Protein AF-0000000076353357 (afdb_homodimer)

InterPro domains:
  IPR036890 Histidine kinase/HSP90-like ATPase superfamily [G3DSA:3.30.565.10] (16-179)
  IPR036890 Histidine kinase/HSP90-like ATPase superfamily [SSF55874] (21-158)

Radius of gyration: 50.45 Å; Cα contacts (8 Å, |Δi|>4): 2450; chains: 2; bounding box: 80×146×112 Å

pLDDT: mean 82.77, std 12.67, range [19.36, 97.81]

Organism: Streptomyces venezuelae (NCBI:txid54571)

Structure (mmCIF, N/CA/C/O backbone):
data_AF-0000000076353357-model_v1
#
loop_
_entity.id
_entity.type
_entity.pdbx_description
1 polymer 'Histidine kinase'
#
loop_
_atom_site.group_PDB
_atom_site.id
_atom_site.type_symbol
_atom_site.label_atom_id
_atom_site.label_alt_id
_atom_site.label_comp_id
_atom_site.label_asym_id
_atom_site.label_entity_id
_atom_site.label_seq_id
_atom_site.pdbx_PDB_ins_code
_atom_site.Cartn_x
_atom_site.Cartn_y
_atom_site.Cartn_z
_atom_site.occupancy
_atom_site.B_iso_or_equiv
_atom_site.auth_seq_id
_atom_site.auth_comp_id
_atom_site.auth_asym_id
_atom_site.auth_atom_id
_atom_site.pdbx_PDB_model_num
ATOM 1 N N . MET A 1 1 ? -18.047 60.188 49.406 1 72.25 1 MET A N 1
ATOM 2 C CA . MET A 1 1 ? -17.812 59.438 48.156 1 72.25 1 MET A CA 1
ATOM 3 C C . MET A 1 1 ? -16.734 60.125 47.344 1 72.25 1 MET A C 1
ATOM 5 O O . MET A 1 1 ? -16.766 61.344 47.125 1 72.25 1 MET A O 1
ATOM 9 N N . ALA A 1 2 ? -15.586 59.469 47.281 1 84 2 ALA A N 1
ATOM 10 C CA . ALA A 1 2 ? -14.516 60.031 46.469 1 84 2 ALA A CA 1
ATOM 11 C C . ALA A 1 2 ? -14.57 59.5 45.031 1 84 2 ALA A C 1
ATOM 13 O O . ALA A 1 2 ? -15.008 58.375 44.781 1 84 2 ALA A O 1
ATOM 14 N N . LYS A 1 3 ? -14.328 60.438 44.062 1 86.88 3 LYS A N 1
ATOM 15 C CA . LYS A 1 3 ? -14.289 60.062 42.625 1 86.88 3 LYS A CA 1
ATOM 16 C C . LYS A 1 3 ? -12.852 59.938 42.125 1 86.88 3 LYS A C 1
ATOM 18 O O . LYS A 1 3 ? -12.047 60.844 42.344 1 86.88 3 LYS A O 1
ATOM 23 N N . LEU A 1 4 ? -12.516 58.875 41.688 1 84.06 4 LEU A N 1
ATOM 24 C CA . LEU A 1 4 ? -11.188 58.625 41.094 1 84.06 4 LEU A CA 1
ATOM 25 C C . LEU A 1 4 ? -11.25 58.594 39.594 1 84.06 4 LEU A C 1
ATOM 27 O O . LEU A 1 4 ? -12.195 58.062 39 1 84.06 4 LEU A O 1
ATOM 31 N N . ARG A 1 5 ? -10.172 59.312 38.906 1 79.38 5 ARG A N 1
ATOM 32 C CA . ARG A 1 5 ? -10.117 59.344 37.438 1 79.38 5 ARG A CA 1
ATOM 33 C C . ARG A 1 5 ? -8.867 58.625 36.938 1 79.38 5 ARG A C 1
ATOM 35 O O . ARG A 1 5 ? -7.77 58.844 37.438 1 79.38 5 ARG A O 1
ATOM 42 N N . LEU A 1 6 ? -8.977 57.938 35.875 1 75.81 6 LEU A N 1
ATOM 43 C CA . LEU A 1 6 ? -7.91 57.125 35.281 1 75.81 6 LEU A CA 1
ATOM 44 C C . LEU A 1 6 ? -6.945 58 34.5 1 75.81 6 LEU A C 1
ATOM 46 O O . LEU A 1 6 ? -7.371 58.875 33.75 1 75.81 6 LEU A O 1
ATOM 50 N N . THR A 1 7 ? -5.512 57.906 34.688 1 69 7 THR A N 1
ATOM 51 C CA . THR A 1 7 ? -4.48 58.594 33.906 1 69 7 THR A CA 1
ATOM 52 C C . THR A 1 7 ? -3.529 57.594 33.25 1 69 7 THR A C 1
ATOM 54 O O . THR A 1 7 ? -3.367 56.469 33.75 1 69 7 THR A O 1
ATOM 57 N N . VAL A 1 8 ? -2.932 58.031 31.984 1 65.38 8 VAL A N 1
ATOM 58 C CA . VAL A 1 8 ? -2.014 57.125 31.281 1 65.38 8 VAL A CA 1
ATOM 59 C C . VAL A 1 8 ? -0.575 57.469 31.672 1 65.38 8 VAL A C 1
ATOM 61 O O . VAL A 1 8 ? -0.143 58.625 31.594 1 65.38 8 VAL A O 1
ATOM 64 N N . GLY A 1 9 ? 0.234 56.469 32.156 1 63.62 9 GLY A N 1
ATOM 65 C CA . GLY A 1 9 ? 1.637 56.656 32.5 1 63.62 9 GLY A CA 1
ATOM 66 C C . GLY A 1 9 ? 2.574 56.344 31.344 1 63.62 9 GLY A C 1
ATOM 67 O O . GLY A 1 9 ? 2.135 55.906 30.297 1 63.62 9 GLY A O 1
ATOM 68 N N . ARG A 1 10 ? 3.943 56.75 31.25 1 62.09 10 ARG A N 1
ATOM 69 C CA . ARG A 1 10 ? 4.996 56.562 30.266 1 62.09 10 ARG A CA 1
ATOM 70 C C . ARG A 1 10 ? 5.082 55.094 29.844 1 62.09 10 ARG A C 1
ATOM 72 O O . ARG A 1 10 ? 5.297 54.781 28.656 1 62.09 10 ARG A O 1
ATOM 79 N N . GLY A 1 11 ? 4.934 54.312 30.719 1 62.62 11 GLY A N 1
ATOM 80 C CA . GLY A 1 11 ? 5.008 52.875 30.438 1 62.62 11 GLY A CA 1
ATOM 81 C C . GLY A 1 11 ? 3.975 52.406 29.438 1 62.62 11 GLY A C 1
ATOM 82 O O . GLY A 1 11 ? 4.27 51.594 28.562 1 62.62 11 GLY A O 1
ATOM 83 N N . HIS A 1 12 ? 2.975 53.062 29.422 1 65.12 12 HIS A N 1
ATOM 84 C CA . HIS A 1 12 ? 1.911 52.688 28.484 1 65.12 12 HIS A CA 1
ATOM 85 C C . HIS A 1 12 ? 2.229 53.156 27.078 1 65.12 12 HIS A C 1
ATOM 87 O O . HIS A 1 12 ? 1.907 52.469 26.109 1 65.12 12 HIS A O 1
ATOM 93 N N . VAL A 1 13 ? 2.947 54.281 26.953 1 68.62 13 VAL A N 1
ATOM 94 C CA . VAL A 1 13 ? 3.324 54.781 25.625 1 68.62 13 VAL A CA 1
ATOM 95 C C . VAL A 1 13 ? 4.301 53.812 24.969 1 68.62 13 VAL A C 1
ATOM 97 O O . VAL A 1 13 ? 4.215 53.562 23.766 1 68.62 13 VAL A O 1
ATOM 100 N N . GLU A 1 14 ? 5.145 53.375 25.797 1 68.06 14 GLU A N 1
ATOM 101 C CA . GLU A 1 14 ? 6.113 52.406 25.297 1 68.06 14 GLU A CA 1
ATOM 102 C C . GLU A 1 14 ? 5.422 51.156 24.781 1 68.06 14 GLU A C 1
ATOM 104 O O . GLU A 1 14 ? 5.84 50.562 23.781 1 68.06 14 GLU A O 1
ATOM 109 N N . GLU A 1 15 ? 4.441 50.844 25.453 1 66.81 15 GLU A N 1
ATOM 110 C CA . GLU A 1 15 ? 3.67 49.656 25.031 1 66.81 15 GLU A CA 1
ATOM 111 C C . GLU A 1 15 ? 2.996 49.906 23.688 1 66.81 15 GLU A C 1
ATOM 113 O O . GLU A 1 15 ? 2.953 49.031 22.828 1 66.81 15 GLU A O 1
ATOM 118 N N . LEU A 1 16 ? 2.625 51.094 23.531 1 69.38 16 LEU A N 1
ATOM 119 C CA . LEU A 1 16 ? 1.95 51.469 22.281 1 69.38 16 LEU A CA 1
ATOM 120 C C . LEU A 1 16 ? 2.945 51.562 21.141 1 69.38 16 LEU A C 1
ATOM 122 O O . LEU A 1 16 ? 2.588 51.312 19.984 1 69.38 16 LEU A O 1
ATOM 126 N N . ALA A 1 17 ? 4.129 51.906 21.453 1 74.38 17 ALA A N 1
ATOM 127 C CA . ALA A 1 17 ? 5.148 52.125 20.422 1 74.38 17 ALA A CA 1
ATOM 128 C C . ALA A 1 17 ? 5.59 50.812 19.812 1 74.38 17 ALA A C 1
ATOM 130 O O . ALA A 1 17 ? 6.051 50.781 18.672 1 74.38 17 ALA A O 1
ATOM 131 N N . ARG A 1 18 ? 5.379 49.75 20.531 1 74.12 18 ARG A N 1
ATOM 132 C CA . ARG A 1 18 ? 5.801 48.438 20.047 1 74.12 18 ARG A CA 1
ATOM 133 C C . ARG A 1 18 ? 7.199 48.5 19.438 1 74.12 18 ARG A C 1
ATOM 135 O O . ARG A 1 18 ? 7.387 48.219 18.266 1 74.12 18 ARG A O 1
ATOM 142 N N . LEU A 1 19 ? 8.172 48.781 20.188 1 73 19 LEU A N 1
ATOM 143 C CA . LEU A 1 19 ? 9.523 49.156 19.781 1 73 19 LEU A CA 1
ATOM 144 C C . LEU A 1 19 ? 10.219 48 19.062 1 73 19 LEU A C 1
ATOM 146 O O . LEU A 1 19 ? 11.18 48.219 18.328 1 73 19 LEU A O 1
ATOM 150 N N . ARG A 1 20 ? 9.734 46.812 19.078 1 70.56 20 ARG A N 1
ATOM 151 C CA . ARG A 1 20 ? 10.422 45.688 18.484 1 70.56 20 ARG A CA 1
ATOM 152 C C . ARG A 1 20 ? 9.773 45.25 17.172 1 70.56 20 ARG A C 1
ATOM 154 O O . ARG A 1 20 ? 10.086 44.188 16.625 1 70.56 20 ARG A O 1
ATOM 161 N N . HIS A 1 21 ? 8.898 46.062 16.641 1 76.75 21 HIS A N 1
ATOM 162 C CA . HIS A 1 21 ? 8.195 45.75 15.406 1 76.75 21 HIS A CA 1
ATOM 163 C C . HIS A 1 21 ? 8.438 46.844 14.352 1 76.75 21 HIS A C 1
ATOM 165 O O . HIS A 1 21 ? 7.516 47.562 13.961 1 76.75 21 HIS A O 1
ATOM 171 N N . PRO A 1 22 ? 9.633 46.719 13.852 1 85.94 22 PRO A N 1
ATOM 172 C CA . PRO A 1 22 ? 9.953 47.781 12.898 1 85.94 22 PRO A CA 1
ATOM 173 C C . PRO A 1 22 ? 9.125 47.688 11.617 1 85.94 22 PRO A C 1
ATOM 175 O O . PRO A 1 22 ? 8.789 48.719 11.023 1 85.94 22 PRO A O 1
ATOM 178 N N . VAL A 1 23 ? 8.805 46.469 11.172 1 86.75 23 VAL A N 1
ATOM 179 C CA . VAL A 1 23 ? 8.031 46.312 9.945 1 86.75 23 VAL A CA 1
ATOM 180 C C . VAL A 1 23 ? 6.652 46.938 10.133 1 86.75 23 VAL A C 1
ATOM 182 O O . VAL A 1 23 ? 6.16 47.656 9.242 1 86.75 23 VAL A O 1
ATOM 185 N N . GLY A 1 24 ? 6.07 46.688 11.305 1 83.88 24 GLY A N 1
ATOM 186 C CA . GLY A 1 24 ? 4.797 47.312 11.617 1 83.88 24 GLY A CA 1
ATOM 187 C C . GLY A 1 24 ? 4.871 48.844 11.641 1 83.88 24 GLY A C 1
ATOM 188 O O . GLY A 1 24 ? 3.92 49.531 11.25 1 83.88 24 GLY A O 1
ATOM 189 N N . ALA A 1 25 ? 5.941 49.312 12.109 1 87.88 25 ALA A N 1
ATOM 190 C CA . ALA A 1 25 ? 6.145 50.75 12.133 1 87.88 25 ALA A CA 1
ATOM 191 C C . ALA A 1 25 ? 6.184 51.312 10.719 1 87.88 25 ALA A C 1
ATOM 193 O O . ALA A 1 25 ? 5.559 52.344 10.438 1 87.88 25 ALA A O 1
ATOM 194 N N . VAL A 1 26 ? 6.926 50.625 9.898 1 92.38 26 VAL A N 1
ATOM 195 C CA . VAL A 1 26 ? 6.996 51.031 8.508 1 92.38 26 VAL A CA 1
ATOM 196 C C . VAL A 1 26 ? 5.602 51 7.883 1 92.38 26 VAL A C 1
ATOM 198 O O . VAL A 1 26 ? 5.211 51.938 7.176 1 92.38 26 VAL A O 1
ATOM 201 N N . GLU A 1 27 ? 4.938 50 8.148 1 89.19 27 GLU A N 1
ATOM 202 C CA . GLU A 1 27 ? 3.574 49.875 7.637 1 89.19 27 GLU A CA 1
ATOM 203 C C . GLU A 1 27 ? 2.721 51.062 8.062 1 89.19 27 GLU A C 1
ATOM 205 O O . GLU A 1 27 ? 2.021 51.656 7.238 1 89.19 27 GLU A O 1
ATOM 210 N N . GLU A 1 28 ? 2.781 51.375 9.289 1 87.06 28 GLU A N 1
ATOM 211 C CA . GLU A 1 28 ? 2.004 52.469 9.812 1 87.06 28 GLU A CA 1
ATOM 212 C C . GLU A 1 28 ? 2.389 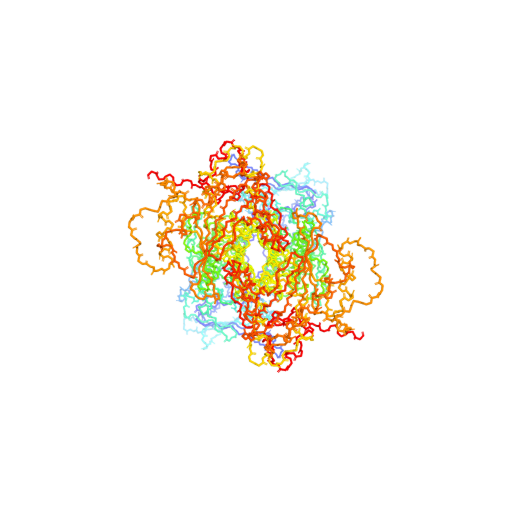53.781 9.133 1 87.06 28 GLU A C 1
ATOM 214 O O . GLU A 1 28 ? 1.522 54.625 8.828 1 87.06 28 GLU A O 1
ATOM 219 N N . LEU A 1 29 ? 3.621 54.031 8.984 1 92.44 29 LEU A N 1
ATOM 220 C CA . LEU A 1 29 ? 4.094 55.25 8.359 1 92.44 29 LEU A CA 1
ATOM 221 C C . LEU A 1 29 ? 3.65 55.344 6.906 1 92.44 29 LEU A C 1
ATOM 223 O O . LEU A 1 29 ? 3.32 56.406 6.41 1 92.44 29 LEU A O 1
ATOM 227 N N . ILE A 1 30 ? 3.707 54.219 6.234 1 93.19 30 ILE A N 1
ATOM 228 C CA . ILE A 1 30 ? 3.209 54.188 4.863 1 93.19 30 ILE A CA 1
ATOM 229 C C . ILE A 1 30 ? 1.726 54.531 4.848 1 93.19 30 ILE A C 1
ATOM 231 O O . ILE A 1 30 ? 1.284 55.344 4.027 1 93.19 30 ILE A O 1
ATOM 235 N N . TRP A 1 31 ? 1.027 54 5.762 1 88.69 31 TRP A N 1
ATOM 236 C CA . TRP A 1 31 ? -0.394 54.312 5.855 1 88.69 31 TRP A CA 1
ATOM 237 C C . TRP A 1 31 ? -0.605 55.812 6.086 1 88.69 31 TRP A C 1
ATOM 239 O O . TRP A 1 31 ? -1.51 56.406 5.504 1 88.69 31 TRP A O 1
ATOM 249 N N . ASN A 1 32 ? 0.184 56.375 6.996 1 88.69 32 ASN A N 1
ATOM 250 C CA . ASN A 1 32 ? 0.092 57.812 7.223 1 88.69 32 ASN A CA 1
ATOM 251 C C . ASN A 1 32 ? 0.312 58.594 5.938 1 88.69 32 ASN A C 1
ATOM 253 O O . ASN A 1 32 ? -0.368 59.594 5.691 1 88.69 32 ASN A O 1
ATOM 257 N N . SER A 1 33 ? 1.234 58.156 5.176 1 93.69 33 SER A N 1
ATOM 258 C CA . SER A 1 33 ? 1.495 58.781 3.887 1 93.69 33 SER A CA 1
ATOM 259 C C . SER A 1 33 ? 0.276 58.719 2.975 1 93.69 33 SER A C 1
ATOM 261 O O . SER A 1 33 ? -0.096 59.688 2.34 1 93.69 33 SER A O 1
ATOM 263 N N . LEU A 1 34 ? -0.255 57.594 2.947 1 90.62 34 LEU A N 1
ATOM 264 C CA . LEU A 1 34 ? -1.4 57.375 2.072 1 90.62 34 LEU A CA 1
ATOM 265 C C . LEU A 1 34 ? -2.615 58.156 2.555 1 90.62 34 LEU A C 1
ATOM 267 O O . LEU A 1 34 ? -3.381 58.688 1.742 1 90.62 34 LEU A O 1
ATOM 271 N N . ASP A 1 35 ? -2.73 58.25 3.871 1 87.38 35 ASP A N 1
ATOM 272 C CA . ASP A 1 35 ? -3.801 59.062 4.445 1 87.38 35 ASP A CA 1
ATOM 273 C C . ASP A 1 35 ? -3.646 60.531 4.055 1 87.38 35 ASP A C 1
ATOM 275 O O . ASP A 1 35 ? -4.629 61.281 4.008 1 87.38 35 ASP A O 1
ATOM 279 N N . ALA A 1 36 ? -2.453 60.938 3.773 1 90.56 36 ALA A N 1
ATOM 280 C CA . ALA A 1 36 ? -2.158 62.312 3.367 1 90.56 36 ALA A CA 1
ATOM 281 C C . ALA A 1 36 ? -2.248 62.469 1.851 1 90.56 36 ALA A C 1
ATOM 283 O O . ALA A 1 36 ? -1.691 63.406 1.281 1 90.56 36 ALA A O 1
ATOM 284 N N . ASP A 1 37 ? -2.818 61.438 1.201 1 93.06 37 ASP A N 1
ATOM 285 C CA . ASP A 1 37 ? -3.117 61.438 -0.228 1 93.06 37 ASP A CA 1
ATOM 286 C C . ASP A 1 37 ? -1.842 61.312 -1.057 1 93.06 37 ASP A C 1
ATOM 288 O O . ASP A 1 37 ? -1.75 61.844 -2.16 1 93.06 37 ASP A O 1
ATOM 292 N N . ALA A 1 38 ? -0.896 60.688 -0.517 1 95.38 38 ALA A N 1
ATOM 293 C CA . ALA A 1 38 ? 0.325 60.438 -1.28 1 95.38 38 ALA A CA 1
ATOM 294 C C . ALA A 1 38 ? 0.064 59.5 -2.438 1 95.38 38 ALA A C 1
ATOM 296 O O . ALA A 1 38 ? -0.724 58.531 -2.307 1 95.38 38 ALA A O 1
ATOM 297 N N . GLU A 1 39 ? 0.692 59.719 -3.545 1 95.5 39 GLU A N 1
ATOM 298 C CA . GLU A 1 39 ? 0.651 58.812 -4.684 1 95.5 39 GLU A CA 1
ATOM 299 C C . GLU A 1 39 ? 1.931 57.969 -4.777 1 95.5 39 GLU A C 1
ATOM 301 O O . GLU A 1 39 ? 1.939 56.906 -5.375 1 95.5 39 GLU A O 1
ATOM 306 N N . THR A 1 40 ? 2.881 58.531 -4.324 1 96.62 40 THR A N 1
ATOM 307 C CA . THR A 1 40 ? 4.168 57.844 -4.301 1 96.62 40 THR A CA 1
ATOM 308 C C . THR A 1 40 ? 4.738 57.812 -2.887 1 96.62 40 THR A C 1
ATOM 310 O O . THR A 1 40 ? 4.859 58.844 -2.234 1 96.62 40 THR A O 1
ATOM 313 N N . VAL A 1 41 ? 5 56.625 -2.395 1 97.69 41 VAL A N 1
ATOM 314 C CA . VAL A 1 41 ? 5.652 56.438 -1.104 1 97.69 41 VAL A CA 1
ATOM 315 C C . VAL A 1 41 ? 6.91 55.594 -1.286 1 97.69 41 VAL A C 1
ATOM 317 O O . VAL A 1 41 ? 6.855 54.5 -1.865 1 97.69 41 VAL A O 1
ATOM 320 N N . THR A 1 42 ? 8.016 56.062 -0.859 1 97.69 42 THR A N 1
ATOM 321 C CA . THR A 1 42 ? 9.281 55.375 -0.988 1 97.69 42 THR A CA 1
ATOM 322 C C . THR A 1 42 ? 9.898 55.094 0.384 1 97.69 42 THR A C 1
ATOM 324 O O . THR A 1 42 ? 10.078 56.031 1.177 1 97.69 42 THR A O 1
ATOM 327 N N . VAL A 1 43 ? 10.141 53.875 0.684 1 97.62 43 VAL A N 1
ATOM 328 C CA . VAL A 1 43 ? 10.852 53.469 1.9 1 97.62 43 VAL A CA 1
ATOM 329 C C . VAL A 1 43 ? 12.305 53.156 1.573 1 97.62 43 VAL A C 1
ATOM 331 O O . VAL A 1 43 ? 12.586 52.281 0.756 1 97.62 43 VAL A O 1
ATOM 334 N N . VAL A 1 44 ? 13.18 53.906 2.166 1 96.38 44 VAL A N 1
ATOM 335 C CA . VAL A 1 44 ? 14.609 53.719 1.912 1 96.38 44 VAL A CA 1
ATOM 336 C C . VAL A 1 44 ? 15.297 53.188 3.164 1 96.38 44 VAL A C 1
ATOM 338 O O . VAL A 1 44 ? 15.133 53.75 4.258 1 96.38 44 VAL A O 1
ATOM 341 N N . LEU A 1 45 ? 15.984 52.062 2.973 1 95 45 LEU A N 1
ATOM 342 C CA . LEU A 1 45 ? 16.828 51.531 4.027 1 95 45 LEU A CA 1
ATOM 343 C C . LEU A 1 45 ? 18.297 51.844 3.754 1 95 45 LEU A C 1
ATOM 345 O O . LEU A 1 45 ? 18.891 51.281 2.824 1 95 45 LEU A O 1
ATOM 349 N N . GLU A 1 46 ? 18.781 52.781 4.508 1 91.81 46 GLU A N 1
ATOM 350 C CA . GLU A 1 46 ? 20.188 53.094 4.34 1 91.81 46 GLU A CA 1
ATOM 351 C C . GLU A 1 46 ? 21.062 52.156 5.168 1 91.81 46 GLU A C 1
ATOM 353 O O . GLU A 1 46 ? 20.844 52 6.367 1 91.81 46 GLU A O 1
ATOM 358 N N . ARG A 1 47 ? 22 51.531 4.551 1 89.19 47 ARG A N 1
ATOM 359 C CA . ARG A 1 47 ? 22.844 50.531 5.188 1 89.19 47 ARG A CA 1
ATOM 360 C C . ARG A 1 47 ? 24.25 51.062 5.449 1 89.19 47 ARG A C 1
ATOM 362 O O . ARG A 1 47 ? 24.75 51.906 4.691 1 89.19 47 ARG A O 1
ATOM 369 N N . ASN A 1 48 ? 24.797 50.719 6.535 1 80.75 48 ASN A N 1
ATOM 370 C CA . ASN A 1 48 ? 26.172 51.062 6.84 1 80.75 48 ASN A CA 1
ATOM 371 C C . ASN A 1 48 ? 27.156 50.156 6.129 1 80.75 48 ASN A C 1
ATOM 373 O O . ASN A 1 48 ? 26.766 49.312 5.324 1 80.75 48 ASN A O 1
ATOM 377 N N . ASP A 1 49 ? 28.453 50.375 6.422 1 76.19 49 ASP A N 1
ATOM 378 C CA . ASP A 1 49 ? 29.531 49.688 5.734 1 76.19 49 ASP A CA 1
ATOM 379 C C . ASP A 1 49 ? 29.516 48.188 6.043 1 76.19 49 ASP A C 1
ATOM 381 O O . ASP A 1 49 ? 30.047 47.375 5.281 1 76.19 49 ASP A O 1
ATOM 385 N N . PHE A 1 50 ? 28.828 47.75 7.098 1 76.25 50 PHE A N 1
ATOM 386 C CA . PHE A 1 50 ? 28.797 46.344 7.492 1 76.25 50 PHE A CA 1
ATOM 387 C C . PHE A 1 50 ? 27.5 45.688 7.035 1 76.25 50 PHE A C 1
ATOM 389 O O . PHE A 1 50 ? 27.25 44.531 7.371 1 76.25 50 PHE A O 1
ATOM 396 N N . GLY A 1 51 ? 26.719 46.469 6.277 1 76.94 51 GLY A N 1
ATOM 397 C CA . GLY A 1 51 ? 25.5 45.906 5.703 1 76.94 51 GLY A CA 1
ATOM 398 C C . GLY A 1 51 ? 24.297 46.031 6.609 1 76.94 51 GLY A C 1
ATOM 399 O O . GLY A 1 51 ? 23.188 45.656 6.23 1 76.94 51 GLY A O 1
ATOM 400 N N . GLY A 1 52 ? 24.469 46.594 7.812 1 82.19 52 GLY A N 1
ATOM 401 C CA . GLY A 1 52 ? 23.359 46.812 8.727 1 82.19 52 GLY A CA 1
ATOM 402 C C . GLY A 1 52 ? 22.594 48.094 8.43 1 82.19 52 GLY A C 1
ATOM 403 O O . GLY A 1 52 ? 23.156 49.094 7.953 1 82.19 52 GLY A O 1
ATOM 404 N N . VAL A 1 53 ? 21.312 48.125 8.641 1 88.62 53 VAL A N 1
ATOM 405 C CA . VAL A 1 53 ? 20.484 49.312 8.383 1 88.62 53 VAL A CA 1
ATOM 406 C C . VAL A 1 53 ? 20.703 50.344 9.469 1 88.62 53 VAL A C 1
ATOM 408 O O . VAL A 1 53 ? 20.531 50.062 10.656 1 88.62 53 VAL A O 1
ATOM 411 N N . ASP A 1 54 ? 21.156 51.531 9.086 1 85.94 54 ASP A N 1
ATOM 412 C CA . ASP A 1 54 ? 21.469 52.562 10.055 1 85.94 54 ASP A CA 1
ATOM 413 C C . ASP A 1 54 ? 20.438 53.688 10.008 1 85.94 54 ASP A C 1
ATOM 415 O O . ASP A 1 54 ? 20.359 54.5 10.93 1 85.94 54 ASP A O 1
ATOM 419 N N . ARG A 1 55 ? 19.719 53.781 8.969 1 91.88 55 ARG A N 1
ATOM 420 C CA . ARG A 1 55 ? 18.703 54.812 8.805 1 91.88 55 ARG A CA 1
ATOM 421 C C . ARG A 1 55 ? 17.531 54.281 7.965 1 91.88 55 ARG A C 1
ATOM 423 O O . ARG A 1 55 ? 17.734 53.562 6.992 1 91.88 55 ARG A O 1
ATOM 430 N N . VAL A 1 56 ? 16.344 54.656 8.461 1 95.69 56 VAL A N 1
ATOM 431 C CA . VAL A 1 56 ? 15.133 54.344 7.699 1 95.69 56 VAL A CA 1
ATOM 432 C C . VAL A 1 56 ? 14.422 55.625 7.312 1 95.69 56 VAL A C 1
ATOM 434 O O . VAL A 1 56 ? 14.242 56.531 8.148 1 95.69 56 VAL A O 1
ATOM 437 N N . ALA A 1 57 ? 14.109 55.75 6.098 1 97.12 57 ALA A N 1
ATOM 438 C CA . ALA A 1 57 ? 13.383 56.938 5.637 1 97.12 57 ALA A CA 1
ATOM 439 C C . ALA A 1 57 ? 12.102 56.531 4.906 1 97.12 57 ALA A C 1
ATOM 441 O O . ALA A 1 57 ? 12.086 55.562 4.152 1 97.12 57 ALA A O 1
ATOM 442 N N . VAL A 1 58 ? 11.023 57.156 5.23 1 97.25 58 VAL A N 1
ATOM 443 C CA . VAL A 1 58 ? 9.766 57.062 4.496 1 97.25 58 VAL A CA 1
ATOM 444 C C . VAL A 1 58 ? 9.422 58.406 3.859 1 97.25 58 VAL A C 1
ATOM 446 O O . VAL A 1 58 ? 9.195 59.375 4.566 1 97.25 58 VAL A O 1
ATOM 449 N N . ILE A 1 59 ? 9.438 58.438 2.525 1 97.81 59 ILE A N 1
ATOM 450 C CA . ILE A 1 59 ? 9.258 59.656 1.766 1 97.81 59 ILE A CA 1
ATOM 451 C C . ILE A 1 59 ? 7.949 59.594 0.984 1 97.81 59 ILE A C 1
ATOM 453 O O . ILE A 1 59 ? 7.68 58.625 0.291 1 97.81 59 ILE A O 1
ATOM 457 N N . ASP A 1 60 ? 7.176 60.625 1.182 1 97.44 60 ASP A N 1
ATOM 458 C CA . ASP A 1 60 ? 5.918 60.625 0.437 1 97.44 60 ASP A CA 1
ATOM 459 C C . ASP A 1 60 ? 5.676 62 -0.217 1 97.44 60 ASP A C 1
ATOM 461 O O . ASP A 1 60 ? 6.391 62.969 0.062 1 97.44 60 ASP A O 1
ATOM 465 N N . ASP A 1 61 ? 4.762 62.062 -1.158 1 96.44 61 ASP A N 1
ATOM 466 C CA . ASP A 1 61 ? 4.391 63.281 -1.853 1 96.44 61 ASP A CA 1
ATOM 467 C C . ASP A 1 61 ? 2.979 63.719 -1.475 1 96.44 61 ASP A C 1
ATOM 469 O O . ASP A 1 61 ? 2.234 64.25 -2.316 1 96.44 61 ASP A O 1
ATOM 473 N N . GLY A 1 62 ? 2.592 63.5 -0.215 1 94.94 62 GLY A N 1
ATOM 474 C CA . GLY A 1 62 ? 1.247 63.844 0.224 1 94.94 62 GLY A CA 1
ATOM 475 C C . GLY A 1 62 ? 1.069 65.312 0.513 1 94.94 62 GLY A C 1
ATOM 476 O O . GLY A 1 62 ? 1.865 66.125 0.06 1 94.94 62 GLY A O 1
ATOM 477 N N . THR A 1 63 ? 0.049 65.625 1.279 1 92.94 63 THR A N 1
ATOM 478 C CA . THR A 1 63 ? -0.339 67 1.51 1 92.94 63 THR A CA 1
ATOM 479 C C . THR A 1 63 ? 0.554 67.688 2.566 1 92.94 63 THR A C 1
ATOM 481 O O . THR A 1 63 ? 0.568 68.875 2.713 1 92.94 63 THR A O 1
ATOM 484 N N . GLY A 1 64 ? 1.25 66.812 3.281 1 93.06 64 GLY A N 1
ATOM 485 C CA . GLY A 1 64 ? 2.107 67.312 4.336 1 93.06 64 GLY A CA 1
ATOM 486 C C . GLY A 1 64 ? 1.354 67.688 5.605 1 93.06 64 GLY A C 1
ATOM 487 O O . GLY A 1 64 ? 0.154 67.438 5.711 1 93.06 64 GLY A O 1
ATOM 488 N N . ILE A 1 65 ? 2.068 68.188 6.609 1 89.94 65 ILE A N 1
ATOM 489 C CA . ILE A 1 65 ? 1.513 68.562 7.91 1 89.94 65 ILE A CA 1
ATOM 490 C C . ILE A 1 65 ? 1.644 70.062 8.133 1 89.94 65 ILE A C 1
ATOM 492 O O . ILE A 1 65 ? 2.754 70.625 8.227 1 89.94 65 ILE A O 1
ATOM 496 N N . ALA A 1 66 ? 0.491 70.688 8.289 1 87.75 66 ALA A N 1
ATOM 497 C CA . ALA A 1 66 ? 0.499 72.125 8.594 1 87.75 66 ALA A CA 1
ATOM 498 C C . ALA A 1 66 ? 0.838 72.312 10.062 1 87.75 66 ALA A C 1
ATOM 500 O O . ALA A 1 66 ? 0.454 71.562 10.938 1 87.75 66 ALA A O 1
ATOM 501 N N . ALA A 1 67 ? 1.479 73.375 10.352 1 84.81 67 ALA A N 1
ATOM 502 C CA . ALA A 1 67 ? 1.916 73.75 11.711 1 84.81 67 ALA A CA 1
ATOM 503 C C . ALA A 1 67 ? 0.732 73.812 12.672 1 84.81 67 ALA A C 1
ATOM 505 O O . ALA A 1 67 ? 0.831 73.312 13.812 1 84.81 67 ALA A O 1
ATOM 506 N N . GLU A 1 68 ? -0.344 74.25 12.164 1 83.81 68 GLU A N 1
ATOM 507 C CA . GLU A 1 68 ? -1.533 74.438 13 1 83.81 68 GLU A CA 1
ATOM 508 C C . GLU A 1 68 ? -2.166 73.125 13.344 1 83.81 68 GLU A C 1
ATOM 510 O O . GLU A 1 68 ? -2.916 73 14.312 1 83.81 68 GLU A O 1
ATOM 515 N N . LYS A 1 69 ? -1.821 72.125 12.555 1 84.81 69 LYS A N 1
ATOM 516 C CA . LYS A 1 69 ? -2.459 70.875 12.742 1 84.81 69 LYS A CA 1
ATOM 517 C C . LYS A 1 69 ? -1.56 69.875 13.531 1 84.81 69 LYS A C 1
ATOM 519 O O . LYS A 1 69 ? -1.961 68.812 13.859 1 84.81 69 LYS A O 1
ATOM 524 N N . CYS A 1 70 ? -0.422 70.25 13.867 1 85.56 70 CYS A N 1
ATOM 525 C CA . CYS A 1 70 ? 0.53 69.438 14.555 1 85.56 70 CYS A CA 1
ATOM 526 C C . CYS A 1 70 ? -0.029 68.938 15.898 1 85.56 70 CYS A C 1
ATOM 528 O O . CYS A 1 70 ? 0.149 67.812 16.281 1 85.56 70 CYS A O 1
ATOM 530 N N . GLY A 1 71 ? -0.669 69.812 16.578 1 80.56 71 GLY A N 1
ATOM 531 C CA . GLY A 1 71 ? -1.267 69.438 17.844 1 80.56 71 GLY A CA 1
ATOM 532 C C . GLY A 1 71 ? -2.287 68.312 17.734 1 80.56 71 GLY A C 1
ATOM 533 O O . GLY A 1 71 ? -2.25 67.375 18.5 1 80.56 71 GLY A O 1
ATOM 534 N N . ASP A 1 72 ? -3.062 68.438 16.766 1 75.69 72 ASP A N 1
ATOM 535 C CA . ASP A 1 72 ? -4.117 67.438 16.531 1 75.69 72 ASP A CA 1
ATOM 536 C C . ASP A 1 72 ? -3.527 66.062 16.219 1 75.69 72 ASP A C 1
ATOM 538 O O . ASP A 1 72 ? -4.059 65.062 16.641 1 75.69 72 ASP A O 1
ATOM 542 N N . TYR A 1 73 ? -2.459 66.188 15.492 1 77.25 73 TYR A N 1
ATOM 543 C CA . TYR A 1 73 ? -1.899 64.938 14.992 1 77.25 73 TYR A CA 1
ATOM 544 C C . TYR A 1 73 ? -0.996 64.25 16.031 1 77.25 73 TYR A C 1
ATOM 546 O O . TYR A 1 73 ? -0.872 63.031 16.078 1 77.25 73 TYR A O 1
ATOM 554 N N . PHE A 1 74 ? -0.437 65 16.953 1 80.94 74 PHE A N 1
ATOM 555 C CA . PHE A 1 74 ? 0.625 64.438 17.766 1 80.94 74 PHE A CA 1
ATOM 556 C C . PHE A 1 74 ? 0.239 64.438 19.25 1 80.94 74 PHE A C 1
ATOM 558 O O . PHE A 1 74 ? 0.864 63.781 20.062 1 80.94 74 PHE A O 1
ATOM 565 N N . GLU A 1 75 ? -0.829 65.062 19.625 1 75.44 75 GLU A N 1
ATOM 566 C CA . GLU A 1 75 ? -1.131 65.25 21.047 1 75.44 75 GLU A CA 1
ATOM 567 C C . GLU A 1 75 ? -2.066 64.125 21.531 1 75.44 75 GLU A C 1
ATOM 569 O O . GLU A 1 75 ? -2.047 63.75 22.703 1 75.44 75 GLU A O 1
ATOM 574 N N . GLN A 1 76 ? -2.918 63.719 20.766 1 67.5 76 GLN A N 1
ATOM 575 C CA . GLN A 1 76 ? -3.957 62.812 21.281 1 67.5 76 GLN A CA 1
ATOM 576 C C . GLN A 1 76 ? -3.807 61.406 20.719 1 67.5 76 GLN A C 1
ATOM 578 O O . GLN A 1 76 ? -3.719 61.219 19.5 1 67.5 76 GLN A O 1
ATOM 583 N N . ILE A 1 77 ? -3.66 60.438 21.719 1 64.75 77 ILE A N 1
ATOM 584 C CA . ILE A 1 77 ? -3.701 59.031 21.328 1 64.75 77 ILE A CA 1
ATOM 585 C C . ILE A 1 77 ? -5.117 58.5 21.484 1 64.75 77 ILE A C 1
ATOM 587 O O . ILE A 1 77 ? -5.797 58.812 22.469 1 64.75 77 ILE A O 1
ATOM 591 N N . GLY A 1 78 ? -5.598 57.656 20.656 1 59.53 78 GLY A N 1
ATOM 592 C CA . GLY A 1 78 ? -6.891 57 20.766 1 59.53 78 GLY A CA 1
ATOM 593 C C . GLY A 1 78 ? -8.023 57.812 20.172 1 59.53 78 GLY A C 1
ATOM 594 O O . GLY A 1 78 ? -9.148 57.344 20.047 1 59.53 78 GLY A O 1
ATOM 595 N N . THR A 1 79 ? -7.918 59.125 20.031 1 52.75 79 THR A N 1
ATOM 596 C CA . THR A 1 79 ? -8.945 59.969 19.438 1 52.75 79 THR A CA 1
ATOM 597 C C . THR A 1 79 ? -8.508 60.469 18.062 1 52.75 79 THR A C 1
ATOM 599 O O . THR A 1 79 ? -7.574 61.25 17.953 1 52.75 79 THR A O 1
ATOM 602 N N . SER A 1 80 ? -8.242 59.656 17.219 1 52.59 80 SER A N 1
ATOM 603 C CA . SER A 1 80 ? -7.684 60.219 16 1 52.59 80 SER A CA 1
ATOM 604 C C . SER A 1 80 ? -8.656 61.188 15.336 1 52.59 80 SER A C 1
ATOM 606 O O . SER A 1 80 ? -9.867 61.031 15.43 1 52.59 80 SER A O 1
ATOM 608 N N . TRP A 1 81 ? -8.18 62.406 15.117 1 45.56 81 TRP A N 1
ATOM 609 C CA . TRP A 1 81 ? -8.906 63.375 14.289 1 45.56 81 TRP A CA 1
ATOM 610 C C . TRP A 1 81 ? -9.531 62.656 13.086 1 45.56 81 TRP A C 1
ATOM 612 O O . TRP A 1 81 ? -10.508 63.156 12.516 1 45.56 81 TRP A O 1
ATOM 622 N N . LYS A 1 82 ? -9.023 61.5 12.68 1 54.72 82 LYS A N 1
ATOM 623 C CA . LYS A 1 82 ? -9.508 60.75 11.516 1 54.72 82 LYS A CA 1
ATOM 624 C C . LYS A 1 82 ? -10.867 60.125 11.805 1 54.72 82 LYS A C 1
ATOM 626 O O . LYS A 1 82 ? -11.586 59.719 10.875 1 54.72 82 LYS A O 1
ATOM 631 N N . LYS A 1 83 ? -11.148 60.031 13.039 1 54.19 83 LYS A N 1
ATOM 632 C CA . LYS A 1 83 ? -12.461 59.5 13.406 1 54.19 83 LYS A CA 1
ATOM 633 C C . LYS A 1 83 ? -13.578 60.406 12.914 1 54.19 83 LYS A C 1
ATOM 635 O O . LYS A 1 83 ? -14.703 59.969 12.695 1 54.19 83 LYS A O 1
ATOM 640 N N . ARG A 1 84 ? -13.211 61.625 12.578 1 52.44 84 ARG A N 1
ATOM 641 C CA . ARG A 1 84 ? -14.227 62.562 12.141 1 52.44 84 ARG A CA 1
ATOM 642 C C . ARG A 1 84 ? -14.43 62.5 10.633 1 52.44 84 ARG A C 1
ATOM 644 O O . ARG A 1 84 ? -15.516 62.812 10.133 1 52.44 84 ARG A O 1
ATOM 651 N N . THR A 1 85 ? -13.352 62.25 9.922 1 59.53 85 THR A N 1
ATOM 652 C CA . THR A 1 85 ? -13.516 62.156 8.469 1 59.53 85 THR A CA 1
ATOM 653 C C . THR A 1 85 ? -13.102 60.781 7.969 1 59.53 85 THR A C 1
ATOM 655 O O . THR A 1 85 ? -12.094 60.219 8.414 1 59.53 85 THR A O 1
ATOM 658 N N . GLN A 1 86 ? -13.945 60.281 7.023 1 66.25 86 GLN A N 1
ATOM 659 C CA . GLN A 1 86 ? -13.758 58.906 6.531 1 66.25 86 GLN A CA 1
ATOM 660 C C . GLN A 1 86 ? -12.914 58.906 5.258 1 66.25 86 GLN A C 1
ATOM 662 O O . GLN A 1 86 ? -12.445 57.844 4.832 1 66.25 86 GLN A O 1
ATOM 667 N N . VAL A 1 87 ? -12.688 60.094 4.738 1 76 87 VAL A N 1
ATOM 668 C CA . VAL A 1 87 ? -11.938 60.125 3.488 1 76 87 VAL A CA 1
ATOM 669 C C . VAL A 1 87 ? -10.859 61.219 3.568 1 76 87 VAL A C 1
ATOM 671 O O . VAL A 1 87 ? -10.984 62.156 4.348 1 76 87 VAL A O 1
ATOM 674 N N . SER A 1 88 ? -9.891 61.062 2.77 1 78.88 88 SER A N 1
ATOM 675 C CA . SER A 1 88 ? -8.773 62 2.742 1 78.88 88 SER A CA 1
ATOM 676 C C . SER A 1 88 ? -9.211 63.344 2.193 1 78.88 88 SER A C 1
ATOM 678 O O . SER A 1 88 ? -10.289 63.469 1.621 1 78.88 88 SER A O 1
ATOM 680 N N . GLU A 1 89 ? -8.461 64.25 2.412 1 77.88 89 GLU A N 1
ATOM 681 C CA . GLU A 1 89 ? -8.836 65.625 2.191 1 77.88 89 GLU A CA 1
ATOM 682 C C . GLU A 1 89 ? -8.906 65.938 0.701 1 77.88 89 GLU A C 1
ATOM 684 O O . GLU A 1 89 ? -9.859 66.625 0.244 1 77.88 89 GLU A O 1
ATOM 689 N N . VAL A 1 90 ? -7.984 65.438 -0.07 1 81.69 90 VAL A N 1
ATOM 690 C CA . VAL A 1 90 ? -7.871 65.938 -1.452 1 81.69 90 VAL A CA 1
ATOM 691 C C . VAL A 1 90 ? -8.469 64.875 -2.391 1 81.69 90 VAL A C 1
ATOM 693 O O . VAL A 1 90 ? -9.391 65.188 -3.152 1 81.69 90 VAL A O 1
ATOM 696 N N . LYS A 1 91 ? -8.039 63.719 -2.283 1 86.88 91 LYS A N 1
ATOM 697 C CA . LYS A 1 91 ? -8.406 62.688 -3.258 1 86.88 91 LYS A CA 1
ATOM 698 C C . LYS A 1 91 ? -9.57 61.844 -2.752 1 86.88 91 LYS A C 1
ATOM 700 O O . LYS A 1 91 ? -10.055 60.969 -3.459 1 86.88 91 LYS A O 1
ATOM 705 N N . LYS A 1 92 ? -9.945 62.062 -1.543 1 80.06 92 LYS A N 1
ATOM 706 C CA . LYS A 1 92 ? -11.117 61.438 -0.935 1 80.06 92 LYS A CA 1
ATOM 707 C C . LYS A 1 92 ? -10.945 59.906 -0.881 1 80.06 92 LYS A C 1
ATOM 709 O O . LYS A 1 92 ? -11.875 59.188 -1.222 1 80.06 92 LYS A O 1
ATOM 714 N N . ARG A 1 93 ? -9.695 59.562 -0.64 1 82.06 93 ARG A N 1
ATOM 715 C CA . ARG A 1 93 ? -9.422 58.156 -0.431 1 82.06 93 ARG A CA 1
ATOM 716 C C . ARG A 1 93 ? -9.797 57.719 0.984 1 82.06 93 ARG A C 1
ATOM 718 O O . ARG A 1 93 ? -9.859 58.562 1.893 1 82.06 93 ARG A O 1
ATOM 725 N N . VAL A 1 94 ? -10.094 56.469 1.117 1 76.19 94 VAL A N 1
ATOM 726 C CA . VAL A 1 94 ? -10.461 55.938 2.428 1 76.19 94 VAL A CA 1
ATOM 727 C C . VAL A 1 94 ? -9.273 56.062 3.381 1 76.19 94 VAL A C 1
ATOM 729 O O . VAL A 1 94 ? -8.141 55.719 3.016 1 76.19 94 VAL A O 1
ATOM 732 N N . LEU A 1 95 ? -9.508 56.531 4.582 1 75.69 95 LEU A N 1
ATOM 733 C CA . LEU A 1 95 ? -8.445 56.75 5.559 1 75.69 95 LEU A CA 1
ATOM 734 C C . LEU A 1 95 ? -8.203 55.5 6.383 1 75.69 95 LEU A C 1
ATOM 736 O O . LEU A 1 95 ? -9.156 54.781 6.734 1 75.69 95 LEU A O 1
ATOM 740 N N . HIS A 1 96 ? -6.949 55 6.609 1 69.75 96 HIS A N 1
ATOM 741 C CA . HIS A 1 96 ? -6.551 53.844 7.402 1 69.75 96 HIS A CA 1
ATOM 742 C C . HIS A 1 96 ? -6.535 54.156 8.891 1 69.75 96 HIS A C 1
ATOM 744 O O . HIS A 1 96 ? -6.953 53.344 9.719 1 69.75 96 HIS A O 1
ATOM 750 N N . GLY A 1 97 ? -5.82 55.188 9.266 1 61.16 97 GLY A N 1
ATOM 751 C CA . GLY A 1 97 ? -5.309 55.438 10.609 1 61.16 97 GLY A CA 1
ATOM 752 C C . GLY A 1 97 ? -6.328 56.062 11.539 1 61.16 97 GLY A C 1
ATOM 753 O O . GLY A 1 97 ? -6.844 57.156 11.242 1 61.16 97 GLY A O 1
ATOM 754 N N . LYS A 1 98 ? -7.055 55.188 12.539 1 57.59 98 LYS A N 1
ATOM 755 C CA . LYS A 1 98 ? -8 55.875 13.422 1 57.59 98 LYS A CA 1
ATOM 756 C C . LYS A 1 98 ? -7.445 55.969 14.836 1 57.59 98 LYS A C 1
ATOM 758 O O . LYS A 1 98 ? -8.047 56.625 15.703 1 57.59 98 LYS A O 1
ATOM 763 N N . ASN A 1 99 ? -6.309 55.406 15 1 58.06 99 ASN A N 1
ATOM 764 C CA . ASN A 1 99 ? -6.102 55.344 16.438 1 58.06 99 ASN A CA 1
ATOM 765 C C . ASN A 1 99 ? -4.93 56.219 16.891 1 58.06 99 ASN A C 1
ATOM 767 O O . ASN A 1 99 ? -4.609 56.281 18.078 1 58.06 99 ASN A O 1
ATOM 771 N N . GLY A 1 100 ? -4.336 57 15.953 1 61.94 100 GLY A N 1
ATOM 772 C CA . GLY A 1 100 ? -3.287 57.969 16.281 1 61.94 100 GLY A CA 1
ATOM 773 C C . GLY A 1 100 ? -2.045 57.281 16.859 1 61.94 100 GLY A C 1
ATOM 774 O O . GLY A 1 100 ? -1.311 57.906 17.641 1 61.94 100 GLY A O 1
ATOM 775 N N . ARG A 1 101 ? -1.763 56.062 16.531 1 69.06 101 ARG A N 1
ATOM 776 C CA . ARG A 1 101 ? -0.638 55.344 17.125 1 69.06 101 ARG A CA 1
ATOM 777 C C . ARG A 1 101 ? 0.605 55.469 16.25 1 69.06 101 ARG A C 1
ATOM 779 O O . ARG A 1 101 ? 1.703 55.094 16.672 1 69.06 101 ARG A O 1
ATOM 786 N N . GLY A 1 102 ? 0.518 56.031 15.102 1 73.94 102 GLY A N 1
ATOM 787 C CA . GLY A 1 102 ? 1.617 56.062 14.148 1 73.94 102 GLY A CA 1
ATOM 788 C C . GLY A 1 102 ? 2.82 56.844 14.656 1 73.94 102 GLY A C 1
ATOM 789 O O . GLY A 1 102 ? 3.963 56.406 14.461 1 73.94 102 GLY A O 1
ATOM 790 N N . ARG A 1 103 ? 2.57 57.844 15.344 1 78.5 103 ARG A N 1
ATOM 791 C CA . ARG A 1 103 ? 3.662 58.719 15.789 1 78.5 103 ARG A CA 1
ATOM 792 C C . ARG A 1 103 ? 4.512 58.031 16.844 1 78.5 103 ARG A C 1
ATOM 794 O O . ARG A 1 103 ? 5.73 58.188 16.891 1 78.5 103 ARG A O 1
ATOM 801 N N . VAL A 1 104 ? 3.848 57.25 17.578 1 81.81 104 VAL A N 1
ATOM 802 C CA . VAL A 1 104 ? 4.598 56.594 18.641 1 81.81 104 VAL A CA 1
ATOM 803 C C . VAL A 1 104 ? 5.277 55.344 18.078 1 81.81 104 VAL A C 1
ATOM 805 O O . VAL A 1 104 ? 6.379 54.969 18.5 1 81.81 104 VAL A O 1
ATOM 808 N N . ARG A 1 105 ? 4.699 54.75 17.125 1 85.38 105 ARG A N 1
ATOM 809 C CA . ARG A 1 105 ? 5.27 53.562 16.5 1 85.38 105 ARG A CA 1
ATOM 810 C C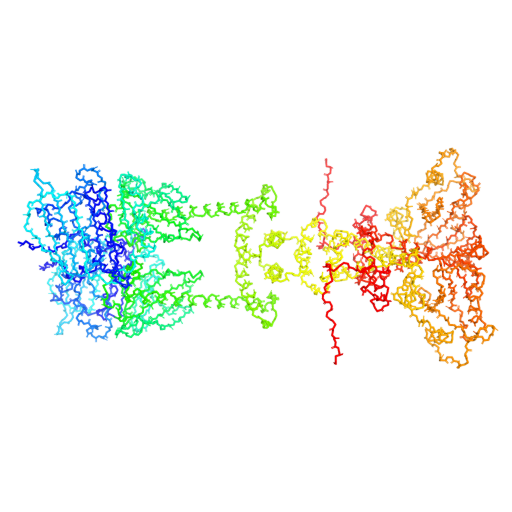 . ARG A 1 105 ? 6.594 53.875 15.82 1 85.38 105 ARG A C 1
ATOM 812 O O . ARG A 1 105 ? 7.449 53 15.664 1 85.38 105 ARG A O 1
ATOM 819 N N . ALA A 1 106 ? 6.762 55.094 15.438 1 89.94 106 ALA A N 1
ATOM 820 C CA . ALA A 1 106 ? 7.961 55.562 14.734 1 89.94 106 ALA A CA 1
ATOM 821 C C . ALA A 1 106 ? 9.219 55.25 15.539 1 89.94 106 ALA A C 1
ATOM 823 O O . ALA A 1 106 ? 10.297 55.031 14.969 1 89.94 106 ALA A O 1
ATOM 824 N N . PHE A 1 107 ? 8.992 55.125 16.828 1 88.88 107 PHE A N 1
ATOM 825 C CA . PHE A 1 107 ? 10.148 54.938 17.688 1 88.88 107 PHE A CA 1
ATOM 826 C C . PHE A 1 107 ? 10.703 53.5 17.562 1 88.88 107 PHE A C 1
ATOM 828 O O . PHE A 1 107 ? 11.82 53.219 18.016 1 88.88 107 PHE A O 1
ATOM 835 N N . ALA A 1 108 ? 9.953 52.656 16.969 1 86.81 108 ALA A N 1
ATOM 836 C CA . ALA A 1 108 ? 10.445 51.312 16.688 1 86.81 108 ALA A CA 1
ATOM 837 C C . ALA A 1 108 ? 11.539 51.344 15.617 1 86.81 108 ALA A C 1
ATOM 839 O O . ALA A 1 108 ? 12.297 50.406 15.461 1 86.81 108 ALA A O 1
ATOM 840 N N . LEU A 1 109 ? 11.664 52.406 14.891 1 92.69 109 LEU A N 1
ATOM 841 C CA . LEU A 1 109 ? 12.594 52.5 13.773 1 92.69 109 LEU A CA 1
ATOM 842 C C . LEU A 1 109 ? 13.867 53.219 14.195 1 92.69 109 LEU A C 1
ATOM 844 O O . LEU A 1 109 ? 14.875 53.188 13.477 1 92.69 109 LEU A O 1
ATOM 848 N N . GLY A 1 110 ? 13.82 53.875 15.344 1 90.5 110 GLY A N 1
ATOM 849 C CA . GLY A 1 110 ? 15.016 54.594 15.781 1 90.5 110 GLY A CA 1
ATOM 850 C C . GLY A 1 110 ? 14.82 55.312 17.094 1 90.5 110 GLY A C 1
ATOM 851 O O . GLY A 1 110 ? 13.688 55.562 17.516 1 90.5 110 GLY A O 1
ATOM 852 N N . SER A 1 111 ? 15.953 55.656 17.766 1 89.94 111 SER A N 1
ATOM 853 C CA . SER A 1 111 ? 15.93 56.406 19.016 1 89.94 111 SER A CA 1
ATOM 854 C C . SER A 1 111 ? 15.602 57.875 18.781 1 89.94 111 SER A C 1
ATOM 856 O O . SER A 1 111 ? 15.094 58.562 19.672 1 89.94 111 SER A O 1
ATOM 858 N N . GLU A 1 112 ? 15.977 58.375 17.641 1 92.5 112 GLU A N 1
ATOM 859 C CA . GLU A 1 112 ? 15.633 59.719 17.203 1 92.5 112 GLU A CA 1
ATOM 860 C C . GLU A 1 112 ? 14.766 59.688 15.953 1 92.5 112 GLU A C 1
ATOM 862 O O . GLU A 1 112 ? 15.086 59 14.984 1 92.5 112 GLU A O 1
ATOM 867 N N . VAL A 1 113 ? 13.641 60.406 16.062 1 95.12 113 VAL A N 1
ATOM 868 C CA . VAL A 1 113 ? 12.75 60.438 14.906 1 95.12 113 VAL A CA 1
ATOM 869 C C . VAL A 1 113 ? 12.484 61.875 14.492 1 95.12 113 VAL A C 1
ATOM 871 O O . VAL A 1 113 ? 12.5 62.781 15.328 1 95.12 113 VAL A O 1
ATOM 874 N N . ARG A 1 114 ? 12.352 62.094 13.156 1 95.69 114 ARG A N 1
ATOM 875 C CA . ARG A 1 114 ? 12.133 63.406 12.609 1 95.69 114 ARG A CA 1
ATOM 876 C C . ARG A 1 114 ? 11.141 63.375 11.445 1 95.69 114 ARG A C 1
ATOM 878 O O . ARG A 1 114 ? 11.234 62.5 10.586 1 95.69 114 ARG A O 1
ATOM 885 N N . TRP A 1 115 ? 10.148 64.188 11.539 1 96.12 115 TRP A N 1
ATOM 886 C CA . TRP A 1 115 ? 9.266 64.438 10.406 1 96.12 115 TRP A CA 1
ATOM 887 C C . TRP A 1 115 ? 9.539 65.812 9.805 1 96.12 115 TRP A C 1
ATOM 889 O O . TRP A 1 115 ? 9.398 66.875 10.484 1 96.12 115 TRP A O 1
ATOM 899 N N . THR A 1 116 ? 10.047 65.875 8.555 1 96.56 116 THR A N 1
ATOM 900 C CA . THR A 1 116 ? 10.133 67.125 7.777 1 96.56 116 THR A CA 1
ATOM 901 C C . THR A 1 116 ? 8.984 67.188 6.773 1 96.56 116 THR A C 1
ATOM 903 O O . THR A 1 116 ? 8.922 66.438 5.824 1 96.56 116 THR A O 1
ATOM 906 N N . SER A 1 117 ? 8.117 68.125 7.043 1 96.5 117 SER A N 1
ATOM 907 C CA . SER A 1 117 ? 6.902 68.125 6.242 1 96.5 117 SER A CA 1
ATOM 908 C C . SER A 1 117 ? 6.684 69.5 5.594 1 96.5 117 SER A C 1
ATOM 910 O O . SER A 1 117 ? 6.977 70.562 6.199 1 96.5 117 SER A O 1
ATOM 912 N N . VAL A 1 118 ? 6.293 69.5 4.336 1 96.06 118 VAL A N 1
ATOM 913 C CA . VAL A 1 118 ? 5.938 70.688 3.592 1 96.06 118 VAL A CA 1
ATOM 914 C C . VAL A 1 118 ? 4.449 70.688 3.262 1 96.06 118 VAL A C 1
ATOM 916 O O . VAL A 1 118 ? 3.938 69.688 2.715 1 96.06 118 VAL A O 1
ATOM 919 N N . SER A 1 119 ? 3.777 71.688 3.703 1 94.25 119 SER A N 1
ATOM 920 C CA . SER A 1 119 ? 2.355 71.812 3.396 1 94.25 119 SER A CA 1
ATOM 921 C C . SER A 1 119 ? 2.059 73.125 2.67 1 94.25 119 SER A C 1
ATOM 923 O O . SER A 1 119 ? 2.805 74.062 2.803 1 94.25 119 SER A O 1
ATOM 925 N N . GLY A 1 120 ? 1.043 73 1.823 1 86.88 120 GLY A N 1
ATOM 926 C CA . GLY A 1 120 ? 0.632 74.188 1.1 1 86.88 120 GLY A CA 1
ATOM 927 C C . GLY A 1 120 ? -0.666 74.812 1.615 1 86.88 120 GLY A C 1
ATOM 928 O O . GLY A 1 120 ? -1.661 74.125 1.771 1 86.88 120 GLY A O 1
ATOM 929 N N . THR A 1 121 ? -0.591 76 2.236 1 75.62 121 THR A N 1
ATOM 930 C CA . THR A 1 121 ? -1.801 76.688 2.625 1 75.62 121 THR A CA 1
ATOM 931 C C . THR A 1 121 ? -1.894 78.062 1.897 1 75.62 121 THR A C 1
ATOM 933 O O . THR A 1 121 ? -0.996 78.875 2.01 1 75.62 121 THR A O 1
ATOM 936 N N . GLN A 1 122 ? -3.033 78.25 1.235 1 72.75 122 GLN A N 1
ATOM 937 C CA . GLN A 1 122 ? -3.361 79.5 0.574 1 72.75 122 GLN A CA 1
ATOM 938 C C . GLN A 1 122 ? -2.229 79.938 -0.342 1 72.75 122 GLN A C 1
ATOM 940 O O . GLN A 1 122 ? -1.816 81.125 -0.301 1 72.75 122 GLN A O 1
ATOM 945 N N . GLY A 1 123 ? -1.614 79 -1.098 1 77.06 123 GLY A N 1
ATOM 946 C CA . GLY A 1 123 ? -0.64 79.375 -2.123 1 77.06 123 GLY A CA 1
ATOM 947 C C . GLY A 1 123 ? 0.778 79.438 -1.59 1 77.06 123 GLY A C 1
ATOM 948 O O . GLY A 1 123 ? 1.725 79.625 -2.359 1 77.06 123 GLY A O 1
ATOM 949 N N . ILE A 1 124 ? 1.016 79.438 -0.26 1 88.31 124 ILE A N 1
ATOM 950 C CA . ILE A 1 124 ? 2.348 79.5 0.331 1 88.31 124 ILE A CA 1
ATOM 951 C C . ILE A 1 124 ? 2.711 78.125 0.925 1 88.31 124 ILE A C 1
ATOM 953 O O . ILE A 1 124 ? 1.938 77.562 1.694 1 88.31 124 ILE A O 1
ATOM 957 N N . ARG A 1 125 ? 3.846 77.688 0.449 1 93.69 125 ARG A N 1
ATOM 958 C CA . ARG A 1 125 ? 4.332 76.438 1.019 1 93.69 125 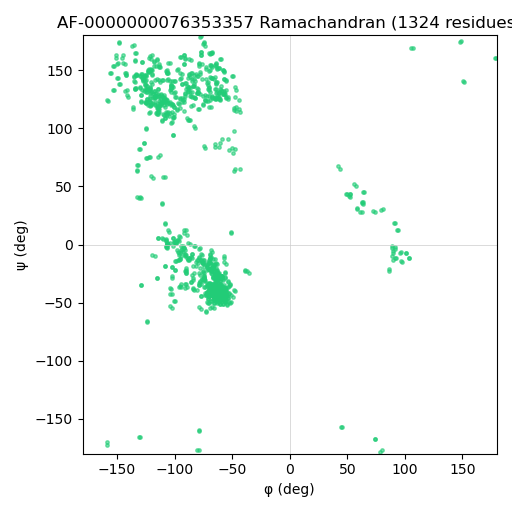ARG A CA 1
ATOM 959 C C . ARG A 1 125 ? 5.219 76.688 2.232 1 93.69 125 ARG A C 1
ATOM 961 O O . ARG A 1 125 ? 6.031 77.625 2.229 1 93.69 125 ARG A O 1
ATOM 968 N N . ARG A 1 126 ? 4.961 75.938 3.258 1 94.81 126 ARG A N 1
ATOM 969 C CA . ARG A 1 126 ? 5.746 76.062 4.48 1 94.81 126 ARG A CA 1
ATOM 970 C C . ARG A 1 126 ? 6.285 74.75 4.934 1 94.81 126 ARG A C 1
ATOM 972 O O . ARG A 1 126 ? 5.617 73.688 4.781 1 94.81 126 ARG A O 1
ATOM 979 N N . ARG A 1 127 ? 7.453 74.812 5.441 1 95.38 127 ARG A N 1
ATOM 980 C CA . ARG A 1 127 ? 8.109 73.625 5.965 1 95.38 127 ARG A CA 1
ATOM 981 C C . ARG A 1 127 ? 8.078 73.562 7.488 1 95.38 127 ARG A C 1
ATOM 983 O O . ARG A 1 127 ? 8.305 74.625 8.133 1 95.38 127 ARG A O 1
ATOM 990 N N . VAL A 1 128 ? 7.715 72.5 8.039 1 95.25 128 VAL A N 1
ATOM 991 C CA . VAL A 1 128 ? 7.727 72.312 9.484 1 95.25 128 VAL A CA 1
ATOM 992 C C . VAL A 1 128 ? 8.547 71.062 9.812 1 95.25 128 VAL A C 1
ATOM 994 O O . VAL A 1 128 ? 8.484 70.062 9.094 1 95.25 128 VAL A O 1
ATOM 997 N N . VAL A 1 129 ? 9.32 71.125 10.906 1 95.38 129 VAL A N 1
ATOM 998 C CA . VAL A 1 129 ? 10.117 70 11.367 1 95.38 129 VAL A CA 1
ATOM 999 C C . VAL A 1 129 ? 9.641 69.562 12.758 1 95.38 129 VAL A C 1
ATOM 1001 O O . VAL A 1 129 ? 9.547 70.375 13.672 1 95.38 129 VAL A O 1
ATOM 1004 N N . ILE A 1 130 ? 9.25 68.375 12.867 1 94.5 130 ILE A N 1
ATOM 1005 C CA . ILE A 1 130 ? 8.844 67.75 14.133 1 94.5 130 ILE A CA 1
ATOM 1006 C C . ILE A 1 130 ? 9.867 66.688 14.562 1 94.5 130 ILE A C 1
ATOM 1008 O O . ILE A 1 130 ? 10.195 65.812 13.797 1 94.5 130 ILE A O 1
ATOM 1012 N N . GLU A 1 131 ? 10.328 66.812 15.805 1 94.12 131 GLU A N 1
ATOM 1013 C CA . GLU A 1 131 ? 11.352 65.875 16.297 1 94.12 131 GLU A CA 1
ATOM 1014 C C . GLU A 1 131 ? 10.992 65.375 17.672 1 94.12 131 GLU A C 1
ATOM 1016 O O . GLU A 1 131 ? 10.266 66 18.438 1 94.12 131 GLU A O 1
ATOM 1021 N N . SER A 1 132 ? 11.352 64.188 17.875 1 92.12 132 SER A N 1
ATOM 1022 C CA . SER A 1 132 ? 11.195 63.562 19.188 1 92.12 132 SER A CA 1
ATOM 1023 C C . SER A 1 132 ? 12.258 62.5 19.422 1 92.12 132 SER A C 1
ATOM 1025 O O . SER A 1 132 ? 12.945 62.094 18.484 1 92.12 132 SER A O 1
ATOM 1027 N N . ASP A 1 133 ? 12.391 62.219 20.75 1 89.44 133 ASP A N 1
ATOM 1028 C CA . ASP A 1 133 ? 13.375 61.219 21.172 1 89.44 133 ASP A CA 1
ATOM 1029 C C . ASP A 1 133 ? 12.727 60.125 22 1 89.44 133 ASP A C 1
ATOM 1031 O O . ASP A 1 133 ? 11.773 60.375 22.75 1 89.44 133 ASP A O 1
ATOM 1035 N N . ARG A 1 134 ? 13.273 58.906 21.828 1 85.62 134 ARG A N 1
ATOM 1036 C CA . ARG A 1 134 ? 12.719 57.75 22.516 1 85.62 134 ARG A CA 1
ATOM 1037 C C . ARG A 1 134 ? 12.742 57.938 24.031 1 85.62 134 ARG A C 1
ATOM 1039 O O . ARG A 1 134 ? 11.906 57.406 24.75 1 85.62 134 ARG A O 1
ATOM 1046 N N . SER A 1 135 ? 13.664 58.719 24.516 1 80.81 135 SER A N 1
ATOM 1047 C CA . SER A 1 135 ? 13.75 59 25.938 1 80.81 135 SER A CA 1
ATOM 1048 C C . SER A 1 135 ? 12.57 59.844 26.422 1 80.81 135 SER A C 1
ATOM 1050 O O . SER A 1 135 ? 12.242 59.812 27.609 1 80.81 135 SER A O 1
ATOM 1052 N N . SER A 1 136 ? 11.938 60.562 25.562 1 80.19 136 SER A N 1
ATOM 1053 C CA . SER A 1 136 ? 10.75 61.375 25.828 1 80.19 136 SER A CA 1
ATOM 1054 C C . SER A 1 136 ? 9.672 61.156 24.781 1 80.19 136 SER A C 1
ATOM 1056 O O . SER A 1 136 ? 9.234 62.094 24.125 1 80.19 136 SER A O 1
ATOM 1058 N N . MET A 1 137 ? 9.203 59.938 24.75 1 81.5 137 MET A N 1
ATOM 1059 C CA . MET A 1 137 ? 8.328 59.531 23.672 1 81.5 137 MET A CA 1
ATOM 1060 C C . MET A 1 137 ? 6.98 60.219 23.734 1 81.5 137 MET A C 1
ATOM 1062 O O . MET A 1 137 ? 6.191 60.156 22.797 1 81.5 137 MET A O 1
ATOM 1066 N N . ASP A 1 138 ? 6.734 60.906 24.875 1 78.44 138 ASP A N 1
ATOM 1067 C CA . ASP A 1 138 ? 5.445 61.562 25.031 1 78.44 138 ASP A CA 1
ATOM 1068 C C . ASP A 1 138 ? 5.539 63.062 24.688 1 78.44 138 ASP A C 1
ATOM 1070 O O . ASP A 1 138 ? 4.555 63.781 24.797 1 78.44 138 ASP A O 1
ATOM 1074 N N . GLU A 1 139 ? 6.676 63.469 24.281 1 85.38 139 GLU A N 1
ATOM 1075 C CA . GLU A 1 139 ? 6.867 64.875 23.938 1 85.38 139 GLU A CA 1
ATOM 1076 C C . GLU A 1 139 ? 7.406 65 22.516 1 85.38 139 GLU A C 1
ATOM 1078 O O . GLU A 1 139 ? 8.289 64.25 22.094 1 85.38 139 GLU A O 1
ATOM 1083 N N . PHE A 1 140 ? 6.883 65.938 21.781 1 89.31 140 PHE A N 1
ATOM 1084 C CA . PHE A 1 140 ? 7.312 66.25 20.422 1 89.31 140 PHE A CA 1
ATOM 1085 C C . PHE A 1 140 ? 7.641 67.75 20.297 1 89.31 140 PHE A C 1
ATOM 1087 O O . PHE A 1 140 ? 6.871 68.625 20.734 1 89.31 140 PHE A O 1
ATOM 1094 N N . ASP A 1 141 ? 8.836 68.062 19.688 1 91.81 141 ASP A N 1
ATOM 1095 C CA . ASP A 1 141 ? 9.227 69.438 19.406 1 91.81 141 ASP A CA 1
ATOM 1096 C C . ASP A 1 141 ? 8.844 69.875 17.984 1 91.81 141 ASP A C 1
ATOM 1098 O O . ASP A 1 141 ? 9.234 69.188 17.016 1 91.81 141 ASP A O 1
ATOM 1102 N N . VAL A 1 142 ? 8.109 70.875 17.859 1 93.69 142 VAL A N 1
ATOM 1103 C CA . VAL A 1 142 ? 7.664 71.375 16.562 1 93.69 142 VAL A CA 1
ATOM 1104 C C . VAL A 1 142 ? 8.344 72.688 16.25 1 93.69 142 VAL A C 1
ATOM 1106 O O . VAL A 1 142 ? 8.281 73.625 17.031 1 93.69 142 VAL A O 1
ATOM 1109 N N . SER A 1 143 ? 8.969 72.812 15.055 1 93.56 143 SER A N 1
ATOM 1110 C CA . SER A 1 143 ? 9.633 74.062 14.625 1 93.56 143 SER A CA 1
ATOM 1111 C C . SER A 1 143 ? 8.625 75.062 14.18 1 93.56 143 SER A C 1
ATOM 1113 O O . SER A 1 143 ? 7.461 74.75 13.914 1 93.56 143 SER A O 1
ATOM 1115 N N . ASP A 1 144 ? 9.141 76.312 14.078 1 92.31 144 ASP A N 1
ATOM 1116 C CA . ASP A 1 144 ? 8.336 77.375 13.438 1 92.31 144 ASP A CA 1
ATOM 1117 C C . ASP A 1 144 ? 8.25 77.125 11.93 1 92.31 144 ASP A C 1
ATOM 1119 O O . ASP A 1 144 ? 9.227 76.688 11.297 1 92.31 144 ASP A O 1
ATOM 1123 N N . PRO A 1 145 ? 7.047 77.25 11.43 1 92.44 145 PRO A N 1
ATOM 1124 C CA . PRO A 1 145 ? 6.926 77.125 9.984 1 92.44 145 PRO A CA 1
ATOM 1125 C C . PRO A 1 145 ? 7.797 78.062 9.195 1 92.44 145 PRO A C 1
ATOM 1127 O O . PRO A 1 145 ? 7.887 79.25 9.547 1 92.44 145 PRO A O 1
ATOM 1130 N N . GLU A 1 146 ? 8.523 77.562 8.148 1 94.06 146 GLU A N 1
ATOM 1131 C CA . GLU A 1 146 ? 9.375 78.375 7.273 1 94.06 146 GLU A CA 1
ATOM 1132 C C . GLU A 1 146 ? 8.914 78.25 5.82 1 94.06 146 GLU A C 1
ATOM 1134 O O . GLU A 1 146 ? 8.625 77.188 5.324 1 94.06 146 GLU A O 1
ATOM 1139 N N . PRO A 1 147 ? 8.859 79.375 5.16 1 93.12 147 PRO A N 1
ATOM 1140 C CA . PRO A 1 147 ? 8.508 79.312 3.74 1 93.12 147 PRO A CA 1
ATOM 1141 C C . PRO A 1 147 ? 9.523 78.562 2.918 1 93.12 147 PRO A C 1
ATOM 1143 O O . PRO A 1 147 ? 10.727 78.625 3.178 1 93.12 147 PRO A O 1
ATOM 1146 N N . THR A 1 148 ? 9.023 77.75 1.987 1 94.62 148 THR A N 1
ATOM 1147 C CA . THR A 1 148 ? 9.898 76.938 1.138 1 94.62 148 THR A CA 1
ATOM 1148 C C . THR A 1 148 ? 9.312 76.812 -0.263 1 94.62 148 THR A C 1
ATOM 1150 O O . THR A 1 148 ? 8.133 77.062 -0.479 1 94.62 148 THR A O 1
ATOM 1153 N N . ALA A 1 149 ? 10.25 76.375 -1.243 1 92.5 149 ALA A N 1
ATOM 1154 C CA . ALA A 1 149 ? 9.812 76.125 -2.611 1 92.5 149 ALA A CA 1
ATOM 1155 C C . ALA A 1 149 ? 9.711 74.625 -2.881 1 92.5 149 ALA A C 1
ATOM 1157 O O . ALA A 1 149 ? 9.297 74.188 -3.967 1 92.5 149 ALA A O 1
ATOM 1158 N N . ASP A 1 150 ? 9.992 73.938 -1.883 1 93.12 150 ASP A N 1
ATOM 1159 C CA . ASP A 1 150 ? 9.969 72.5 -2.061 1 93.12 150 ASP A CA 1
ATOM 1160 C C . ASP A 1 150 ? 8.547 72 -2.293 1 93.12 150 ASP A C 1
ATOM 1162 O O . ASP A 1 150 ? 7.578 72.688 -1.941 1 93.12 150 ASP A O 1
ATOM 1166 N N . ALA A 1 151 ? 8.406 70.812 -2.988 1 93.69 151 ALA A N 1
ATOM 1167 C CA . ALA A 1 151 ? 7.094 70.188 -3.213 1 93.69 151 ALA A CA 1
ATOM 1168 C C . ALA A 1 151 ? 6.492 69.688 -1.907 1 93.69 151 ALA A C 1
ATOM 1170 O O . ALA A 1 151 ? 7.219 69.375 -0.956 1 93.69 151 ALA A O 1
ATOM 1171 N N . THR A 1 152 ? 5.145 69.625 -1.864 1 95.12 152 THR A N 1
ATOM 1172 C CA . THR A 1 152 ? 4.48 69.125 -0.665 1 95.12 152 THR A CA 1
ATOM 1173 C C . THR A 1 152 ? 4.836 67.688 -0.417 1 95.12 152 THR A C 1
ATOM 1175 O O . THR A 1 152 ? 5.188 66.938 -1.35 1 95.12 152 THR A O 1
ATOM 1178 N N . GLY A 1 153 ? 4.828 67.25 0.77 1 96.38 153 GLY A N 1
ATOM 1179 C CA . GLY A 1 153 ? 5.152 65.875 1.175 1 96.38 153 GLY A CA 1
ATOM 1180 C C . GLY A 1 153 ? 5.809 65.812 2.541 1 96.38 153 GLY A C 1
ATOM 1181 O O . GLY A 1 153 ? 5.914 66.812 3.24 1 96.38 153 GLY A O 1
ATOM 1182 N N . THR A 1 154 ? 6.023 64.688 3.006 1 96.75 154 THR A N 1
ATOM 1183 C CA . THR A 1 154 ? 6.684 64.5 4.293 1 96.75 154 THR A CA 1
ATOM 1184 C C . THR A 1 154 ? 7.832 63.5 4.164 1 96.75 154 THR A C 1
ATOM 1186 O O . THR A 1 154 ? 7.707 62.469 3.475 1 96.75 154 THR A O 1
ATOM 1189 N N . VAL A 1 155 ? 8.891 63.844 4.75 1 97.19 155 VAL A N 1
ATOM 1190 C CA . VAL A 1 155 ? 10.023 62.938 4.883 1 97.19 155 VAL A CA 1
ATOM 1191 C C . VAL A 1 155 ? 10.195 62.531 6.348 1 97.19 155 VAL A C 1
ATOM 1193 O O . VAL A 1 155 ? 10.523 63.375 7.191 1 97.19 155 VAL A O 1
ATOM 1196 N N . PHE A 1 156 ? 9.828 61.281 6.637 1 96.5 156 PHE A N 1
ATOM 1197 C CA . PHE A 1 156 ? 10.125 60.719 7.953 1 96.5 156 PHE A CA 1
ATOM 1198 C C . PHE A 1 156 ? 11.508 60.094 7.969 1 96.5 156 PHE A C 1
ATOM 1200 O O . PHE A 1 156 ? 11.883 59.375 7.031 1 96.5 156 PHE A O 1
ATOM 1207 N N . GLU A 1 157 ? 12.219 60.375 9.008 1 96.69 157 GLU A N 1
ATOM 1208 C CA . GLU A 1 157 ? 13.531 59.75 9.188 1 96.69 157 GLU A CA 1
ATOM 1209 C C . GLU A 1 157 ? 13.711 59.25 10.617 1 96.69 157 GLU A C 1
ATOM 1211 O O . GLU A 1 157 ? 13.328 59.938 11.57 1 96.69 157 GLU A O 1
ATOM 1216 N N . ALA A 1 158 ? 14.172 58.125 10.734 1 95.44 158 ALA A N 1
ATOM 1217 C CA . ALA A 1 158 ? 14.539 57.531 12.031 1 95.44 158 ALA A CA 1
ATOM 1218 C C . ALA A 1 158 ? 16.016 57.156 12.062 1 95.44 158 ALA A C 1
ATOM 1220 O O . ALA A 1 158 ? 16.547 56.625 11.086 1 95.44 158 ALA A O 1
ATOM 1221 N N . PHE A 1 159 ? 16.625 57.594 13.141 1 91.31 159 PHE A N 1
ATOM 1222 C CA . PHE A 1 159 ? 18.047 57.344 13.305 1 91.31 159 PHE A CA 1
ATOM 1223 C C . PHE A 1 159 ? 18.312 56.531 14.555 1 91.31 159 PHE A C 1
ATOM 1225 O O . PHE A 1 159 ? 17.562 56.594 15.531 1 91.31 159 PHE A O 1
ATOM 1232 N N . GLY A 1 160 ? 19.344 55.688 14.453 1 81.81 160 GLY A N 1
ATOM 1233 C CA . GLY A 1 160 ? 19.797 55 15.641 1 81.81 160 GLY A CA 1
ATOM 1234 C C . GLY A 1 160 ? 18.953 53.781 15.969 1 81.81 160 GLY A C 1
ATOM 1235 O O . GLY A 1 160 ? 18.656 53.531 17.141 1 81.81 160 GLY A O 1
ATOM 1236 N N . GLY A 1 161 ? 18.469 53.25 14.953 1 77.62 161 GLY A N 1
ATOM 1237 C CA . GLY A 1 161 ? 17.625 52.094 15.188 1 77.62 161 GLY A CA 1
ATOM 1238 C C . GLY A 1 161 ? 18.422 50.844 15.523 1 77.62 161 GLY A C 1
ATOM 1239 O O . GLY A 1 161 ? 19.578 50.719 15.117 1 77.62 161 GLY A O 1
ATOM 1240 N N . GLU A 1 162 ? 17.859 50.031 16.453 1 73.19 162 GLU A N 1
ATOM 1241 C CA . GLU A 1 162 ? 18.469 48.75 16.797 1 73.19 162 GLU A CA 1
ATOM 1242 C C . GLU A 1 162 ? 17.719 47.594 16.141 1 73.19 162 GLU A C 1
ATOM 1244 O O . GLU A 1 162 ? 16.5 47.656 16 1 73.19 162 GLU A O 1
ATOM 1249 N N . ASP A 1 163 ? 18.438 46.625 15.609 1 72.56 163 ASP A N 1
ATOM 1250 C CA . ASP A 1 163 ? 17.891 45.375 15.094 1 72.56 163 ASP A CA 1
ATOM 1251 C C . ASP A 1 163 ? 16.969 45.656 13.898 1 72.56 163 ASP A C 1
ATOM 1253 O O . ASP A 1 163 ? 15.852 45.125 13.844 1 72.56 163 ASP A O 1
ATOM 1257 N N . LEU A 1 164 ? 17.359 46.5 12.969 1 86.44 164 LEU A N 1
ATOM 1258 C CA . LEU A 1 164 ? 16.562 46.875 11.805 1 86.44 164 LEU A CA 1
ATOM 1259 C C . LEU A 1 164 ? 16.828 45.938 10.641 1 86.44 164 LEU A C 1
ATOM 1261 O O . LEU A 1 164 ? 16.344 46.156 9.531 1 86.44 164 LEU A O 1
ATOM 1265 N N . GLN A 1 165 ? 17.562 44.875 10.891 1 80.94 165 GLN A N 1
ATOM 1266 C CA . GLN A 1 165 ? 17.891 43.938 9.836 1 80.94 165 GLN A CA 1
ATOM 1267 C C . GLN A 1 165 ? 16.625 43.219 9.328 1 80.94 165 GLN A C 1
ATOM 1269 O O . GLN A 1 165 ? 16.578 42.812 8.172 1 80.94 165 GLN A O 1
ATOM 1274 N N . LYS A 1 166 ? 15.633 43.156 10.117 1 79.81 166 LYS A N 1
ATOM 1275 C CA . LYS A 1 166 ? 14.359 42.562 9.742 1 79.81 166 LYS A CA 1
ATOM 1276 C C . LYS A 1 166 ? 13.742 43.25 8.539 1 79.81 166 LYS A C 1
ATOM 1278 O O . LYS A 1 166 ? 13.008 42.656 7.762 1 79.81 166 LYS A O 1
ATOM 1283 N N . LEU A 1 167 ? 14.07 44.406 8.414 1 90.19 167 LEU A N 1
ATOM 1284 C CA . LEU A 1 167 ? 13.5 45.219 7.332 1 90.19 167 LEU A CA 1
ATOM 1285 C C . LEU A 1 167 ? 14.086 44.781 5.988 1 90.19 167 LEU A C 1
ATOM 1287 O O . LEU A 1 167 ? 13.508 45.062 4.938 1 90.19 167 LEU A O 1
ATOM 1291 N N . THR A 1 168 ? 15.172 44.094 6.074 1 88.44 168 THR A N 1
ATOM 1292 C CA . THR A 1 168 ? 15.836 43.719 4.824 1 88.44 168 THR A CA 1
ATOM 1293 C C . THR A 1 168 ? 15.422 42.312 4.375 1 88.44 168 THR A C 1
ATOM 1295 O O . THR A 1 168 ? 15.727 41.906 3.254 1 88.44 168 THR A O 1
ATOM 1298 N N . GLU A 1 169 ? 14.82 41.625 5.207 1 83.31 169 GLU A N 1
ATOM 1299 C CA . GLU A 1 169 ? 14.414 40.281 4.914 1 83.31 169 GLU A CA 1
ATOM 1300 C C . GLU A 1 169 ? 13.242 40.219 3.938 1 83.31 169 GLU A C 1
ATOM 1302 O O . GLU A 1 169 ? 12.43 41.156 3.904 1 83.31 169 GLU A O 1
ATOM 1307 N N . ASP A 1 170 ? 13.141 39.156 3.162 1 81.25 170 ASP A N 1
ATOM 1308 C CA . ASP A 1 170 ? 12.055 38.938 2.211 1 81.25 170 ASP A CA 1
ATOM 1309 C C . ASP A 1 170 ? 10.703 38.906 2.92 1 81.25 170 ASP A C 1
ATOM 1311 O O . ASP A 1 170 ? 9.695 39.344 2.361 1 81.25 170 ASP A O 1
ATOM 1315 N N . ALA A 1 171 ? 10.727 38.531 4.129 1 77.44 171 ALA A N 1
ATOM 1316 C CA . ALA A 1 171 ? 9.5 38.438 4.914 1 77.44 171 ALA A CA 1
ATOM 1317 C C . ALA A 1 171 ? 8.875 39.812 5.113 1 77.44 171 ALA A C 1
ATOM 1319 O O . ALA A 1 171 ? 7.652 39.938 5.152 1 77.44 171 ALA A O 1
ATOM 1320 N N . ALA A 1 172 ? 9.703 40.812 5.25 1 86.12 172 ALA A N 1
ATOM 1321 C CA . ALA A 1 172 ? 9.203 42.188 5.41 1 86.12 172 ALA A CA 1
ATOM 1322 C C . ALA A 1 172 ? 8.477 42.656 4.156 1 86.12 172 ALA A C 1
ATOM 1324 O O . ALA A 1 172 ? 7.363 43.188 4.242 1 86.12 172 ALA A O 1
ATOM 1325 N N . ARG A 1 173 ? 9.055 42.344 3.084 1 86.81 173 ARG A N 1
ATOM 1326 C CA . ARG A 1 173 ? 8.445 42.719 1.82 1 86.81 173 ARG A CA 1
ATOM 1327 C C . ARG A 1 173 ? 7.117 42 1.607 1 86.81 173 ARG A C 1
ATOM 1329 O O . ARG A 1 173 ? 6.141 42.625 1.165 1 86.81 173 ARG A O 1
ATOM 1336 N N . THR A 1 174 ? 7.137 40.781 1.871 1 84.69 174 THR A N 1
ATOM 1337 C CA . THR A 1 174 ? 5.922 39.969 1.688 1 84.69 174 THR A CA 1
ATOM 1338 C C . THR A 1 174 ? 4.816 40.469 2.621 1 84.69 174 THR A C 1
ATOM 1340 O O . THR A 1 174 ? 3.65 40.562 2.225 1 84.69 174 THR A O 1
ATOM 1343 N N . ALA A 1 175 ? 5.188 40.781 3.836 1 81.62 175 ALA A N 1
ATOM 1344 C CA . ALA A 1 175 ? 4.219 41.312 4.805 1 81.62 175 ALA A CA 1
ATOM 1345 C C . ALA A 1 175 ? 3.623 42.625 4.34 1 81.62 175 ALA A C 1
ATOM 1347 O O . ALA A 1 175 ? 2.41 42.844 4.414 1 81.62 175 ALA A O 1
ATOM 1348 N N . LEU A 1 176 ? 4.426 43.5 3.877 1 88.44 176 LEU A N 1
ATOM 1349 C CA . LEU A 1 176 ? 3.969 44.781 3.398 1 88.44 176 LEU A CA 1
ATOM 1350 C C . LEU A 1 176 ? 3.119 44.656 2.143 1 88.44 176 LEU A C 1
ATOM 1352 O O . LEU A 1 176 ? 2.102 45.312 1.991 1 88.44 176 LEU A O 1
ATOM 1356 N N . THR A 1 177 ? 3.58 43.75 1.325 1 87.69 177 THR A N 1
ATOM 1357 C CA . THR A 1 177 ? 2.803 43.5 0.115 1 87.69 177 THR A CA 1
ATOM 1358 C C . THR A 1 177 ? 1.393 43.031 0.463 1 87.69 177 THR A C 1
ATOM 1360 O O . THR A 1 177 ? 0.413 43.531 -0.105 1 87.69 177 THR A O 1
ATOM 1363 N N . ALA A 1 178 ? 1.322 42.156 1.362 1 84.75 178 ALA A N 1
ATOM 1364 C CA . ALA A 1 178 ? 0.026 41.625 1.794 1 84.75 178 ALA A CA 1
ATOM 1365 C C . ALA A 1 178 ? -0.805 42.719 2.461 1 84.75 178 ALA A C 1
ATOM 1367 O O . ALA A 1 178 ? -2.014 42.812 2.232 1 84.75 178 ALA A O 1
ATOM 1368 N N . ALA A 1 179 ? -0.211 43.531 3.26 1 83.19 179 ALA A N 1
ATOM 1369 C CA . ALA A 1 179 ? -0.898 44.562 4.023 1 83.19 179 ALA A CA 1
ATOM 1370 C C . ALA A 1 179 ? -1.537 45.594 3.094 1 83.19 179 ALA A C 1
ATOM 1372 O O . ALA A 1 179 ? -2.621 46.125 3.379 1 83.19 179 ALA A O 1
ATOM 1373 N N . PHE A 1 180 ? -0.9 45.844 1.982 1 88.69 180 PHE A N 1
ATOM 1374 C CA . PHE A 1 180 ? -1.36 46.938 1.132 1 88.69 180 PHE A CA 1
ATOM 1375 C C . PHE A 1 180 ? -2.035 46.406 -0.123 1 88.69 180 PHE A C 1
ATOM 1377 O O . PHE A 1 180 ? -2.434 47.188 -1.001 1 88.69 180 PHE A O 1
ATOM 1384 N N . ALA A 1 181 ? -2.188 45.125 -0.22 1 87.5 181 ALA A N 1
ATOM 1385 C CA . ALA A 1 181 ? -2.678 44.5 -1.444 1 87.5 181 ALA A CA 1
ATOM 1386 C C . ALA A 1 181 ? -4.039 45.062 -1.84 1 87.5 181 ALA A C 1
ATOM 1388 O O . ALA A 1 181 ? -4.234 45.5 -2.98 1 87.5 181 ALA A O 1
ATOM 1389 N N . LEU A 1 182 ? -4.953 45.156 -0.912 1 84.56 182 LEU A N 1
ATOM 1390 C CA . LEU A 1 182 ? -6.297 45.594 -1.239 1 84.56 182 LEU A CA 1
ATOM 1391 C C . LEU A 1 182 ? -6.301 47.094 -1.595 1 84.56 182 LEU A C 1
ATOM 1393 O O . LEU A 1 182 ? -7.031 47.531 -2.49 1 84.56 182 LEU A O 1
ATOM 1397 N N . HIS A 1 183 ? -5.52 47.812 -0.868 1 86.62 183 HIS A N 1
ATOM 1398 C CA . HIS A 1 183 ? -5.449 49.25 -1.134 1 86.62 183 HIS A CA 1
ATOM 1399 C C . HIS A 1 183 ? -4.863 49.531 -2.516 1 86.62 183 HIS A C 1
ATOM 1401 O O . HIS A 1 183 ? -5.367 50.375 -3.248 1 86.62 183 HIS A O 1
ATOM 1407 N N . LEU A 1 184 ? -3.834 48.844 -2.824 1 88.06 184 LEU A N 1
ATOM 1408 C CA . LEU A 1 184 ? -3.18 49 -4.117 1 88.06 184 LEU A CA 1
ATOM 1409 C C . LEU A 1 184 ? -4.082 48.531 -5.254 1 88.06 184 LEU A C 1
ATOM 1411 O O . LEU A 1 184 ? -3.992 49.031 -6.371 1 88.06 184 LEU A O 1
ATOM 1415 N N . GLU A 1 185 ? -4.883 47.656 -4.938 1 86 185 GLU A N 1
ATOM 1416 C CA . GLU A 1 185 ? -5.871 47.219 -5.922 1 86 185 GLU A CA 1
ATOM 1417 C C . GLU A 1 185 ? -6.938 48.281 -6.141 1 86 185 GLU A C 1
ATOM 1419 O O . GLU A 1 185 ? -7.367 48.5 -7.273 1 86 185 GLU A O 1
ATOM 1424 N N . ALA A 1 186 ? -7.355 48.875 -5.113 1 83.38 186 ALA A N 1
ATOM 1425 C CA . ALA A 1 186 ? -8.406 49.906 -5.168 1 83.38 186 ALA A CA 1
ATOM 1426 C C . ALA A 1 186 ? -7.887 51.188 -5.805 1 83.38 186 ALA A C 1
ATOM 1428 O O . ALA A 1 186 ? -8.641 51.906 -6.473 1 83.38 186 ALA A O 1
ATOM 1429 N N . TYR A 1 187 ? -6.648 51.469 -5.578 1 88.25 187 TYR A N 1
ATOM 1430 C CA . TYR A 1 187 ? -6.051 52.719 -6.086 1 88.25 187 TYR A CA 1
ATOM 1431 C C . TYR A 1 187 ? -4.797 52.406 -6.895 1 88.25 187 TYR A C 1
ATOM 1433 O O . TYR A 1 187 ? -3.678 52.562 -6.391 1 88.25 187 TYR A O 1
ATOM 1441 N N . PRO A 1 188 ? -4.934 52.156 -8.125 1 88.5 188 PRO A N 1
ATOM 1442 C CA . PRO A 1 188 ? -3.811 51.719 -8.961 1 88.5 188 PRO A CA 1
ATOM 1443 C C . PRO A 1 188 ? -2.777 52.844 -9.172 1 88.5 188 PRO A C 1
ATOM 1445 O O . PRO A 1 188 ? -1.647 52.562 -9.586 1 88.5 188 PRO A O 1
ATOM 1448 N N . ASP A 1 189 ? -3.141 54 -8.875 1 91.25 189 ASP A N 1
ATOM 1449 C CA . ASP A 1 189 ? -2.234 55.125 -9.094 1 91.25 189 ASP A CA 1
ATOM 1450 C C . ASP A 1 189 ? -1.191 55.219 -7.977 1 91.25 189 ASP A C 1
ATOM 1452 O O . ASP A 1 189 ? -0.225 55.969 -8.086 1 91.25 189 ASP A O 1
ATOM 1456 N N . ILE A 1 190 ? -1.437 54.5 -6.914 1 93.75 190 ILE A N 1
ATOM 1457 C CA . ILE A 1 190 ? -0.508 54.531 -5.789 1 93.75 190 ILE A CA 1
ATOM 1458 C C . ILE A 1 190 ? 0.684 53.625 -6.078 1 93.75 190 ILE A C 1
ATOM 1460 O O . ILE A 1 190 ? 0.518 52.5 -6.609 1 93.75 190 ILE A O 1
ATOM 1464 N N . CYS A 1 191 ? 1.841 54.156 -5.875 1 95.81 191 CYS A N 1
ATOM 1465 C CA . CYS A 1 191 ? 3.066 53.375 -6.012 1 95.81 191 CYS A CA 1
ATOM 1466 C C . CYS A 1 191 ? 3.85 53.344 -4.703 1 95.81 191 CYS A C 1
ATOM 1468 O O . CYS A 1 191 ? 4.207 54.406 -4.176 1 95.81 191 CYS A O 1
ATOM 1470 N N . ILE A 1 192 ? 4.051 52.156 -4.176 1 96.19 192 ILE A N 1
ATOM 1471 C CA . ILE A 1 192 ? 4.871 52 -2.979 1 96.19 192 ILE A CA 1
ATOM 1472 C C . ILE A 1 192 ? 6.156 51.25 -3.328 1 96.19 192 ILE A C 1
ATOM 1474 O O . ILE A 1 192 ? 6.109 50.156 -3.883 1 96.19 192 ILE A O 1
ATOM 1478 N N . THR A 1 193 ? 7.277 51.875 -3.109 1 96.81 193 THR A N 1
ATOM 1479 C CA . THR A 1 193 ? 8.578 51.25 -3.324 1 96.81 193 THR A CA 1
ATOM 1480 C C . THR A 1 193 ? 9.266 50.969 -1.991 1 96.81 193 THR A C 1
ATOM 1482 O O . THR A 1 193 ? 9.438 51.875 -1.166 1 96.81 193 THR A O 1
ATOM 1485 N N . TYR A 1 194 ? 9.617 49.719 -1.77 1 95.56 194 TYR A N 1
ATOM 1486 C CA . TYR A 1 194 ? 10.281 49.281 -0.548 1 95.56 194 TYR A CA 1
ATOM 1487 C C . TYR A 1 194 ? 11.695 48.781 -0.846 1 95.56 194 TYR A C 1
ATOM 1489 O O . TYR A 1 194 ? 11.867 47.75 -1.524 1 95.56 194 TYR A O 1
ATOM 1497 N N . ASP A 1 195 ? 12.625 49.5 -0.339 1 94.88 195 ASP A N 1
ATOM 1498 C CA . ASP A 1 195 ? 14.039 49.125 -0.49 1 94.88 195 ASP A CA 1
ATOM 1499 C C . ASP A 1 195 ? 14.383 48.875 -1.954 1 94.88 195 ASP A C 1
ATOM 1501 O O . ASP A 1 195 ? 14.945 47.844 -2.287 1 94.88 195 ASP A O 1
ATOM 1505 N N . GLY A 1 196 ? 13.906 49.75 -2.842 1 92.38 196 GLY A N 1
ATOM 1506 C CA . GLY A 1 196 ? 14.242 49.719 -4.254 1 92.38 196 GLY A CA 1
ATOM 1507 C C . GLY A 1 196 ? 13.312 48.875 -5.082 1 92.38 196 GLY A C 1
ATOM 1508 O O . GLY A 1 196 ? 13.391 48.844 -6.312 1 92.38 196 GLY A O 1
ATOM 1509 N N . THR A 1 197 ? 12.461 48.188 -4.5 1 92.69 197 THR A N 1
ATOM 1510 C CA . THR A 1 197 ? 11.578 47.281 -5.238 1 92.69 197 THR A CA 1
ATOM 1511 C C . THR A 1 197 ? 10.117 47.719 -5.082 1 92.69 197 THR A C 1
ATOM 1513 O O . THR A 1 197 ? 9.641 47.906 -3.961 1 92.69 197 THR A O 1
ATOM 1516 N N . ARG A 1 198 ? 9.422 47.781 -6.129 1 93.5 198 ARG A N 1
ATOM 1517 C CA . ARG A 1 198 ? 8.008 48.125 -6.113 1 93.5 198 ARG A CA 1
ATOM 1518 C C . ARG A 1 198 ? 7.152 47 -5.59 1 93.5 198 ARG A C 1
ATOM 1520 O O . ARG A 1 198 ? 7.371 45.844 -5.949 1 93.5 198 ARG A O 1
ATOM 1527 N N . LEU A 1 199 ? 6.285 47.281 -4.617 1 92.12 199 LEU A N 1
ATOM 1528 C CA . LEU A 1 199 ? 5.324 46.281 -4.156 1 92.12 199 LEU A CA 1
ATOM 1529 C C . LEU A 1 199 ? 4.254 46.031 -5.215 1 92.12 199 LEU A C 1
ATOM 1531 O O . LEU A 1 199 ? 3.549 46.969 -5.621 1 92.12 199 LEU A O 1
ATOM 1535 N N . ASP A 1 200 ? 4.156 44.75 -5.734 1 89.12 200 ASP A N 1
ATOM 1536 C CA . ASP A 1 200 ? 3.18 44.406 -6.762 1 89.12 200 ASP A CA 1
ATOM 1537 C C . ASP A 1 200 ? 2.395 43.156 -6.367 1 89.12 200 ASP A C 1
ATOM 1539 O O . ASP A 1 200 ? 2.682 42.062 -6.848 1 89.12 200 ASP A O 1
ATOM 1543 N N . PRO A 1 201 ? 1.389 43.344 -5.543 1 87.69 201 PRO A N 1
ATOM 1544 C CA . PRO A 1 201 ? 0.6 42.188 -5.109 1 87.69 201 PRO A CA 1
ATOM 1545 C C . PRO A 1 201 ? -0.034 41.438 -6.273 1 87.69 201 PRO A C 1
ATOM 1547 O O . PRO A 1 201 ? -0.142 40.219 -6.234 1 87.69 201 PRO A O 1
ATOM 1550 N N . ALA A 1 202 ? -0.382 42 -7.371 1 87.12 202 ALA A N 1
ATOM 1551 C CA . ALA A 1 202 ? -1.065 41.375 -8.5 1 87.12 202 ALA A CA 1
ATOM 1552 C C . ALA A 1 202 ? -0.2 40.281 -9.141 1 87.12 202 ALA A C 1
ATOM 1554 O O . ALA A 1 202 ? -0.698 39.219 -9.5 1 87.12 202 ALA A O 1
ATOM 1555 N N . SER A 1 203 ? 1.058 40.5 -9.227 1 84.69 203 SER A N 1
ATOM 1556 C CA . SER A 1 203 ? 1.96 39.562 -9.883 1 84.69 203 SER A CA 1
ATOM 1557 C C . SER A 1 203 ? 2.225 38.344 -9 1 84.69 203 SER A C 1
ATOM 1559 O O . SER A 1 203 ? 2.652 37.281 -9.484 1 84.69 203 SER A O 1
ATOM 1561 N N . GLU A 1 204 ? 1.927 38.469 -7.77 1 86.12 204 GLU A N 1
ATOM 1562 C CA . GLU A 1 204 ? 2.291 37.406 -6.84 1 86.12 204 GLU A CA 1
ATOM 1563 C C . GLU A 1 204 ? 1.069 36.594 -6.43 1 86.12 204 GLU A C 1
ATOM 1565 O O . GLU A 1 204 ? 1.181 35.625 -5.637 1 86.12 204 GLU A O 1
ATOM 1570 N N . GLN A 1 205 ? -0.075 36.906 -6.93 1 87.75 205 GLN A N 1
ATOM 1571 C CA . GLN A 1 205 ? -1.312 36.219 -6.602 1 87.75 205 GLN A CA 1
ATOM 1572 C C . GLN A 1 205 ? -1.503 35 -7.496 1 87.75 205 GLN A C 1
ATOM 1574 O O . GLN A 1 205 ? -1.264 35.062 -8.703 1 87.75 205 GLN A O 1
ATOM 1579 N N . VAL A 1 206 ? -1.816 33.844 -6.953 1 84.75 206 VAL A N 1
ATOM 1580 C CA . VAL A 1 206 ? -2.045 32.594 -7.688 1 84.75 206 VAL A CA 1
ATOM 1581 C C . VAL A 1 206 ? -3.545 32.344 -7.84 1 84.75 206 VAL A C 1
ATOM 1583 O O . VAL A 1 206 ? -4.012 31.969 -8.914 1 84.75 206 VAL A O 1
ATOM 1586 N N . HIS A 1 207 ? -4.266 32.438 -6.836 1 88.31 207 HIS A N 1
ATOM 1587 C CA . HIS A 1 207 ? -5.703 32.219 -6.805 1 88.31 207 HIS A CA 1
ATOM 1588 C C . HIS A 1 207 ? -6.398 33.219 -5.879 1 88.31 207 HIS A C 1
ATOM 1590 O O . HIS A 1 207 ? -5.891 33.531 -4.801 1 88.31 207 HIS A O 1
ATOM 1596 N N . VAL A 1 208 ? -7.516 33.875 -6.316 1 91.25 208 VAL A N 1
ATOM 1597 C CA . VAL A 1 208 ? -8.266 34.844 -5.523 1 91.25 208 VAL A CA 1
ATOM 1598 C C . VAL A 1 208 ? -9.75 34.469 -5.547 1 91.25 208 VAL A C 1
ATOM 1600 O O . VAL A 1 208 ? -10.328 34.25 -6.613 1 91.25 208 VAL A O 1
ATOM 1603 N N . ASP A 1 209 ? -10.289 34.281 -4.434 1 92.88 209 ASP A N 1
ATOM 1604 C CA . ASP A 1 209 ? -11.719 34.062 -4.305 1 92.88 209 ASP A CA 1
ATOM 1605 C C . ASP A 1 209 ? -12.344 35 -3.281 1 92.88 209 ASP A C 1
ATOM 1607 O O . ASP A 1 209 ? -11.672 35.438 -2.34 1 92.88 209 ASP A O 1
ATOM 1611 N N . THR A 1 210 ? -13.578 35.406 -3.498 1 93.81 210 THR A N 1
ATOM 1612 C CA . THR A 1 210 ? -14.305 36.281 -2.588 1 93.81 210 THR A CA 1
ATOM 1613 C C . THR A 1 210 ? -15.625 35.625 -2.162 1 93.81 210 THR A C 1
ATOM 1615 O O . THR A 1 210 ? -16.344 35.062 -2.988 1 93.81 210 THR A O 1
ATOM 1618 N N . TYR A 1 211 ? -15.859 35.625 -0.938 1 94.06 211 TYR A N 1
ATOM 1619 C CA . TYR A 1 211 ? -17.078 35.031 -0.381 1 94.06 211 TYR A CA 1
ATOM 1620 C C . TYR A 1 211 ? -17.844 36.062 0.438 1 94.06 211 TYR A C 1
ATOM 1622 O O . TYR A 1 211 ? -17.266 37 1.011 1 94.06 211 TYR A O 1
ATOM 1630 N N . GLU A 1 212 ? -19.141 35.906 0.425 1 93.75 212 GLU A N 1
ATOM 1631 C CA . GLU A 1 212 ? -19.969 36.625 1.374 1 93.75 212 GLU A CA 1
ATOM 1632 C C . GLU A 1 212 ? -20.094 35.875 2.701 1 93.75 212 GLU A C 1
ATOM 1634 O O . GLU A 1 212 ? -20.25 34.656 2.723 1 93.75 212 GLU A O 1
ATOM 1639 N N . VAL A 1 213 ? -19.812 36.562 3.719 1 93 213 VAL A N 1
ATOM 1640 C CA . VAL A 1 213 ? -19.906 35.969 5.051 1 93 213 VAL A CA 1
ATOM 1641 C C . VAL A 1 213 ? -21.109 36.531 5.789 1 93 213 VAL A C 1
ATOM 1643 O O . VAL A 1 213 ? -21.281 37.75 5.887 1 93 213 VAL A O 1
ATOM 1646 N N . ALA A 1 214 ? -21.938 35.594 6.223 1 86.62 214 ALA A N 1
ATOM 1647 C CA . ALA A 1 214 ? -23.156 35.969 6.91 1 86.62 214 ALA A CA 1
ATOM 1648 C C . ALA A 1 214 ? -22.844 36.688 8.227 1 86.62 214 ALA A C 1
ATOM 1650 O O . ALA A 1 214 ? -21.891 36.344 8.914 1 86.62 214 ALA A O 1
ATOM 1651 N N . THR A 1 215 ? -23.562 37.688 8.492 1 85.44 215 THR A N 1
ATOM 1652 C CA . THR A 1 215 ? -23.453 38.406 9.75 1 85.44 215 THR A CA 1
ATOM 1653 C C . THR A 1 215 ? -24.5 37.938 10.742 1 85.44 215 THR A C 1
ATOM 1655 O O . THR A 1 215 ? -25.516 37.344 10.359 1 85.44 215 THR A O 1
ATOM 1658 N N . PRO A 1 216 ? -24.172 38.031 12.055 1 79.19 216 PRO A N 1
ATOM 1659 C CA . PRO A 1 216 ? -25.172 37.594 13.039 1 79.19 216 PRO A CA 1
ATOM 1660 C C . PRO A 1 216 ? -26.547 38.219 12.789 1 79.19 216 PRO A C 1
ATOM 1662 O O . PRO A 1 216 ? -26.641 39.312 12.266 1 79.19 216 PRO A O 1
ATOM 1665 N N . PRO A 1 217 ? -27.641 37.375 13.102 1 76.12 217 PRO A N 1
ATOM 1666 C CA . PRO A 1 217 ? -29 37.906 12.953 1 76.12 217 PRO A CA 1
ATOM 1667 C C . PRO A 1 217 ? -29.219 39.188 13.773 1 76.12 217 PRO A C 1
ATOM 1669 O O . PRO A 1 217 ? -28.781 39.25 14.922 1 76.12 217 PRO A O 1
ATOM 1672 N N . GLY A 1 218 ? -29.734 40.281 13.227 1 74.31 218 GLY A N 1
ATOM 1673 C CA . GLY A 1 218 ? -30.016 41.531 13.93 1 74.31 218 GLY A CA 1
ATOM 1674 C C . GLY A 1 218 ? -28.969 42.594 13.703 1 74.31 218 GLY A C 1
ATOM 1675 O O . GLY A 1 218 ? -29.125 43.719 14.156 1 74.31 218 GLY A O 1
ATOM 1676 N N . SER A 1 219 ? -27.938 42.156 13.055 1 77.12 219 SER A N 1
ATOM 1677 C CA . SER A 1 219 ? -26.922 43.156 12.781 1 77.12 219 SER A CA 1
ATOM 1678 C C . SER A 1 219 ? -27.406 44.188 11.75 1 77.12 219 SER A C 1
ATOM 1680 O O . SER A 1 219 ? -28.109 43.812 10.797 1 77.12 219 SER A O 1
ATOM 1682 N N . SER A 1 220 ? -27.234 45.438 12.039 1 80.44 220 SER A N 1
ATOM 1683 C CA . SER A 1 220 ? -27.641 46.5 11.125 1 80.44 220 SER A CA 1
ATOM 1684 C C . SER A 1 220 ? -26.625 46.656 9.992 1 80.44 220 SER A C 1
ATOM 1686 O O . SER A 1 220 ? -26.859 47.406 9.047 1 80.44 220 SER A O 1
ATOM 1688 N N . HIS A 1 221 ? -25.594 45.906 10.062 1 87.69 221 HIS A N 1
ATOM 1689 C CA . HIS A 1 221 ? -24.547 46.062 9.055 1 87.69 221 HIS A CA 1
ATOM 1690 C C . HIS A 1 221 ? -24.734 45.062 7.922 1 87.69 221 HIS A C 1
ATOM 1692 O O . HIS A 1 221 ? -25.281 43.969 8.125 1 87.69 221 HIS A O 1
ATOM 1698 N N . PRO A 1 222 ? -24.344 45.469 6.68 1 87.31 222 PRO A N 1
ATOM 1699 C CA . PRO A 1 222 ? -24.359 44.531 5.559 1 87.31 222 PRO A CA 1
ATOM 1700 C C . PRO A 1 222 ? -23.469 43.344 5.777 1 87.31 222 PRO A C 1
ATOM 1702 O O . PRO A 1 222 ? -22.625 43.344 6.676 1 87.31 222 PRO A O 1
ATOM 1705 N N . PRO A 1 223 ? -23.75 42.344 5.051 1 90.56 223 PRO A N 1
ATOM 1706 C CA . PRO A 1 223 ? -22.922 41.156 5.203 1 90.56 223 PRO A CA 1
ATOM 1707 C C . PRO A 1 223 ? -21.438 41.438 4.969 1 90.56 223 PRO A C 1
ATOM 1709 O O . PRO A 1 223 ? -21.094 42.344 4.227 1 90.56 223 PRO A O 1
ATOM 1712 N N . ALA A 1 224 ? -20.625 40.688 5.645 1 93.38 224 ALA A N 1
ATOM 1713 C CA . ALA A 1 224 ? -19.172 40.844 5.508 1 93.38 224 ALA A CA 1
ATOM 1714 C C . ALA A 1 224 ? -18.688 40.156 4.23 1 93.38 224 ALA A C 1
ATOM 1716 O O . ALA A 1 224 ? -19.406 39.344 3.629 1 93.38 224 ALA A O 1
ATOM 1717 N N . GLN A 1 225 ? -17.562 40.625 3.756 1 93.94 225 GLN A N 1
ATOM 1718 C CA . GLN A 1 225 ? -16.922 40.031 2.582 1 93.94 225 GLN A CA 1
ATOM 1719 C C . GLN A 1 225 ? -15.555 39.438 2.934 1 93.94 225 GLN A C 1
ATOM 1721 O O . GLN A 1 225 ? -14.734 40.094 3.578 1 93.94 225 GLN A O 1
ATOM 1726 N N . LEU A 1 226 ? -15.391 38.219 2.568 1 94.88 226 LEU A N 1
ATOM 1727 C CA . LEU A 1 226 ? -14.125 37.531 2.779 1 94.88 226 LEU A CA 1
ATOM 1728 C C . LEU A 1 226 ? -13.383 37.344 1.458 1 94.88 226 LEU A C 1
ATOM 1730 O O . LEU A 1 226 ? -13.883 36.656 0.561 1 94.88 226 LEU A O 1
ATOM 1734 N N . LYS A 1 227 ? -12.273 37.969 1.308 1 93.25 227 LYS A N 1
ATOM 1735 C CA . LYS A 1 227 ? -11.414 37.812 0.141 1 93.25 227 LYS A CA 1
ATOM 1736 C C . LYS A 1 227 ? -10.18 37 0.493 1 93.25 227 LYS A C 1
ATOM 1738 O O . LYS A 1 227 ? -9.445 37.344 1.422 1 93.25 227 LYS A O 1
ATOM 1743 N N . ILE A 1 228 ? -9.953 35.875 -0.165 1 93.62 228 ILE A N 1
ATOM 1744 C CA . ILE A 1 228 ? -8.805 35.031 0.082 1 93.62 228 ILE A CA 1
ATOM 1745 C C . ILE A 1 228 ? -7.836 35.125 -1.093 1 93.62 228 ILE A C 1
ATOM 1747 O O . ILE A 1 228 ? -8.211 34.844 -2.238 1 93.62 228 ILE A O 1
ATOM 1751 N N . ILE A 1 229 ? -6.617 35.469 -0.826 1 90.12 229 ILE A N 1
ATOM 1752 C CA . ILE A 1 229 ? -5.582 35.562 -1.852 1 90.12 229 ILE A CA 1
ATOM 1753 C C . ILE A 1 229 ? -4.512 34.5 -1.588 1 90.12 229 ILE A C 1
ATOM 1755 O O . ILE A 1 229 ? -3.887 34.5 -0.523 1 90.12 229 ILE A O 1
ATOM 1759 N N . GLU A 1 230 ? -4.328 33.594 -2.49 1 89.25 230 GLU A N 1
ATOM 1760 C CA . GLU A 1 230 ? -3.223 32.656 -2.447 1 89.25 230 GLU A CA 1
ATOM 1761 C C . GLU A 1 230 ? -1.983 33.219 -3.137 1 89.25 230 GLU A C 1
ATOM 1763 O O . GLU A 1 230 ? -2.08 33.812 -4.215 1 89.25 230 GLU A O 1
ATOM 1768 N N . TRP A 1 231 ? -0.904 33.031 -2.473 1 85.12 231 TRP A N 1
ATOM 1769 C CA . TRP A 1 231 ? 0.331 33.625 -2.973 1 85.12 231 TRP A CA 1
ATOM 1770 C C . TRP A 1 231 ? 1.246 32.562 -3.57 1 85.12 231 TRP A C 1
ATOM 1772 O O . TRP A 1 231 ? 1.198 31.406 -3.17 1 85.12 231 TRP A O 1
ATOM 1782 N N . SER A 1 232 ? 2.07 32.906 -4.574 1 77.88 232 SER A N 1
ATOM 1783 C CA . SER A 1 232 ? 3.023 32.031 -5.234 1 77.88 232 SER A CA 1
ATOM 1784 C C . SER A 1 232 ? 4.238 31.766 -4.355 1 77.88 232 SER A C 1
ATOM 1786 O O . SER A 1 232 ? 4.895 30.719 -4.48 1 77.88 232 SER A O 1
ATOM 1788 N N . ARG A 1 233 ? 4.48 32.781 -3.486 1 71.19 233 ARG A N 1
ATOM 1789 C CA . ARG A 1 233 ? 5.637 32.656 -2.6 1 71.19 233 ARG A CA 1
ATOM 1790 C C . ARG A 1 233 ? 5.203 32.344 -1.178 1 71.19 233 ARG A C 1
ATOM 1792 O O . ARG A 1 233 ? 4.031 32.469 -0.829 1 71.19 233 ARG A O 1
ATOM 1799 N N . PRO A 1 234 ? 6.078 31.766 -0.447 1 68.25 234 PRO A N 1
ATOM 1800 C CA . PRO A 1 234 ? 5.715 31.406 0.927 1 68.25 234 PRO A CA 1
ATOM 1801 C C . PRO A 1 234 ? 5.43 32.625 1.798 1 68.25 234 PRO A C 1
ATOM 1803 O O . PRO A 1 234 ? 6.352 33.219 2.377 1 68.25 234 PRO A O 1
ATOM 1806 N N . TYR A 1 235 ? 4.242 33.062 1.746 1 67.31 235 TYR A N 1
ATOM 1807 C CA . TYR A 1 235 ? 3.766 34.156 2.59 1 67.31 235 TYR A CA 1
ATOM 1808 C C . TYR A 1 235 ? 3.322 33.656 3.951 1 67.31 235 TYR A C 1
ATOM 1810 O O . TYR A 1 235 ? 2.883 32.5 4.074 1 67.31 235 TYR A O 1
ATOM 1818 N N . SER A 1 236 ? 3.637 34.438 4.961 1 65.38 236 SER A N 1
ATOM 1819 C CA . SER A 1 236 ? 3.021 34.094 6.242 1 65.38 236 SER A CA 1
ATOM 1820 C C . SER A 1 236 ? 1.5 34.188 6.16 1 65.38 236 SER A C 1
ATOM 1822 O O . SER A 1 236 ? 0.956 35.125 5.586 1 65.38 236 SER A O 1
ATOM 1824 N N . ARG A 1 237 ? 0.849 33.219 6.508 1 79.38 237 ARG A N 1
ATOM 1825 C CA . ARG A 1 237 ? -0.609 33.188 6.52 1 79.38 237 ARG A CA 1
ATOM 1826 C C . ARG A 1 237 ? -1.183 34.188 7.496 1 79.38 237 ARG A C 1
ATOM 1828 O O . ARG A 1 237 ? -0.656 34.375 8.594 1 79.38 237 ARG A O 1
ATOM 1835 N N . ALA A 1 238 ? -2.082 35 7.004 1 83 238 ALA A N 1
ATOM 1836 C CA . ALA A 1 238 ? -2.672 36.031 7.875 1 83 238 ALA A CA 1
ATOM 1837 C C . ALA A 1 238 ? -4.148 36.219 7.559 1 83 238 ALA A C 1
ATOM 1839 O O . ALA A 1 238 ? -4.594 35.938 6.441 1 83 238 ALA A O 1
ATOM 1840 N N . LEU A 1 239 ? -4.867 36.531 8.562 1 87.94 239 LEU A N 1
ATOM 1841 C CA . LEU A 1 239 ? -6.238 37.031 8.445 1 87.94 239 LEU A CA 1
ATOM 1842 C C . LEU A 1 239 ? -6.316 38.5 8.828 1 87.94 239 LEU A C 1
ATOM 1844 O O . LEU A 1 239 ? -6.086 38.844 9.984 1 87.94 239 LEU A O 1
ATOM 1848 N N . ILE A 1 240 ? -6.586 39.281 7.863 1 85.12 240 ILE A N 1
ATOM 1849 C CA . ILE A 1 240 ? -6.625 40.719 8.094 1 85.12 240 ILE A CA 1
ATOM 1850 C C . ILE A 1 240 ? -8.07 41.219 8.18 1 85.12 240 ILE A C 1
ATOM 1852 O O . ILE A 1 240 ? -8.875 40.938 7.277 1 85.12 240 ILE A O 1
ATOM 1856 N N . LEU A 1 241 ? -8.406 41.781 9.289 1 87.12 241 LEU A N 1
ATOM 1857 C CA . LEU A 1 241 ? -9.734 42.375 9.469 1 87.12 241 LEU A CA 1
ATOM 1858 C C . LEU A 1 241 ? -9.789 43.781 8.883 1 87.12 241 LEU A C 1
ATOM 1860 O O . LEU A 1 241 ? -8.938 44.625 9.18 1 87.12 241 LEU A O 1
ATOM 1864 N N . CYS A 1 242 ? -10.812 43.906 8 1 84.12 242 CYS A N 1
ATOM 1865 C CA . CYS A 1 242 ? -10.961 45.188 7.328 1 84.12 242 CYS A CA 1
ATOM 1866 C C . CYS A 1 242 ? -12.32 45.812 7.625 1 84.12 242 CYS A C 1
ATOM 1868 O O . CYS A 1 242 ? -13.289 45.094 7.887 1 84.12 242 CYS A O 1
ATOM 1870 N N . ASP A 1 243 ? -12.406 47.125 7.605 1 81.56 243 ASP A N 1
ATOM 1871 C CA . ASP A 1 243 ? -13.695 47.781 7.754 1 81.56 243 ASP A CA 1
ATOM 1872 C C . ASP A 1 243 ? -14.492 47.719 6.457 1 81.56 243 ASP A C 1
ATOM 1874 O O . ASP A 1 243 ? -14.094 47.062 5.5 1 81.56 243 ASP A O 1
ATOM 1878 N N . GLY A 1 244 ? -15.719 48.281 6.434 1 76.94 244 GLY A N 1
ATOM 1879 C CA . GLY A 1 244 ? -16.609 48.25 5.285 1 76.94 244 GLY A CA 1
ATOM 1880 C C . GLY A 1 244 ? -15.984 48.844 4.027 1 76.94 244 GLY A C 1
ATOM 1881 O O . GLY A 1 244 ? -16.438 48.562 2.918 1 76.94 244 GLY A O 1
ATOM 1882 N N . ARG A 1 245 ? -14.938 49.531 4.18 1 73.75 245 ARG A N 1
ATOM 1883 C CA . ARG A 1 245 ? -14.305 50.188 3.033 1 73.75 245 ARG A CA 1
ATOM 1884 C C . ARG A 1 245 ? -13.016 49.469 2.648 1 73.75 245 ARG A C 1
ATOM 1886 O O . ARG A 1 245 ? -12.266 49.938 1.791 1 73.75 245 ARG A O 1
ATOM 1893 N N . GLY A 1 246 ? -12.695 48.375 3.387 1 74.38 246 GLY A N 1
ATOM 1894 C CA . GLY A 1 246 ? -11.539 47.562 3.025 1 74.38 246 GLY A CA 1
ATOM 1895 C C . GLY A 1 246 ? -10.273 47.969 3.76 1 74.38 246 GLY A C 1
ATOM 1896 O O . GLY A 1 246 ? -9.18 47.5 3.426 1 74.38 246 GLY A O 1
ATOM 1897 N N . MET A 1 247 ? -10.43 48.75 4.715 1 72 247 MET A N 1
ATOM 1898 C CA . MET A 1 247 ? -9.258 49.188 5.469 1 72 247 MET A CA 1
ATOM 1899 C C . MET A 1 247 ? -8.883 48.156 6.531 1 72 247 MET A C 1
ATOM 1901 O O . MET A 1 247 ? -9.758 47.656 7.25 1 72 247 MET A O 1
ATOM 1905 N N . SER A 1 248 ? -7.551 47.969 6.59 1 75.81 248 SER A N 1
ATOM 1906 C CA . SER A 1 248 ? -7.07 47 7.547 1 75.81 248 SER A CA 1
ATOM 1907 C C . SER A 1 248 ? -7.172 47.5 8.977 1 75.81 248 SER A C 1
ATOM 1909 O O . SER A 1 248 ? -6.738 48.625 9.273 1 75.81 248 SER A O 1
ATOM 1911 N N . LEU A 1 249 ? -7.824 46.812 9.812 1 72.94 249 LEU A N 1
ATOM 1912 C CA . LEU A 1 249 ? -7.996 47.188 11.211 1 72.94 249 LEU A CA 1
ATOM 1913 C C . LEU A 1 249 ? -7.082 46.344 12.109 1 72.94 249 LEU A C 1
ATOM 1915 O O . LEU A 1 249 ? -6.496 46.875 13.055 1 72.94 249 LEU A O 1
ATOM 1919 N N . ALA A 1 250 ? -7.051 45.094 11.789 1 74.44 250 ALA A N 1
ATOM 1920 C CA . ALA A 1 250 ? -6.285 44.188 12.633 1 74.44 250 ALA A CA 1
ATOM 1921 C C . ALA A 1 250 ? -5.852 42.938 11.844 1 74.44 250 ALA A C 1
ATOM 1923 O O . ALA A 1 250 ? -6.484 42.594 10.852 1 74.44 250 ALA A O 1
ATOM 1924 N N . GLN A 1 251 ? -4.727 42.5 12.266 1 75.31 251 GLN A N 1
ATOM 1925 C CA . GLN A 1 251 ? -4.219 41.281 11.68 1 75.31 251 GLN A CA 1
ATOM 1926 C C . GLN A 1 251 ? -4.273 40.125 12.672 1 75.31 251 GLN A C 1
ATOM 1928 O O . GLN A 1 251 ? -3.85 40.25 13.82 1 75.31 251 GLN A O 1
ATOM 1933 N N . LEU A 1 252 ? -4.91 39.031 12.188 1 75.88 252 LEU A N 1
ATOM 1934 C CA . LEU A 1 252 ? -5.035 37.844 13.008 1 75.88 252 LEU A CA 1
ATOM 1935 C C . LEU A 1 252 ? -4.406 36.656 12.305 1 75.88 252 LEU A C 1
ATOM 1937 O O . LEU A 1 252 ? -4.098 36.719 11.117 1 75.88 252 LEU A O 1
ATOM 1941 N N . LYS A 1 253 ? -4.105 35.656 13.102 1 73.44 253 LYS A N 1
ATOM 1942 C CA . LYS A 1 253 ? -3.793 34.375 12.492 1 73.44 253 LYS A CA 1
ATOM 1943 C C . LYS A 1 253 ? -5.043 33.719 11.906 1 73.44 253 LYS A C 1
ATOM 1945 O O . LYS A 1 253 ? -6.125 33.812 12.492 1 73.44 253 LYS A O 1
ATOM 1950 N N . PRO A 1 254 ? -4.859 33.125 10.758 1 80.44 254 PRO A N 1
ATOM 1951 C CA . PRO A 1 254 ? -6.035 32.531 10.133 1 80.44 254 PRO A CA 1
ATOM 1952 C C . PRO A 1 254 ? -6.641 31.406 10.984 1 80.44 254 PRO A C 1
ATOM 1954 O O . PRO A 1 254 ? -7.859 31.219 10.984 1 80.44 254 PRO A O 1
ATOM 1957 N N . GLU A 1 255 ? -5.898 30.672 11.766 1 73.19 255 GLU A N 1
ATOM 1958 C CA . GLU A 1 255 ? -6.32 29.594 12.656 1 73.19 255 GLU A CA 1
ATOM 1959 C C . GLU A 1 255 ? -7.043 28.484 11.891 1 73.19 255 GLU A C 1
ATOM 1961 O O . GLU A 1 255 ? -8.086 28 12.336 1 73.19 255 GLU A O 1
ATOM 1966 N N . ILE A 1 256 ? -6.73 28.203 10.641 1 75.44 256 ILE A N 1
ATOM 1967 C CA . ILE A 1 256 ? -7.219 27.078 9.852 1 75.44 256 ILE A CA 1
ATOM 1968 C C . ILE A 1 256 ? -6.039 26.25 9.352 1 75.44 256 ILE A C 1
ATOM 1970 O O . ILE A 1 256 ? -4.91 26.734 9.273 1 75.44 256 ILE A O 1
ATOM 1974 N N . GLN A 1 257 ? -6.293 24.953 9.18 1 66.38 257 GLN A N 1
ATOM 1975 C CA . GLN A 1 257 ? -5.281 24.078 8.602 1 66.38 257 GLN A CA 1
ATOM 1976 C C . GLN A 1 257 ? -5.379 24.047 7.078 1 66.38 257 GLN A C 1
ATOM 1978 O O . GLN A 1 257 ? -6.406 23.656 6.523 1 66.38 257 GLN A O 1
ATOM 1983 N N . ALA A 1 258 ? -4.492 24.641 6.445 1 72.5 258 ALA A N 1
ATOM 1984 C CA . ALA A 1 258 ? -4.402 24.625 4.988 1 72.5 258 ALA A CA 1
ATOM 1985 C C . ALA A 1 258 ? -2.98 24.312 4.527 1 72.5 258 ALA A C 1
ATOM 1987 O O . ALA A 1 258 ? -2.295 25.172 3.973 1 72.5 258 ALA A O 1
ATOM 1988 N N . PRO A 1 259 ? -2.633 22.984 4.836 1 63.41 259 PRO A N 1
ATOM 1989 C CA . PRO A 1 259 ? -1.248 22.641 4.512 1 63.41 259 PRO A CA 1
ATOM 1990 C C . PRO A 1 259 ? -0.912 22.875 3.039 1 63.41 259 PRO A C 1
ATOM 1992 O O . PRO A 1 259 ? -1.699 22.516 2.158 1 63.41 259 PRO A O 1
ATOM 1995 N N . GLY A 1 260 ? 0.236 23.562 2.805 1 66.25 260 GLY A N 1
ATOM 1996 C CA . GLY A 1 260 ? 0.747 23.766 1.458 1 66.25 260 GLY A CA 1
ATOM 1997 C C . GLY A 1 260 ? 0.255 25.047 0.815 1 66.25 260 GLY A C 1
ATOM 1998 O O . GLY A 1 260 ? 0.685 25.391 -0.285 1 66.25 260 GLY A O 1
ATOM 1999 N N . PHE A 1 261 ? -0.693 25.625 1.424 1 79.12 261 PHE A N 1
ATOM 2000 C CA . PHE A 1 261 ? -1.225 26.844 0.852 1 79.12 261 PHE A CA 1
ATOM 2001 C C . PHE A 1 261 ? -0.635 28.078 1.55 1 79.12 261 PHE A C 1
ATOM 2003 O O . PHE A 1 261 ? -0.548 28.109 2.779 1 79.12 261 PHE A O 1
ATOM 2010 N N . HIS A 1 262 ? -0.087 28.984 0.818 1 81.06 262 HIS A N 1
ATOM 2011 C CA . HIS A 1 262 ? 0.293 30.312 1.302 1 81.06 262 HIS A CA 1
ATOM 2012 C C . HIS A 1 262 ? -0.769 31.344 0.958 1 81.06 262 HIS A C 1
ATOM 2014 O O . HIS A 1 262 ? -1.046 31.594 -0.219 1 81.06 262 HIS A O 1
ATOM 2020 N N . PHE A 1 263 ? -1.404 31.953 1.998 1 88 263 PHE A N 1
ATOM 2021 C CA . PHE A 1 263 ? -2.557 32.781 1.688 1 88 263 PHE A CA 1
ATOM 2022 C C . PHE A 1 263 ? -2.691 33.906 2.703 1 88 263 PHE A C 1
ATOM 2024 O O . PHE A 1 263 ? -2.115 33.844 3.791 1 88 263 PHE A O 1
ATOM 2031 N N . THR A 1 264 ? -3.318 34.969 2.338 1 89.06 264 THR A N 1
ATOM 2032 C CA . THR A 1 264 ? -3.838 36.031 3.191 1 89.06 264 THR A CA 1
ATOM 2033 C C . THR A 1 264 ? -5.34 36.219 2.984 1 89.06 264 THR A C 1
ATOM 2035 O O . THR A 1 264 ? -5.812 36.281 1.847 1 89.06 264 THR A O 1
ATOM 2038 N N . ALA A 1 265 ? -6.008 36.125 4.07 1 92.75 265 ALA A N 1
ATOM 2039 C CA . ALA A 1 265 ? -7.449 36.344 4.016 1 92.75 265 ALA A CA 1
ATOM 2040 C C . ALA A 1 265 ? -7.812 37.75 4.527 1 92.75 265 ALA A C 1
ATOM 2042 O O . ALA A 1 265 ? -7.227 38.219 5.504 1 92.75 265 ALA A O 1
ATOM 2043 N N . TYR A 1 266 ? -8.695 38.375 3.779 1 91.75 266 TYR A N 1
ATOM 2044 C CA . TYR A 1 266 ? -9.172 39.719 4.145 1 91.75 266 TYR A CA 1
ATOM 2045 C C . TYR A 1 266 ? -10.664 39.688 4.469 1 91.75 266 TYR A C 1
ATOM 2047 O O . TYR A 1 266 ? -11.492 39.406 3.596 1 91.75 266 TYR A O 1
ATOM 2055 N N . LEU A 1 267 ? -10.961 39.906 5.664 1 92.81 267 LEU A N 1
ATOM 2056 C CA . LEU A 1 267 ? -12.359 39.969 6.09 1 92.81 267 LEU A CA 1
ATOM 2057 C C . LEU A 1 267 ? -12.812 41.406 6.254 1 92.81 267 LEU A C 1
ATOM 2059 O O . LEU A 1 267 ? -12.43 42.094 7.211 1 92.81 267 LEU A O 1
ATOM 2063 N N . SER A 1 268 ? -13.695 41.844 5.324 1 91.25 268 SER A N 1
ATOM 2064 C CA . SER A 1 268 ? -14.18 43.219 5.324 1 91.25 268 SER A CA 1
ATOM 2065 C C . SER A 1 268 ? -15.602 43.312 5.859 1 91.25 268 SER A C 1
ATOM 2067 O O . SER A 1 268 ? -16.5 42.656 5.34 1 91.25 268 SER A O 1
ATOM 2069 N N . TRP A 1 269 ? -15.766 44.094 6.891 1 90.56 269 TRP A N 1
ATOM 2070 C CA . TRP A 1 269 ? -17.078 44.25 7.492 1 90.56 269 TRP A CA 1
ATOM 2071 C C . TRP A 1 269 ? -17.219 45.594 8.18 1 90.56 269 TRP A C 1
ATOM 2073 O O . TRP A 1 269 ? -16.328 46 8.945 1 90.56 269 TRP A O 1
ATOM 2083 N N . SER A 1 270 ? -18.328 46.25 7.914 1 87.56 270 SER A N 1
ATOM 2084 C CA . SER A 1 270 ? -18.547 47.562 8.508 1 87.56 270 SER A CA 1
ATOM 2085 C C . SER A 1 270 ? -18.781 47.469 10.016 1 87.56 270 SER A C 1
ATOM 2087 O O . SER A 1 270 ? -18.531 48.406 10.75 1 87.56 270 SER A O 1
ATOM 2089 N N . GLY A 1 271 ? -19.172 46.312 10.438 1 84.88 271 GLY A N 1
ATOM 2090 C CA . GLY A 1 271 ? -19.422 46.094 11.852 1 84.88 271 GLY A CA 1
ATOM 2091 C C . GLY A 1 271 ? -18.172 46.094 12.695 1 84.88 271 GLY A C 1
ATOM 2092 O O . GLY A 1 271 ? -18.234 46.281 13.914 1 84.88 271 GLY A O 1
ATOM 2093 N N . PHE A 1 272 ? -17.047 45.969 12.086 1 83.75 272 PHE A N 1
ATOM 2094 C CA . PHE A 1 272 ? -15.797 45.969 12.844 1 83.75 272 PHE A CA 1
ATOM 2095 C C . PHE A 1 272 ? -15.516 47.375 13.398 1 83.75 272 PHE A C 1
ATOM 2097 O O . PHE A 1 272 ? -14.727 47.5 14.336 1 83.75 272 PHE A O 1
ATOM 2104 N N . GLU A 1 273 ? -16.109 48.344 12.805 1 75.31 273 GLU A N 1
ATOM 2105 C CA . GLU A 1 273 ? -15.898 49.719 13.227 1 75.31 273 GLU A CA 1
ATOM 2106 C C . GLU A 1 273 ? -16.484 49.969 14.617 1 75.31 273 GLU A C 1
ATOM 2108 O O . GLU A 1 273 ? -16.109 50.906 15.289 1 75.31 273 GLU A O 1
ATOM 2113 N N . ASP A 1 274 ? -17.391 49.031 14.914 1 69.31 274 ASP A N 1
ATOM 2114 C CA . ASP A 1 274 ? -18.031 49.156 16.219 1 69.31 274 ASP A CA 1
ATOM 2115 C C . ASP A 1 274 ? -17.094 48.719 17.344 1 69.31 274 ASP A C 1
ATOM 2117 O O . ASP A 1 274 ? -17.328 49.031 18.516 1 69.31 274 ASP A O 1
ATOM 2121 N N . ASP A 1 275 ? -16.094 48.031 16.891 1 67.25 275 ASP A N 1
ATOM 2122 C CA . ASP A 1 275 ? -15.164 47.469 17.891 1 67.25 275 ASP A CA 1
ATOM 2123 C C . ASP A 1 275 ? -13.844 48.25 17.891 1 67.25 275 ASP A C 1
ATOM 2125 O O . ASP A 1 275 ? -13.461 48.844 16.875 1 67.25 275 ASP A O 1
ATOM 2129 N N . SER A 1 276 ? -13.25 48.312 19.047 1 61 276 SER A N 1
ATOM 2130 C CA . SER A 1 276 ? -11.914 48.906 19.094 1 61 276 SER A CA 1
ATOM 2131 C C . SER A 1 276 ? -10.891 48 18.422 1 61 276 SER A C 1
ATOM 2133 O O . SER A 1 276 ? -11.102 46.781 18.297 1 61 276 SER A O 1
ATOM 2135 N N . VAL A 1 277 ? -9.836 48.562 17.828 1 55.31 277 VAL A N 1
ATOM 2136 C CA . VAL A 1 277 ? -8.781 47.812 17.141 1 55.31 277 VAL A CA 1
ATOM 2137 C C . VAL A 1 277 ? -8.164 46.781 18.078 1 55.31 277 VAL A C 1
ATOM 2139 O O . VAL A 1 277 ? -7.832 45.688 17.672 1 55.31 277 VAL A O 1
ATOM 2142 N N . GLY A 1 278 ? -8.062 47.219 19.266 1 56.91 278 GLY A N 1
ATOM 2143 C CA . GLY A 1 278 ? -7.535 46.281 20.266 1 56.91 278 GLY A CA 1
ATOM 2144 C C . GLY A 1 278 ? -8.398 45.062 20.438 1 56.91 278 GLY A C 1
ATOM 2145 O O . GLY A 1 278 ? -7.883 43.938 20.516 1 56.91 278 GLY A O 1
ATOM 2146 N N . ASP A 1 279 ? -9.609 45.312 20.328 1 57.81 279 ASP A N 1
ATOM 2147 C CA . ASP A 1 279 ? -10.539 44.219 20.484 1 57.81 279 ASP A CA 1
ATOM 2148 C C . ASP A 1 279 ? -10.453 43.25 19.297 1 57.81 279 ASP A C 1
ATOM 2150 O O . ASP A 1 279 ? -10.531 42.031 19.484 1 57.81 279 ASP A O 1
ATOM 2154 N N . LEU A 1 280 ? -10.195 43.875 18.25 1 62.41 280 LEU A N 1
ATOM 2155 C CA . LEU A 1 280 ? -10.164 43.062 17.047 1 62.41 280 LEU A CA 1
ATOM 2156 C C . LEU A 1 280 ? -8.898 42.188 17 1 62.41 280 LEU A C 1
ATOM 2158 O O . LEU A 1 280 ? -8.93 41.062 16.516 1 62.41 280 LEU A O 1
ATOM 2162 N N . ALA A 1 281 ? -7.859 42.812 17.484 1 59.91 281 ALA A N 1
ATOM 2163 C CA . ALA A 1 281 ? -6.586 42.094 17.484 1 59.91 281 ALA A CA 1
ATOM 2164 C C . ALA A 1 281 ? -6.641 40.875 18.406 1 59.91 281 ALA A C 1
ATOM 2166 O O . ALA A 1 281 ? -5.922 39.906 18.188 1 59.91 281 ALA A O 1
ATOM 2167 N N . PHE A 1 282 ? -7.512 41 19.328 1 52.56 282 PHE A N 1
ATOM 2168 C CA . PHE A 1 282 ? -7.625 39.906 20.297 1 52.56 282 PHE A CA 1
ATOM 2169 C C . PHE A 1 282 ? -8.93 39.125 20.078 1 52.56 282 PHE A C 1
ATOM 2171 O O . PHE A 1 282 ? -9.43 38.5 21.016 1 52.56 282 PHE A O 1
ATOM 2178 N N . ALA A 1 283 ? -9.375 39.375 18.906 1 55.19 283 ALA A N 1
ATOM 2179 C CA . ALA A 1 283 ? -10.68 38.781 18.625 1 55.19 283 ALA A CA 1
ATOM 2180 C C . ALA A 1 283 ? -10.672 37.281 18.891 1 55.19 283 ALA A C 1
ATOM 2182 O O . ALA A 1 283 ? -11.695 36.719 19.266 1 55.19 283 ALA A O 1
ATOM 2183 N N . ASP A 1 284 ? -9.461 36.688 18.641 1 56.09 284 ASP A N 1
ATOM 2184 C CA . ASP A 1 284 ? -9.352 35.25 18.844 1 56.09 284 ASP A CA 1
ATOM 2185 C C . ASP A 1 284 ? -9.531 34.875 20.328 1 56.09 284 ASP A C 1
ATOM 2187 O O . ASP A 1 284 ? -9.859 33.75 20.656 1 56.09 284 ASP A O 1
ATOM 2191 N N . TRP A 1 285 ? -9.227 35.812 21.047 1 44.97 285 TRP A N 1
ATOM 2192 C CA . TRP A 1 285 ? -9.289 35.531 22.484 1 44.97 285 TRP A CA 1
ATOM 2193 C C . TRP A 1 285 ? -10.656 35.906 23.047 1 44.97 285 TRP A C 1
ATOM 2195 O O . TRP A 1 285 ? -10.938 35.656 24.219 1 44.97 285 TRP A O 1
ATOM 2205 N N . THR A 1 286 ? -11.555 36.594 22.078 1 46.97 286 THR A N 1
ATOM 2206 C CA . THR A 1 286 ? -12.914 36.938 22.469 1 46.97 286 THR A CA 1
ATOM 2207 C C . THR A 1 286 ? -13.93 36.156 21.656 1 46.97 286 THR A C 1
ATOM 2209 O O . THR A 1 286 ? -14.398 36.625 20.609 1 46.97 286 THR A O 1
ATOM 2212 N N . PRO A 1 287 ? -14.125 34.938 21.922 1 53.69 287 PRO A N 1
ATOM 2213 C CA . PRO A 1 287 ? -14.914 34.031 21.062 1 53.69 287 PRO A CA 1
ATOM 2214 C C . PRO A 1 287 ? -16.344 34.531 20.828 1 53.69 287 PRO A C 1
ATOM 2216 O O . PRO A 1 287 ? -17.062 33.969 20.016 1 53.69 287 PRO A O 1
ATOM 2219 N N . GLU A 1 288 ? -16.922 35.594 21.547 1 57.5 288 GLU A N 1
ATOM 2220 C CA . GLU A 1 288 ? -18.344 35.938 21.359 1 57.5 288 GLU A CA 1
ATOM 2221 C C . GLU A 1 288 ? -18.516 37.344 20.859 1 57.5 288 GLU A C 1
ATOM 2223 O O . GLU A 1 288 ? -17.656 38.219 21.078 1 57.5 288 GLU A O 1
ATOM 2228 N N . GLY A 1 289 ? -19.641 37.875 20.281 1 69.5 289 GLY A N 1
ATOM 2229 C CA . GLY A 1 289 ? -19.984 39.125 19.641 1 69.5 289 GLY A CA 1
ATOM 2230 C C . GLY A 1 289 ? -20.094 39.031 18.125 1 69.5 289 GLY A C 1
ATOM 2231 O O . GLY A 1 289 ? -19.812 37.969 17.547 1 69.5 289 GLY A O 1
ATOM 2232 N N . PRO A 1 290 ? -20.625 40.156 17.719 1 76.69 290 PRO A N 1
ATOM 2233 C CA . PRO A 1 290 ? -20.828 40.125 16.266 1 76.69 290 PRO A CA 1
ATOM 2234 C C . PRO A 1 290 ? -19.531 39.844 15.5 1 76.69 290 PRO A C 1
ATOM 2236 O O . PRO A 1 290 ? -19.531 39.094 14.539 1 76.69 290 PRO A O 1
ATOM 2239 N N . ALA A 1 291 ? -18.453 40.469 16.062 1 81.56 291 ALA A N 1
ATOM 2240 C CA . ALA A 1 291 ? -17.188 40.312 15.352 1 81.56 291 ALA A CA 1
ATOM 2241 C C . ALA A 1 291 ? -16.688 38.875 15.453 1 81.56 291 ALA A C 1
ATOM 2243 O O . ALA A 1 291 ? -16.188 38.312 14.477 1 81.56 291 ALA A O 1
ATOM 2244 N N . ALA A 1 292 ? -16.828 38.344 16.594 1 80.19 292 ALA A N 1
ATOM 2245 C CA . ALA A 1 292 ? -16.406 36.969 16.797 1 80.19 292 ALA A CA 1
ATOM 2246 C C . ALA A 1 292 ? -17.219 36 15.938 1 80.19 292 ALA A C 1
ATOM 2248 O O . ALA A 1 292 ? -16.672 35.031 15.398 1 80.19 292 ALA A O 1
ATOM 2249 N N . GLU A 1 293 ? -18.438 36.281 15.836 1 83.19 293 GLU A N 1
ATOM 2250 C CA . GLU A 1 293 ? -19.297 35.438 15.023 1 83.19 293 GLU A CA 1
ATOM 2251 C C . GLU A 1 293 ? -18.922 35.531 13.547 1 83.19 293 GLU A C 1
ATOM 2253 O O . GLU A 1 293 ? -18.875 34.5 12.852 1 83.19 293 GLU A O 1
ATOM 2258 N N . VAL A 1 294 ? -18.75 36.75 13.141 1 88.88 294 VAL A N 1
ATOM 2259 C CA . VAL A 1 294 ? -18.359 36.938 11.75 1 88.88 294 VAL A CA 1
ATOM 2260 C C . VAL A 1 294 ? -17.016 36.25 11.484 1 88.88 294 VAL A C 1
ATOM 2262 O O . VAL A 1 294 ? -16.828 35.656 10.438 1 88.88 294 VAL A O 1
ATOM 2265 N N . LEU A 1 295 ? -16.203 36.375 12.461 1 88.5 295 LEU A N 1
ATOM 2266 C CA . LEU A 1 295 ? -14.891 35.75 12.352 1 88.5 295 LEU A CA 1
ATOM 2267 C C . LEU A 1 295 ? -15.016 34.219 12.289 1 88.5 295 LEU A C 1
ATOM 2269 O O . LEU A 1 295 ? -14.336 33.562 11.5 1 88.5 295 LEU A O 1
ATOM 2273 N N . ALA A 1 296 ? -15.758 33.719 13.141 1 86.12 296 ALA A N 1
ATOM 2274 C CA . ALA A 1 296 ? -15.984 32.281 13.148 1 86.12 296 ALA A CA 1
ATOM 2275 C C . ALA A 1 296 ? -16.531 31.797 11.805 1 86.12 296 ALA A C 1
ATOM 2277 O O . ALA A 1 296 ? -16.094 30.781 11.266 1 86.12 296 ALA A O 1
ATOM 2278 N N . GLU A 1 297 ? -17.484 32.562 11.297 1 89.94 297 GLU A N 1
ATOM 2279 C CA . GLU A 1 297 ? -18.062 32.219 9.992 1 89.94 297 GLU A CA 1
ATOM 2280 C C . GLU A 1 297 ? -17.016 32.344 8.891 1 89.94 297 GLU A C 1
ATOM 2282 O O . GLU A 1 297 ? -17.016 31.516 7.957 1 89.94 297 GLU A O 1
ATOM 2287 N N . ALA A 1 298 ? -16.266 33.344 9 1 92.75 298 ALA A N 1
ATOM 2288 C CA . ALA A 1 298 ? -15.203 33.531 8.008 1 92.75 298 ALA A CA 1
ATOM 2289 C C . ALA A 1 298 ? -14.234 32.344 8.031 1 92.75 298 ALA A C 1
ATOM 2291 O O . ALA A 1 298 ? -13.82 31.844 6.984 1 92.75 298 ALA A O 1
ATOM 2292 N N . ARG A 1 299 ? -13.867 32 9.211 1 89.38 299 ARG A N 1
ATOM 2293 C CA . ARG A 1 299 ? -12.945 30.875 9.352 1 89.38 299 ARG A CA 1
ATOM 2294 C C . ARG A 1 299 ? -13.562 29.594 8.805 1 89.38 299 ARG A C 1
ATOM 2296 O O . ARG A 1 299 ? -12.875 28.766 8.188 1 89.38 299 ARG A O 1
ATOM 2303 N N . GLU A 1 300 ? -14.773 29.391 9.031 1 89.94 300 GLU A N 1
ATOM 2304 C CA . GLU A 1 300 ? -15.461 28.234 8.453 1 89.94 300 GLU A CA 1
ATOM 2305 C C . GLU A 1 300 ? -15.43 28.297 6.926 1 89.94 300 GLU A C 1
ATOM 2307 O O . GLU A 1 300 ? -15.219 27.266 6.27 1 89.94 300 GLU A O 1
ATOM 2312 N N . ARG A 1 301 ? -15.711 29.469 6.453 1 91.81 301 ARG A N 1
ATOM 2313 C CA . ARG A 1 301 ? -15.656 29.625 5.004 1 91.81 301 ARG A CA 1
ATOM 2314 C C . ARG A 1 301 ? -14.25 29.359 4.477 1 91.81 301 ARG A C 1
ATOM 2316 O O . ARG A 1 301 ? -14.094 28.797 3.385 1 91.81 301 ARG A O 1
ATOM 2323 N N . MET A 1 302 ? -13.344 29.828 5.172 1 92.94 302 MET A N 1
ATOM 2324 C CA . MET A 1 302 ? -11.961 29.578 4.785 1 92.94 302 MET A CA 1
ATOM 2325 C C . MET A 1 302 ? -11.664 28.078 4.773 1 92.94 302 MET A C 1
ATOM 2327 O O . MET A 1 302 ? -11.023 27.578 3.848 1 92.94 302 MET A O 1
ATOM 2331 N N . ARG A 1 303 ? -12.062 27.453 5.855 1 87.38 303 ARG A N 1
ATOM 2332 C CA . ARG A 1 303 ? -11.883 26 5.891 1 87.38 303 ARG A CA 1
ATOM 2333 C C . ARG A 1 303 ? -12.508 25.344 4.668 1 87.38 303 ARG A C 1
ATOM 2335 O O . ARG A 1 303 ? -11.891 24.484 4.031 1 87.38 303 ARG A O 1
ATOM 2342 N N . GLU A 1 304 ? -13.695 25.734 4.344 1 88.62 304 GLU A N 1
ATOM 2343 C CA . GLU A 1 304 ? -14.391 25.203 3.18 1 88.62 304 GLU A CA 1
ATOM 2344 C C . GLU A 1 304 ? -13.625 25.484 1.894 1 88.62 304 GLU A C 1
ATOM 2346 O O . GLU A 1 304 ? -13.516 24.625 1.019 1 88.62 304 GLU A O 1
ATOM 2351 N N . HIS A 1 305 ? -13.203 26.688 1.86 1 91.38 305 HIS A N 1
ATOM 2352 C CA . HIS A 1 305 ? -12.445 27.094 0.685 1 91.38 305 HIS A CA 1
ATOM 2353 C C . HIS A 1 305 ? -11.211 26.219 0.496 1 91.38 305 HIS A C 1
ATOM 2355 O O . HIS A 1 305 ? -10.984 25.688 -0.594 1 91.38 305 HIS A O 1
ATOM 2361 N N . PHE A 1 306 ? -10.484 26.094 1.501 1 86.69 306 PHE A N 1
ATOM 2362 C CA . PHE A 1 306 ? -9.219 25.391 1.342 1 86.69 306 PHE A CA 1
ATOM 2363 C C . PHE A 1 306 ? -9.445 23.891 1.251 1 86.69 306 PHE A C 1
ATOM 2365 O O . PHE A 1 306 ? -8.641 23.156 0.663 1 86.69 306 PHE A O 1
ATOM 2372 N N . ARG A 1 307 ? -10.523 23.438 1.916 1 80.12 307 ARG A N 1
ATOM 2373 C CA . ARG A 1 307 ? -10.922 22.062 1.642 1 80.12 307 ARG A CA 1
ATOM 2374 C C . ARG A 1 307 ? -11.203 21.859 0.156 1 80.12 307 ARG A C 1
ATOM 2376 O O . ARG A 1 307 ? -10.742 20.875 -0.439 1 80.12 307 ARG A O 1
ATOM 2383 N N . SER A 1 308 ? -11.961 22.812 -0.333 1 83.62 308 SER A N 1
ATOM 2384 C CA . SER A 1 308 ? -12.281 22.766 -1.755 1 83.62 308 SER A CA 1
ATOM 2385 C C . SER A 1 308 ? -11.023 22.859 -2.611 1 83.62 308 SER A C 1
ATOM 2387 O O . SER A 1 308 ? -10.875 22.141 -3.596 1 83.62 308 SER A O 1
ATOM 2389 N N . ARG A 1 309 ? -10.227 23.797 -2.184 1 84.25 309 ARG A N 1
ATOM 2390 C CA . ARG A 1 309 ? -8.984 23.984 -2.92 1 84.25 309 ARG A CA 1
ATOM 2391 C C . ARG A 1 309 ? -8.109 22.734 -2.84 1 84.25 309 ARG A C 1
ATOM 2393 O O . ARG A 1 309 ? -7.473 22.359 -3.824 1 84.25 309 ARG A O 1
ATOM 2400 N N . ALA A 1 310 ? -8.031 22.203 -1.636 1 74.38 310 ALA A N 1
ATOM 2401 C CA . ALA A 1 310 ? -7.297 20.953 -1.463 1 74.38 310 ALA A CA 1
ATOM 2402 C C . ALA A 1 310 ? -7.883 19.844 -2.334 1 74.38 310 ALA A C 1
ATOM 2404 O O . ALA A 1 310 ? -7.145 19.078 -2.953 1 74.38 310 ALA A O 1
ATOM 2405 N N . ASP A 1 311 ? -9.156 19.781 -2.326 1 74.5 311 ASP A N 1
ATOM 2406 C CA . ASP A 1 311 ? -9.852 18.797 -3.166 1 74.5 311 ASP A CA 1
ATOM 2407 C C . ASP A 1 311 ? -9.539 19.031 -4.645 1 74.5 311 ASP A C 1
ATOM 2409 O O . ASP A 1 311 ? -9.344 18.078 -5.398 1 74.5 311 ASP A O 1
ATOM 2413 N N . GLU A 1 312 ? -9.547 20.406 -4.848 1 78.44 312 GLU A N 1
ATOM 2414 C CA . GLU A 1 312 ? -9.227 20.734 -6.23 1 78.44 312 GLU A CA 1
ATOM 2415 C C . GLU A 1 312 ? -7.812 20.281 -6.598 1 78.44 312 GLU A C 1
ATOM 2417 O O . GLU A 1 312 ? -7.598 19.719 -7.672 1 78.44 312 GLU A O 1
ATOM 2422 N N . ARG A 1 313 ? -6.969 20.609 -5.73 1 73.56 313 ARG A N 1
ATOM 2423 C CA . ARG A 1 313 ? -5.598 20.172 -5.957 1 73.56 313 ARG A CA 1
ATOM 2424 C C . ARG A 1 313 ? -5.516 18.641 -6.035 1 73.56 313 ARG A C 1
ATOM 2426 O O . ARG A 1 313 ? -4.762 18.094 -6.844 1 73.56 313 ARG A O 1
ATOM 2433 N N . ARG A 1 314 ? -6.195 18.047 -5.055 1 74.12 314 ARG A N 1
ATOM 2434 C CA . ARG A 1 314 ? -6.277 16.594 -5.09 1 74.12 314 ARG A CA 1
ATOM 2435 C C . ARG A 1 314 ? -6.871 16.109 -6.406 1 74.12 314 ARG A C 1
ATOM 2437 O O . ARG A 1 314 ? -6.375 15.148 -7 1 74.12 314 ARG A O 1
ATOM 2444 N N . ARG A 1 315 ? -7.898 16.844 -6.766 1 76.25 315 ARG A N 1
ATOM 2445 C CA . ARG A 1 315 ? -8.539 16.469 -8.023 1 76.25 315 ARG A CA 1
ATOM 2446 C C . ARG A 1 315 ? -7.574 16.609 -9.195 1 76.25 315 ARG A C 1
ATOM 2448 O O . ARG A 1 315 ? -7.555 15.758 -10.094 1 76.25 315 ARG A O 1
ATOM 2455 N N . GLU A 1 316 ? -6.816 17.688 -9.031 1 77.75 316 GLU A N 1
ATOM 2456 C CA . GLU A 1 316 ? -5.824 17.859 -10.094 1 77.75 316 GLU A CA 1
ATOM 2457 C C . GLU A 1 316 ? -4.824 16.703 -10.102 1 77.75 316 GLU A C 1
ATOM 2459 O O . GLU A 1 316 ? -4.441 16.219 -11.164 1 77.75 316 GLU A O 1
ATOM 2464 N N . LEU A 1 317 ? -4.375 16.406 -8.961 1 77.25 317 LEU A N 1
ATOM 2465 C CA . LEU A 1 317 ? -3.449 15.289 -8.836 1 77.25 317 LEU A CA 1
ATOM 2466 C C . LEU A 1 317 ? -4.098 13.992 -9.312 1 77.25 317 LEU A C 1
ATOM 2468 O O . LEU A 1 317 ? -3.482 13.219 -10.055 1 77.25 317 LEU A O 1
ATOM 2472 N N . VAL A 1 318 ? -5.305 13.766 -8.844 1 81.69 318 VAL A N 1
ATOM 2473 C CA . VAL A 1 318 ? -6.039 12.562 -9.234 1 81.69 318 VAL A CA 1
ATOM 2474 C C . VAL A 1 318 ? -6.242 12.555 -10.75 1 81.69 318 VAL A C 1
ATOM 2476 O O . VAL A 1 318 ? -6.113 11.516 -11.391 1 81.69 318 VAL A O 1
ATOM 2479 N N . ASP A 1 319 ? -6.461 13.719 -11.273 1 82.12 319 ASP A N 1
ATOM 2480 C CA . ASP A 1 319 ? -6.637 13.836 -12.719 1 82.12 319 ASP A CA 1
ATOM 2481 C C . ASP A 1 319 ? -5.344 13.492 -13.461 1 82.12 319 ASP A C 1
ATOM 2483 O O . ASP A 1 319 ? -5.379 12.875 -14.523 1 82.12 319 ASP A O 1
ATOM 2487 N N . SER A 1 320 ? -4.34 13.93 -12.875 1 82.38 320 SER A N 1
ATOM 2488 C CA . SER A 1 320 ? -3.059 13.57 -13.477 1 82.38 320 SER A CA 1
ATOM 2489 C C . SER A 1 320 ? -2.828 12.062 -13.445 1 82.38 320 SER A C 1
ATOM 2491 O O . SER A 1 320 ? -2.287 11.492 -14.391 1 82.38 320 SER A O 1
ATOM 2493 N N . TRP A 1 321 ? -3.209 11.453 -12.281 1 82.31 321 TRP A N 1
ATOM 2494 C CA . TRP A 1 321 ? -3.078 10.008 -12.18 1 82.31 321 TRP A CA 1
ATOM 2495 C C . TRP A 1 321 ? -3.949 9.305 -13.211 1 82.31 321 TRP A C 1
ATOM 2497 O O . TRP A 1 321 ? -3.547 8.281 -13.781 1 82.31 321 TRP A O 1
ATOM 2507 N N . ARG A 1 322 ? -5.078 9.797 -13.445 1 84.88 322 ARG A N 1
ATOM 2508 C CA . ARG A 1 322 ? -5.996 9.234 -14.43 1 84.88 322 ARG A CA 1
ATOM 2509 C C . ARG A 1 322 ? -5.434 9.359 -15.844 1 84.88 322 ARG A C 1
ATOM 2511 O O . ARG A 1 322 ? -5.508 8.422 -16.641 1 84.88 322 ARG A O 1
ATOM 2518 N N . ALA A 1 323 ? -4.883 10.523 -16.047 1 81.94 323 ALA A N 1
ATOM 2519 C CA . ALA A 1 323 ? -4.305 10.773 -17.359 1 81.94 323 ALA A CA 1
ATOM 2520 C C . ALA A 1 323 ? -3.121 9.852 -17.625 1 81.94 323 ALA A C 1
ATOM 2522 O O . ALA A 1 323 ? -2.924 9.391 -18.766 1 81.94 323 ALA A O 1
ATOM 2523 N N . GLU A 1 324 ? -2.436 9.578 -16.578 1 81 324 GLU A N 1
ATOM 2524 C CA . GLU A 1 324 ? -1.247 8.734 -16.719 1 81 324 GLU A CA 1
ATOM 2525 C C . GLU A 1 324 ? -1.596 7.258 -16.594 1 81 324 GLU A C 1
ATOM 2527 O O . GLU A 1 324 ? -0.752 6.395 -16.828 1 81 324 GLU A O 1
ATOM 2532 N N . GLY A 1 325 ? -2.77 7.035 -16.141 1 77.5 325 GLY A N 1
ATOM 2533 C CA . GLY A 1 325 ? -3.234 5.66 -16.094 1 77.5 325 GLY A CA 1
ATOM 2534 C C . GLY A 1 325 ? -2.91 4.961 -14.789 1 77.5 325 GLY A C 1
ATOM 2535 O O . GLY A 1 325 ? -2.826 3.73 -14.742 1 77.5 325 GLY A O 1
ATOM 2536 N N . PHE A 1 326 ? -2.609 5.801 -13.727 1 76.25 326 PHE A N 1
ATOM 2537 C CA . PHE A 1 326 ? -2.234 5.27 -12.422 1 76.25 326 PHE A CA 1
ATOM 2538 C C . PHE A 1 326 ? -3.463 5.078 -11.547 1 76.25 326 PHE A C 1
ATOM 2540 O O . PHE A 1 326 ? -3.43 4.312 -10.578 1 76.25 326 PHE A O 1
ATOM 2547 N N . TYR A 1 327 ? -4.527 5.781 -11.836 1 85.62 327 TYR A N 1
ATOM 2548 C CA . TYR A 1 327 ? -5.695 5.789 -10.961 1 85.62 327 TYR A CA 1
ATOM 2549 C C . TYR A 1 327 ? -6.461 4.477 -11.07 1 85.62 327 TYR A C 1
ATOM 2551 O O . TYR A 1 327 ? -6.809 4.039 -12.164 1 85.62 327 TYR A O 1
ATOM 2559 N N . PRO A 1 328 ? -6.684 3.787 -9.969 1 81.94 328 PRO A N 1
ATOM 2560 C CA . PRO A 1 328 ? -7.168 2.404 -10.008 1 81.94 328 PRO A CA 1
ATOM 2561 C C . PRO A 1 328 ? -8.672 2.312 -10.281 1 81.94 328 PRO A C 1
ATOM 2563 O O . PRO A 1 328 ? -9.195 1.216 -10.477 1 81.94 328 PRO A O 1
ATOM 2566 N N . TYR A 1 329 ? -9.422 3.377 -10.234 1 85.88 329 TYR A N 1
ATOM 2567 C CA . TYR A 1 329 ? -10.867 3.34 -10.438 1 85.88 329 TYR A CA 1
ATOM 2568 C C . TYR A 1 329 ? -11.227 3.84 -11.836 1 85.88 329 TYR A C 1
ATOM 2570 O O . TYR A 1 329 ? -10.578 4.75 -12.359 1 85.88 329 TYR A O 1
ATOM 2578 N N . THR A 1 330 ? -12.086 3.102 -12.43 1 81.31 330 THR A N 1
ATOM 2579 C CA . THR A 1 330 ? -12.539 3.514 -13.758 1 81.31 330 THR A CA 1
ATOM 2580 C C . THR A 1 330 ? -14 3.965 -13.711 1 81.31 330 THR A C 1
ATOM 2582 O O . THR A 1 330 ? -14.789 3.447 -12.922 1 81.31 330 THR A O 1
ATOM 2585 N N . GLY A 1 331 ? -14.273 5.02 -14.484 1 80.25 331 GLY A N 1
ATOM 2586 C CA . GLY A 1 331 ? -15.648 5.461 -14.633 1 80.25 331 GLY A CA 1
ATOM 2587 C C . GLY A 1 331 ? -16.188 6.176 -13.406 1 80.25 331 GLY A C 1
ATOM 2588 O O . GLY A 1 331 ? -15.406 6.668 -12.586 1 80.25 331 GLY A O 1
ATOM 2589 N N . GLU A 1 332 ? -17.5 6.398 -13.305 1 84.38 332 GLU A N 1
ATOM 2590 C CA . GLU A 1 332 ? -18.172 7.035 -12.18 1 84.38 332 GLU A CA 1
ATOM 2591 C C . GLU A 1 332 ? -18.5 6.02 -11.086 1 84.38 332 GLU A C 1
ATOM 2593 O O . GLU A 1 332 ? -18.672 4.836 -11.367 1 84.38 332 GLU A O 1
ATOM 2598 N N . PRO A 1 333 ? -18.469 6.48 -9.859 1 86.06 333 PRO A N 1
ATOM 2599 C CA . PRO A 1 333 ? -18.797 5.551 -8.781 1 86.06 333 PRO A CA 1
ATOM 2600 C C . PRO A 1 333 ? -20.188 4.938 -8.945 1 86.06 333 PRO A C 1
ATOM 2602 O O . PRO A 1 333 ? -21.141 5.641 -9.281 1 86.06 333 PRO A O 1
ATOM 2605 N N . ALA A 1 334 ? -20.25 3.594 -8.852 1 80.69 334 ALA A N 1
ATOM 2606 C CA . ALA A 1 334 ? -21.484 2.842 -9.047 1 80.69 334 ALA A CA 1
ATOM 2607 C C . ALA A 1 334 ? -22.5 3.135 -7.938 1 80.69 334 ALA A C 1
ATOM 2609 O O . ALA A 1 334 ? -23.703 3.109 -8.164 1 80.69 334 ALA A O 1
ATOM 2610 N N . ASN A 1 335 ? -22.016 3.34 -6.727 1 83.5 335 ASN A N 1
ATOM 2611 C CA . ASN A 1 335 ? -22.859 3.58 -5.555 1 83.5 335 ASN A CA 1
ATOM 2612 C C . ASN A 1 335 ? -22.172 4.504 -4.555 1 83.5 335 ASN A C 1
ATOM 2614 O O . ASN A 1 335 ? -21.078 5.004 -4.816 1 83.5 335 ASN A O 1
ATOM 2618 N N . ASP A 1 336 ? -22.906 4.871 -3.52 1 83.12 336 ASP A N 1
ATOM 2619 C CA . ASP A 1 336 ? -22.406 5.793 -2.502 1 83.12 336 ASP A CA 1
ATOM 2620 C C . ASP A 1 336 ? -21.234 5.188 -1.737 1 83.12 336 ASP A C 1
ATOM 2622 O O . ASP A 1 336 ? -20.328 5.906 -1.294 1 83.12 336 ASP A O 1
ATOM 2626 N N . GLN A 1 337 ? -21.328 3.979 -1.648 1 80.44 337 GLN A N 1
ATOM 2627 C CA . GLN A 1 337 ? -20.234 3.297 -0.948 1 80.44 337 GLN A CA 1
ATOM 2628 C C . GLN A 1 337 ? -18.922 3.422 -1.713 1 80.44 337 GLN A C 1
ATOM 2630 O O . GLN A 1 337 ? -17.875 3.674 -1.117 1 80.44 337 GLN A O 1
ATOM 2635 N N . GLU A 1 338 ? -18.984 3.232 -2.998 1 85.88 338 GLU A N 1
ATOM 2636 C CA . GLU A 1 338 ? -17.781 3.363 -3.816 1 85.88 338 GLU A CA 1
ATOM 2637 C C . GLU A 1 338 ? -17.281 4.805 -3.836 1 85.88 338 GLU A C 1
ATOM 2639 O O . GLU A 1 338 ? -16.078 5.047 -3.902 1 85.88 338 GLU A O 1
ATOM 2644 N N . ARG A 1 339 ? -18.266 5.723 -3.834 1 85.94 339 ARG A N 1
ATOM 2645 C CA . ARG A 1 339 ? -17.875 7.129 -3.793 1 85.94 339 ARG A CA 1
ATOM 2646 C C . ARG A 1 339 ? -17.062 7.434 -2.535 1 85.94 339 ARG A C 1
ATOM 2648 O O . ARG A 1 339 ? -16.031 8.109 -2.604 1 85.94 339 ARG A O 1
ATOM 2655 N N . ALA A 1 340 ? -17.594 6.945 -1.432 1 81.06 340 ALA A N 1
ATOM 2656 C CA . ALA A 1 340 ? -16.875 7.141 -0.167 1 81.06 340 ALA A CA 1
ATOM 2657 C C . ALA A 1 340 ? -15.5 6.488 -0.2 1 81.06 340 ALA A C 1
ATOM 2659 O O . ALA A 1 340 ? -14.531 7.043 0.33 1 81.06 340 ALA A O 1
ATOM 2660 N N . GLU A 1 341 ? -15.453 5.297 -0.789 1 81.88 341 GLU A N 1
ATOM 2661 C CA . GLU A 1 341 ? -14.188 4.574 -0.926 1 81.88 341 GLU A CA 1
ATOM 2662 C C . GLU A 1 341 ? -13.18 5.379 -1.74 1 81.88 341 GLU A C 1
ATOM 2664 O O . GLU A 1 341 ? -12.016 5.488 -1.359 1 81.88 341 GLU A O 1
ATOM 2669 N N . ARG A 1 342 ? -13.633 5.941 -2.852 1 85.31 342 ARG A N 1
ATOM 2670 C CA . ARG A 1 342 ? -12.758 6.703 -3.734 1 85.31 342 ARG A CA 1
ATOM 2671 C C . ARG A 1 342 ? -12.242 7.961 -3.045 1 85.31 342 ARG A C 1
ATOM 2673 O O . ARG A 1 342 ? -11.086 8.344 -3.227 1 85.31 342 ARG A O 1
ATOM 2680 N N . GLU A 1 343 ? -13.141 8.539 -2.279 1 80.56 343 GLU A N 1
ATOM 2681 C CA . GLU A 1 343 ? -12.734 9.734 -1.542 1 80.56 343 GLU A CA 1
ATOM 2682 C C . GLU A 1 343 ? -11.633 9.422 -0.533 1 80.56 343 GLU A C 1
ATOM 2684 O O . GLU A 1 343 ? -10.672 10.172 -0.4 1 80.56 343 GLU A O 1
ATOM 2689 N N . THR A 1 344 ? -11.891 8.336 0.173 1 76.69 344 THR A N 1
ATOM 2690 C CA . THR A 1 344 ? -10.883 7.895 1.13 1 76.69 344 THR A CA 1
ATOM 2691 C C . THR A 1 344 ? -9.578 7.555 0.418 1 76.69 344 THR A C 1
ATOM 2693 O O . THR A 1 344 ? -8.492 7.895 0.901 1 76.69 344 THR A O 1
ATOM 2696 N N . PHE A 1 345 ? -9.664 6.836 -0.658 1 84.88 345 PHE A N 1
ATOM 2697 C CA . PHE A 1 345 ? -8.484 6.5 -1.445 1 84.88 345 PHE A CA 1
ATOM 2698 C C . PHE A 1 345 ? -7.719 7.758 -1.843 1 84.88 345 PHE A C 1
ATOM 2700 O O . PHE A 1 345 ? -6.5 7.828 -1.687 1 84.88 345 PHE A O 1
ATOM 2707 N N . ASP A 1 346 ? -8.469 8.711 -2.43 1 80.75 346 ASP A N 1
ATOM 2708 C CA . ASP A 1 346 ? -7.832 9.938 -2.898 1 80.75 346 ASP A CA 1
ATOM 2709 C C . ASP A 1 346 ? -7.078 10.633 -1.769 1 80.75 346 ASP A C 1
ATOM 2711 O O . ASP A 1 346 ? -5.965 11.125 -1.97 1 80.75 346 ASP A O 1
ATOM 2715 N N . ALA A 1 347 ? -7.734 10.648 -0.621 1 73.19 347 ALA A N 1
ATOM 2716 C CA . ALA A 1 347 ? -7.125 11.289 0.537 1 73.19 347 ALA A CA 1
ATOM 2717 C C . ALA A 1 347 ? -5.832 10.586 0.941 1 73.19 347 ALA A C 1
ATOM 2719 O O . ALA A 1 347 ? -4.809 11.234 1.167 1 73.19 347 ALA A O 1
ATOM 2720 N N . VAL A 1 348 ? -5.844 9.281 1.033 1 73.38 348 VAL A N 1
ATOM 2721 C CA . VAL A 1 348 ? -4.699 8.492 1.481 1 73.38 348 VAL A CA 1
ATOM 2722 C C . VAL A 1 348 ? -3.611 8.508 0.411 1 73.38 348 VAL A C 1
ATOM 2724 O O . VAL A 1 348 ? -2.428 8.664 0.723 1 73.38 348 VAL A O 1
ATOM 2727 N N . ALA A 1 349 ? -4.023 8.281 -0.804 1 78.88 349 ALA A N 1
ATOM 2728 C CA . ALA A 1 349 ? -3.076 8.234 -1.913 1 78.88 349 ALA A CA 1
ATOM 2729 C C . ALA A 1 349 ? -2.27 9.523 -2 1 78.88 349 ALA A C 1
ATOM 2731 O O . ALA A 1 349 ? -1.064 9.5 -2.264 1 78.88 349 ALA A O 1
ATOM 2732 N N . THR A 1 350 ? -2.938 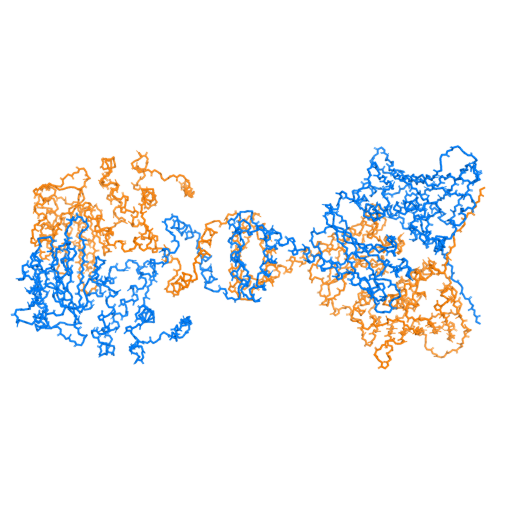10.664 -1.822 1 74.38 350 THR A N 1
ATOM 2733 C CA . THR A 1 350 ? -2.266 11.953 -1.887 1 74.38 350 THR A CA 1
ATOM 2734 C C . THR A 1 350 ? -1.248 12.094 -0.759 1 74.38 350 THR A C 1
ATOM 2736 O O . THR A 1 350 ? -0.184 12.688 -0.944 1 74.38 350 THR A O 1
ATOM 2739 N N . ALA A 1 351 ? -1.626 11.547 0.375 1 65.56 351 ALA A N 1
ATOM 2740 C CA . ALA A 1 351 ? -0.723 11.609 1.521 1 65.56 351 ALA A CA 1
ATOM 2741 C C . ALA A 1 351 ? 0.495 10.711 1.307 1 65.56 351 ALA A C 1
ATOM 2743 O O . ALA A 1 351 ? 1.612 11.07 1.687 1 65.56 351 ALA A O 1
ATOM 2744 N N . VAL A 1 352 ? 0.319 9.586 0.655 1 70 352 VAL A N 1
ATOM 2745 C CA . VAL A 1 352 ? 1.349 8.555 0.54 1 70 352 VAL A CA 1
ATOM 2746 C C . VAL A 1 352 ? 2.262 8.867 -0.643 1 70 352 VAL A C 1
ATOM 2748 O O . VAL A 1 352 ? 3.469 8.617 -0.589 1 70 352 VAL A O 1
ATOM 2751 N N . VAL A 1 353 ? 1.706 9.461 -1.652 1 72.81 353 VAL A N 1
ATOM 2752 C CA . VAL A 1 353 ? 2.404 9.609 -2.924 1 72.81 353 VAL A CA 1
ATOM 2753 C C . VAL A 1 353 ? 3.672 10.438 -2.725 1 72.81 353 VAL A C 1
ATOM 2755 O O . VAL A 1 353 ? 4.664 10.25 -3.434 1 72.81 353 VAL A O 1
ATOM 2758 N N . ARG A 1 354 ? 3.656 11.344 -1.709 1 65.12 354 ARG A N 1
ATOM 2759 C CA . ARG A 1 354 ? 4.793 12.227 -1.464 1 65.12 354 ARG A CA 1
ATOM 2760 C C . ARG A 1 354 ? 6 11.438 -0.962 1 65.12 354 ARG A C 1
ATOM 2762 O O . ARG A 1 354 ? 7.137 11.898 -1.062 1 65.12 354 ARG A O 1
ATOM 2769 N N . HIS A 1 355 ? 5.672 10.266 -0.461 1 66.31 355 HIS A N 1
ATOM 2770 C CA . HIS A 1 355 ? 6.73 9.453 0.129 1 66.31 355 HIS A CA 1
ATOM 2771 C C . HIS A 1 355 ? 7.082 8.273 -0.771 1 66.31 355 HIS A C 1
ATOM 2773 O O . HIS A 1 355 ? 7.957 7.469 -0.435 1 66.31 355 HIS A O 1
ATOM 2779 N N . LEU A 1 356 ? 6.352 8.148 -1.901 1 69.94 356 LEU A N 1
ATOM 2780 C CA . LEU A 1 356 ? 6.59 7.035 -2.809 1 69.94 356 LEU A CA 1
ATOM 2781 C C . LEU A 1 356 ? 7.68 7.379 -3.82 1 69.94 356 LEU A C 1
ATOM 2783 O O . LEU A 1 356 ? 7.855 8.547 -4.176 1 69.94 356 LEU A O 1
ATOM 2787 N N . PRO A 1 357 ? 8.469 6.266 -4.188 1 64.88 357 PRO A N 1
ATOM 2788 C CA . PRO A 1 357 ? 9.43 6.504 -5.27 1 64.88 357 PRO A CA 1
ATOM 2789 C C . PRO A 1 357 ? 8.766 6.98 -6.559 1 64.88 357 PRO A C 1
ATOM 2791 O O . PRO A 1 357 ? 7.578 6.715 -6.777 1 64.88 357 PRO A O 1
ATOM 2794 N N . ALA A 1 358 ? 9.453 7.742 -7.316 1 69.12 358 ALA A N 1
ATOM 2795 C CA . ALA A 1 358 ? 8.938 8.344 -8.547 1 69.12 358 ALA A CA 1
ATOM 2796 C C . ALA A 1 358 ? 8.68 7.285 -9.609 1 69.12 358 ALA A C 1
ATOM 2798 O O . ALA A 1 358 ? 8.047 7.562 -10.633 1 69.12 358 ALA A O 1
ATOM 2799 N N . SER A 1 359 ? 9.039 6.09 -9.359 1 74.12 359 SER A N 1
ATOM 2800 C CA . SER A 1 359 ? 8.812 5.02 -10.328 1 74.12 359 SER A CA 1
ATOM 2801 C C . SER A 1 359 ? 7.32 4.793 -10.562 1 74.12 359 SER A C 1
ATOM 2803 O O . SER A 1 359 ? 6.551 4.688 -9.602 1 74.12 359 SER A O 1
ATOM 2805 N N . LYS A 1 360 ? 6.91 4.852 -11.867 1 75.56 360 LYS A N 1
ATOM 2806 C CA . LYS A 1 360 ? 5.516 4.656 -12.25 1 75.56 360 LYS A CA 1
ATOM 2807 C C . LYS A 1 360 ? 5 3.305 -11.766 1 75.56 360 LYS A C 1
ATOM 2809 O O . LYS A 1 360 ? 3.857 3.199 -11.312 1 75.56 360 LYS A O 1
ATOM 2814 N N . ARG A 1 361 ? 5.867 2.352 -11.844 1 76.88 361 ARG A N 1
ATOM 2815 C CA . ARG A 1 361 ? 5.465 1.013 -11.422 1 76.88 361 ARG A CA 1
ATOM 2816 C C . ARG A 1 361 ? 5.172 0.971 -9.93 1 76.88 361 ARG A C 1
ATOM 2818 O O . ARG A 1 361 ? 4.176 0.384 -9.5 1 76.88 361 ARG A O 1
ATOM 2825 N N . ALA A 1 362 ? 6.027 1.55 -9.18 1 75.75 362 ALA A N 1
ATOM 2826 C CA . ALA A 1 362 ? 5.852 1.58 -7.727 1 75.75 362 ALA A CA 1
ATOM 2827 C C . ALA A 1 362 ? 4.551 2.283 -7.348 1 75.75 362 ALA A C 1
ATOM 2829 O O . ALA A 1 362 ? 3.834 1.831 -6.453 1 75.75 362 ALA A O 1
ATOM 2830 N N . GLN A 1 363 ? 4.25 3.309 -8.062 1 79 363 GLN A N 1
ATOM 2831 C CA . GLN A 1 363 ? 3.035 4.059 -7.773 1 79 363 GLN A CA 1
ATOM 2832 C C . GLN A 1 363 ? 1.791 3.252 -8.133 1 79 363 GLN A C 1
ATOM 2834 O O . GLN A 1 363 ? 0.836 3.197 -7.352 1 79 363 GLN A O 1
ATOM 2839 N N . LYS A 1 364 ? 1.86 2.625 -9.32 1 79.38 364 LYS A N 1
ATOM 2840 C CA . LYS A 1 364 ? 0.729 1.825 -9.781 1 79.38 364 LYS A CA 1
ATOM 2841 C C . LYS A 1 364 ? 0.423 0.693 -8.805 1 79.38 364 LYS A C 1
ATOM 2843 O O . LYS A 1 364 ? -0.735 0.474 -8.445 1 79.38 364 LYS A O 1
ATOM 2848 N N . VAL A 1 365 ? 1.436 0.013 -8.391 1 79.69 365 VAL A N 1
ATOM 2849 C CA . VAL A 1 365 ? 1.273 -1.122 -7.492 1 79.69 365 VAL A CA 1
ATOM 2850 C C . VAL A 1 365 ? 0.783 -0.634 -6.129 1 79.69 365 VAL A C 1
ATOM 2852 O O . VAL A 1 365 ? -0.073 -1.268 -5.508 1 79.69 365 VAL A O 1
ATOM 2855 N N . SER A 1 366 ? 1.311 0.437 -5.711 1 79.88 366 SER A N 1
ATOM 2856 C CA . SER A 1 366 ? 0.909 0.991 -4.422 1 79.88 366 SER A CA 1
ATOM 2857 C C . SER A 1 366 ? -0.563 1.387 -4.426 1 79.88 366 SER A C 1
ATOM 2859 O O . SER A 1 366 ? -1.283 1.126 -3.459 1 79.88 366 SER A O 1
ATOM 2861 N N . PHE A 1 367 ? -0.963 1.989 -5.539 1 82.81 367 PHE A N 1
ATOM 2862 C CA . PHE A 1 367 ? -2.35 2.434 -5.633 1 82.81 367 PHE A CA 1
ATOM 2863 C C . PHE A 1 367 ? -3.295 1.24 -5.711 1 82.81 367 PHE A C 1
ATOM 2865 O O . PHE A 1 367 ? -4.379 1.261 -5.121 1 82.81 367 PHE A O 1
ATOM 2872 N N . ALA A 1 368 ? -2.84 0.263 -6.438 1 79.38 368 ALA A N 1
ATOM 2873 C CA . ALA A 1 368 ? -3.654 -0.946 -6.539 1 79.38 368 ALA A CA 1
ATOM 2874 C C . ALA A 1 368 ? -3.834 -1.6 -5.172 1 79.38 368 ALA A C 1
ATOM 2876 O O . ALA A 1 368 ? -4.926 -2.068 -4.84 1 79.38 368 ALA A O 1
ATOM 2877 N N . LEU A 1 369 ? -2.857 -1.614 -4.488 1 77.31 369 LEU A N 1
ATOM 2878 C CA . LEU A 1 369 ? -2.922 -2.184 -3.145 1 77.31 369 LEU A CA 1
ATOM 2879 C C . LEU A 1 369 ? -3.83 -1.352 -2.246 1 77.31 369 LEU A C 1
ATOM 2881 O O . LEU A 1 369 ? -4.645 -1.9 -1.499 1 77.31 369 LEU A O 1
ATOM 2885 N N . LEU A 1 370 ? -3.533 -0.059 -2.289 1 77.38 370 LEU A N 1
ATOM 2886 C CA . LEU A 1 370 ? -4.34 0.839 -1.47 1 77.38 370 LEU A CA 1
ATOM 2887 C C . LEU A 1 370 ? -5.824 0.645 -1.75 1 77.38 370 LEU A C 1
ATOM 2889 O O . LEU A 1 370 ? -6.641 0.629 -0.823 1 77.38 370 LEU A O 1
ATOM 2893 N N . ARG A 1 371 ? -6.09 0.519 -3.002 1 82 371 ARG A N 1
ATOM 2894 C CA . ARG A 1 371 ? -7.477 0.271 -3.385 1 82 371 ARG A CA 1
ATOM 2895 C C . ARG A 1 371 ? -7.992 -1.028 -2.77 1 82 371 ARG A C 1
ATOM 2897 O O . ARG A 1 371 ? -9.109 -1.08 -2.264 1 82 371 ARG A O 1
ATOM 2904 N N . SER A 1 372 ? -7.16 -2.045 -2.816 1 76.88 372 SER A N 1
ATOM 2905 C CA . SER A 1 372 ? -7.551 -3.363 -2.326 1 76.88 372 SER A CA 1
ATOM 2906 C C . SER A 1 372 ? -7.777 -3.346 -0.818 1 76.88 372 SER A C 1
ATOM 2908 O O . SER A 1 372 ? -8.617 -4.082 -0.304 1 76.88 372 SER A O 1
ATOM 2910 N N . VAL A 1 373 ? -7.031 -2.564 -0.109 1 74.56 373 VAL A N 1
ATOM 2911 C CA . VAL A 1 373 ? -7.109 -2.512 1.348 1 74.56 373 VAL A CA 1
ATOM 2912 C C . VAL A 1 373 ? -8.312 -1.672 1.771 1 74.56 373 VAL A C 1
ATOM 2914 O O . VAL A 1 373 ? -8.961 -1.972 2.773 1 74.56 373 VAL A O 1
ATOM 2917 N N . LEU A 1 374 ? -8.578 -0.646 0.986 1 73.81 374 LEU A N 1
ATOM 2918 C CA . LEU A 1 374 ? -9.594 0.318 1.381 1 73.81 374 LEU A CA 1
ATOM 2919 C C . LEU A 1 374 ? -10.977 -0.13 0.91 1 73.81 374 LEU A C 1
ATOM 2921 O O . LEU A 1 374 ? -11.992 0.415 1.346 1 73.81 374 LEU A O 1
ATOM 2925 N N . THR A 1 375 ? -10.914 -1.187 0.002 1 75.94 375 THR A N 1
ATOM 2926 C CA . THR A 1 375 ? -12.195 -1.671 -0.508 1 75.94 375 THR A CA 1
ATOM 2927 C C . THR A 1 375 ? -12.969 -2.4 0.584 1 75.94 375 THR A C 1
ATOM 2929 O O . THR A 1 375 ? -12.375 -3.041 1.453 1 75.94 375 THR A O 1
ATOM 2932 N N . HIS A 1 376 ? -14.164 -2.158 0.699 1 61.19 376 HIS A N 1
ATOM 2933 C CA . HIS A 1 376 ? -15.047 -2.74 1.703 1 61.19 376 HIS A CA 1
ATOM 2934 C C . HIS A 1 376 ? -14.945 -4.262 1.705 1 61.19 376 HIS A C 1
ATOM 2936 O O . HIS A 1 376 ? -15.016 -4.891 2.764 1 61.19 376 HIS A O 1
ATOM 2942 N N . GLU A 1 377 ? -14.727 -4.84 0.531 1 62.41 377 GLU A N 1
ATOM 2943 C CA . GLU A 1 377 ? -14.578 -6.285 0.431 1 62.41 377 GLU A CA 1
ATOM 2944 C C . GLU A 1 377 ? -13.258 -6.656 -0.244 1 62.41 377 GLU A C 1
ATOM 2946 O O . GLU A 1 377 ? -13.203 -6.797 -1.468 1 62.41 377 GLU A O 1
ATOM 2951 N N . PRO A 1 378 ? -12.141 -6.484 0.565 1 62.66 378 PRO A N 1
ATOM 2952 C CA . PRO A 1 378 ? -10.828 -6.645 -0.066 1 62.66 378 PRO A CA 1
ATOM 2953 C C . PRO A 1 378 ? -10.703 -7.949 -0.85 1 62.66 378 PRO A C 1
ATOM 2955 O O . PRO A 1 378 ? -9.875 -8.055 -1.753 1 62.66 378 PRO A O 1
ATOM 2958 N N . GLY A 1 379 ? -11.703 -8.672 -1.076 1 66.56 379 GLY A N 1
ATOM 2959 C CA . GLY A 1 379 ? -11.664 -9.922 -1.812 1 66.56 379 GLY A CA 1
ATOM 2960 C C . GLY A 1 379 ? -10.516 -10.82 -1.399 1 66.56 379 GLY A C 1
ATOM 2961 O O . GLY A 1 379 ? -10.047 -10.75 -0.263 1 66.56 379 GLY A O 1
ATOM 2962 N N . GLU A 1 380 ? -10.031 -11.805 -2.262 1 79.88 380 GLU A N 1
ATOM 2963 C CA . GLU A 1 380 ? -9.008 -12.82 -2.031 1 79.88 380 GLU A CA 1
ATOM 2964 C C . GLU A 1 380 ? -7.605 -12.25 -2.236 1 79.88 380 GLU A C 1
ATOM 2966 O O . GLU A 1 380 ? -6.609 -12.922 -1.953 1 79.88 380 GLU A O 1
ATOM 2971 N N . VAL A 1 381 ? -7.648 -10.914 -2.621 1 79.88 381 VAL A N 1
ATOM 2972 C CA . VAL A 1 381 ? -6.379 -10.359 -3.076 1 79.88 381 VAL A CA 1
ATOM 2973 C C . VAL A 1 381 ? -5.434 -10.18 -1.888 1 79.88 381 VAL A C 1
ATOM 2975 O O . VAL A 1 381 ? -4.227 -10.391 -2.012 1 79.88 381 VAL A O 1
ATOM 2978 N N . LEU A 1 382 ? -5.957 -9.836 -0.738 1 77.56 382 LEU A N 1
ATOM 2979 C CA . LEU A 1 382 ? -5.117 -9.617 0.433 1 77.56 382 LEU A CA 1
ATOM 2980 C C . LEU A 1 382 ? -4.48 -10.93 0.895 1 77.56 382 LEU A C 1
ATOM 2982 O O . LEU A 1 382 ? -3.324 -10.945 1.323 1 77.56 382 LEU A O 1
ATOM 2986 N N . ARG A 1 383 ? -5.266 -11.93 0.771 1 82.81 383 ARG A N 1
ATOM 2987 C CA . ARG A 1 383 ? -4.746 -13.25 1.134 1 82.81 383 ARG A CA 1
ATOM 2988 C C . ARG A 1 383 ? -3.613 -13.664 0.201 1 82.81 383 ARG A C 1
ATOM 2990 O O . ARG A 1 383 ? -2.584 -14.172 0.654 1 82.81 383 ARG A O 1
ATOM 2997 N N . ILE A 1 384 ? -3.777 -13.43 -1.061 1 86.56 384 ILE A N 1
ATOM 2998 C CA . ILE A 1 384 ? -2.787 -13.789 -2.07 1 86.56 384 ILE A CA 1
ATOM 2999 C C . ILE A 1 384 ? -1.518 -12.961 -1.862 1 86.56 384 ILE A C 1
ATOM 3001 O O . ILE A 1 384 ? -0.406 -13.492 -1.938 1 86.56 384 ILE A O 1
ATOM 3005 N N . ALA A 1 385 ? -1.744 -11.727 -1.617 1 82.94 385 ALA A N 1
ATOM 3006 C CA . ALA A 1 385 ? -0.611 -10.836 -1.408 1 82.94 385 ALA A CA 1
ATOM 3007 C C . ALA A 1 385 ? 0.197 -11.25 -0.181 1 82.94 385 ALA A C 1
ATOM 3009 O O . ALA A 1 385 ? 1.428 -11.164 -0.183 1 82.94 385 ALA A O 1
ATOM 3010 N N . GLU A 1 386 ? -0.496 -11.656 0.85 1 82.31 386 GLU A N 1
ATOM 3011 C CA . GLU A 1 386 ? 0.184 -12.125 2.053 1 82.31 386 GLU A CA 1
ATOM 3012 C C . GLU A 1 386 ? 1.127 -13.281 1.738 1 82.31 386 GLU A C 1
ATOM 3014 O O . GLU A 1 386 ? 2.25 -13.328 2.242 1 82.31 386 GLU A O 1
ATOM 3019 N N . GLU A 1 387 ? 0.674 -14.219 0.935 1 85.5 387 GLU A N 1
ATOM 3020 C CA . GLU A 1 387 ? 1.496 -15.359 0.538 1 85.5 387 GLU A CA 1
ATOM 3021 C C . GLU A 1 387 ? 2.682 -14.914 -0.314 1 85.5 387 GLU A C 1
ATOM 3023 O O . GLU A 1 387 ? 3.77 -15.484 -0.222 1 85.5 387 GLU A O 1
ATOM 3028 N N . LEU A 1 388 ? 2.447 -13.938 -1.125 1 85.44 388 LEU A N 1
ATOM 3029 C CA . LEU A 1 388 ? 3.494 -13.414 -1.998 1 85.44 388 LEU A CA 1
ATOM 3030 C C . LEU A 1 388 ? 4.621 -12.789 -1.183 1 85.44 388 LEU A C 1
ATOM 3032 O O . LEU A 1 388 ? 5.797 -13.023 -1.463 1 85.44 388 LEU A O 1
ATOM 3036 N N . PHE A 1 389 ? 4.227 -12.039 -0.185 1 79.81 389 PHE A N 1
ATOM 3037 C CA . PHE A 1 389 ? 5.227 -11.32 0.589 1 79.81 389 PHE A CA 1
ATOM 3038 C C . PHE A 1 389 ? 5.938 -12.25 1.561 1 79.81 389 PHE A C 1
ATOM 3040 O O . PHE A 1 389 ? 6.992 -11.906 2.102 1 79.81 389 PHE A O 1
ATOM 3047 N N . ALA A 1 390 ? 5.375 -13.43 1.748 1 81.62 390 ALA A N 1
ATOM 3048 C CA . ALA A 1 390 ? 5.996 -14.43 2.617 1 81.62 390 ALA A CA 1
ATOM 3049 C C . ALA A 1 390 ? 7.039 -15.242 1.86 1 81.62 390 ALA A C 1
ATOM 3051 O O . ALA A 1 390 ? 7.82 -15.977 2.467 1 81.62 390 ALA A O 1
ATOM 3052 N N . LEU A 1 391 ? 7.109 -15.055 0.562 1 87.12 391 LEU A N 1
ATOM 3053 C CA . LEU A 1 391 ? 8.07 -15.789 -0.256 1 87.12 391 LEU A CA 1
ATOM 3054 C C . LEU A 1 391 ? 9.5 -15.328 0.043 1 87.12 391 LEU A C 1
ATOM 3056 O O . LEU A 1 391 ? 9.727 -14.148 0.325 1 87.12 391 LEU A O 1
ATOM 3060 N N . SER A 1 392 ? 10.469 -16.234 0.025 1 87.19 392 SER A N 1
ATOM 3061 C CA . SER A 1 392 ? 11.883 -15.883 0.15 1 87.19 392 SER A CA 1
ATOM 3062 C C . SER A 1 392 ? 12.375 -15.125 -1.075 1 87.19 392 SER A C 1
ATOM 3064 O O . SER A 1 392 ? 11.695 -15.086 -2.104 1 87.19 392 SER A O 1
ATOM 3066 N N . LYS A 1 393 ? 13.523 -14.469 -1.009 1 85.62 393 LYS A N 1
ATOM 3067 C CA . LYS A 1 393 ? 14.086 -13.719 -2.127 1 85.62 393 LYS A CA 1
ATOM 3068 C C . LYS A 1 393 ? 14.352 -14.633 -3.322 1 85.62 393 LYS A C 1
ATOM 3070 O O . LYS A 1 393 ? 14.148 -14.242 -4.473 1 85.62 393 LYS A O 1
ATOM 3075 N N . GLN A 1 394 ? 14.797 -15.852 -2.992 1 88.31 394 GLN A N 1
ATOM 3076 C CA . GLN A 1 394 ? 15.078 -16.812 -4.047 1 88.31 394 GLN A CA 1
ATOM 3077 C C . GLN A 1 394 ? 13.797 -17.219 -4.773 1 88.31 394 GLN A C 1
ATOM 3079 O O . GLN A 1 394 ? 13.773 -17.312 -6.004 1 88.31 394 GLN A O 1
ATOM 3084 N N . GLU A 1 395 ? 12.789 -17.406 -3.984 1 90.19 395 GLU A N 1
ATOM 3085 C CA . GLU A 1 395 ? 11.516 -17.797 -4.57 1 90.19 395 GLU A CA 1
ATOM 3086 C C . GLU A 1 395 ? 10.922 -16.656 -5.402 1 90.19 395 GLU A C 1
ATOM 3088 O O . GLU A 1 395 ? 10.305 -16.906 -6.441 1 90.19 395 GLU A O 1
ATOM 3093 N N . GLN A 1 396 ? 11.078 -15.477 -4.934 1 88.94 396 GLN A N 1
ATOM 3094 C CA . GLN A 1 396 ? 10.602 -14.32 -5.688 1 88.94 396 GLN A CA 1
ATOM 3095 C C . GLN A 1 396 ? 11.328 -14.195 -7.023 1 88.94 396 GLN A C 1
ATOM 3097 O O . GLN A 1 396 ? 10.719 -13.883 -8.047 1 88.94 396 GLN A O 1
ATOM 3102 N N . ALA A 1 397 ? 12.617 -14.414 -6.973 1 88.12 397 ALA A N 1
ATOM 3103 C CA . ALA A 1 397 ? 13.406 -14.367 -8.203 1 88.12 397 ALA A CA 1
ATOM 3104 C C . ALA A 1 397 ? 12.961 -15.438 -9.188 1 88.12 397 ALA A C 1
ATOM 3106 O O . ALA A 1 397 ? 12.891 -15.195 -10.391 1 88.12 397 ALA A O 1
ATOM 3107 N N . GLU A 1 398 ? 12.695 -16.609 -8.602 1 90.38 398 GLU A N 1
ATOM 3108 C CA . GLU A 1 398 ? 12.219 -17.719 -9.438 1 90.38 398 GLU A CA 1
ATOM 3109 C C . GLU A 1 398 ? 10.875 -17.375 -10.07 1 90.38 398 GLU A C 1
ATOM 3111 O O . GLU A 1 398 ? 10.656 -17.656 -11.25 1 90.38 398 GLU A O 1
ATOM 3116 N N . LEU A 1 399 ? 10 -16.859 -9.273 1 91.19 399 LEU A N 1
ATOM 3117 C CA . LEU A 1 399 ? 8.688 -16.484 -9.781 1 91.19 399 LEU A CA 1
ATOM 3118 C C . LEU A 1 399 ? 8.805 -15.383 -10.836 1 91.19 399 LEU A C 1
ATOM 3120 O O . LEU A 1 399 ? 8.102 -15.406 -11.844 1 91.19 399 LEU A O 1
ATOM 3124 N N . SER A 1 400 ? 9.68 -14.445 -10.617 1 89.06 400 SER A N 1
ATOM 3125 C CA . SER A 1 400 ? 9.891 -13.383 -11.594 1 89.06 400 SER A CA 1
ATOM 3126 C C . SER A 1 400 ? 10.383 -13.945 -12.922 1 89.06 400 SER A C 1
ATOM 3128 O O . SER A 1 400 ? 9.93 -13.516 -13.984 1 89.06 400 SER A O 1
ATOM 3130 N N . ARG A 1 401 ? 11.305 -14.883 -12.859 1 88.12 401 ARG A N 1
ATOM 3131 C CA . ARG A 1 401 ? 11.805 -15.531 -14.07 1 88.12 401 ARG A CA 1
ATOM 3132 C C . ARG A 1 401 ? 10.68 -16.266 -14.797 1 88.12 401 ARG A C 1
ATOM 3134 O O . ARG A 1 401 ? 10.633 -16.266 -16.031 1 88.12 401 ARG A O 1
ATOM 3141 N N . LEU A 1 402 ? 9.891 -16.922 -14 1 90.25 402 LEU A N 1
ATOM 3142 C CA . LEU A 1 402 ? 8.758 -17.641 -14.578 1 90.25 402 LEU A CA 1
ATOM 3143 C C . LEU A 1 402 ? 7.824 -16.672 -15.305 1 90.25 402 LEU A C 1
ATOM 3145 O O . LEU A 1 402 ? 7.309 -16.984 -16.375 1 90.25 402 LEU A O 1
ATOM 3149 N N . LEU A 1 403 ? 7.707 -15.523 -14.75 1 90.12 403 LEU A N 1
ATOM 3150 C CA . LEU A 1 403 ? 6.766 -14.547 -15.297 1 90.12 403 LEU A CA 1
ATOM 3151 C C . LEU A 1 403 ? 7.32 -13.914 -16.562 1 90.12 403 LEU A C 1
ATOM 3153 O O . LEU A 1 403 ? 6.57 -13.32 -17.344 1 90.12 403 LEU A O 1
ATOM 3157 N N . ASP A 1 404 ? 8.594 -14.07 -16.797 1 87.25 404 ASP A N 1
ATOM 3158 C CA . ASP A 1 404 ? 9.188 -13.664 -18.062 1 87.25 404 ASP A CA 1
ATOM 3159 C C . ASP A 1 404 ? 8.836 -14.648 -19.172 1 87.25 404 ASP A C 1
ATOM 3161 O O . ASP A 1 404 ? 8.852 -14.289 -20.359 1 87.25 404 ASP A O 1
ATOM 3165 N N . ARG A 1 405 ? 8.523 -15.891 -18.672 1 86.06 405 ARG A N 1
ATOM 3166 C CA . ARG A 1 405 ? 8.305 -16.969 -19.625 1 86.06 405 ARG A CA 1
ATOM 3167 C C . ARG A 1 405 ? 6.816 -17.141 -19.922 1 86.06 405 ARG A C 1
ATOM 3169 O O . ARG A 1 405 ? 6.438 -17.531 -21.031 1 86.06 405 ARG A O 1
ATOM 3176 N N . THR A 1 406 ? 6.012 -16.953 -18.875 1 89.88 406 THR A N 1
ATOM 3177 C CA . THR A 1 406 ? 4.578 -17.188 -19 1 89.88 406 THR A CA 1
ATOM 3178 C C . THR A 1 406 ? 3.789 -16.266 -18.078 1 89.88 406 THR A C 1
ATOM 3180 O O . THR A 1 406 ? 4.262 -15.914 -17 1 89.88 406 THR A O 1
ATOM 3183 N N . PRO A 1 407 ? 2.605 -15.805 -18.562 1 89.88 407 PRO A N 1
ATOM 3184 C CA . PRO A 1 407 ? 1.805 -14.945 -17.703 1 89.88 407 PRO A CA 1
ATOM 3185 C C . PRO A 1 407 ? 1.314 -15.664 -16.438 1 89.88 407 PRO A C 1
ATOM 3187 O O . PRO A 1 407 ? 1.184 -16.891 -16.438 1 89.88 407 PRO A O 1
ATOM 3190 N N . LEU A 1 408 ? 1.047 -14.898 -15.422 1 89 408 LEU A N 1
ATOM 3191 C CA . LEU A 1 408 ? 0.587 -15.445 -14.148 1 89 408 LEU A CA 1
ATOM 3192 C C . LEU A 1 408 ? -0.733 -16.188 -14.328 1 89 408 LEU A C 1
ATOM 3194 O O . LEU A 1 408 ? -0.971 -17.203 -13.672 1 89 408 LEU A O 1
ATOM 3198 N N . SER A 1 409 ? -1.584 -15.672 -15.195 1 90.81 409 SER A N 1
ATOM 3199 C CA . SER A 1 409 ? -2.867 -16.312 -15.461 1 90.81 409 SER A CA 1
ATOM 3200 C C . SER A 1 409 ? -2.676 -17.734 -15.977 1 90.81 409 SER A C 1
ATOM 3202 O O . SER A 1 409 ? -3.424 -18.641 -15.594 1 90.81 409 SER A O 1
ATOM 3204 N N . ALA A 1 410 ? -1.681 -17.938 -16.797 1 91.56 410 ALA A N 1
ATOM 3205 C CA . ALA A 1 410 ? -1.395 -19.25 -17.344 1 91.56 410 ALA A CA 1
ATOM 3206 C C . ALA A 1 410 ? -0.852 -20.188 -16.266 1 91.56 410 ALA A C 1
ATOM 3208 O O . ALA A 1 410 ? -1.153 -21.391 -16.266 1 91.56 410 ALA A O 1
ATOM 3209 N N . LEU A 1 411 ? -0.059 -19.641 -15.43 1 90.5 411 LEU A N 1
ATOM 3210 C CA . LEU A 1 411 ? 0.45 -20.422 -14.312 1 90.5 411 LEU A CA 1
ATOM 3211 C C . LEU A 1 411 ? -0.693 -20.938 -13.445 1 90.5 411 LEU A C 1
ATOM 3213 O O . LEU A 1 411 ? -0.694 -22.094 -13.031 1 90.5 411 LEU A O 1
ATOM 3217 N N . ILE A 1 412 ? -1.616 -20.078 -13.188 1 91.12 412 ILE A N 1
ATOM 3218 C CA . ILE A 1 412 ? -2.773 -20.422 -12.375 1 91.12 412 ILE A CA 1
ATOM 3219 C C . ILE A 1 412 ? -3.592 -21.5 -13.078 1 91.12 412 ILE A C 1
ATOM 3221 O O . ILE A 1 412 ? -4 -22.484 -12.461 1 91.12 412 ILE A O 1
ATOM 3225 N N . LYS A 1 413 ? -3.801 -21.328 -14.352 1 90.44 413 LYS A N 1
ATOM 3226 C CA . LYS A 1 413 ? -4.57 -22.281 -15.148 1 90.44 413 LYS A CA 1
ATOM 3227 C C . LYS A 1 413 ? -3.926 -23.656 -15.125 1 90.44 413 LYS A C 1
ATOM 3229 O O . LYS A 1 413 ? -4.609 -24.672 -14.945 1 90.44 413 LYS A O 1
ATOM 3234 N N . ALA A 1 414 ? -2.623 -23.688 -15.32 1 91.12 414 ALA A N 1
ATOM 3235 C CA . ALA A 1 414 ? -1.89 -24.953 -15.359 1 91.12 414 ALA A CA 1
ATOM 3236 C C . ALA A 1 414 ? -1.963 -25.672 -14.008 1 91.12 414 ALA A C 1
ATOM 3238 O O . ALA A 1 414 ? -2.205 -26.875 -13.953 1 91.12 414 ALA A O 1
ATOM 3239 N N . SER A 1 415 ? -1.751 -24.938 -12.984 1 91.88 415 SER A N 1
ATOM 3240 C CA . SER A 1 415 ? -1.769 -25.531 -11.648 1 91.88 415 SER A CA 1
ATOM 3241 C C . SER A 1 415 ? -3.174 -25.969 -11.258 1 91.88 415 SER A C 1
ATOM 3243 O O . SER A 1 415 ? -3.348 -27.016 -10.625 1 91.88 415 SER A O 1
ATOM 3245 N N . THR A 1 416 ? -4.125 -25.188 -11.641 1 91.62 416 THR A N 1
ATOM 3246 C CA . THR A 1 416 ? -5.512 -25.531 -11.367 1 91.62 416 THR A CA 1
ATOM 3247 C C . THR A 1 416 ? -5.898 -26.812 -12.109 1 91.62 416 THR A C 1
ATOM 3249 O O . THR A 1 416 ? -6.547 -27.688 -11.539 1 91.62 416 THR A O 1
ATOM 3252 N N . ALA A 1 417 ? -5.551 -26.844 -13.344 1 90.75 417 ALA A N 1
ATOM 3253 C CA . ALA A 1 417 ? -5.844 -28.031 -14.141 1 90.75 417 ALA A CA 1
ATOM 3254 C C . ALA A 1 417 ? -5.184 -29.266 -13.539 1 90.75 417 ALA A C 1
ATOM 3256 O O . ALA A 1 417 ? -5.793 -30.344 -13.484 1 90.75 417 ALA A O 1
ATOM 3257 N N . THR A 1 418 ? -3.975 -29.156 -13.078 1 90.94 418 THR A N 1
ATOM 3258 C CA . THR A 1 418 ? -3.23 -30.281 -12.523 1 90.94 418 THR A CA 1
ATOM 3259 C C . THR A 1 418 ? -3.846 -30.734 -11.203 1 90.94 418 THR A C 1
ATOM 3261 O O . THR A 1 418 ? -4.062 -31.938 -10.992 1 90.94 418 THR A O 1
ATOM 3264 N N . THR A 1 419 ? -4.09 -29.797 -10.336 1 92.25 419 THR A N 1
ATOM 3265 C CA . THR A 1 419 ? -4.715 -30.156 -9.062 1 92.25 419 THR A CA 1
ATOM 3266 C C . THR A 1 419 ? -6.117 -30.719 -9.289 1 92.25 419 THR A C 1
ATOM 3268 O O . THR A 1 419 ? -6.555 -31.609 -8.57 1 92.25 419 THR A O 1
ATOM 3271 N N . GLY A 1 420 ? -6.781 -30.156 -10.234 1 92.69 420 GLY A N 1
ATOM 3272 C CA . GLY A 1 420 ? -8.078 -30.688 -10.602 1 92.69 420 GLY A CA 1
ATOM 3273 C C . GLY A 1 420 ? -8.031 -32.156 -11.016 1 92.69 420 GLY A C 1
ATOM 3274 O O . GLY A 1 420 ? -8.883 -32.938 -10.617 1 92.69 420 GLY A O 1
ATOM 3275 N N . ARG A 1 421 ? -7.047 -32.531 -11.836 1 92.81 421 ARG A N 1
ATOM 3276 C CA . ARG A 1 421 ? -6.883 -33.906 -12.266 1 92.81 421 ARG A CA 1
ATOM 3277 C C . ARG A 1 421 ? -6.609 -34.812 -11.078 1 92.81 421 ARG A C 1
ATOM 3279 O O . ARG A 1 421 ? -7.125 -35.938 -11.023 1 92.81 421 ARG A O 1
ATOM 3286 N N . LEU A 1 422 ? -5.809 -34.312 -10.141 1 92.94 422 LEU A N 1
ATOM 3287 C CA . LEU A 1 422 ? -5.527 -35.094 -8.945 1 92.94 422 LEU A CA 1
ATOM 3288 C C . LEU A 1 422 ? -6.789 -35.281 -8.109 1 92.94 422 LEU A C 1
ATOM 3290 O O . LEU A 1 422 ? -7.043 -36.375 -7.602 1 92.94 422 LEU A O 1
ATOM 3294 N N . ASP A 1 423 ? -7.496 -34.219 -8.016 1 93.75 423 ASP A N 1
ATOM 3295 C CA . ASP A 1 423 ? -8.758 -34.312 -7.289 1 93.75 423 ASP A CA 1
ATOM 3296 C C . ASP A 1 423 ? -9.734 -35.25 -7.977 1 93.75 423 ASP A C 1
ATOM 3298 O O . ASP A 1 423 ? -10.453 -36 -7.312 1 93.75 423 ASP A O 1
ATOM 3302 N N . PHE A 1 424 ? -9.758 -35.219 -9.273 1 94.19 424 PHE A N 1
ATOM 3303 C CA . PHE A 1 424 ? -10.656 -36.125 -10.008 1 94.19 424 PHE A CA 1
ATOM 3304 C C . PHE A 1 424 ? -10.297 -37.562 -9.766 1 94.19 424 PHE A C 1
ATOM 3306 O O . PHE A 1 424 ? -11.18 -38.406 -9.609 1 94.19 424 PHE A O 1
ATOM 3313 N N . LEU A 1 425 ? -9.031 -37.875 -9.828 1 94.5 425 LEU A N 1
ATOM 3314 C CA . LEU A 1 425 ? -8.609 -39.25 -9.602 1 94.5 425 LEU A CA 1
ATOM 3315 C C . LEU A 1 425 ? -9.078 -39.75 -8.242 1 94.5 425 LEU A C 1
ATOM 3317 O O . LEU A 1 425 ? -9.555 -40.906 -8.117 1 94.5 425 LEU A O 1
ATOM 3321 N N . SER A 1 426 ? -8.961 -38.906 -7.234 1 93.5 426 SER A N 1
ATOM 3322 C CA . SER A 1 426 ? -9.453 -39.25 -5.906 1 93.5 426 SER A CA 1
ATOM 3323 C C . SER A 1 426 ? -10.969 -39.406 -5.898 1 93.5 426 SER A C 1
ATOM 3325 O O . SER A 1 426 ? -11.508 -40.281 -5.234 1 93.5 426 SER A O 1
ATOM 3327 N N . ALA A 1 427 ? -11.609 -38.531 -6.574 1 93.31 427 ALA A N 1
ATOM 3328 C CA . ALA A 1 427 ? -13.062 -38.625 -6.684 1 93.31 427 ALA A CA 1
ATOM 3329 C C . ALA A 1 427 ? -13.492 -39.906 -7.383 1 93.31 427 ALA A C 1
ATOM 3331 O O . ALA A 1 427 ? -14.453 -40.562 -6.953 1 93.31 427 ALA A O 1
ATOM 3332 N N . LEU A 1 428 ? -12.836 -40.219 -8.5 1 93.31 428 LEU A N 1
ATOM 3333 C CA . LEU A 1 428 ? -13.148 -41.438 -9.258 1 93.31 428 LEU A CA 1
ATOM 3334 C C . LEU A 1 428 ? -12.938 -42.656 -8.398 1 93.31 428 LEU A C 1
ATOM 3336 O O . LEU A 1 428 ? -13.742 -43.594 -8.438 1 93.31 428 LEU A O 1
ATOM 3340 N N . GLU A 1 429 ? -11.859 -42.688 -7.656 1 92.31 429 GLU A N 1
ATOM 3341 C CA . GLU A 1 429 ? -11.586 -43.781 -6.742 1 92.31 429 GLU A CA 1
ATOM 3342 C C . GLU A 1 429 ? -12.734 -43.969 -5.75 1 92.31 429 GLU A C 1
ATOM 3344 O O . GLU A 1 429 ? -13.148 -45.125 -5.477 1 92.31 429 GLU A O 1
ATOM 3349 N N . HIS A 1 430 ? -13.195 -42.906 -5.262 1 90.12 430 HIS A N 1
ATOM 3350 C CA . HIS A 1 430 ? -14.312 -42.938 -4.324 1 90.12 430 HIS A CA 1
ATOM 3351 C C . HIS A 1 430 ? -15.578 -43.469 -5.004 1 90.12 430 HIS A C 1
ATOM 3353 O O . HIS A 1 430 ? -16.297 -44.281 -4.445 1 90.12 430 HIS A O 1
ATOM 3359 N N . LEU A 1 431 ? -15.859 -43 -6.145 1 90.62 431 LEU A N 1
ATOM 3360 C CA . LEU A 1 431 ? -17.078 -43.344 -6.859 1 90.62 431 LEU A CA 1
ATOM 3361 C C . LEU A 1 431 ? -17.109 -44.844 -7.199 1 90.62 431 LEU A C 1
ATOM 3363 O O . LEU A 1 431 ? -18.156 -45.469 -7.164 1 90.62 431 LEU A O 1
ATOM 3367 N N . VAL A 1 432 ? -15.922 -45.469 -7.516 1 91.94 432 VAL A N 1
ATOM 3368 C CA . VAL A 1 432 ? -15.914 -46.812 -8.078 1 91.94 432 VAL A CA 1
ATOM 3369 C C . VAL A 1 432 ? -15.602 -47.812 -6.977 1 91.94 432 VAL A C 1
ATOM 3371 O O . VAL A 1 432 ? -15.969 -49 -7.086 1 91.94 432 VAL A O 1
ATOM 3374 N N . PHE A 1 433 ? -14.969 -47.406 -5.875 1 90.69 433 PHE A N 1
ATOM 3375 C CA . PHE A 1 433 ? -14.523 -48.406 -4.922 1 90.69 433 PHE A CA 1
ATOM 3376 C C . PHE A 1 433 ? -15.25 -48.25 -3.592 1 90.69 433 PHE A C 1
ATOM 3378 O O . PHE A 1 433 ? -15.359 -49.219 -2.826 1 90.69 433 PHE A O 1
ATOM 3385 N N . ASP A 1 434 ? -15.664 -47.094 -3.252 1 88.12 434 ASP A N 1
ATOM 3386 C CA . ASP A 1 434 ? -16.375 -46.906 -1.991 1 88.12 434 ASP A CA 1
ATOM 3387 C C . ASP A 1 434 ? -17.641 -47.781 -1.949 1 88.12 434 ASP A C 1
ATOM 3389 O O . ASP A 1 434 ? -18.422 -47.781 -2.902 1 88.12 434 ASP A O 1
ATOM 3393 N N . PRO A 1 435 ? -17.828 -48.438 -0.934 1 87.06 435 PRO A N 1
ATOM 3394 C CA . PRO A 1 435 ? -18.922 -49.438 -0.875 1 87.06 435 PRO A CA 1
ATOM 3395 C C . PRO A 1 435 ? -20.297 -48.781 -1.108 1 87.06 435 PRO A C 1
ATOM 3397 O O . PRO A 1 435 ? -21.141 -49.375 -1.787 1 87.06 435 PRO A O 1
ATOM 3400 N N . VAL A 1 436 ? -20.562 -47.719 -0.582 1 86.19 436 VAL A N 1
ATOM 3401 C CA . VAL A 1 436 ? -21.844 -47.031 -0.73 1 86.19 436 VAL A CA 1
ATOM 3402 C C . VAL A 1 436 ? -21.969 -46.469 -2.141 1 86.19 436 VAL A C 1
ATOM 3404 O O . VAL A 1 436 ? -22.984 -46.688 -2.814 1 86.19 436 VAL A O 1
ATOM 3407 N N . ALA A 1 437 ? -20.984 -45.781 -2.539 1 87.44 437 ALA A N 1
ATOM 3408 C CA . ALA A 1 437 ? -21.016 -45.156 -3.85 1 87.44 437 ALA A CA 1
ATOM 3409 C C . ALA A 1 437 ? -21.047 -46.188 -4.969 1 87.44 437 ALA A C 1
ATOM 3411 O O . ALA A 1 437 ? -21.734 -46 -5.977 1 87.44 437 ALA A O 1
ATOM 3412 N N . LYS A 1 438 ? -20.25 -47.219 -4.793 1 87.25 438 LYS A N 1
ATOM 3413 C CA . LYS A 1 438 ? -20.141 -48.25 -5.797 1 87.25 438 LYS A CA 1
ATOM 3414 C C . LYS A 1 438 ? -21.5 -48.812 -6.16 1 87.25 438 LYS A C 1
ATOM 3416 O O . LYS A 1 438 ? -21.766 -49.125 -7.324 1 87.25 438 LYS A O 1
ATOM 3421 N N . GLY A 1 439 ? -22.375 -48.938 -5.188 1 84.75 439 GLY A N 1
ATOM 3422 C CA . GLY A 1 439 ? -23.703 -49.5 -5.402 1 84.75 439 GLY A CA 1
ATOM 3423 C C . GLY A 1 439 ? -24.688 -48.5 -5.957 1 84.75 439 GLY A C 1
ATOM 3424 O O . GLY A 1 439 ? -25.672 -48.875 -6.602 1 84.75 439 GLY A O 1
ATOM 3425 N N . ARG A 1 440 ? -24.406 -47.344 -5.836 1 86 440 ARG A N 1
ATOM 3426 C CA . ARG A 1 440 ? -25.391 -46.312 -6.156 1 86 440 ARG A CA 1
ATOM 3427 C C . ARG A 1 440 ? -25.094 -45.656 -7.504 1 86 440 ARG A C 1
ATOM 3429 O O . ARG A 1 440 ? -26.016 -45.25 -8.219 1 86 440 ARG A O 1
ATOM 3436 N N . VAL A 1 441 ? -23.844 -45.438 -7.836 1 87.75 441 VAL A N 1
ATOM 3437 C CA . VAL A 1 441 ? -23.453 -44.688 -9.023 1 87.75 441 VAL A CA 1
ATOM 3438 C C . VAL A 1 441 ? -23.875 -45.438 -10.281 1 87.75 441 VAL A C 1
ATOM 3440 O O . VAL A 1 441 ? -23.531 -46.625 -10.438 1 87.75 441 VAL A O 1
ATOM 3443 N N . LYS A 1 442 ? -24.578 -44.75 -11.094 1 84.56 442 LYS A N 1
ATOM 3444 C CA . LYS A 1 442 ? -25.031 -45.344 -12.352 1 84.56 442 LYS A CA 1
ATOM 3445 C C . LYS A 1 442 ? -23.953 -45.219 -13.43 1 84.56 442 LYS A C 1
ATOM 3447 O O . LYS A 1 442 ? -23.203 -44.25 -13.469 1 84.56 442 LYS A O 1
ATOM 3452 N N . GLU A 1 443 ? -23.875 -46.281 -14.219 1 84.25 443 GLU A N 1
ATOM 3453 C CA . GLU A 1 443 ? -22.844 -46.312 -15.258 1 84.25 443 GLU A CA 1
ATOM 3454 C C . GLU A 1 443 ? -23.125 -45.312 -16.375 1 84.25 443 GLU A C 1
ATOM 3456 O O . GLU A 1 443 ? -22.312 -44.438 -16.641 1 84.25 443 GLU A O 1
ATOM 3461 N N . ARG A 1 444 ? -24.297 -45.281 -16.953 1 77.31 444 ARG A N 1
ATOM 3462 C CA . ARG A 1 444 ? -24.594 -44.562 -18.188 1 77.31 444 ARG A CA 1
ATOM 3463 C C . ARG A 1 444 ? -24.875 -43.094 -17.891 1 77.31 444 ARG A C 1
ATOM 3465 O O . ARG A 1 444 ? -24.359 -42.219 -18.578 1 77.31 444 ARG A O 1
ATOM 3472 N N . THR A 1 445 ? -25.562 -42.812 -16.828 1 78.56 445 THR A N 1
ATOM 3473 C CA . THR A 1 445 ? -26.047 -41.438 -16.641 1 78.56 445 THR A CA 1
ATOM 3474 C C . THR A 1 445 ? -25.094 -40.656 -15.742 1 78.56 445 THR A C 1
ATOM 3476 O O . THR A 1 445 ? -25.172 -39.438 -15.688 1 78.56 445 THR A O 1
ATOM 3479 N N . GLU A 1 446 ? -24.219 -41.344 -15.109 1 87.56 446 GLU A N 1
ATOM 3480 C CA . GLU A 1 446 ? -23.375 -40.625 -14.172 1 87.56 446 GLU A CA 1
ATOM 3481 C C . GLU A 1 446 ? -21.891 -40.844 -14.5 1 87.56 446 GLU A C 1
ATOM 3483 O O . GLU A 1 446 ? -21.25 -39.969 -15.07 1 87.56 446 GLU A O 1
ATOM 3488 N N . LEU A 1 447 ? -21.391 -42.062 -14.344 1 87.25 447 LEU A N 1
ATOM 3489 C CA . LEU A 1 447 ? -19.969 -42.312 -14.547 1 87.25 447 LEU A CA 1
ATOM 3490 C C . LEU A 1 447 ? -19.562 -42 -15.977 1 87.25 447 LEU A C 1
ATOM 3492 O O . LEU A 1 447 ? -18.531 -41.344 -16.203 1 87.25 447 LEU A O 1
ATOM 3496 N N . HIS A 1 448 ? -20.344 -42.438 -16.906 1 87.88 448 HIS A N 1
ATOM 3497 C CA . HIS A 1 448 ? -20.094 -42.188 -18.328 1 87.88 448 HIS A CA 1
ATOM 3498 C C . HIS A 1 448 ? -20.062 -40.688 -18.641 1 87.88 448 HIS A C 1
ATOM 3500 O O . HIS A 1 448 ? -19.141 -40.219 -19.312 1 87.88 448 HIS A O 1
ATOM 3506 N N . ARG A 1 449 ? -20.953 -40.031 -18.156 1 87.06 449 ARG A N 1
ATOM 3507 C CA . ARG A 1 449 ? -21.062 -38.594 -18.422 1 87.06 449 ARG A CA 1
ATOM 3508 C C . ARG A 1 449 ? -19.906 -37.844 -17.812 1 87.06 449 ARG A C 1
ATOM 3510 O O . ARG A 1 449 ? -19.406 -36.875 -18.406 1 87.06 449 ARG A O 1
ATOM 3517 N N . ILE A 1 450 ? -19.516 -38.219 -16.641 1 89.69 450 ILE A N 1
ATOM 3518 C CA . ILE A 1 450 ? -18.359 -37.594 -15.977 1 89.69 450 ILE A CA 1
ATOM 3519 C C . ILE A 1 450 ? -17.109 -37.812 -16.812 1 89.69 450 ILE A C 1
ATOM 3521 O O . ILE A 1 450 ? -16.344 -36.875 -17.047 1 89.69 450 ILE A O 1
ATOM 3525 N N . LEU A 1 451 ? -16.953 -38.969 -17.391 1 90.31 451 LEU A N 1
ATOM 3526 C CA . LEU A 1 451 ? -15.742 -39.375 -18.109 1 90.31 451 LEU A CA 1
ATOM 3527 C C . LEU A 1 451 ? -15.672 -38.688 -19.469 1 90.31 451 LEU A C 1
ATOM 3529 O O . LEU A 1 451 ? -14.586 -38.562 -20.047 1 90.31 451 LEU A O 1
ATOM 3533 N N . GLU A 1 452 ? -16.812 -38.25 -20 1 87.75 452 GLU A N 1
ATOM 3534 C CA . GLU A 1 452 ? -16.828 -37.5 -21.266 1 87.75 452 GLU A CA 1
ATOM 3535 C C . GLU A 1 452 ? -15.945 -36.281 -21.188 1 87.75 452 GLU A C 1
ATOM 3537 O O . GLU A 1 452 ? -15.359 -35.875 -22.188 1 87.75 452 GLU A O 1
ATOM 3542 N N . ASN A 1 453 ? -15.844 -35.812 -19.969 1 87.5 453 ASN A N 1
ATOM 3543 C CA . ASN A 1 453 ? -15.062 -34.594 -19.797 1 87.5 453 ASN A CA 1
ATOM 3544 C C . ASN A 1 453 ? -13.719 -34.875 -19.125 1 87.5 453 ASN A C 1
ATOM 3546 O O . ASN A 1 453 ? -12.992 -33.969 -18.75 1 87.5 453 ASN A O 1
ATOM 3550 N N . GLU A 1 454 ? -13.422 -36.125 -18.859 1 92.5 454 GLU A N 1
ATOM 3551 C CA . GLU A 1 454 ? -12.188 -36.531 -18.188 1 92.5 454 GLU A CA 1
ATOM 3552 C C . GLU A 1 454 ? -11.477 -37.656 -18.953 1 92.5 454 GLU A C 1
ATOM 3554 O O . GLU A 1 454 ? -10.977 -38.594 -18.359 1 92.5 454 GLU A O 1
ATOM 3559 N N . CYS A 1 455 ? -11.477 -37.531 -20.297 1 89.88 455 CYS A N 1
ATOM 3560 C CA . CYS A 1 455 ? -10.977 -38.594 -21.141 1 89.88 455 CYS A CA 1
ATOM 3561 C C . CYS A 1 455 ? -9.461 -38.75 -21 1 89.88 455 CYS A C 1
ATOM 3563 O O . CYS A 1 455 ? -8.891 -39.781 -21.391 1 89.88 455 CYS A O 1
ATOM 3565 N N . TRP A 1 456 ? -8.812 -37.781 -20.359 1 88.5 456 TRP A N 1
ATOM 3566 C CA . TRP A 1 456 ? -7.363 -37.812 -20.203 1 88.5 456 TRP A CA 1
ATOM 3567 C C . TRP A 1 456 ? -6.93 -39 -19.359 1 88.5 456 TRP A C 1
ATOM 3569 O O . TRP A 1 456 ? -5.773 -39.438 -19.422 1 88.5 456 TRP A O 1
ATOM 3579 N N . ILE A 1 457 ? -7.832 -39.562 -18.578 1 91.12 457 ILE A N 1
ATOM 3580 C CA . ILE A 1 457 ? -7.5 -40.688 -17.719 1 91.12 457 ILE A CA 1
ATOM 3581 C C . ILE A 1 457 ? -7.086 -41.906 -18.562 1 91.12 457 ILE A C 1
ATOM 3583 O O . ILE A 1 457 ? -6.336 -42.781 -18.094 1 91.12 457 ILE A O 1
ATOM 3587 N N . PHE A 1 458 ? -7.59 -41.969 -19.828 1 88.88 458 PHE A N 1
ATOM 3588 C CA . PHE A 1 458 ? -7.285 -43.094 -20.719 1 88.88 458 PHE A CA 1
ATOM 3589 C C . PHE A 1 458 ? -6.043 -42.781 -21.547 1 88.88 458 PHE A C 1
ATOM 3591 O O . PHE A 1 458 ? -5.527 -43.688 -22.234 1 88.88 458 PHE A O 1
ATOM 3598 N N . GLY A 1 459 ? -5.586 -41.594 -21.5 1 82.56 459 GLY A N 1
ATOM 3599 C CA . GLY A 1 459 ? -4.434 -41.156 -22.25 1 82.56 459 GLY A CA 1
ATOM 3600 C C . GLY A 1 459 ? -4.5 -39.656 -22.578 1 82.56 459 GLY A C 1
ATOM 3601 O O . GLY A 1 459 ? -5.555 -39.156 -22.969 1 82.56 459 GLY A O 1
ATOM 3602 N N . GLU A 1 460 ? -3.391 -39.031 -22.469 1 75.06 460 GLU A N 1
ATOM 3603 C CA . GLU A 1 460 ? -3.328 -37.594 -22.641 1 75.06 460 GLU A CA 1
ATOM 3604 C C . GLU A 1 460 ? -3.604 -37.188 -24.094 1 75.06 460 GLU A C 1
ATOM 3606 O O . GLU A 1 460 ? -4.117 -36.094 -24.359 1 75.06 460 GLU A O 1
ATOM 3611 N N . GLU A 1 461 ? -3.377 -38.031 -25 1 71.62 461 GLU A N 1
ATOM 3612 C CA . GLU A 1 461 ? -3.352 -37.688 -26.406 1 71.62 461 GLU A CA 1
ATOM 3613 C C . GLU A 1 461 ? -4.727 -37.875 -27.047 1 71.62 461 GLU A C 1
ATOM 3615 O O . GLU A 1 461 ? -4.934 -37.5 -28.203 1 71.62 461 GLU A O 1
ATOM 3620 N N . TYR A 1 462 ? -5.609 -38.375 -26.188 1 73.44 462 TYR A N 1
ATOM 3621 C CA . TYR A 1 462 ? -6.867 -38.75 -26.828 1 73.44 462 TYR A CA 1
ATOM 3622 C C . TYR A 1 462 ? -7.879 -37.625 -26.75 1 73.44 462 TYR A C 1
ATOM 3624 O O . TYR A 1 462 ? -7.926 -36.875 -25.766 1 73.44 462 TYR A O 1
ATOM 3632 N N . GLY A 1 463 ? -8.625 -37.375 -27.844 1 74.38 463 GLY A N 1
ATOM 3633 C CA . GLY A 1 463 ? -9.805 -36.531 -27.891 1 74.38 463 GLY A CA 1
ATOM 3634 C C . GLY A 1 463 ? -11.094 -37.312 -28.016 1 74.38 463 GLY A C 1
ATOM 3635 O O . GLY A 1 463 ? -11.125 -38.375 -28.641 1 74.38 463 GLY A O 1
ATOM 3636 N N . LEU A 1 464 ? -12.117 -36.781 -27.438 1 64.62 464 LEU A N 1
ATOM 3637 C CA . LEU A 1 464 ? -13.422 -37.438 -27.5 1 64.62 464 LEU A CA 1
ATOM 3638 C C . LEU A 1 464 ? -14.102 -37.156 -28.828 1 64.62 464 LEU A C 1
ATOM 3640 O O . LEU A 1 464 ? -14.18 -36.031 -29.281 1 64.62 464 LEU A O 1
ATOM 3644 N N . HIS A 1 465 ? -14.641 -38.25 -29.391 1 69.31 465 HIS A N 1
ATOM 3645 C CA . HIS A 1 465 ? -15.305 -38.094 -30.688 1 69.31 465 HIS A CA 1
ATOM 3646 C C . HIS A 1 465 ? -16.703 -38.719 -30.672 1 69.31 465 HIS A C 1
ATOM 3648 O O . HIS A 1 465 ? -17.594 -38.25 -31.359 1 69.31 465 HIS A O 1
ATOM 3654 N N . VAL A 1 466 ? -16.891 -39.875 -29.922 1 75.5 466 VAL A N 1
ATOM 3655 C CA . VAL A 1 466 ? -18.188 -40.531 -29.844 1 75.5 466 VAL A CA 1
ATOM 3656 C C . VAL A 1 466 ? -18.516 -40.875 -28.391 1 75.5 466 VAL A C 1
ATOM 3658 O O . VAL A 1 466 ? -17.641 -41.281 -27.641 1 75.5 466 VAL A O 1
ATOM 3661 N N . SER A 1 467 ? -19.797 -40.562 -28.031 1 81.69 467 SER A N 1
ATOM 3662 C CA . SER A 1 467 ? -20.281 -40.906 -26.703 1 81.69 467 SER A CA 1
ATOM 3663 C C . SER A 1 467 ? -21.688 -41.5 -26.75 1 81.69 467 SER A C 1
ATOM 3665 O O . SER A 1 467 ? -22.625 -40.844 -27.188 1 81.69 467 SER A O 1
ATOM 3667 N N . ASP A 1 468 ? -21.734 -42.75 -26.328 1 79.44 468 ASP A N 1
ATOM 3668 C CA . ASP A 1 468 ? -23.016 -43.438 -26.219 1 79.44 468 ASP A CA 1
ATOM 3669 C C . ASP A 1 468 ? -23.75 -43.469 -27.547 1 79.44 468 ASP A C 1
ATOM 3671 O O . ASP A 1 468 ? -24.906 -43.062 -27.641 1 79.44 468 ASP A O 1
ATOM 3675 N N . ARG A 1 469 ? -23.094 -43.875 -28.562 1 82.81 469 ARG A N 1
ATOM 3676 C CA . ARG A 1 469 ? -23.672 -43.969 -29.891 1 82.81 469 ARG A CA 1
ATOM 3677 C C . ARG A 1 469 ? -23.297 -45.281 -30.578 1 82.81 469 ARG A C 1
ATOM 3679 O O . ARG A 1 469 ? -22.5 -46.031 -30.062 1 82.81 469 ARG A O 1
ATOM 3686 N N . SER A 1 470 ? -23.938 -45.469 -31.703 1 88.62 470 SER A N 1
ATOM 3687 C CA . SER A 1 470 ? -23.812 -46.75 -32.406 1 88.62 470 SER A CA 1
ATOM 3688 C C . SER A 1 470 ? -22.484 -46.844 -33.156 1 88.62 470 SER A C 1
ATOM 3690 O O . SER A 1 470 ? -21.797 -45.812 -33.344 1 88.62 470 SER A O 1
ATOM 3692 N N . LEU A 1 471 ? -22.109 -48.031 -33.531 1 91.06 471 LEU A N 1
ATOM 3693 C CA . LEU A 1 471 ? -20.922 -48.281 -34.344 1 91.06 471 LEU A CA 1
ATOM 3694 C C . LEU A 1 471 ? -21.016 -47.562 -35.688 1 91.06 471 LEU A C 1
ATOM 3696 O O . LEU A 1 471 ? -20 -47.25 -36.281 1 91.06 471 LEU A O 1
ATOM 3700 N N . THR A 1 472 ? -22.266 -47.406 -36.031 1 89.94 472 THR A N 1
ATOM 3701 C CA . THR A 1 472 ? -22.453 -46.625 -37.25 1 89.94 472 THR A CA 1
ATOM 3702 C C . THR A 1 472 ? -21.922 -45.188 -37.062 1 89.94 472 THR A C 1
ATOM 3704 O O . THR A 1 472 ? -21.328 -44.625 -38 1 89.94 472 THR A O 1
ATOM 3707 N N . GLU A 1 473 ? -22.234 -44.688 -35.969 1 90.12 473 GLU A N 1
ATOM 3708 C CA . GLU A 1 473 ? -21.703 -43.375 -35.656 1 90.12 473 GLU A CA 1
ATOM 3709 C C . GLU A 1 473 ? -20.188 -43.375 -35.562 1 90.12 473 GLU A C 1
ATOM 3711 O O . GLU A 1 473 ? -19.531 -42.406 -35.938 1 90.12 473 GLU A O 1
ATOM 3716 N N . VAL A 1 474 ? -19.641 -44.406 -35 1 89.19 474 VAL A N 1
ATOM 3717 C CA . VAL A 1 474 ? -18.188 -44.562 -34.938 1 89.19 474 VAL A CA 1
ATOM 3718 C C . VAL A 1 474 ? -17.594 -44.531 -36.344 1 89.19 474 VAL A C 1
ATOM 3720 O O . VAL A 1 474 ? -16.578 -43.875 -36.562 1 89.19 474 VAL A O 1
ATOM 3723 N N . LEU A 1 475 ? -18.281 -45.156 -37.219 1 90.88 475 LEU A N 1
ATOM 3724 C CA . LEU A 1 475 ? -17.844 -45.156 -38.625 1 90.88 475 LEU A CA 1
ATOM 3725 C C . LEU A 1 475 ? -17.875 -43.75 -39.188 1 90.88 475 LEU A C 1
ATOM 3727 O O . LEU A 1 475 ? -16.938 -43.344 -39.875 1 90.88 475 LEU A O 1
ATOM 3731 N N . ARG A 1 476 ? -18.953 -43.125 -38.938 1 89.62 476 ARG A N 1
ATOM 3732 C CA . ARG A 1 476 ? -19.094 -41.75 -39.438 1 89.62 476 ARG A CA 1
ATOM 3733 C C . ARG A 1 476 ? -17.953 -40.875 -38.969 1 89.62 476 ARG A C 1
ATOM 3735 O O . ARG A 1 476 ? -17.375 -40.094 -39.719 1 89.62 476 ARG A O 1
ATOM 3742 N N . GLN A 1 477 ? -17.672 -40.938 -37.688 1 89.88 477 GLN A N 1
ATOM 3743 C CA . GLN A 1 477 ? -16.609 -40.125 -37.094 1 89.88 477 GLN A CA 1
ATOM 3744 C C . GLN A 1 477 ? -15.242 -40.531 -37.656 1 89.88 477 GLN A C 1
ATOM 3746 O O . GLN A 1 477 ? -14.375 -39.688 -37.875 1 89.88 477 GLN A O 1
ATOM 3751 N N . HIS A 1 478 ? -15.039 -41.812 -37.812 1 89.94 478 HIS A N 1
ATOM 3752 C CA . HIS A 1 478 ? -13.812 -42.344 -38.406 1 89.94 478 HIS A CA 1
ATOM 3753 C C . HIS A 1 478 ? -13.562 -41.75 -39.781 1 89.94 478 HIS A C 1
ATOM 3755 O O . HIS A 1 478 ? -12.461 -41.281 -40.062 1 89.94 478 HIS A O 1
ATOM 3761 N N . CYS A 1 479 ? -14.57 -41.75 -40.531 1 89.88 479 CYS A N 1
ATOM 3762 C CA . CYS A 1 479 ? -14.453 -41.219 -41.875 1 89.88 479 CYS A CA 1
ATOM 3763 C C . CYS A 1 479 ? -14.195 -39.688 -41.844 1 89.88 479 CYS A C 1
ATOM 3765 O O . CYS A 1 479 ? -13.375 -39.188 -42.594 1 89.88 479 CYS A O 1
ATOM 3767 N N . ARG A 1 480 ? -14.867 -39.062 -41.031 1 88.62 480 ARG A N 1
ATOM 3768 C CA . ARG A 1 480 ? -14.688 -37.625 -40.906 1 88.62 480 ARG A CA 1
ATOM 3769 C C . ARG A 1 480 ? -13.258 -37.281 -40.5 1 88.62 480 ARG A C 1
ATOM 3771 O O . ARG A 1 480 ? -12.656 -36.375 -41.031 1 88.62 480 ARG A O 1
ATOM 3778 N N . LEU A 1 481 ? -12.672 -37.969 -39.5 1 86.38 481 LEU A N 1
ATOM 3779 C CA . LEU A 1 481 ? -11.336 -37.719 -38.969 1 86.38 481 LEU A CA 1
ATOM 3780 C C . LEU A 1 481 ? -10.273 -37.969 -40.031 1 86.38 481 LEU A C 1
ATOM 3782 O O . LEU A 1 481 ? -9.18 -37.406 -40 1 86.38 481 LEU A O 1
ATOM 3786 N N . LEU A 1 482 ? -10.617 -38.781 -41 1 86.12 482 LEU A N 1
ATOM 3787 C CA . LEU A 1 482 ? -9.672 -39.094 -42.062 1 86.12 482 LEU A CA 1
ATOM 3788 C C . LEU A 1 482 ? -9.969 -38.281 -43.312 1 86.12 482 LEU A C 1
ATOM 3790 O O . LEU A 1 482 ? -9.359 -38.469 -44.375 1 86.12 482 LEU A O 1
ATOM 3794 N N . ASP A 1 483 ? -10.992 -37.406 -43.219 1 85.69 483 ASP A N 1
ATOM 3795 C CA . ASP A 1 483 ? -11.414 -36.531 -44.312 1 85.69 483 ASP A CA 1
ATOM 3796 C C . ASP A 1 483 ? -11.906 -37.344 -45.5 1 85.69 483 ASP A C 1
ATOM 3798 O O . ASP A 1 483 ? -11.547 -37.062 -46.656 1 85.69 483 ASP A O 1
ATOM 3802 N N . ARG A 1 484 ? -12.578 -38.438 -45.188 1 87.19 484 ARG A N 1
ATOM 3803 C CA . ARG A 1 484 ? -13.195 -39.25 -46.188 1 87.19 484 ARG A CA 1
ATOM 3804 C C . ARG A 1 484 ? -14.664 -38.906 -46.406 1 87.19 484 ARG A C 1
ATOM 3806 O O . ARG A 1 484 ? -15.258 -38.219 -45.531 1 87.19 484 ARG A O 1
ATOM 3813 N N . ASP A 1 485 ? -15.195 -39.312 -47.5 1 83.62 485 ASP A N 1
ATOM 3814 C CA . ASP A 1 485 ? -16.609 -39.062 -47.812 1 83.62 485 ASP A CA 1
ATOM 3815 C C . ASP A 1 485 ? -17.516 -39.812 -46.812 1 83.62 485 ASP A C 1
ATOM 3817 O O . ASP A 1 485 ? -17.094 -40.781 -46.188 1 83.62 485 ASP A O 1
ATOM 3821 N N . THR A 1 486 ? -18.688 -39.281 -46.656 1 85.06 486 THR A N 1
ATOM 3822 C CA . THR A 1 486 ? -19.688 -39.938 -45.812 1 85.06 486 THR A CA 1
ATOM 3823 C C . THR A 1 486 ? -19.906 -41.375 -46.281 1 85.06 486 THR A C 1
ATOM 3825 O O . THR A 1 486 ? -20.141 -41.625 -47.469 1 85.06 486 THR A O 1
ATOM 3828 N N . PRO A 1 487 ? -19.75 -42.281 -45.312 1 84.81 487 PRO A N 1
ATOM 3829 C CA . PRO A 1 487 ? -19.875 -43.688 -45.688 1 84.81 487 PRO A CA 1
ATOM 3830 C C . PRO A 1 487 ? -21.297 -44.062 -46.094 1 84.81 487 PRO A C 1
ATOM 3832 O O . PRO A 1 487 ? -22.25 -43.312 -45.812 1 84.81 487 PRO A O 1
ATOM 3835 N N . ALA A 1 488 ? -21.469 -45.188 -46.719 1 80.44 488 ALA A N 1
ATOM 3836 C CA . ALA A 1 488 ? -22.766 -45.719 -47.125 1 80.44 488 ALA A CA 1
ATOM 3837 C C . ALA A 1 488 ? -23.688 -45.875 -45.938 1 80.44 488 ALA A C 1
ATOM 3839 O O . ALA A 1 488 ? -23.25 -46.219 -44.844 1 80.44 488 ALA A O 1
ATOM 3840 N N . PRO A 1 489 ? -24.906 -45.625 -46.031 1 83.19 489 PRO A N 1
ATOM 3841 C CA . PRO A 1 489 ? -25.875 -45.5 -44.938 1 83.19 489 PRO A CA 1
ATOM 3842 C C . PRO A 1 489 ? -26.156 -46.844 -44.25 1 83.19 489 PRO A C 1
ATOM 3844 O O . PRO A 1 489 ? -26.734 -46.875 -43.188 1 83.19 489 PRO A O 1
ATOM 3847 N N . ALA A 1 490 ? -25.672 -48 -44.781 1 88.94 490 ALA A N 1
ATOM 3848 C CA . ALA A 1 490 ? -25.953 -49.281 -44.125 1 88.94 490 ALA A CA 1
ATOM 3849 C C . ALA A 1 490 ? -25.391 -49.312 -42.719 1 88.94 490 ALA A C 1
ATOM 3851 O O . ALA A 1 490 ? -24.266 -48.875 -42.469 1 88.94 490 ALA A O 1
ATOM 3852 N N . PRO A 1 491 ? -26.25 -49.781 -41.844 1 92.5 491 PRO A N 1
ATOM 3853 C CA . PRO A 1 491 ? -25.797 -49.812 -40.438 1 92.5 491 PRO A CA 1
ATOM 3854 C C . PRO A 1 491 ? -24.672 -50.812 -40.219 1 92.5 491 PRO A C 1
ATOM 3856 O O . PRO A 1 491 ? -24.562 -51.812 -40.938 1 92.5 491 PRO A O 1
ATOM 3859 N N . VAL A 1 492 ? -23.734 -50.438 -39.344 1 93 492 VAL A N 1
ATOM 3860 C CA . VAL A 1 492 ? -22.719 -51.375 -38.906 1 93 492 VAL A CA 1
ATOM 3861 C C . VAL A 1 492 ? -23.281 -52.312 -37.844 1 93 492 VAL A C 1
ATOM 3863 O O . VAL A 1 492 ? -23.719 -51.875 -36.781 1 93 492 VAL A O 1
ATOM 3866 N N . LEU A 1 493 ? -23.312 -53.531 -38.188 1 92.69 493 LEU A N 1
ATOM 3867 C CA . LEU A 1 493 ? -23.938 -54.5 -37.281 1 92.69 493 LEU A CA 1
ATOM 3868 C C . LEU A 1 493 ? -22.906 -55.469 -36.719 1 92.69 493 LEU A C 1
ATOM 3870 O O . LEU A 1 493 ? -21.891 -55.719 -37.344 1 92.69 493 LEU A O 1
ATOM 3874 N N . ARG A 1 494 ? -23.188 -55.969 -35.562 1 92.69 494 ARG A N 1
ATOM 3875 C CA . ARG A 1 494 ? -22.391 -57.031 -34.969 1 92.69 494 ARG A CA 1
ATOM 3876 C C . ARG A 1 494 ? -22.641 -58.375 -35.656 1 92.69 494 ARG A C 1
ATOM 3878 O O . ARG A 1 494 ? -23.5 -58.469 -36.531 1 92.69 494 ARG A O 1
ATOM 3885 N N . GLU A 1 495 ? -21.844 -59.344 -35.312 1 86.81 495 GLU A N 1
ATOM 3886 C CA . GLU A 1 495 ? -21.953 -60.656 -35.969 1 86.81 495 GLU A CA 1
ATOM 3887 C C . GLU A 1 495 ? -23.344 -61.25 -35.75 1 86.81 495 GLU A C 1
ATOM 3889 O O . GLU A 1 495 ? -23.844 -61.969 -36.625 1 86.81 495 GLU A O 1
ATOM 3894 N N . ASP A 1 496 ? -23.953 -60.875 -34.625 1 89.06 496 ASP A N 1
ATOM 3895 C CA . ASP A 1 496 ? -25.266 -61.438 -34.312 1 89.06 496 ASP A CA 1
ATOM 3896 C C . ASP A 1 496 ? -26.375 -60.594 -34.938 1 89.06 496 ASP A C 1
ATOM 3898 O O . ASP A 1 496 ? -27.562 -60.844 -34.719 1 89.06 496 ASP A O 1
ATOM 3902 N N . GLY A 1 497 ? -26.094 -59.594 -35.625 1 89.5 497 GLY A N 1
ATOM 3903 C CA . GLY A 1 497 ? -27.062 -58.75 -36.344 1 89.5 497 GLY A CA 1
ATOM 3904 C C . GLY A 1 497 ? -27.547 -57.594 -35.5 1 89.5 497 GLY A C 1
ATOM 3905 O O . GLY A 1 497 ? -28.281 -56.75 -36 1 89.5 497 GLY A O 1
ATOM 3906 N N . SER A 1 498 ? -27.125 -57.5 -34.312 1 91.75 498 SER A N 1
ATOM 3907 C CA . SER A 1 498 ? -27.578 -56.406 -33.469 1 91.75 498 SER A CA 1
ATOM 3908 C C . SER A 1 498 ? -26.719 -55.156 -33.625 1 91.75 498 SER A C 1
ATOM 3910 O O . SER A 1 498 ? -25.625 -55.219 -34.188 1 91.75 498 SER A O 1
ATOM 3912 N N . ARG A 1 499 ? -27.359 -54.062 -33.219 1 90.38 499 ARG A N 1
ATOM 3913 C CA . ARG A 1 499 ? -26.609 -52.812 -33.219 1 90.38 499 ARG A CA 1
ATOM 3914 C C . ARG A 1 499 ? -25.719 -52.688 -32 1 90.38 499 ARG A C 1
ATOM 3916 O O . ARG A 1 499 ? -26.109 -53.094 -30.906 1 90.38 499 ARG A O 1
ATOM 3923 N N . GLY A 1 500 ? -24.484 -52.375 -32.188 1 89.69 500 GLY A N 1
ATOM 3924 C CA . GLY A 1 500 ? -23.594 -52.125 -31.078 1 89.69 500 GLY A CA 1
ATOM 3925 C C . GLY A 1 500 ? -23.531 -50.688 -30.656 1 89.69 500 GLY A C 1
ATOM 3926 O O . GLY A 1 500 ? -23.375 -49.781 -31.5 1 89.69 500 GLY A O 1
ATOM 3927 N N . ILE A 1 501 ? -23.828 -50.406 -29.406 1 89.5 501 ILE A N 1
ATOM 3928 C CA . ILE A 1 501 ? -23.734 -49.062 -28.844 1 89.5 501 ILE A CA 1
ATOM 3929 C C . ILE A 1 501 ? -22.469 -48.938 -28 1 89.5 501 ILE A C 1
ATOM 3931 O O . ILE A 1 501 ? -22.344 -49.562 -26.969 1 89.5 501 ILE A O 1
ATOM 3935 N N . VAL A 1 502 ? -21.578 -48.094 -28.5 1 88.81 502 VAL A N 1
ATOM 3936 C CA . VAL A 1 502 ? -20.297 -47.906 -27.812 1 88.81 502 VAL A CA 1
ATOM 3937 C C . VAL A 1 502 ? -20.438 -46.812 -26.766 1 88.81 502 VAL A C 1
ATOM 3939 O O . VAL A 1 502 ? -21.125 -45.812 -26.969 1 88.81 502 VAL A O 1
ATOM 3942 N N . ASP A 1 503 ? -19.734 -47.031 -25.641 1 89.69 503 ASP A N 1
ATOM 3943 C CA . ASP A 1 503 ? -19.781 -46.031 -24.578 1 89.69 503 ASP A CA 1
ATOM 3944 C C . ASP A 1 503 ? -18.984 -44.781 -24.953 1 89.69 503 ASP A C 1
ATOM 3946 O O . ASP A 1 503 ? -19.5 -43.688 -24.922 1 89.69 503 ASP A O 1
ATOM 3950 N N . LEU A 1 504 ? -17.688 -45 -25.234 1 91 504 LEU A N 1
ATOM 3951 C CA . LEU A 1 504 ? -16.828 -43.875 -25.656 1 91 504 LEU A CA 1
ATOM 3952 C C . LEU A 1 504 ? -15.961 -44.281 -26.844 1 91 504 LEU A C 1
ATOM 3954 O O . LEU A 1 504 ? -15.547 -45.438 -26.953 1 91 504 LEU A O 1
ATOM 3958 N N . MET A 1 505 ? -15.703 -43.406 -27.734 1 91.88 505 MET A N 1
ATOM 3959 C CA . MET A 1 505 ? -14.656 -43.531 -28.75 1 91.88 505 MET A CA 1
ATOM 3960 C C . MET A 1 505 ? -13.719 -42.344 -28.688 1 91.88 505 MET A C 1
ATOM 3962 O O . MET A 1 505 ? -14.156 -41.188 -28.797 1 91.88 505 MET A O 1
ATOM 3966 N N . LEU A 1 506 ? -12.531 -42.562 -28.5 1 88.81 506 LEU A N 1
ATOM 3967 C CA . LEU A 1 506 ? -11.492 -41.562 -28.484 1 88.81 506 LEU A CA 1
ATOM 3968 C C . LEU A 1 506 ? -10.539 -41.719 -29.656 1 88.81 506 LEU A C 1
ATOM 3970 O O . LEU A 1 506 ? -10.453 -42.812 -30.25 1 88.81 506 LEU A O 1
ATOM 3974 N N . SER A 1 507 ? -9.945 -40.625 -30.047 1 87.94 507 SER A N 1
ATOM 3975 C CA . SER A 1 507 ? -9 -40.719 -31.156 1 87.94 507 SER A CA 1
ATOM 3976 C C . SER A 1 507 ? -7.809 -39.781 -30.922 1 87.94 507 SER A C 1
ATOM 3978 O O . SER A 1 507 ? -7.922 -38.781 -30.234 1 87.94 507 SER A O 1
ATOM 3980 N N . ARG A 1 508 ? -6.645 -40.281 -31.406 1 82.38 508 ARG A N 1
ATOM 3981 C CA . ARG A 1 508 ? -5.449 -39.438 -31.359 1 82.38 508 ARG A CA 1
ATOM 3982 C C . ARG A 1 508 ? -4.695 -39.5 -32.688 1 82.38 508 ARG A C 1
ATOM 3984 O O . ARG A 1 508 ? -4.699 -40.531 -33.375 1 82.38 508 ARG A O 1
ATOM 3991 N N . ALA A 1 509 ? -4.176 -38.344 -33.125 1 75.62 509 ALA A N 1
ATOM 3992 C CA . ALA A 1 509 ? -3.328 -38.281 -34.312 1 75.62 509 ALA A CA 1
ATOM 3993 C C . ALA A 1 509 ? -1.855 -38.438 -33.938 1 75.62 509 ALA A C 1
ATOM 3995 O O . ALA A 1 509 ? -1.409 -37.906 -32.906 1 75.62 509 ALA A O 1
ATOM 3996 N N . ALA A 1 510 ? -1.153 -39.375 -34.688 1 63.78 510 ALA A N 1
ATOM 3997 C CA . ALA A 1 510 ? 0.285 -39.5 -34.469 1 63.78 510 ALA A CA 1
ATOM 3998 C C . ALA A 1 510 ? 1.022 -38.25 -34.938 1 63.78 510 ALA A C 1
ATOM 4000 O O . ALA A 1 510 ? 0.686 -37.688 -35.969 1 63.78 510 ALA A O 1
ATOM 4001 N N . ARG A 1 511 ? 1.872 -37.562 -34.188 1 58.44 511 ARG A N 1
ATOM 4002 C CA . ARG A 1 511 ? 2.547 -36.344 -34.562 1 58.44 511 ARG A CA 1
ATOM 4003 C C . ARG A 1 511 ? 3.709 -36.625 -35.5 1 58.44 511 ARG A C 1
ATOM 4005 O O . ARG A 1 511 ? 3.936 -35.875 -36.469 1 58.44 511 ARG A O 1
ATOM 4012 N N . GLN A 1 512 ? 4.559 -37.719 -35.156 1 54.06 512 GLN A N 1
ATOM 4013 C CA . GLN A 1 512 ? 5.758 -37.938 -35.969 1 54.06 512 GLN A CA 1
ATOM 4014 C C . GLN A 1 512 ? 5.43 -38.625 -37.281 1 54.06 512 GLN A C 1
ATOM 4016 O O . GLN A 1 512 ? 6.164 -38.5 -38.25 1 54.06 512 GLN A O 1
ATOM 4021 N N . ARG A 1 513 ? 4.406 -39.469 -37.156 1 58.34 513 ARG A N 1
ATOM 4022 C CA . ARG A 1 513 ? 4.055 -40.156 -38.406 1 58.34 513 ARG A CA 1
ATOM 4023 C C . ARG A 1 513 ? 2.824 -39.531 -39.062 1 58.34 513 ARG A C 1
ATOM 4025 O O . ARG A 1 513 ? 1.696 -39.781 -38.625 1 58.34 513 ARG A O 1
ATOM 4032 N N . LYS A 1 514 ? 3.154 -38.656 -39.938 1 61.22 514 LYS A N 1
ATOM 4033 C CA . LYS A 1 514 ? 2.107 -37.906 -40.625 1 61.22 514 LYS A CA 1
ATOM 4034 C C . LYS A 1 514 ? 1.022 -38.812 -41.156 1 61.22 514 LYS A C 1
ATOM 4036 O O . LYS A 1 514 ? 1.32 -39.812 -41.812 1 61.22 514 LYS A O 1
ATOM 4041 N N . GLY A 1 515 ? -0.238 -38.688 -40.656 1 66.62 515 GLY A N 1
ATOM 4042 C CA . GLY A 1 515 ? -1.396 -39.375 -41.219 1 66.62 515 GLY A CA 1
ATOM 4043 C C . GLY A 1 515 ? -1.851 -40.562 -40.406 1 66.62 515 GLY A C 1
ATOM 4044 O O . GLY A 1 515 ? -2.941 -41.094 -40.625 1 66.62 515 GLY A O 1
ATOM 4045 N N . GLU A 1 516 ? -0.999 -41 -39.406 1 78.25 516 GLU A N 1
ATOM 4046 C CA . GLU A 1 516 ? -1.393 -42.156 -38.625 1 78.25 516 GLU A CA 1
ATOM 4047 C C . GLU A 1 516 ? -2.328 -41.75 -37.469 1 78.25 516 GLU A C 1
ATOM 4049 O O . GLU A 1 516 ? -2.164 -40.688 -36.875 1 78.25 516 GLU A O 1
ATOM 4054 N N . ARG A 1 517 ? -3.363 -42.531 -37.281 1 86 517 ARG A N 1
ATOM 4055 C CA . ARG A 1 517 ? -4.355 -42.281 -36.25 1 86 517 ARG A CA 1
ATOM 4056 C C . ARG A 1 517 ? -4.613 -43.5 -35.406 1 86 517 ARG A C 1
ATOM 4058 O O . ARG A 1 517 ? -4.469 -44.625 -35.906 1 86 517 ARG A O 1
ATOM 4065 N N . HIS A 1 518 ? -4.848 -43.281 -34.219 1 86.88 518 HIS A N 1
ATOM 4066 C CA . HIS A 1 518 ? -5.18 -44.375 -33.281 1 86.88 518 HIS A CA 1
ATOM 4067 C C . HIS A 1 518 ? -6.527 -44.125 -32.625 1 86.88 518 HIS A C 1
ATOM 4069 O O . HIS A 1 518 ? -6.738 -43.062 -31.984 1 86.88 518 HIS A O 1
ATOM 4075 N N . HIS A 1 519 ? -7.457 -45.031 -32.812 1 91.56 519 HIS A N 1
ATOM 4076 C CA . HIS A 1 519 ? -8.773 -44.938 -32.188 1 91.56 519 HIS A CA 1
ATOM 4077 C C . HIS A 1 519 ? -8.859 -45.844 -30.953 1 91.56 519 HIS A C 1
ATOM 4079 O O . HIS A 1 519 ? -8.266 -46.906 -30.906 1 91.56 519 HIS A O 1
ATOM 4085 N N . LEU A 1 520 ? -9.523 -45.344 -29.922 1 92.44 520 LEU A N 1
ATOM 4086 C CA . LEU A 1 520 ? -9.789 -46.094 -28.703 1 92.44 520 LEU A CA 1
ATOM 4087 C C . LEU A 1 520 ? -11.289 -46.188 -28.438 1 92.44 520 LEU A C 1
ATOM 4089 O O . LEU A 1 520 ? -11.953 -45.156 -28.281 1 92.44 520 LEU A O 1
ATOM 4093 N N . VAL A 1 521 ? -11.836 -47.344 -28.5 1 93.81 521 VAL A N 1
ATOM 4094 C CA . VAL A 1 521 ? -13.234 -47.594 -28.141 1 93.81 521 VAL A CA 1
ATOM 4095 C C . VAL A 1 521 ? -13.312 -48.188 -26.75 1 93.81 521 VAL A C 1
ATOM 4097 O O . VAL A 1 521 ? -12.609 -49.156 -26.438 1 93.81 521 VAL A O 1
ATOM 4100 N N . ILE A 1 522 ? -14.164 -47.625 -25.906 1 94 522 ILE A N 1
ATOM 4101 C CA . ILE A 1 522 ? -14.211 -48.062 -24.5 1 94 522 ILE A CA 1
ATOM 4102 C C . ILE A 1 522 ? -15.609 -48.562 -24.172 1 94 522 ILE A C 1
ATOM 4104 O O . ILE A 1 522 ? -16.609 -47.938 -24.516 1 94 522 ILE A O 1
ATOM 4108 N N . GLU A 1 523 ? -15.672 -49.688 -23.609 1 93.75 523 GLU A N 1
ATOM 4109 C CA . GLU A 1 523 ? -16.875 -50.25 -23.016 1 93.75 523 GLU A CA 1
ATOM 4110 C C . GLU A 1 523 ? -16.781 -50.281 -21.5 1 93.75 523 GLU A C 1
ATOM 4112 O O . GLU A 1 523 ? -15.906 -50.938 -20.938 1 93.75 523 GLU A O 1
ATOM 4117 N N . LEU A 1 524 ? -17.703 -49.594 -20.875 1 93.31 524 LEU A N 1
ATOM 4118 C CA . LEU A 1 524 ? -17.703 -49.469 -19.422 1 93.31 524 LEU A CA 1
ATOM 4119 C C . LEU A 1 524 ? -18.766 -50.375 -18.812 1 93.31 524 LEU A C 1
ATOM 4121 O O . LEU A 1 524 ? -19.859 -50.531 -19.359 1 93.31 524 LEU A O 1
ATOM 4125 N N . LYS A 1 525 ? -18.406 -50.938 -17.766 1 92.5 525 LYS A N 1
ATOM 4126 C CA . LYS A 1 525 ? -19.375 -51.688 -17 1 92.5 525 LYS A CA 1
ATOM 4127 C C . LYS A 1 525 ? -19.578 -51.125 -15.609 1 92.5 525 LYS A C 1
ATOM 4129 O O . LYS A 1 525 ? -18.688 -50.438 -15.086 1 92.5 525 LYS A O 1
ATOM 4134 N N . ARG A 1 526 ? -20.688 -51.406 -15.031 1 88.06 526 ARG A N 1
ATOM 4135 C CA . ARG A 1 526 ? -20.984 -50.938 -13.68 1 88.06 526 ARG A CA 1
ATOM 4136 C C . ARG A 1 526 ? -19.984 -51.5 -12.672 1 88.06 526 ARG A C 1
ATOM 4138 O O . ARG A 1 526 ? -19.453 -52.594 -12.852 1 88.06 526 ARG A O 1
ATOM 4145 N N . SER A 1 527 ? -19.797 -50.75 -11.633 1 86.38 527 SER A N 1
ATOM 4146 C CA . SER A 1 527 ? -18.766 -51.094 -10.648 1 86.38 527 SER A CA 1
ATOM 4147 C C . SER A 1 527 ? -19.078 -52.375 -9.922 1 86.38 527 SER A C 1
ATOM 4149 O O . SER A 1 527 ? -18.188 -53.062 -9.406 1 86.38 527 SER A O 1
ATOM 4151 N N . SER A 1 528 ? -20.312 -52.75 -9.945 1 84.56 528 SER A N 1
ATOM 4152 C CA . SER A 1 528 ? -20.734 -53.938 -9.227 1 84.56 528 SER A CA 1
ATOM 4153 C C . SER A 1 528 ? -20.516 -55.219 -10.07 1 84.56 528 SER A C 1
ATOM 4155 O O . SER A 1 528 ? -20.531 -56.312 -9.547 1 84.56 528 SER A O 1
ATOM 4157 N N . VAL A 1 529 ? -20.234 -55.062 -11.305 1 89 529 VAL A N 1
ATOM 4158 C CA . VAL A 1 529 ? -20.125 -56.188 -12.234 1 89 529 VAL A CA 1
ATOM 4159 C C . VAL A 1 529 ? -18.672 -56.656 -12.266 1 89 529 VAL A C 1
ATOM 4161 O O . VAL A 1 529 ? -17.75 -55.875 -12.406 1 89 529 VAL A O 1
ATOM 4164 N N . THR A 1 530 ? -18.531 -57.969 -12 1 92.94 530 THR A N 1
ATOM 4165 C CA . THR A 1 530 ? -17.234 -58.594 -12.227 1 92.94 530 THR A CA 1
ATOM 4166 C C . THR A 1 530 ? -17.078 -59 -13.695 1 92.94 530 THR A C 1
ATOM 4168 O O . THR A 1 530 ? -17.875 -59.781 -14.211 1 92.94 530 THR A O 1
ATOM 4171 N N . LEU A 1 531 ? -16.078 -58.469 -14.367 1 95.62 531 LEU A N 1
ATOM 4172 C CA . LEU A 1 531 ? -15.875 -58.719 -15.781 1 95.62 531 LEU A CA 1
ATOM 4173 C C . LEU A 1 531 ? -15.562 -60.188 -16.016 1 95.62 531 LEU A C 1
ATOM 4175 O O . LEU A 1 531 ? -14.703 -60.781 -15.336 1 95.62 531 LEU A O 1
ATOM 4179 N N . GLY A 1 532 ? -16.312 -60.812 -16.891 1 94.81 532 GLY A N 1
ATOM 4180 C CA . GLY A 1 532 ? -16.094 -62.188 -17.328 1 94.81 532 GLY A CA 1
ATOM 4181 C C . GLY A 1 532 ? -16.094 -62.344 -18.828 1 94.81 532 GLY A C 1
ATOM 4182 O O . GLY A 1 532 ? -15.969 -61.375 -19.562 1 94.81 532 GLY A O 1
ATOM 4183 N N . MET A 1 533 ? -16.203 -63.594 -19.281 1 93.88 533 MET A N 1
ATOM 4184 C CA . MET A 1 533 ? -16.125 -63.875 -20.703 1 93.88 533 MET A CA 1
ATOM 4185 C C . MET A 1 533 ? -17.328 -63.281 -21.453 1 93.88 533 MET A C 1
ATOM 4187 O O . MET A 1 533 ? -17.203 -62.938 -22.625 1 93.88 533 MET A O 1
ATOM 4191 N N . SER A 1 534 ? -18.438 -63.156 -20.766 1 93.12 534 SER A N 1
ATOM 4192 C CA . SER A 1 534 ? -19.609 -62.531 -21.391 1 93.12 534 SER A CA 1
ATOM 4193 C C . SER A 1 534 ? -19.344 -61.094 -21.766 1 93.12 534 SER A C 1
ATOM 4195 O O . SER A 1 534 ? -19.641 -60.656 -22.891 1 93.12 534 SER A O 1
ATOM 4197 N N . GLU A 1 535 ? -18.828 -60.375 -20.812 1 94.19 535 GLU A N 1
ATOM 4198 C CA . GLU A 1 535 ? -18.484 -59 -21.078 1 94.19 535 GLU A CA 1
ATOM 4199 C C . GLU A 1 535 ? -17.406 -58.875 -22.141 1 94.19 535 GLU A C 1
ATOM 4201 O O . GLU A 1 535 ? -17.438 -57.969 -22.984 1 94.19 535 GLU A O 1
ATOM 4206 N N . PHE A 1 536 ? -16.438 -59.781 -22.109 1 95.5 536 PHE A N 1
ATOM 4207 C CA . PHE A 1 536 ? -15.367 -59.781 -23.094 1 95.5 536 PHE A CA 1
ATOM 4208 C C . PHE A 1 536 ? -15.938 -60.031 -24.5 1 95.5 536 PHE A C 1
ATOM 4210 O O . PHE A 1 536 ? -15.461 -59.438 -25.469 1 95.5 536 PHE A O 1
ATOM 4217 N N . THR A 1 537 ? -16.922 -60.938 -24.547 1 93.69 537 THR A N 1
ATOM 4218 C CA . THR A 1 537 ? -17.547 -61.25 -25.828 1 93.69 537 THR A CA 1
ATOM 4219 C C . THR A 1 537 ? -18.172 -60 -26.438 1 93.69 537 THR A C 1
ATOM 4221 O O . THR A 1 537 ? -18.125 -59.812 -27.656 1 93.69 537 THR A O 1
ATOM 4224 N N . GLN A 1 538 ? -18.641 -59.188 -25.641 1 92.38 538 GLN A N 1
ATOM 4225 C CA . GLN A 1 538 ? -19.25 -57.969 -26.141 1 92.38 538 GLN A CA 1
ATOM 4226 C C . GLN A 1 538 ? -18.219 -57.062 -26.812 1 92.38 538 GLN A C 1
ATOM 4228 O O . GLN A 1 538 ? -18.406 -56.656 -27.953 1 92.38 538 GLN A O 1
ATOM 4233 N N . ILE A 1 539 ? -17.125 -56.719 -26.078 1 94.81 539 ILE A N 1
ATOM 4234 C CA . ILE A 1 539 ? -16.109 -55.844 -26.641 1 94.81 539 ILE A CA 1
ATOM 4235 C C . ILE A 1 539 ? -15.461 -56.5 -27.859 1 94.81 539 ILE A C 1
ATOM 4237 O O . ILE A 1 539 ? -15.086 -55.812 -28.812 1 94.81 539 ILE A O 1
ATOM 4241 N N . ASN A 1 540 ? -15.328 -57.781 -27.766 1 94.75 540 ASN A N 1
ATOM 4242 C CA . ASN A 1 540 ? -14.797 -58.5 -28.906 1 94.75 540 ASN A CA 1
ATOM 4243 C C . ASN A 1 540 ? -15.719 -58.406 -30.125 1 94.75 540 ASN A C 1
ATOM 4245 O O . ASN A 1 540 ? -15.25 -58.312 -31.25 1 94.75 540 ASN A O 1
ATOM 4249 N N . SER A 1 541 ? -17 -58.5 -29.875 1 94.62 541 SER A N 1
ATOM 4250 C CA . SER A 1 541 ? -17.969 -58.375 -30.953 1 94.62 541 SER A CA 1
ATOM 4251 C C . SER A 1 541 ? -17.875 -57 -31.625 1 94.62 541 SER A C 1
ATOM 4253 O O . SER A 1 541 ? -18.078 -56.875 -32.812 1 94.62 541 SER A O 1
ATOM 4255 N N . TYR A 1 542 ? -17.594 -55.969 -30.812 1 94.75 542 TYR A N 1
ATOM 4256 C CA . TYR A 1 542 ? -17.406 -54.625 -31.375 1 94.75 542 TYR A CA 1
ATOM 4257 C C . TYR A 1 542 ? -16.172 -54.594 -32.281 1 94.75 542 TYR A C 1
ATOM 4259 O O . TYR A 1 542 ? -16.203 -54.031 -33.375 1 94.75 542 TYR A O 1
ATOM 4267 N N . ALA A 1 543 ? -15.102 -55.125 -31.766 1 95.38 543 ALA A N 1
ATOM 4268 C CA . ALA A 1 543 ? -13.852 -55.188 -32.531 1 95.38 543 ALA A CA 1
ATOM 4269 C C . ALA A 1 543 ? -14.039 -55.906 -33.844 1 95.38 543 ALA A C 1
ATOM 4271 O O . ALA A 1 543 ? -13.586 -55.438 -34.906 1 95.38 543 ALA A O 1
ATOM 4272 N N . GLN A 1 544 ? -14.742 -57 -33.812 1 93.75 544 GLN A N 1
ATOM 4273 C CA . GLN A 1 544 ? -14.969 -57.781 -35 1 93.75 544 GLN A CA 1
ATOM 4274 C C . GLN A 1 544 ? -15.859 -57.031 -36 1 93.75 544 GLN A C 1
ATOM 4276 O O . GLN A 1 544 ? -15.617 -57.062 -37.219 1 93.75 544 GLN A O 1
ATOM 4281 N N . ALA A 1 545 ? -16.828 -56.406 -35.469 1 94.06 545 ALA A N 1
ATOM 4282 C CA . ALA A 1 545 ? -17.703 -55.656 -36.312 1 94.06 545 ALA A CA 1
ATOM 4283 C C . ALA A 1 545 ? -16.922 -54.562 -37.094 1 94.06 545 ALA A C 1
ATOM 4285 O O . ALA A 1 545 ? -17.156 -54.344 -38.281 1 94.06 545 ALA A O 1
ATOM 4286 N N . VAL A 1 546 ? -16.031 -53.938 -36.406 1 93.62 546 VAL A N 1
ATOM 4287 C CA . VAL A 1 546 ? -15.234 -52.875 -37 1 93.62 546 VAL A CA 1
ATOM 4288 C C . VAL A 1 546 ? -14.227 -53.438 -37.969 1 93.62 546 VAL A C 1
ATOM 4290 O O . VAL A 1 546 ? -14.07 -52.938 -39.094 1 93.62 546 VAL A O 1
ATOM 4293 N N . MET A 1 547 ? -13.602 -54.531 -37.625 1 91.69 547 MET A N 1
ATOM 4294 C CA . MET A 1 547 ? -12.531 -55.125 -38.438 1 91.69 547 MET A CA 1
ATOM 4295 C C . MET A 1 547 ? -13.109 -55.812 -39.688 1 91.69 547 MET A C 1
ATOM 4297 O O . MET A 1 547 ? -12.445 -55.875 -40.719 1 91.69 547 MET A O 1
ATOM 4301 N N . ASN A 1 548 ? -14.328 -56.281 -39.562 1 91.19 548 ASN A N 1
ATOM 4302 C CA . ASN A 1 548 ? -14.93 -57.031 -40.688 1 91.19 548 ASN A CA 1
ATOM 4303 C C . ASN A 1 548 ? -15.656 -56.094 -41.656 1 91.19 548 ASN A C 1
ATOM 4305 O O . ASN A 1 548 ? -16.109 -56.531 -42.719 1 91.19 548 ASN A O 1
ATOM 4309 N N . ASP A 1 549 ? -15.828 -54.938 -41.281 1 92.31 549 ASP A N 1
ATOM 4310 C CA . ASP A 1 549 ? -16.469 -53.969 -42.156 1 92.31 549 ASP A CA 1
ATOM 4311 C C . ASP A 1 549 ? -15.438 -53.188 -43 1 92.31 549 ASP A C 1
ATOM 4313 O O . ASP A 1 549 ? -14.672 -52.375 -42.438 1 92.31 549 ASP A O 1
ATOM 4317 N N . ASP A 1 550 ? -15.445 -53.344 -44.219 1 89.75 550 ASP A N 1
ATOM 4318 C CA . ASP A 1 550 ? -14.445 -52.812 -45.125 1 89.75 550 ASP A CA 1
ATOM 4319 C C . ASP A 1 550 ? -14.414 -51.281 -45.062 1 89.75 550 ASP A C 1
ATOM 4321 O O . ASP A 1 550 ? -13.406 -50.656 -45.406 1 89.75 550 ASP A O 1
ATOM 4325 N N . ARG A 1 551 ? -15.453 -50.656 -44.688 1 91.19 551 ARG A N 1
ATOM 4326 C CA . ARG A 1 551 ? -15.539 -49.188 -44.656 1 91.19 551 ARG A CA 1
ATOM 4327 C C . ARG A 1 551 ? -14.609 -48.625 -43.594 1 91.19 551 ARG A C 1
ATOM 4329 O O . ARG A 1 551 ? -14.258 -47.438 -43.625 1 91.19 551 ARG A O 1
ATOM 4336 N N . PHE A 1 552 ? -14.172 -49.469 -42.562 1 92.56 552 PHE A N 1
ATOM 4337 C CA . PHE A 1 552 ? -13.266 -49.031 -41.5 1 92.56 552 PHE A CA 1
ATOM 4338 C C . PHE A 1 552 ? -11.812 -49.219 -41.938 1 92.56 552 PHE A C 1
ATOM 4340 O O . PHE A 1 552 ? -10.906 -48.656 -41.312 1 92.56 552 PHE A O 1
ATOM 4347 N N . ARG A 1 553 ? -11.555 -49.906 -42.969 1 88.06 553 ARG A N 1
ATOM 4348 C CA . ARG A 1 553 ? -10.203 -50.344 -43.312 1 88.06 553 ARG A CA 1
ATOM 4349 C C . ARG A 1 553 ? -9.336 -49.156 -43.719 1 88.06 553 ARG A C 1
ATOM 4351 O O . ARG A 1 553 ? -9.703 -48.375 -44.625 1 88.06 553 ARG A O 1
ATOM 4358 N N . ASP A 1 554 ? -8.266 -48.969 -43.094 1 87.56 554 ASP A N 1
ATOM 4359 C CA . ASP A 1 554 ? -7.234 -48 -43.406 1 87.56 554 ASP A CA 1
ATOM 4360 C C . ASP A 1 554 ? -5.891 -48.406 -42.812 1 87.56 554 ASP A C 1
ATOM 4362 O O . ASP A 1 554 ? -5.773 -48.625 -41.594 1 87.56 554 ASP A O 1
ATOM 4366 N N . PRO A 1 555 ? -4.867 -48.531 -43.562 1 80.75 555 PRO A N 1
ATOM 4367 C CA . PRO A 1 555 ? -3.576 -49.031 -43.094 1 80.75 555 PRO A CA 1
ATOM 4368 C C . PRO A 1 555 ? -2.91 -48.062 -42.094 1 80.75 555 PRO A C 1
ATOM 4370 O O . PRO A 1 555 ? -2.02 -48.469 -41.344 1 80.75 555 PRO A O 1
ATOM 4373 N N . LYS A 1 556 ? -3.34 -46.875 -42.062 1 82.69 556 LYS A N 1
ATOM 4374 C CA . LYS A 1 556 ? -2.711 -45.906 -41.188 1 82.69 556 LYS A CA 1
ATOM 4375 C C . LYS A 1 556 ? -3.473 -45.781 -39.875 1 82.69 556 LYS A C 1
ATOM 4377 O O . LYS A 1 556 ? -3.129 -44.938 -39.031 1 82.69 556 LYS A O 1
ATOM 4382 N N . VAL A 1 557 ? -4.469 -46.562 -39.719 1 89 557 VAL A N 1
ATOM 4383 C CA . VAL A 1 557 ? -5.301 -46.469 -38.531 1 89 557 VAL A CA 1
ATOM 4384 C C . VAL A 1 557 ? -5.199 -47.719 -37.688 1 89 557 VAL A C 1
ATOM 4386 O O . VAL A 1 557 ? -5.27 -48.844 -38.219 1 89 557 VAL A O 1
ATOM 4389 N N . THR A 1 558 ? -4.953 -47.562 -36.438 1 88.38 558 THR A N 1
ATOM 4390 C CA . THR A 1 558 ? -4.977 -48.688 -35.5 1 88.38 558 THR A CA 1
ATOM 4391 C C . THR A 1 558 ? -6.066 -48.5 -34.469 1 88.38 558 THR A C 1
ATOM 4393 O O . THR A 1 558 ? -6.504 -47.375 -34.219 1 88.38 558 THR A O 1
ATOM 4396 N N . TRP A 1 559 ? -6.555 -49.625 -33.938 1 91.88 559 TRP A N 1
ATOM 4397 C CA . TRP A 1 559 ? -7.684 -49.594 -33 1 91.88 559 TRP A CA 1
ATOM 4398 C C . TRP A 1 559 ? -7.336 -50.281 -31.688 1 91.88 559 TRP A C 1
ATOM 4400 O O . TRP A 1 559 ? -6.664 -51.312 -31.672 1 91.88 559 TRP A O 1
ATOM 4410 N N . ASP A 1 560 ? -7.668 -49.656 -30.656 1 93.19 560 ASP A N 1
ATOM 4411 C CA . ASP A 1 560 ? -7.711 -50.312 -29.359 1 93.19 560 ASP A CA 1
ATOM 4412 C C . ASP A 1 560 ? -9.141 -50.375 -28.828 1 93.19 560 ASP A C 1
ATOM 4414 O O . ASP A 1 560 ? -9.914 -49.438 -28.984 1 93.19 560 ASP A O 1
ATOM 4418 N N . PHE A 1 561 ? -9.508 -51.531 -28.344 1 95.69 561 PHE A N 1
ATOM 4419 C CA . PHE A 1 561 ? -10.797 -51.75 -27.688 1 95.69 561 PHE A CA 1
ATOM 4420 C C . PHE A 1 561 ? -10.617 -52.094 -26.219 1 95.69 561 PHE A C 1
ATOM 4422 O O . PHE A 1 561 ? -10 -53.094 -25.875 1 95.69 561 PHE A O 1
ATOM 4429 N N . TRP A 1 562 ? -11.156 -51.219 -25.328 1 96.19 562 TRP A N 1
ATOM 4430 C CA . TRP A 1 562 ? -10.961 -51.406 -23.891 1 96.19 562 TRP A CA 1
ATOM 4431 C C . TRP A 1 562 ? -12.258 -51.844 -23.219 1 96.19 562 TRP A C 1
ATOM 4433 O O . TRP A 1 562 ? -13.305 -51.188 -23.391 1 96.19 562 TRP A O 1
ATOM 4443 N N . LEU A 1 563 ? -12.203 -52.906 -22.562 1 96.44 563 LEU A N 1
ATOM 4444 C CA . LEU A 1 563 ? -13.227 -53.281 -21.594 1 96.44 563 LEU A CA 1
ATOM 4445 C C . LEU A 1 563 ? -12.805 -52.875 -20.188 1 96.44 563 LEU A C 1
ATOM 4447 O O . LEU A 1 563 ? -11.75 -53.281 -19.703 1 96.44 563 LEU A O 1
ATOM 4451 N N . VAL A 1 564 ? -13.641 -52 -19.516 1 95.06 564 VAL A N 1
ATOM 4452 C CA . VAL A 1 564 ? -13.219 -51.438 -18.234 1 95.06 564 VAL A CA 1
ATOM 4453 C C . VAL A 1 564 ? -14.227 -51.812 -17.156 1 95.06 564 VAL A C 1
ATOM 4455 O O . VAL A 1 564 ? -15.438 -51.719 -17.359 1 95.06 564 VAL A O 1
ATOM 4458 N N . GLY A 1 565 ? -13.766 -52.25 -16.031 1 93.69 565 GLY A N 1
ATOM 4459 C CA . GLY A 1 565 ? -14.547 -52.562 -14.844 1 93.69 565 GLY A CA 1
ATOM 4460 C C . GLY A 1 565 ? -13.727 -52.562 -13.562 1 93.69 565 GLY A C 1
ATOM 4461 O O . GLY A 1 565 ? -12.562 -52.156 -13.57 1 93.69 565 GLY A O 1
ATOM 4462 N N . ASN A 1 566 ? -14.344 -53 -12.438 1 92.25 566 ASN A N 1
ATOM 4463 C CA . ASN A 1 566 ? -13.664 -52.938 -11.141 1 92.25 566 ASN A CA 1
ATOM 4464 C C . ASN A 1 566 ? -12.852 -54.219 -10.891 1 92.25 566 ASN A C 1
ATOM 4466 O O . ASN A 1 566 ? -11.828 -54.188 -10.211 1 92.25 566 ASN A O 1
ATOM 4470 N N . ALA A 1 567 ? -13.445 -55.281 -11.359 1 91.25 567 ALA A N 1
ATOM 4471 C CA . ALA A 1 567 ? -12.82 -56.594 -11.109 1 91.25 567 ALA A CA 1
ATOM 4472 C C . ALA A 1 567 ? -13.023 -57.531 -12.297 1 91.25 567 ALA A C 1
ATOM 4474 O O . ALA A 1 567 ? -13.891 -57.281 -13.141 1 91.25 567 ALA A O 1
ATOM 4475 N N . MET A 1 568 ? -12.094 -58.5 -12.375 1 93.5 568 MET A N 1
ATOM 4476 C CA . MET A 1 568 ? -12.18 -59.5 -13.406 1 93.5 568 MET A CA 1
ATOM 4477 C C . MET A 1 568 ? -12.117 -60.906 -12.797 1 93.5 568 MET A C 1
ATOM 4479 O O . MET A 1 568 ? -11.445 -61.125 -11.789 1 93.5 568 MET A O 1
ATOM 4483 N N . ASP A 1 569 ? -12.93 -61.812 -13.414 1 92.88 569 ASP A N 1
ATOM 4484 C CA . ASP A 1 569 ? -12.867 -63.188 -12.922 1 92.88 569 ASP A CA 1
ATOM 4485 C C . ASP A 1 569 ? -11.578 -63.875 -13.391 1 92.88 569 ASP A C 1
ATOM 4487 O O . ASP A 1 569 ? -10.812 -63.312 -14.164 1 92.88 569 ASP A O 1
ATOM 4491 N N . ASP A 1 570 ? -11.352 -65.062 -12.93 1 90.81 570 ASP A N 1
ATOM 4492 C CA . ASP A 1 570 ? -10.078 -65.75 -13.148 1 90.81 570 ASP A CA 1
ATOM 4493 C C . ASP A 1 570 ? -9.898 -66.125 -14.625 1 90.81 570 ASP A C 1
ATOM 4495 O O . ASP A 1 570 ? -8.789 -66 -15.156 1 90.81 570 ASP A O 1
ATOM 4499 N N . GLY A 1 571 ? -10.93 -66.5 -15.211 1 91.38 571 GLY A N 1
ATOM 4500 C CA . GLY A 1 571 ? -10.852 -66.875 -16.609 1 91.38 571 GLY A CA 1
ATOM 4501 C C . GLY A 1 571 ? -10.422 -65.75 -17.5 1 91.38 571 GLY A C 1
ATOM 4502 O O . GLY A 1 571 ? -9.516 -65.875 -18.328 1 91.38 571 GLY A O 1
ATOM 4503 N N . LEU A 1 572 ? -11.062 -64.625 -17.312 1 92.94 572 LEU A N 1
ATOM 4504 C CA . LEU A 1 572 ? -10.742 -63.469 -18.109 1 92.94 572 LEU A CA 1
ATOM 4505 C C . LEU A 1 572 ? -9.367 -62.938 -17.734 1 92.94 572 LEU A C 1
ATOM 4507 O O . LEU A 1 572 ? -8.641 -62.438 -18.594 1 92.94 572 LEU A O 1
ATOM 4511 N N . ARG A 1 573 ? -8.992 -63.031 -16.5 1 90.75 573 ARG A N 1
ATOM 4512 C CA . ARG A 1 573 ? -7.68 -62.562 -16.047 1 90.75 573 ARG A CA 1
ATOM 4513 C C . ARG A 1 573 ? -6.559 -63.312 -16.766 1 90.75 573 ARG A C 1
ATOM 4515 O O . ARG A 1 573 ? -5.539 -62.719 -17.125 1 90.75 573 ARG A O 1
ATOM 4522 N N . GLN A 1 574 ? -6.75 -64.5 -16.922 1 86 574 GLN A N 1
ATOM 4523 C CA . GLN A 1 574 ? -5.758 -65.375 -17.594 1 86 574 GLN A CA 1
ATOM 4524 C C . GLN A 1 574 ? -5.598 -64.938 -19.062 1 86 574 GLN A C 1
ATOM 4526 O O . GLN A 1 574 ? -4.492 -64.938 -19.594 1 86 574 GLN A O 1
ATOM 4531 N N . LEU A 1 575 ? -6.711 -64.562 -19.578 1 87.81 575 LEU A N 1
ATOM 4532 C CA . LEU A 1 575 ? -6.68 -64.125 -20.969 1 87.81 575 LEU A CA 1
ATOM 4533 C C . LEU A 1 575 ? -5.996 -62.781 -21.094 1 87.81 575 LEU A C 1
ATOM 4535 O O . LEU A 1 575 ? -5.242 -62.531 -22.047 1 87.81 575 LEU A O 1
ATOM 4539 N N . ALA A 1 576 ? -6.293 -61.906 -20.188 1 88.12 576 ALA A N 1
ATOM 4540 C CA . ALA A 1 576 ? -5.828 -60.531 -20.234 1 88.12 576 ALA A CA 1
ATOM 4541 C C . ALA A 1 576 ? -4.379 -60.438 -19.781 1 88.12 576 ALA A C 1
ATOM 4543 O O . ALA A 1 576 ? -3.682 -59.469 -20.125 1 88.12 576 ALA A O 1
ATOM 4544 N N . HIS A 1 577 ? -3.932 -61.344 -18.984 1 80.81 577 HIS A N 1
ATOM 4545 C CA . HIS A 1 577 ? -2.58 -61.25 -18.438 1 80.81 577 HIS A CA 1
ATOM 4546 C C . HIS A 1 577 ? -1.732 -62.438 -18.875 1 80.81 577 HIS A C 1
ATOM 4548 O O . HIS A 1 577 ? -1.14 -63.156 -18.047 1 80.81 577 HIS A O 1
ATOM 4554 N N . GLN A 1 578 ? -1.692 -62.5 -20.141 1 74.81 578 GLN A N 1
ATOM 4555 C CA . GLN A 1 578 ? -0.834 -63.531 -20.719 1 74.81 578 GLN A CA 1
ATOM 4556 C C . GLN A 1 578 ? 0.629 -63.094 -20.719 1 74.81 578 GLN A C 1
ATOM 4558 O O . GLN A 1 578 ? 0.927 -61.906 -20.797 1 74.81 578 GLN A O 1
ATOM 4563 N N . GLN A 1 579 ? 1.502 -63.969 -20.531 1 63.12 579 GLN A N 1
ATOM 4564 C CA . GLN A 1 579 ? 2.92 -63.719 -20.312 1 63.12 579 GLN A CA 1
ATOM 4565 C C . GLN A 1 579 ? 3.543 -63.031 -21.516 1 63.12 579 GLN A C 1
ATOM 4567 O O . GLN A 1 579 ? 4.477 -62.219 -21.359 1 63.12 579 GLN A O 1
ATOM 4572 N N . ASP A 1 580 ? 3.059 -63.281 -22.703 1 62.12 580 ASP A N 1
ATOM 4573 C CA . ASP A 1 580 ? 3.717 -62.781 -23.906 1 62.12 580 ASP A CA 1
ATOM 4574 C C . ASP A 1 580 ? 3.09 -61.469 -24.359 1 62.12 580 ASP A C 1
ATOM 4576 O O . ASP A 1 580 ? 3.432 -60.938 -25.422 1 62.12 580 ASP A O 1
ATOM 4580 N N . ARG A 1 581 ? 2.178 -61 -23.5 1 72.88 581 ARG A N 1
ATOM 4581 C CA . ARG A 1 581 ? 1.493 -59.781 -23.922 1 72.88 581 ARG A CA 1
ATOM 4582 C C . ARG A 1 581 ? 1.563 -58.719 -22.828 1 72.88 581 ARG A C 1
ATOM 4584 O O . ARG A 1 581 ? 1.932 -59 -21.688 1 72.88 581 ARG A O 1
ATOM 4591 N N . MET A 1 582 ? 1.428 -57.531 -23.25 1 71.38 582 MET A N 1
ATOM 4592 C CA . MET A 1 582 ? 1.335 -56.438 -22.266 1 71.38 582 MET A CA 1
ATOM 4593 C C . MET A 1 582 ? 0.201 -56.719 -21.281 1 71.38 582 MET A C 1
ATOM 4595 O O . MET A 1 582 ? -0.853 -57.219 -21.656 1 71.38 582 MET A O 1
ATOM 4599 N N . PRO A 1 583 ? 0.496 -56.375 -20.078 1 75.06 583 PRO A N 1
ATOM 4600 C CA . PRO A 1 583 ? -0.573 -56.594 -19.094 1 75.06 583 PRO A CA 1
ATOM 4601 C C . PRO A 1 583 ? -1.877 -55.906 -19.484 1 75.06 583 PRO A C 1
ATOM 4603 O O . PRO A 1 583 ? -1.874 -54.719 -19.812 1 75.06 583 PRO A O 1
ATOM 4606 N N . GLY A 1 584 ? -2.963 -56.719 -19.5 1 86 584 GLY A N 1
ATOM 4607 C CA . GLY A 1 584 ? -4.285 -56.188 -19.812 1 86 584 GLY A CA 1
ATOM 4608 C C . GLY A 1 584 ? -4.688 -56.406 -21.266 1 86 584 GLY A C 1
ATOM 4609 O O . GLY A 1 584 ? -5.852 -56.25 -21.625 1 86 584 GLY A O 1
ATOM 4610 N N . CYS A 1 585 ? -3.67 -56.75 -22.078 1 88.5 585 CYS A N 1
ATOM 4611 C CA . CYS A 1 585 ? -3.949 -56.969 -23.5 1 88.5 585 CYS A CA 1
ATOM 4612 C C . CYS A 1 585 ? -4.383 -58.406 -23.766 1 88.5 585 CYS A C 1
ATOM 4614 O O . CYS A 1 585 ? -3.547 -59.312 -23.797 1 88.5 585 CYS A O 1
ATOM 4616 N N . ALA A 1 586 ? -5.605 -58.625 -24.031 1 90.44 586 ALA A N 1
ATOM 4617 C CA . ALA A 1 586 ? -6.156 -59.969 -24.234 1 90.44 586 ALA A CA 1
ATOM 4618 C C . ALA A 1 586 ? -5.941 -60.406 -25.672 1 90.44 586 ALA A C 1
ATOM 4620 O O . ALA A 1 586 ? -5.793 -61.625 -25.938 1 90.44 586 ALA A O 1
ATOM 4621 N N . VAL A 1 587 ? -6.062 -59.5 -26.609 1 89.31 587 VAL A N 1
ATOM 4622 C CA . VAL A 1 587 ? -5.859 -59.781 -28.016 1 89.31 587 VAL A CA 1
ATOM 4623 C C . VAL A 1 587 ? -4.891 -58.75 -28.609 1 89.31 587 VAL A C 1
ATOM 4625 O O . VAL A 1 587 ? -5.023 -57.562 -28.375 1 89.31 587 VAL A O 1
ATOM 4628 N N . ASN A 1 588 ? -3.857 -59.281 -29.281 1 87.12 588 ASN A N 1
ATOM 4629 C CA . ASN A 1 588 ? -2.861 -58.406 -29.891 1 87.12 588 ASN A CA 1
ATOM 4630 C C . ASN A 1 588 ? -2.711 -58.719 -31.391 1 87.12 588 ASN A C 1
ATOM 4632 O O . ASN A 1 588 ? -2.018 -59.656 -31.766 1 87.12 588 ASN A O 1
ATOM 4636 N N . GLN A 1 589 ? -3.346 -57.906 -32.188 1 82.5 589 GLN A N 1
ATOM 4637 C CA . GLN A 1 589 ? -3.25 -58 -33.625 1 82.5 589 GLN A CA 1
ATOM 4638 C C . GLN A 1 589 ? -2.586 -56.75 -34.219 1 82.5 589 GLN A C 1
ATOM 4640 O O . GLN A 1 589 ? -2.527 -55.688 -33.562 1 82.5 589 GLN A O 1
ATOM 4645 N N . PRO A 1 590 ? -2.072 -56.812 -35.375 1 77.62 590 PRO A N 1
ATOM 4646 C CA . PRO A 1 590 ? -1.353 -55.656 -35.969 1 77.62 590 PRO A CA 1
ATOM 4647 C C . PRO A 1 590 ? -2.229 -54.438 -36.125 1 77.62 590 PRO A C 1
ATOM 4649 O O . PRO A 1 590 ? -1.762 -53.312 -35.906 1 77.62 590 PRO A O 1
ATOM 4652 N N . THR A 1 591 ? -3.494 -54.625 -36.406 1 86.88 591 THR A N 1
ATOM 4653 C CA . THR A 1 591 ? -4.344 -53.5 -36.719 1 86.88 591 THR A CA 1
ATOM 4654 C C . THR A 1 591 ? -5.227 -53.125 -35.531 1 86.88 591 THR A C 1
ATOM 4656 O O . THR A 1 591 ? -5.809 -52.031 -35.5 1 86.88 591 THR A O 1
ATOM 4659 N N . TYR A 1 592 ? -5.395 -54.031 -34.625 1 91 592 TYR A N 1
ATOM 4660 C CA . TYR A 1 592 ? -6.242 -53.75 -33.469 1 91 592 TYR A CA 1
ATOM 4661 C C . TYR A 1 592 ? -5.836 -54.562 -32.25 1 91 592 TYR A C 1
ATOM 4663 O O . TYR A 1 592 ? -5.238 -55.625 -32.406 1 91 592 TYR A O 1
ATOM 4671 N N . ARG A 1 593 ? -6.121 -54.062 -31.078 1 93.25 593 ARG A N 1
ATOM 4672 C CA . ARG A 1 593 ? -5.898 -54.75 -29.812 1 93.25 593 ARG A CA 1
ATOM 4673 C C . ARG A 1 593 ? -7.133 -54.656 -28.922 1 93.25 593 ARG A C 1
ATOM 4675 O O . ARG A 1 593 ? -7.906 -53.688 -29.016 1 93.25 593 ARG A O 1
ATOM 4682 N N . ILE A 1 594 ? -7.332 -55.719 -28.172 1 94.75 594 ILE A N 1
ATOM 4683 C CA . ILE A 1 594 ? -8.391 -55.719 -27.172 1 94.75 594 ILE A CA 1
ATOM 4684 C C . ILE A 1 594 ? -7.785 -55.75 -25.766 1 94.75 594 ILE A C 1
ATOM 4686 O O . ILE A 1 594 ? -7.012 -56.688 -25.453 1 94.75 594 ILE A O 1
ATOM 4690 N N . TRP A 1 595 ? -8.141 -54.75 -25.016 1 94.06 595 TRP A N 1
ATOM 4691 C CA . TRP A 1 595 ? -7.609 -54.625 -23.656 1 94.06 595 TRP A CA 1
ATOM 4692 C C . TRP A 1 595 ? -8.711 -54.812 -22.625 1 94.06 595 TRP A C 1
ATOM 4694 O O . TRP A 1 595 ? -9.859 -54.438 -22.844 1 94.06 595 TRP A O 1
ATOM 4704 N N . VAL A 1 596 ? -8.383 -55.5 -21.562 1 95.06 596 VAL A N 1
ATOM 4705 C CA . VAL A 1 596 ? -9.219 -55.531 -20.375 1 95.06 596 VAL A CA 1
ATOM 4706 C C . VAL A 1 596 ? -8.508 -54.844 -19.219 1 95.06 596 VAL A C 1
ATOM 4708 O O . VAL A 1 596 ? -7.418 -55.25 -18.812 1 95.06 596 VAL A O 1
ATOM 4711 N N . ARG A 1 597 ? -9.078 -53.75 -18.734 1 92.62 597 ARG A N 1
ATOM 4712 C CA . ARG A 1 597 ? -8.445 -52.938 -17.703 1 92.62 597 ARG A CA 1
ATOM 4713 C C . ARG A 1 597 ? -9.383 -52.719 -16.531 1 92.62 597 ARG A C 1
ATOM 4715 O O . ARG A 1 597 ? -10.586 -52.531 -16.719 1 92.62 597 ARG A O 1
ATOM 4722 N N . THR A 1 598 ? -8.828 -52.75 -15.352 1 92.75 598 THR A N 1
ATOM 4723 C CA . THR A 1 598 ? -9.609 -52.406 -14.172 1 92.75 598 THR A CA 1
ATOM 4724 C C . THR A 1 598 ? -9.477 -50.938 -13.844 1 92.75 598 THR A C 1
ATOM 4726 O O . THR A 1 598 ? -8.492 -50.281 -14.234 1 92.75 598 THR A O 1
ATOM 4729 N N . TRP A 1 599 ? -10.461 -50.438 -13.172 1 93.19 599 TRP A N 1
ATOM 4730 C CA . TRP A 1 599 ? -10.383 -49.062 -12.719 1 93.19 599 TRP A CA 1
ATOM 4731 C C . TRP A 1 599 ? -9.148 -48.844 -11.852 1 93.19 599 TRP A C 1
ATOM 4733 O O . TRP A 1 599 ? -8.523 -47.781 -11.914 1 93.19 599 TRP A O 1
ATOM 4743 N N . GLY A 1 600 ? -8.828 -49.781 -11.016 1 91 600 GLY A N 1
ATOM 4744 C CA . GLY A 1 600 ? -7.617 -49.656 -10.219 1 91 600 GLY A CA 1
ATOM 4745 C C . GLY A 1 600 ? -6.371 -49.438 -11.055 1 91 600 GLY A C 1
ATOM 4746 O O . GLY A 1 600 ? -5.531 -48.594 -10.719 1 91 600 GLY A O 1
ATOM 4747 N N . GLU A 1 601 ? -6.25 -50.188 -12.148 1 87.81 601 GLU A N 1
ATOM 4748 C CA . GLU A 1 601 ? -5.098 -50.062 -13.047 1 87.81 601 GLU A CA 1
ATOM 4749 C C . GLU A 1 601 ? -5.098 -48.719 -13.75 1 87.81 601 GLU A C 1
ATOM 4751 O O . GLU A 1 601 ? -4.047 -48.094 -13.883 1 87.81 601 GLU A O 1
ATOM 4756 N N . ILE A 1 602 ? -6.242 -48.312 -14.195 1 91.5 602 ILE A N 1
ATOM 4757 C CA . ILE A 1 602 ? -6.375 -47.062 -14.93 1 91.5 602 ILE A CA 1
ATOM 4758 C C . ILE A 1 602 ? -6.016 -45.875 -14.023 1 91.5 602 ILE A C 1
ATOM 4760 O O . ILE A 1 602 ? -5.262 -45 -14.422 1 91.5 602 ILE A O 1
ATOM 4764 N N . ILE A 1 603 ? -6.578 -45.875 -12.805 1 92.31 603 ILE A N 1
ATOM 4765 C CA . ILE A 1 603 ? -6.332 -44.812 -11.836 1 92.31 603 ILE A CA 1
ATOM 4766 C C . ILE A 1 603 ? -4.855 -44.812 -11.453 1 92.31 603 ILE A C 1
ATOM 4768 O O . ILE A 1 603 ? -4.242 -43.719 -11.359 1 92.31 603 ILE A O 1
ATOM 4772 N N . GLU A 1 604 ? -4.312 -45.938 -11.281 1 87.06 604 GLU A N 1
ATOM 4773 C CA . GLU A 1 604 ? -2.898 -46.031 -10.938 1 87.06 604 GLU A CA 1
ATOM 4774 C C . GLU A 1 604 ? -2.02 -45.469 -12.055 1 87.06 604 GLU A C 1
ATOM 4776 O O . GLU A 1 604 ? -1.048 -44.75 -11.789 1 87.06 604 GLU A O 1
ATOM 4781 N N . ASP A 1 605 ? -2.316 -45.844 -13.273 1 84.88 605 ASP A N 1
ATOM 4782 C CA . ASP A 1 605 ? -1.575 -45.344 -14.414 1 84.88 605 ASP A CA 1
ATOM 4783 C C . ASP A 1 605 ? -1.635 -43.812 -14.461 1 84.88 605 ASP A C 1
ATOM 4785 O O . ASP A 1 605 ? -0.625 -43.156 -14.719 1 84.88 605 ASP A O 1
ATOM 4789 N N . ALA A 1 606 ? -2.83 -43.281 -14.273 1 89.69 606 ALA A N 1
ATOM 4790 C CA . ALA A 1 606 ? -3.021 -41.812 -14.297 1 89.69 606 ALA A CA 1
ATOM 4791 C C . ALA A 1 606 ? -2.266 -41.156 -13.156 1 89.69 606 ALA A C 1
ATOM 4793 O O . ALA A 1 606 ? -1.672 -40.094 -13.336 1 89.69 606 ALA A O 1
ATOM 4794 N N . GLN A 1 607 ? -2.32 -41.75 -11.977 1 88.62 607 GLN A N 1
ATOM 4795 C CA . GLN A 1 607 ? -1.608 -41.219 -10.82 1 88.62 607 GLN A CA 1
ATOM 4796 C C . GLN A 1 607 ? -0.102 -41.188 -11.07 1 88.62 607 GLN A C 1
ATOM 4798 O O . GLN A 1 607 ? 0.583 -40.25 -10.656 1 88.62 607 GLN A O 1
ATOM 4803 N N . GLU A 1 608 ? 0.357 -42.188 -11.711 1 82.69 608 GLU A N 1
ATOM 4804 C CA . GLU A 1 608 ? 1.782 -42.25 -12.023 1 82.69 608 GLU A CA 1
ATOM 4805 C C . GLU A 1 608 ? 2.188 -41.125 -12.977 1 82.69 608 GLU A C 1
ATOM 4807 O O . GLU A 1 608 ? 3.287 -40.594 -12.867 1 82.69 608 GLU A O 1
ATOM 4812 N N . ARG A 1 609 ? 1.355 -40.875 -13.922 1 82.12 609 ARG A N 1
ATOM 4813 C CA . ARG A 1 609 ? 1.63 -39.812 -14.891 1 82.12 609 ARG A CA 1
ATOM 4814 C C . ARG A 1 609 ? 1.674 -38.469 -14.203 1 82.12 609 ARG A C 1
ATOM 4816 O O . ARG A 1 609 ? 2.404 -37.562 -14.633 1 82.12 609 ARG A O 1
ATOM 4823 N N . LEU A 1 610 ? 0.894 -38.344 -13.125 1 87.75 610 LEU A N 1
ATOM 4824 C CA . LEU A 1 610 ? 0.778 -37.062 -12.461 1 87.75 610 LEU A CA 1
ATOM 4825 C C . LEU A 1 610 ? 1.676 -37 -11.227 1 87.75 610 LEU A C 1
ATOM 4827 O O . LEU A 1 610 ? 1.705 -35.969 -10.523 1 87.75 610 LEU A O 1
ATOM 4831 N N . ARG A 1 611 ? 2.408 -38 -10.961 1 85.44 611 ARG A N 1
ATOM 4832 C CA . ARG A 1 611 ? 3.16 -38.125 -9.719 1 85.44 611 ARG A CA 1
ATOM 4833 C C . ARG A 1 611 ? 4.172 -37 -9.562 1 85.44 611 ARG A C 1
ATOM 4835 O O . ARG A 1 611 ? 4.285 -36.406 -8.492 1 85.44 611 ARG A O 1
ATOM 4842 N N . PHE A 1 612 ? 4.984 -36.781 -10.602 1 85.06 612 PHE A N 1
ATOM 4843 C CA . PHE A 1 612 ? 5.988 -35.75 -10.562 1 85.06 612 PHE A CA 1
ATOM 4844 C C . PHE A 1 612 ? 5.367 -34.406 -10.133 1 85.06 612 PHE A C 1
ATOM 4846 O O . PHE A 1 612 ? 5.906 -33.719 -9.266 1 85.06 612 PHE A O 1
ATOM 4853 N N . TYR A 1 613 ? 4.254 -34.094 -10.664 1 87.12 613 TYR A N 1
ATOM 4854 C CA . TYR A 1 613 ? 3.602 -32.812 -10.391 1 87.12 613 TYR A CA 1
ATOM 4855 C C . TYR A 1 613 ? 3.008 -32.781 -8.992 1 87.12 613 TYR A C 1
ATOM 4857 O O . TYR A 1 613 ? 3.068 -31.766 -8.297 1 87.12 613 TYR A O 1
ATOM 4865 N N . SER A 1 614 ? 2.361 -33.875 -8.648 1 89.94 614 SER A N 1
ATOM 4866 C CA . SER A 1 614 ? 1.811 -34 -7.297 1 89.94 614 SER A CA 1
ATOM 4867 C C . SER A 1 614 ? 2.889 -33.781 -6.242 1 89.94 614 SER A C 1
ATOM 4869 O O . SER A 1 614 ? 2.652 -33.094 -5.238 1 89.94 614 SER A O 1
ATOM 4871 N N . GLU A 1 615 ? 4.051 -34.344 -6.531 1 88.5 615 GLU A N 1
ATOM 4872 C CA . GLU A 1 615 ? 5.16 -34.188 -5.594 1 88.5 615 GLU A CA 1
ATOM 4873 C C . GLU A 1 615 ? 5.676 -32.75 -5.551 1 88.5 615 GLU A C 1
ATOM 4875 O O . GLU A 1 615 ? 5.926 -32.219 -4.473 1 88.5 615 GLU A O 1
ATOM 4880 N N . GLN A 1 616 ? 5.797 -32.188 -6.723 1 89.19 616 GLN A N 1
ATOM 4881 C CA . GLN A 1 616 ? 6.297 -30.812 -6.777 1 89.19 616 GLN A CA 1
ATOM 4882 C C . GLN A 1 616 ? 5.312 -29.844 -6.129 1 89.19 616 GLN A C 1
ATOM 4884 O O . GLN A 1 616 ? 5.723 -28.875 -5.473 1 89.19 616 GLN A O 1
ATOM 4889 N N . LEU A 1 617 ? 4.043 -30.062 -6.344 1 90 617 LEU A N 1
ATOM 4890 C CA . LEU A 1 617 ? 2.996 -29.219 -5.797 1 90 617 LEU A CA 1
ATOM 4891 C C . LEU A 1 617 ? 2.775 -29.5 -4.316 1 90 617 LEU A C 1
ATOM 4893 O O . LEU A 1 617 ? 2.057 -28.766 -3.635 1 90 617 LEU A O 1
ATOM 4897 N N . GLU A 1 618 ? 3.424 -30.562 -3.836 1 89.81 618 GLU A N 1
ATOM 4898 C CA . GLU A 1 618 ? 3.191 -30.984 -2.459 1 89.81 618 GLU A CA 1
ATOM 4899 C C . GLU A 1 618 ? 1.699 -31.094 -2.158 1 89.81 618 GLU A C 1
ATOM 4901 O O . GLU A 1 618 ? 1.223 -30.547 -1.16 1 89.81 618 GLU A O 1
ATOM 4906 N N . TYR A 1 619 ? 1.018 -31.656 -3.078 1 89.31 619 TYR A N 1
ATOM 4907 C CA . TYR A 1 619 ? -0.436 -31.672 -2.955 1 89.31 619 TYR A CA 1
ATOM 4908 C C . TYR A 1 619 ? -0.952 -33.094 -2.859 1 89.31 619 TYR A C 1
ATOM 4910 O O . TYR A 1 619 ? -0.549 -33.969 -3.641 1 89.31 619 TYR A O 1
ATOM 4918 N N . GLN A 1 620 ? -1.71 -33.375 -1.889 1 86.69 620 GLN A N 1
ATOM 4919 C CA . GLN A 1 620 ? -2.48 -34.594 -1.739 1 86.69 620 GLN A CA 1
ATOM 4920 C C . GLN A 1 620 ? -3.975 -34.312 -1.64 1 86.69 620 GLN A C 1
ATOM 4922 O O . GLN A 1 620 ? -4.406 -33.531 -0.766 1 86.69 620 GLN A O 1
ATOM 4927 N N . SER A 1 621 ? -4.664 -34.875 -2.543 1 89.75 621 SER A N 1
ATOM 4928 C CA . SER A 1 621 ? -6.09 -34.594 -2.615 1 89.75 621 SER A CA 1
ATOM 4929 C C . SER A 1 621 ? -6.84 -35.219 -1.436 1 89.75 621 SER A C 1
ATOM 4931 O O . SER A 1 621 ? -6.645 -36.375 -1.115 1 89.75 621 SER A O 1
ATOM 4933 N N . SER A 1 622 ? -7.609 -34.406 -0.772 1 87.75 622 SER A N 1
ATOM 4934 C CA . SER A 1 622 ? -8.5 -34.875 0.275 1 87.75 622 SER A CA 1
ATOM 4935 C C . SER A 1 622 ? -9.875 -35.219 -0.285 1 87.75 622 SER A C 1
ATOM 4937 O O . SER A 1 622 ? -10.203 -34.875 -1.417 1 87.75 622 SER A O 1
ATOM 4939 N N . THR A 1 623 ? -10.609 -36.031 0.476 1 86.81 623 THR A N 1
ATOM 4940 C CA . T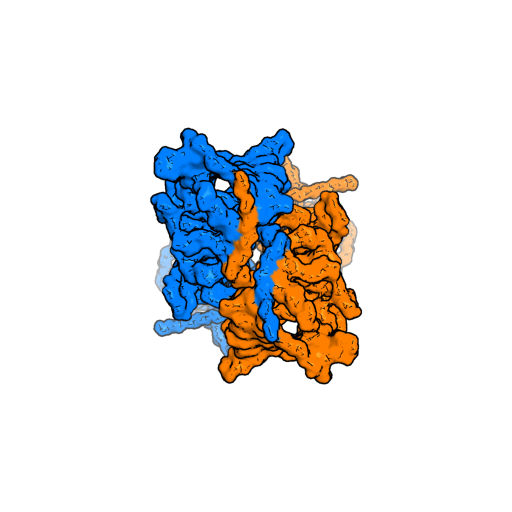HR A 1 623 ? -11.969 -36.375 0.059 1 86.81 623 THR A CA 1
ATOM 4941 C C . THR A 1 623 ? -12.797 -35.094 -0.159 1 86.81 623 THR A C 1
ATOM 4943 O O . THR A 1 623 ? -13.586 -35.031 -1.104 1 86.81 623 THR A O 1
ATOM 4946 N N . GLU A 1 624 ? -12.555 -34.156 0.681 1 86.81 624 GLU A N 1
ATOM 4947 C CA . GLU A 1 624 ? -13.281 -32.875 0.566 1 86.81 624 GLU A CA 1
ATOM 4948 C C . GLU A 1 624 ? -12.945 -32.188 -0.741 1 86.81 624 GLU A C 1
ATOM 4950 O O . GLU A 1 624 ? -13.836 -31.688 -1.438 1 86.81 624 GLU A O 1
ATOM 4955 N N . HIS A 1 625 ? -11.711 -32.125 -1.023 1 90.19 625 HIS A N 1
ATOM 4956 C CA . HIS A 1 625 ? -11.273 -31.484 -2.254 1 90.19 625 HIS A CA 1
ATOM 4957 C C . HIS A 1 625 ? -11.789 -32.219 -3.482 1 90.19 625 HIS A C 1
ATOM 4959 O O . HIS A 1 625 ? -12.203 -31.594 -4.465 1 90.19 625 HIS A O 1
ATOM 4965 N N . ALA A 1 626 ? -11.781 -33.5 -3.396 1 91.88 626 ALA A N 1
ATOM 4966 C CA . ALA A 1 626 ? -12.234 -34.344 -4.5 1 91.88 626 ALA A CA 1
ATOM 4967 C C . ALA A 1 626 ? -13.711 -34.125 -4.789 1 91.88 626 ALA A C 1
ATOM 4969 O O . ALA A 1 626 ? -14.109 -34 -5.945 1 91.88 626 ALA A O 1
ATOM 4970 N N . MET A 1 627 ? -14.461 -34.031 -3.73 1 90.56 627 MET A N 1
ATOM 4971 C CA . MET A 1 627 ? -15.898 -33.844 -3.891 1 90.56 627 MET A CA 1
ATOM 4972 C C . MET A 1 627 ? -16.203 -32.438 -4.398 1 90.56 627 MET A C 1
ATOM 4974 O O . MET A 1 627 ? -17.094 -32.25 -5.227 1 90.56 627 MET A O 1
ATOM 4978 N N . ASP A 1 628 ? -15.484 -31.547 -3.854 1 88.88 628 ASP A N 1
ATOM 4979 C CA . ASP A 1 628 ? -15.648 -30.172 -4.32 1 88.88 628 ASP A CA 1
ATOM 4980 C C . ASP A 1 628 ? -15.398 -30.062 -5.824 1 88.88 628 ASP A C 1
ATOM 4982 O O . ASP A 1 628 ? -16.125 -29.375 -6.535 1 88.88 628 ASP A O 1
ATOM 4986 N N . TYR A 1 629 ? -14.383 -30.703 -6.27 1 91.19 629 TYR A N 1
ATOM 4987 C CA . TYR A 1 629 ? -14.062 -30.703 -7.695 1 91.19 629 TYR A CA 1
ATOM 4988 C C . TYR A 1 629 ? -15.203 -31.328 -8.508 1 91.19 629 TYR A C 1
ATOM 4990 O O . TYR A 1 629 ? -15.617 -30.766 -9.523 1 91.19 629 TYR A O 1
ATOM 4998 N N . LEU A 1 630 ? -15.625 -32.469 -8.039 1 90.75 630 LEU A N 1
ATOM 4999 C CA . LEU A 1 630 ? -16.688 -33.188 -8.742 1 90.75 630 LEU A CA 1
ATOM 5000 C C . LEU A 1 630 ? -17.938 -32.344 -8.875 1 90.75 630 LEU A C 1
ATOM 5002 O O . LEU A 1 630 ? -18.547 -32.281 -9.938 1 90.75 630 LEU A O 1
ATOM 5006 N N . ILE A 1 631 ? -18.266 -31.672 -7.832 1 90.06 631 ILE A N 1
ATOM 5007 C CA . ILE A 1 631 ? -19.469 -30.844 -7.797 1 90.06 631 ILE A CA 1
ATOM 5008 C C . ILE A 1 631 ? -19.297 -29.641 -8.703 1 90.06 631 ILE A C 1
ATOM 5010 O O . ILE A 1 631 ? -20.203 -29.281 -9.453 1 90.06 631 ILE A O 1
ATOM 5014 N N . ARG A 1 632 ? -18.188 -29.047 -8.641 1 88.31 632 ARG A N 1
ATOM 5015 C CA . ARG A 1 632 ? -17.938 -27.812 -9.391 1 88.31 632 ARG A CA 1
ATOM 5016 C C . ARG A 1 632 ? -17.844 -28.094 -10.883 1 88.31 632 ARG A C 1
ATOM 5018 O O . ARG A 1 632 ? -18.391 -27.328 -11.695 1 88.31 632 ARG A O 1
ATOM 5025 N N . GLU A 1 633 ? -17.141 -29.141 -11.273 1 89.12 633 GLU A N 1
ATOM 5026 C CA . GLU A 1 633 ? -16.844 -29.375 -12.68 1 89.12 633 GLU A CA 1
ATOM 5027 C C . GLU A 1 633 ? -17.922 -30.234 -13.344 1 89.12 633 GLU A C 1
ATOM 5029 O O . GLU A 1 633 ? -18.078 -30.188 -14.562 1 89.12 633 GLU A O 1
ATOM 5034 N N . HIS A 1 634 ? -18.688 -30.969 -12.523 1 90.31 634 HIS A N 1
ATOM 5035 C CA . HIS A 1 634 ? -19.672 -31.875 -13.078 1 90.31 634 HIS A CA 1
ATOM 5036 C C . HIS A 1 634 ? -21.031 -31.719 -12.383 1 90.31 634 HIS A C 1
ATOM 5038 O O . HIS A 1 634 ? -21.688 -32.688 -12.07 1 90.31 634 HIS A O 1
ATOM 5044 N N . THR A 1 635 ? -21.312 -30.531 -12.156 1 85.12 635 THR A N 1
ATOM 5045 C CA . THR A 1 635 ? -22.484 -30.172 -11.359 1 85.12 635 THR A CA 1
ATOM 5046 C C . THR A 1 635 ? -23.734 -30.875 -11.898 1 85.12 635 THR A C 1
ATOM 5048 O O . THR A 1 635 ? -24.469 -31.516 -11.141 1 85.12 635 THR A O 1
ATOM 5051 N N . ASP A 1 636 ? -23.984 -30.781 -13.18 1 84.75 636 ASP A N 1
ATOM 5052 C CA . ASP A 1 636 ? -25.203 -31.312 -13.781 1 84.75 636 ASP A CA 1
ATOM 5053 C C . ASP A 1 636 ? -25.266 -32.844 -13.633 1 84.75 636 ASP A C 1
ATOM 5055 O O . ASP A 1 636 ? -26.359 -33.375 -13.43 1 84.75 636 ASP A O 1
ATOM 5059 N N . THR A 1 637 ? -24.156 -33.5 -13.586 1 87 637 THR A N 1
ATOM 5060 C CA . THR A 1 637 ? -24.109 -34.969 -13.602 1 87 637 THR A CA 1
ATOM 5061 C C . THR A 1 637 ? -24.156 -35.531 -12.188 1 87 637 THR A C 1
ATOM 5063 O O . THR A 1 637 ? -24.672 -36.625 -11.969 1 87 637 THR A O 1
ATOM 5066 N N . VAL A 1 638 ? -23.734 -34.719 -11.203 1 87.94 638 VAL A N 1
ATOM 5067 C CA . VAL A 1 638 ? -23.547 -35.312 -9.883 1 87.94 638 VAL A CA 1
ATOM 5068 C C . VAL A 1 638 ? -24.594 -34.781 -8.922 1 87.94 638 VAL A C 1
ATOM 5070 O O . VAL A 1 638 ? -24.609 -35.125 -7.746 1 87.94 638 VAL A O 1
ATOM 5073 N N . MET A 1 639 ? -25.516 -34.031 -9.367 1 86.25 639 MET A N 1
ATOM 5074 C CA . MET A 1 639 ? -26.516 -33.406 -8.508 1 86.25 639 MET A CA 1
ATOM 5075 C C . MET A 1 639 ? -27.312 -34.469 -7.746 1 86.25 639 MET A C 1
ATOM 5077 O O . MET A 1 639 ? -27.625 -34.281 -6.57 1 86.25 639 MET A O 1
ATOM 5081 N N . ASP A 1 640 ? -27.703 -35.469 -8.43 1 84.44 640 ASP A N 1
ATOM 5082 C CA . ASP A 1 640 ? -28.469 -36.562 -7.805 1 84.44 640 ASP A CA 1
ATOM 5083 C C . ASP A 1 640 ? -27.656 -37.25 -6.73 1 84.44 640 ASP A C 1
ATOM 5085 O O . ASP A 1 640 ? -28.188 -37.656 -5.688 1 84.44 640 ASP A O 1
ATOM 5089 N N . LEU A 1 641 ? -26.391 -37.438 -6.996 1 87.19 641 LEU A N 1
ATOM 5090 C CA . LEU A 1 641 ? -25.5 -38.094 -6.055 1 87.19 641 LEU A CA 1
ATOM 5091 C C . LEU A 1 641 ? -25.266 -37.25 -4.824 1 87.19 641 LEU A C 1
ATOM 5093 O O . LEU A 1 641 ? -25.047 -37.75 -3.725 1 87.19 641 LEU A O 1
ATOM 5097 N N . VAL A 1 642 ? -25.25 -35.969 -5.031 1 86.75 642 VAL A N 1
ATOM 5098 C CA . VAL A 1 642 ? -25.078 -35.031 -3.928 1 86.75 642 VAL A CA 1
ATOM 5099 C C . VAL A 1 642 ? -26.328 -35.031 -3.055 1 86.75 642 VAL A C 1
ATOM 5101 O O . VAL A 1 642 ? -26.234 -35.031 -1.825 1 86.75 642 VAL A O 1
ATOM 5104 N N . SER A 1 643 ? -27.469 -35 -3.705 1 83.19 643 SER A N 1
ATOM 5105 C CA . SER A 1 643 ? -28.75 -34.969 -3.012 1 83.19 643 SER A CA 1
ATOM 5106 C C . SER A 1 643 ? -28.969 -36.188 -2.143 1 83.19 643 SER A C 1
ATOM 5108 O O . SER A 1 643 ? -29.547 -36.094 -1.062 1 83.19 643 SER A O 1
ATOM 5110 N N . ASP A 1 644 ? -28.547 -37.281 -2.6 1 83.62 644 ASP A N 1
ATOM 5111 C CA . ASP A 1 644 ? -28.812 -38.531 -1.846 1 83.62 644 ASP A CA 1
ATOM 5112 C C . ASP A 1 644 ? -27.672 -38.812 -0.884 1 83.62 644 ASP A C 1
ATOM 5114 O O . ASP A 1 644 ? -27.672 -39.875 -0.218 1 83.62 644 ASP A O 1
ATOM 5118 N N . GLY A 1 645 ? -26.5 -37.969 -0.872 1 80.19 645 GLY A N 1
ATOM 5119 C CA . GLY A 1 645 ? -25.438 -38.062 0.125 1 80.19 645 GLY A CA 1
ATOM 5120 C C . GLY A 1 645 ? -24.25 -38.906 -0.333 1 80.19 645 GLY A C 1
ATOM 5121 O O . GLY A 1 645 ? -23.281 -39.062 0.402 1 80.19 645 GLY A O 1
ATOM 5122 N N . THR A 1 646 ? -24.375 -39.562 -1.52 1 82.81 646 THR A N 1
ATOM 5123 C CA . THR A 1 646 ? -23.281 -40.375 -2.049 1 82.81 646 THR A CA 1
ATOM 5124 C C . THR A 1 646 ? -22.031 -39.531 -2.227 1 82.81 646 THR A C 1
ATOM 5126 O O . THR A 1 646 ? -20.922 -40 -1.948 1 82.81 646 THR A O 1
ATOM 5129 N N . VAL A 1 647 ? -22.297 -38.312 -2.682 1 83.25 647 VAL A N 1
ATOM 5130 C CA . VAL A 1 647 ? -21.25 -37.281 -2.748 1 83.25 647 VAL A CA 1
ATOM 5131 C C . VAL A 1 647 ? -21.484 -36.219 -1.68 1 83.25 647 VAL A C 1
ATOM 5133 O O . VAL A 1 647 ? -22.453 -35.469 -1.75 1 83.25 647 VAL A O 1
ATOM 5136 N N . PRO A 1 648 ? -20.625 -36.281 -0.729 1 76.94 648 PRO A N 1
ATOM 5137 C CA . PRO A 1 648 ? -20.844 -35.312 0.355 1 76.94 648 PRO A CA 1
ATOM 5138 C C . PRO A 1 648 ? -20.766 -33.875 -0.115 1 76.94 648 PRO A C 1
ATOM 5140 O O . PRO A 1 648 ? -19.922 -33.531 -0.966 1 76.94 648 PRO A O 1
ATOM 5143 N N . ALA A 1 649 ? -21.797 -33.094 0.265 1 66.88 649 ALA A N 1
ATOM 5144 C CA . ALA A 1 649 ? -21.859 -31.672 -0.113 1 66.88 649 ALA A CA 1
ATOM 5145 C C . ALA A 1 649 ? -20.703 -30.875 0.508 1 66.88 649 ALA A C 1
ATOM 5147 O O . ALA A 1 649 ? -20.219 -31.234 1.584 1 66.88 649 ALA A O 1
ATOM 5148 N N . ALA A 1 650 ? -20.062 -30.141 -0.323 1 55.75 650 ALA A N 1
ATOM 5149 C CA . ALA A 1 650 ? -19.031 -29.219 0.149 1 55.75 650 ALA A CA 1
ATOM 5150 C C . ALA A 1 650 ? -19.484 -28.453 1.388 1 55.75 650 ALA A C 1
ATOM 5152 O O . ALA A 1 650 ? -20.656 -28.078 1.489 1 55.75 650 ALA A O 1
ATOM 5153 N N . ARG A 1 651 ? -19.031 -28.5 2.43 1 49 651 ARG A N 1
ATOM 5154 C CA . ARG A 1 651 ? -19.375 -27.641 3.553 1 49 651 ARG A CA 1
ATOM 5155 C C . ARG A 1 651 ? -19.484 -26.188 3.115 1 49 651 ARG A C 1
ATOM 5157 O O . ARG A 1 651 ? -18.75 -25.734 2.234 1 49 651 ARG A O 1
ATOM 5164 N N . ALA A 1 652 ? -20.656 -25.453 3.354 1 44.12 652 ALA A N 1
ATOM 5165 C CA . ALA A 1 652 ? -21.062 -24.078 3.096 1 44.12 652 ALA A CA 1
ATOM 5166 C C . ALA A 1 652 ? -19.891 -23.125 3.266 1 44.12 652 ALA A C 1
ATOM 5168 O O . ALA A 1 652 ? -20.047 -21.906 3.088 1 44.12 652 ALA A O 1
ATOM 5169 N N . GLY A 1 653 ? -18.844 -23.281 3.957 1 37.62 653 GLY A N 1
ATOM 5170 C CA . GLY A 1 653 ? -18.047 -22.078 4.148 1 37.62 653 GLY A CA 1
ATOM 5171 C C . GLY A 1 653 ? -17.516 -21.5 2.85 1 37.62 653 GLY A C 1
ATOM 5172 O O . GLY A 1 653 ? -17.109 -20.344 2.803 1 37.62 653 GLY A O 1
ATOM 5173 N N . ASP A 1 654 ? -17.062 -22.312 1.893 1 35.81 654 ASP A N 1
ATOM 5174 C CA . ASP A 1 654 ? -16.344 -21.719 0.767 1 35.81 654 ASP A CA 1
ATOM 5175 C C . ASP A 1 654 ? -17.297 -21.422 -0.397 1 35.81 654 ASP A C 1
ATOM 5177 O O . ASP A 1 654 ? -16.859 -21.219 -1.527 1 35.81 654 ASP A O 1
ATOM 5181 N N . SER A 1 655 ? -18.547 -21.734 -0.405 1 32.47 655 SER A N 1
ATOM 5182 C CA . SER A 1 655 ? -19.375 -21.609 -1.603 1 32.47 655 SER A CA 1
ATOM 5183 C C . SER A 1 655 ? -19.703 -20.141 -1.886 1 32.47 655 SER A C 1
ATOM 5185 O O . SER A 1 655 ? -20.391 -19.5 -1.096 1 32.47 655 SER A O 1
ATOM 5187 N N . GLY A 1 656 ? -18.891 -19.359 -2.553 1 29.94 656 GLY A N 1
ATOM 5188 C CA . GLY A 1 656 ? -19.453 -18.172 -3.152 1 29.94 656 GLY A CA 1
ATOM 5189 C C . GLY A 1 656 ? -20.734 -18.422 -3.904 1 29.94 656 GLY A C 1
ATOM 5190 O O . GLY A 1 656 ? -21.016 -19.562 -4.293 1 29.94 656 GLY A O 1
ATOM 5191 N N . SER A 1 657 ? -21.766 -17.594 -3.678 1 29.89 657 SER A N 1
ATOM 5192 C CA . SER A 1 657 ? -23.125 -17.422 -4.148 1 29.89 657 SER A CA 1
ATOM 5193 C C . SER A 1 657 ? -23.219 -17.578 -5.664 1 29.89 657 SER A C 1
ATOM 5195 O O . SER A 1 657 ? -22.75 -16.703 -6.41 1 29.89 657 SER A O 1
ATOM 5197 N N . ILE A 1 658 ? -22.984 -18.688 -6.352 1 28.12 658 ILE A N 1
ATOM 5198 C CA . ILE A 1 658 ? -23.391 -18.734 -7.746 1 28.12 658 ILE A CA 1
ATOM 5199 C C . ILE A 1 658 ? -24.906 -18.547 -7.84 1 28.12 658 ILE A C 1
ATOM 5201 O O . ILE A 1 658 ? -25.672 -19.344 -7.285 1 28.12 658 ILE A O 1
ATOM 5205 N N . GLY A 1 659 ? -25.422 -17.281 -7.918 1 25.33 659 GLY A N 1
ATOM 5206 C CA . GLY A 1 659 ? -26.781 -16.938 -8.289 1 25.33 659 GLY A CA 1
ATOM 5207 C C . GLY A 1 659 ? -27.297 -17.719 -9.477 1 25.33 659 GLY A C 1
ATOM 5208 O O . GLY A 1 659 ? -26.562 -17.953 -10.445 1 25.33 659 GLY A O 1
ATOM 5209 N N . ALA A 1 660 ? -28.312 -18.578 -9.281 1 28.5 660 ALA A N 1
ATOM 5210 C CA . ALA A 1 660 ? -29.234 -19.188 -10.242 1 28.5 660 ALA A CA 1
ATOM 5211 C C . ALA A 1 660 ? -29.812 -18.125 -11.172 1 28.5 660 ALA A C 1
ATOM 5213 O O . ALA A 1 660 ? -30.422 -17.156 -10.711 1 28.5 660 ALA A O 1
ATOM 5214 N N . ALA A 1 661 ? -29.344 -17.875 -12.391 1 26.91 661 ALA A N 1
ATOM 5215 C CA . ALA A 1 661 ? -30.094 -17.281 -13.5 1 26.91 661 ALA A CA 1
ATOM 5216 C C . ALA A 1 661 ? -31.438 -17.969 -13.695 1 26.91 661 ALA A C 1
ATOM 5218 O O . ALA A 1 661 ? -31.484 -19.109 -14.18 1 26.91 661 ALA A O 1
ATOM 5219 N N . THR A 1 662 ? -32.375 -17.906 -12.703 1 20.98 662 THR A N 1
ATOM 5220 C CA . THR A 1 662 ? -33.75 -18.25 -13.094 1 20.98 662 THR A CA 1
ATOM 5221 C C . THR A 1 662 ? -34.25 -17.328 -14.211 1 20.98 662 THR A C 1
ATOM 5223 O O . THR A 1 662 ? -34.25 -16.109 -14.055 1 20.98 662 THR A O 1
ATOM 5226 N N . THR A 1 663 ? -34.031 -17.734 -15.438 1 22.77 663 THR A N 1
ATOM 5227 C CA . THR A 1 663 ? -34.844 -17.344 -16.594 1 22.77 663 THR A CA 1
ATOM 5228 C C . THR A 1 663 ? -36.312 -17.5 -16.297 1 22.77 663 THR A C 1
ATOM 5230 O O . THR A 1 663 ? -36.781 -18.594 -15.969 1 22.77 663 THR A O 1
ATOM 5233 N N . SER A 1 664 ? -36.906 -16.5 -15.625 1 19.5 664 SER A N 1
ATOM 5234 C CA . SER A 1 664 ? -38.188 -16.172 -16.219 1 19.5 664 SER A CA 1
ATOM 5235 C C . SER A 1 664 ? -38.031 -15.531 -17.594 1 19.5 664 SER A C 1
ATOM 5237 O O . SER A 1 664 ? -37.094 -14.773 -17.812 1 19.5 664 SER A O 1
ATOM 5239 N N . MET B 1 1 ? 9.508 77.125 19.047 1 72.38 1 MET B N 1
ATOM 5240 C CA . MET B 1 1 ? 9.414 75.688 19.172 1 72.38 1 MET B CA 1
ATOM 5241 C C . MET B 1 1 ? 8.305 75.312 20.156 1 72.38 1 MET B C 1
ATOM 5243 O O . MET B 1 1 ? 8.219 75.875 21.25 1 72.38 1 MET B O 1
ATOM 5247 N N . ALA B 1 2 ? 7.234 74.75 19.594 1 83.94 2 ALA B N 1
ATOM 5248 C CA . ALA B 1 2 ? 6.145 74.312 20.469 1 83.94 2 ALA B CA 1
ATOM 5249 C C . ALA B 1 2 ? 6.336 72.875 20.922 1 83.94 2 ALA B C 1
ATOM 5251 O O . ALA B 1 2 ? 6.91 72.062 20.203 1 83.94 2 ALA B O 1
ATOM 5252 N N . LYS B 1 3 ? 6.043 72.625 22.219 1 86.81 3 LYS B N 1
ATOM 5253 C CA . LYS B 1 3 ? 6.113 71.312 22.781 1 86.81 3 LYS B CA 1
ATOM 5254 C C . LYS B 1 3 ? 4.723 70.688 22.922 1 86.81 3 LYS B C 1
ATOM 5256 O O . LYS B 1 3 ? 3.814 71.312 23.453 1 86.81 3 LYS B O 1
ATOM 5261 N N . LEU B 1 4 ? 4.535 69.625 22.328 1 84.06 4 LEU B N 1
ATOM 5262 C CA . LEU B 1 4 ? 3.275 68.875 22.406 1 84.06 4 LEU B CA 1
ATOM 5263 C C . LEU B 1 4 ? 3.418 67.688 23.312 1 84.06 4 LEU B C 1
ATOM 5265 O O . LEU B 1 4 ? 4.445 67 23.281 1 84.06 4 LEU B O 1
ATOM 5269 N N . ARG B 1 5 ? 2.305 67.438 24.234 1 79.25 5 ARG B N 1
ATOM 5270 C CA . ARG B 1 5 ? 2.324 66.25 25.125 1 79.25 5 ARG B CA 1
ATOM 5271 C C . ARG B 1 5 ? 1.186 65.312 24.812 1 79.25 5 ARG B C 1
ATOM 5273 O O . ARG B 1 5 ? 0.048 65.75 24.594 1 79.25 5 ARG B O 1
ATOM 5280 N N . LEU B 1 6 ? 1.428 64.062 24.875 1 75.81 6 LEU B N 1
ATOM 5281 C CA . LEU B 1 6 ? 0.49 63 24.531 1 75.81 6 LEU B CA 1
ATOM 5282 C C . LEU B 1 6 ? -0.519 62.781 25.656 1 75.81 6 LEU B C 1
ATOM 5284 O O . LEU B 1 6 ? -0.153 62.781 26.828 1 75.81 6 LEU B O 1
ATOM 5288 N N . THR B 1 7 ? -1.954 62.75 25.406 1 69 7 THR B N 1
ATOM 5289 C CA . THR B 1 7 ? -3.012 62.438 26.359 1 69 7 THR B CA 1
ATOM 5290 C C . THR B 1 7 ? -3.811 61.219 25.906 1 69 7 THR B C 1
ATOM 5292 O O . THR B 1 7 ? -3.877 60.906 24.719 1 69 7 THR B O 1
ATOM 5295 N N . VAL B 1 8 ? -4.391 60.406 27 1 65.25 8 VAL B N 1
ATOM 5296 C CA . VAL B 1 8 ? -5.168 59.219 26.672 1 65.25 8 VAL B CA 1
ATOM 5297 C C . VAL B 1 8 ? -6.652 59.562 26.594 1 65.25 8 VAL B C 1
ATOM 5299 O O . VAL B 1 8 ? -7.203 60.125 27.531 1 65.25 8 VAL B O 1
ATOM 5302 N N . GLY B 1 9 ? -7.367 59.25 25.484 1 63.59 9 GLY B N 1
ATOM 5303 C CA . GLY B 1 9 ? -8.797 59.469 25.344 1 63.59 9 GLY B CA 1
ATOM 5304 C C . GLY B 1 9 ? -9.633 58.281 25.75 1 63.59 9 GLY B C 1
ATOM 5305 O O . GLY B 1 9 ? -9.094 57.219 26.047 1 63.59 9 GLY B O 1
ATOM 5306 N N . ARG B 1 10 ? -11.039 58.281 26.047 1 62.03 10 ARG B N 1
ATOM 5307 C CA . ARG B 1 10 ? -12.016 57.281 26.422 1 62.03 10 ARG B CA 1
ATOM 5308 C C . ARG B 1 10 ? -11.914 56.062 25.516 1 62.03 10 ARG B C 1
ATOM 5310 O O . ARG B 1 10 ? -12.031 54.906 25.984 1 62.03 10 ARG B O 1
ATOM 5317 N N . GLY B 1 11 ? -11.727 56.281 24.375 1 62.56 11 GLY B N 1
ATOM 5318 C CA . GLY B 1 11 ? -11.625 55.219 23.406 1 62.56 11 GLY B CA 1
ATOM 5319 C C . GLY B 1 11 ? -10.492 54.25 23.719 1 62.56 11 GLY B C 1
ATOM 5320 O O . GLY B 1 11 ? -10.641 53.031 23.578 1 62.56 11 GLY B O 1
ATOM 5321 N N . HIS B 1 12 ? -9.57 54.75 24.312 1 64.94 12 HIS B N 1
ATOM 5322 C CA . HIS B 1 12 ? -8.422 53.906 24.641 1 64.94 12 HIS B CA 1
ATOM 5323 C C . HIS B 1 12 ? -8.719 53.031 25.844 1 64.94 12 HIS B C 1
ATOM 5325 O O . HIS B 1 12 ? -8.273 51.875 25.906 1 64.94 12 HIS B O 1
ATOM 5331 N N . VAL B 1 13 ? -9.547 53.531 26.781 1 68.56 13 VAL B N 1
ATOM 5332 C CA . VAL B 1 13 ? -9.906 52.719 27.953 1 68.56 13 VAL B CA 1
ATOM 5333 C C . VAL B 1 13 ? -10.734 51.531 27.531 1 68.56 13 VAL B C 1
ATOM 5335 O O . VAL B 1 13 ? -10.555 50.406 28.062 1 68.56 13 VAL B O 1
ATOM 5338 N N . GLU B 1 14 ? -11.57 51.812 26.641 1 68.19 14 GLU B N 1
ATOM 5339 C CA . GLU B 1 14 ? -12.398 50.719 26.125 1 68.19 14 GLU B CA 1
ATOM 5340 C C . GLU B 1 14 ? -11.547 49.656 25.469 1 68.19 14 GLU B C 1
ATOM 5342 O O . GLU B 1 14 ? -11.844 48.469 25.594 1 68.19 14 GLU B O 1
ATOM 5347 N N . GLU B 1 15 ? -10.578 50.094 24.859 1 66.81 15 GLU B N 1
ATOM 5348 C CA . GLU B 1 15 ? -9.664 49.156 24.234 1 66.81 15 GLU B CA 1
ATOM 5349 C C . GLU B 1 15 ? -8.945 48.312 25.297 1 66.81 15 GLU B C 1
ATOM 5351 O O . GLU B 1 15 ? -8.766 47.094 25.109 1 66.81 15 GLU B O 1
ATOM 5356 N N . LEU B 1 16 ? -8.688 48.938 26.344 1 69.38 16 LEU B N 1
ATOM 5357 C CA . LEU B 1 16 ? -7.992 48.25 27.422 1 69.38 16 LEU B CA 1
ATOM 5358 C C . LEU B 1 16 ? -8.93 47.281 28.141 1 69.38 16 LEU B C 1
ATOM 5360 O O . LEU B 1 16 ? -8.484 46.25 28.656 1 69.38 16 LEU B O 1
ATOM 5364 N N . ALA B 1 17 ? -10.164 47.625 28.172 1 74.62 17 ALA B N 1
ATOM 5365 C CA . ALA B 1 17 ? -11.148 46.812 28.906 1 74.62 17 ALA B CA 1
ATOM 5366 C C . ALA B 1 17 ? -11.414 45.5 28.203 1 74.62 17 ALA B C 1
ATOM 5368 O O . ALA B 1 17 ? -11.805 44.5 28.859 1 74.62 17 ALA B O 1
ATOM 5369 N N . ARG B 1 18 ? -11.117 45.469 26.953 1 74.12 18 ARG B N 1
ATOM 5370 C CA . ARG B 1 18 ? -11.375 44.25 26.172 1 74.12 18 ARG B CA 1
ATOM 5371 C C . ARG B 1 18 ? -12.734 43.656 26.531 1 74.12 18 ARG B C 1
ATOM 5373 O O . ARG B 1 18 ? -12.82 42.5 26.984 1 74.12 18 ARG B O 1
ATOM 5380 N N . LEU B 1 19 ? -13.773 44.281 26.234 1 73.19 19 LEU B N 1
ATOM 5381 C CA . LEU B 1 19 ? -15.133 44.031 26.703 1 73.19 19 LEU B CA 1
ATOM 5382 C C . LEU B 1 19 ? -15.664 42.719 26.203 1 73.19 19 LEU B C 1
ATOM 5384 O O . LEU B 1 19 ? -16.594 42.156 26.781 1 73.19 19 LEU B O 1
ATOM 5388 N N . ARG B 1 20 ? -15.062 42.062 25.281 1 70.75 20 ARG B N 1
ATOM 5389 C CA . ARG B 1 20 ? -15.586 40.844 24.688 1 70.75 20 ARG B CA 1
ATOM 5390 C C . ARG B 1 20 ? -14.828 39.625 25.203 1 70.75 20 ARG B C 1
ATOM 5392 O O . ARG B 1 20 ? -15 38.531 24.672 1 70.75 20 ARG B O 1
ATOM 5399 N N . HIS B 1 21 ? -14.008 39.781 26.203 1 76.81 21 HIS B N 1
ATOM 5400 C CA . HIS B 1 21 ? -13.203 38.688 26.75 1 76.81 21 HIS B CA 1
ATOM 5401 C C . HIS B 1 21 ? -13.5 38.469 28.219 1 76.81 21 HIS B C 1
ATOM 5403 O O . HIS B 1 21 ? -12.633 38.688 29.078 1 76.81 21 HIS B O 1
ATOM 5409 N N . PRO B 1 22 ? -14.641 37.875 28.375 1 86.06 22 PRO B N 1
ATOM 5410 C CA . PRO B 1 22 ? -15.016 37.719 29.781 1 86.06 22 PRO B CA 1
ATOM 5411 C C . PRO B 1 22 ? -14.117 36.75 30.531 1 86.06 22 PRO B C 1
ATOM 5413 O O . PRO B 1 22 ? -13.852 36.938 31.719 1 86.06 22 PRO B O 1
ATOM 5416 N N . VAL B 1 23 ? -13.641 35.688 29.844 1 86.94 23 VAL B N 1
ATOM 5417 C CA . VAL B 1 23 ? -12.789 34.719 30.516 1 86.94 23 VAL B CA 1
ATOM 5418 C C . VAL B 1 23 ? -11.5 35.406 30.984 1 86.94 23 VAL B C 1
ATOM 5420 O O . VAL B 1 23 ? -11.031 35.156 32.094 1 86.94 23 VAL B O 1
ATOM 5423 N N . GLY B 1 24 ? -10.961 36.25 30.094 1 84 24 GLY B N 1
ATOM 5424 C CA . GLY B 1 24 ? -9.781 37 30.469 1 84 24 GLY B CA 1
ATOM 5425 C C . GLY B 1 24 ? -10.016 37.938 31.656 1 84 24 GLY B C 1
ATOM 5426 O O . GLY B 1 24 ? -9.125 38.125 32.5 1 84 24 GLY B O 1
ATOM 5427 N N . ALA B 1 25 ? -11.164 38.469 31.688 1 87.94 25 ALA B N 1
ATOM 5428 C CA . ALA B 1 25 ? -11.516 39.312 32.812 1 87.94 25 ALA B CA 1
ATOM 5429 C C . ALA B 1 25 ? -11.539 38.531 34.125 1 87.94 25 ALA B C 1
ATOM 5431 O O . ALA B 1 25 ? -11.008 39 35.125 1 87.94 25 ALA B O 1
ATOM 5432 N N . VAL B 1 26 ? -12.156 37.375 34.031 1 92.44 26 VAL B N 1
ATOM 5433 C CA . VAL B 1 26 ? -12.188 36.531 35.188 1 92.44 26 VAL B CA 1
ATOM 5434 C C . VAL B 1 26 ? -10.766 36.156 35.625 1 92.44 26 VAL B C 1
ATOM 5436 O O . VAL B 1 26 ? -10.438 36.219 36.812 1 92.44 26 VAL B O 1
ATOM 5439 N N . GLU B 1 27 ? -10.008 35.844 34.688 1 89.19 27 GLU B N 1
ATOM 5440 C CA . GLU B 1 27 ? -8.617 35.5 34.969 1 89.19 27 GLU B CA 1
ATOM 5441 C C . GLU B 1 27 ? -7.922 36.656 35.719 1 89.19 27 GLU B C 1
ATOM 5443 O O . GLU B 1 27 ? -7.242 36.438 36.719 1 89.19 27 GLU B O 1
ATOM 5448 N N . GLU B 1 28 ? -8.086 37.781 35.188 1 87.12 28 GLU B N 1
ATOM 5449 C CA . GLU B 1 28 ? -7.469 38.969 35.812 1 87.12 28 GLU B CA 1
ATOM 5450 C C . GLU B 1 28 ? -7.949 39.188 37.219 1 87.12 28 GLU B C 1
ATOM 5452 O O . GLU B 1 28 ? -7.16 39.531 38.125 1 87.12 28 GLU B O 1
ATOM 5457 N N . LEU B 1 29 ? -9.188 39.062 37.438 1 92.5 29 LEU B N 1
ATOM 5458 C CA . LEU B 1 29 ? -9.758 39.25 38.781 1 92.5 29 LEU B CA 1
ATOM 5459 C C . LEU B 1 29 ? -9.242 38.188 39.75 1 92.5 29 LEU B C 1
ATOM 5461 O O . LEU B 1 29 ? -9 38.469 40.906 1 92.5 29 LEU B O 1
ATOM 5465 N N . ILE B 1 30 ? -9.133 36.969 39.25 1 93.25 30 ILE B N 1
ATOM 5466 C CA . ILE B 1 30 ? -8.555 35.938 40.094 1 93.25 30 ILE B CA 1
ATOM 5467 C C . ILE B 1 30 ? -7.121 36.312 40.469 1 93.25 30 ILE B C 1
ATOM 5469 O O . ILE B 1 30 ? -6.723 36.188 41.625 1 93.25 30 ILE B O 1
ATOM 5473 N N . TRP B 1 31 ? -6.422 36.781 39.531 1 88.75 31 TRP B N 1
ATOM 5474 C CA . TRP B 1 31 ? -5.051 37.188 39.781 1 88.75 31 TRP B CA 1
ATOM 5475 C C . TRP B 1 31 ? -5.016 38.312 40.844 1 88.75 31 TRP B C 1
ATOM 5477 O O . TRP B 1 31 ? -4.148 38.312 41.719 1 88.75 31 TRP B O 1
ATOM 5487 N N . ASN B 1 32 ? -5.906 39.25 40.688 1 88.75 32 ASN B N 1
ATOM 5488 C CA . ASN B 1 32 ? -5.984 40.312 41.688 1 88.75 32 ASN B CA 1
ATOM 5489 C C . ASN B 1 32 ? -6.215 39.75 43.094 1 88.75 32 ASN B C 1
ATOM 5491 O O . ASN B 1 32 ? -5.633 40.219 44.062 1 88.75 32 ASN B O 1
ATOM 5495 N N . SER B 1 33 ? -7.043 38.781 43.156 1 93.69 33 SER B N 1
ATOM 5496 C CA . SER B 1 33 ? -7.293 38.094 44.438 1 93.69 33 SER B CA 1
ATOM 5497 C C . SER B 1 33 ? -6.023 37.469 44.969 1 93.69 33 SER B C 1
ATOM 5499 O O . SER B 1 33 ? -5.723 37.594 46.156 1 93.69 33 SER B O 1
ATOM 5501 N N . LEU B 1 34 ? -5.371 36.844 44.125 1 90.69 34 LEU B N 1
ATOM 5502 C CA . LEU B 1 34 ? -4.156 36.125 44.531 1 90.69 34 LEU B CA 1
ATOM 5503 C C . LEU B 1 34 ? -3.066 37.125 44.938 1 90.69 34 LEU B C 1
ATOM 5505 O O . LEU B 1 34 ? -2.314 36.875 45.875 1 90.69 34 LEU B O 1
ATOM 5509 N N . ASP B 1 35 ? -3.045 38.25 44.219 1 87.5 35 ASP B N 1
ATOM 5510 C CA . ASP B 1 35 ? -2.102 39.312 44.594 1 87.5 35 ASP B CA 1
ATOM 5511 C C . ASP B 1 35 ? -2.391 39.875 45.969 1 87.5 35 ASP B C 1
ATOM 5513 O O . ASP B 1 35 ? -1.492 40.375 46.656 1 87.5 35 ASP B O 1
ATOM 5517 N N . ALA B 1 36 ? -3.598 39.719 46.406 1 90.62 36 ALA B N 1
ATOM 5518 C CA . ALA B 1 36 ? -4.016 40.188 47.719 1 90.62 36 ALA B CA 1
ATOM 5519 C C . ALA B 1 36 ? -3.855 39.094 48.75 1 90.62 36 ALA B C 1
ATOM 5521 O O . ALA B 1 36 ? -4.473 39.156 49.844 1 90.62 36 ALA B O 1
ATOM 5522 N N . ASP B 1 37 ? -3.143 38.031 48.375 1 93.12 37 ASP B N 1
ATOM 5523 C CA . ASP B 1 37 ? -2.766 36.938 49.281 1 93.12 37 ASP B CA 1
ATOM 5524 C C . ASP B 1 37 ? -3.969 36.062 49.594 1 93.12 37 ASP B C 1
ATOM 5526 O O . ASP B 1 37 ? -4.055 35.5 50.688 1 93.12 37 ASP B O 1
ATOM 5530 N N . ALA B 1 38 ? -4.875 36 48.719 1 95.44 38 ALA B N 1
ATOM 5531 C CA . ALA B 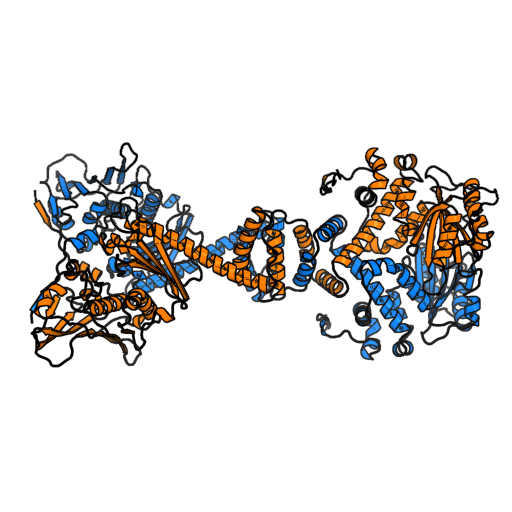1 38 ? -6.016 35.125 48.938 1 95.44 38 ALA B CA 1
ATOM 5532 C C . ALA B 1 38 ? -5.59 33.656 48.906 1 95.44 38 ALA B C 1
ATOM 5534 O O . ALA B 1 38 ? -4.707 33.281 48.125 1 95.44 38 ALA B O 1
ATOM 5535 N N . GLU B 1 39 ? -6.168 32.844 49.719 1 95.56 39 GLU B N 1
ATOM 5536 C CA . GLU B 1 39 ? -5.969 31.391 49.688 1 95.56 39 GLU B CA 1
ATOM 5537 C C . GLU B 1 39 ? -7.145 30.688 49.031 1 95.56 39 GLU B C 1
ATOM 5539 O O . GLU B 1 39 ? -7.004 29.562 48.531 1 95.56 39 GLU B O 1
ATOM 5544 N N . THR B 1 40 ? -8.18 31.281 49.125 1 96.69 40 THR B N 1
ATOM 5545 C CA . THR B 1 40 ? -9.383 30.75 48.5 1 96.69 40 THR B CA 1
ATOM 5546 C C . THR B 1 40 ? -10.023 31.781 47.594 1 96.69 40 THR B C 1
ATOM 5548 O O . THR B 1 40 ? -10.289 32.906 48 1 96.69 40 THR B O 1
ATOM 5551 N N . VAL B 1 41 ? -10.18 31.438 46.344 1 97.69 41 VAL B N 1
ATOM 5552 C CA . VAL B 1 41 ? -10.883 32.281 45.375 1 97.69 41 VAL B CA 1
ATOM 5553 C C . VAL B 1 41 ? -12.031 31.484 44.75 1 97.69 41 VAL B C 1
ATOM 5555 O O . VAL B 1 41 ? -11.828 30.375 44.25 1 97.69 41 VAL B O 1
ATOM 5558 N N . THR B 1 42 ? -13.195 32 44.812 1 97.75 42 THR B N 1
ATOM 5559 C CA . THR B 1 42 ? -14.367 31.328 44.281 1 97.75 42 THR B CA 1
ATOM 5560 C C . THR B 1 42 ? -15.031 32.188 43.219 1 97.75 42 THR B C 1
ATOM 5562 O O . THR B 1 42 ? -15.352 33.344 43.438 1 97.75 42 THR B O 1
ATOM 5565 N N . VAL B 1 43 ? -15.164 31.656 42.031 1 97.69 43 VAL B N 1
ATOM 5566 C CA . VAL B 1 43 ? -15.891 32.312 40.938 1 97.69 43 VAL B CA 1
ATOM 5567 C C . VAL B 1 43 ? -17.281 31.703 40.812 1 97.69 43 VAL B C 1
ATOM 5569 O O . VAL B 1 43 ? -17.422 30.5 40.594 1 97.69 43 VAL B O 1
ATOM 5572 N N . VAL B 1 44 ? -18.266 32.531 41 1 96.38 44 VAL B N 1
ATOM 5573 C CA . VAL B 1 44 ? -19.641 32.062 40.938 1 96.38 44 VAL B CA 1
ATOM 5574 C C . VAL B 1 44 ? -20.344 32.656 39.719 1 96.38 44 VAL B C 1
ATOM 5576 O O . VAL B 1 44 ? -20.297 33.875 39.5 1 96.38 44 VAL B O 1
ATOM 5579 N N . LEU B 1 45 ? -20.906 31.766 38.906 1 95 45 LEU B N 1
ATOM 5580 C CA . LEU B 1 45 ? -21.75 32.188 37.812 1 95 45 LEU B CA 1
ATOM 5581 C C . LEU B 1 45 ? -23.219 31.984 38.125 1 95 45 LEU B C 1
ATOM 5583 O O . LEU B 1 45 ? -23.703 30.844 38.25 1 95 45 LEU B O 1
ATOM 5587 N N . GLU B 1 46 ? -23.828 33.094 38.406 1 91.81 46 GLU B N 1
ATOM 5588 C CA . GLU B 1 46 ? -25.266 33 38.688 1 91.81 46 GLU B CA 1
ATOM 5589 C C . GLU B 1 46 ? -26.078 33 37.375 1 91.81 46 GLU B C 1
ATOM 5591 O O . GLU B 1 46 ? -25.906 33.875 36.531 1 91.81 46 GLU B O 1
ATOM 5596 N N . ARG B 1 47 ? -26.906 32.031 37.219 1 89.19 47 ARG B N 1
ATOM 5597 C CA . ARG B 1 47 ? -27.672 31.828 36 1 89.19 47 ARG B CA 1
ATOM 5598 C C . ARG B 1 47 ? -29.125 32.219 36.188 1 89.19 47 ARG B C 1
ATOM 5600 O O . ARG B 1 47 ? -29.672 32.062 37.281 1 89.19 47 ARG B O 1
ATOM 5607 N N . ASN B 1 48 ? -29.688 32.781 35.219 1 80.69 48 ASN B N 1
ATOM 5608 C CA . ASN B 1 48 ? -31.109 33.094 35.25 1 80.69 48 ASN B CA 1
ATOM 5609 C C . ASN B 1 48 ? -31.969 31.875 34.906 1 80.69 48 ASN B C 1
ATOM 5611 O O . ASN B 1 48 ? -31.438 30.781 34.75 1 80.69 48 ASN B O 1
ATOM 5615 N N . ASP B 1 49 ? -33.281 32.094 34.844 1 76 49 ASP B N 1
ATOM 5616 C CA . ASP B 1 49 ? -34.25 31.016 34.625 1 76 49 ASP B CA 1
ATOM 5617 C C . ASP B 1 49 ? -34.094 30.375 33.25 1 76 49 ASP B C 1
ATOM 5619 O O . ASP B 1 49 ? -34.5 29.234 33.062 1 76 49 ASP B O 1
ATOM 5623 N N . PHE B 1 50 ? -33.406 31.047 32.344 1 76.19 50 PHE B N 1
ATOM 5624 C CA . PHE B 1 50 ? -33.25 30.531 30.984 1 76.19 50 PHE B CA 1
ATOM 5625 C C . PHE B 1 50 ? -31.875 29.906 30.797 1 76.19 50 PHE B C 1
ATOM 5627 O O . PHE B 1 50 ? -31.516 29.516 29.688 1 76.19 50 PHE B O 1
ATOM 5634 N N . GLY B 1 51 ? -31.125 29.844 31.922 1 76.62 51 GLY B N 1
ATOM 5635 C CA . GLY B 1 51 ? -29.828 29.188 31.875 1 76.62 51 GLY B CA 1
ATOM 5636 C C . GLY B 1 51 ? -28.703 30.125 31.5 1 76.62 51 GLY B C 1
ATOM 5637 O O . GLY B 1 51 ? -27.531 29.719 31.484 1 76.62 51 GLY B O 1
ATOM 5638 N N . GLY B 1 52 ? -29 31.391 31.203 1 82.06 52 GLY B N 1
ATOM 5639 C CA . GLY B 1 52 ? -27.984 32.375 30.891 1 82.06 52 GLY B CA 1
ATOM 5640 C C . GLY B 1 52 ? -27.328 32.969 32.125 1 82.06 52 GLY B C 1
ATOM 5641 O O . GLY B 1 52 ? -27.969 33.125 33.156 1 82.06 52 GLY B O 1
ATOM 5642 N N . VAL B 1 53 ? -26.094 33.312 32.094 1 88.69 53 VAL B N 1
ATOM 5643 C CA . VAL B 1 53 ? -25.375 33.906 33.219 1 88.69 53 VAL B CA 1
ATOM 5644 C C . VAL B 1 53 ? -25.781 35.375 33.375 1 88.69 53 VAL B C 1
ATOM 5646 O O . VAL B 1 53 ? -25.625 36.156 32.438 1 88.69 53 VAL B O 1
ATOM 5649 N N . ASP B 1 54 ? -26.328 35.719 34.531 1 86 54 ASP B N 1
ATOM 5650 C CA . ASP B 1 54 ? -26.797 37.062 34.75 1 86 54 ASP B CA 1
ATOM 5651 C C . ASP B 1 54 ? -25.891 37.812 35.719 1 86 54 ASP B C 1
ATOM 5653 O O . ASP B 1 54 ? -25.953 39.062 35.812 1 86 54 ASP B O 1
ATOM 5657 N N . ARG B 1 55 ? -25.141 37.125 36.438 1 91.94 55 ARG B N 1
ATOM 5658 C CA . ARG B 1 55 ? -24.219 37.719 37.406 1 91.94 55 ARG B CA 1
ATOM 5659 C C . ARG B 1 55 ? -22.969 36.875 37.562 1 91.94 55 ARG B C 1
ATOM 5661 O O . ARG B 1 55 ? -23.031 35.656 37.594 1 91.94 55 ARG B O 1
ATOM 5668 N N . VAL B 1 56 ? -21.844 37.625 37.625 1 95.75 56 VAL B N 1
ATOM 5669 C CA . VAL B 1 56 ? -20.562 36.969 37.875 1 95.75 56 VAL B CA 1
ATOM 5670 C C . VAL B 1 56 ? -19.984 37.5 39.188 1 95.75 56 VAL B C 1
ATOM 5672 O O . VAL B 1 56 ? -19.938 38.719 39.406 1 95.75 56 VAL B O 1
ATOM 5675 N N . ALA B 1 57 ? -19.609 36.656 40.031 1 97.19 57 ALA B N 1
ATOM 5676 C CA . ALA B 1 57 ? -18.984 37.062 41.281 1 97.19 57 ALA B CA 1
ATOM 5677 C C . ALA B 1 57 ? -17.625 36.375 41.469 1 97.19 57 ALA B C 1
ATOM 5679 O O . ALA B 1 57 ? -17.469 35.219 41.156 1 97.19 57 ALA B O 1
ATOM 5680 N N . VAL B 1 58 ? -16.656 37.125 41.844 1 97.31 58 VAL B N 1
ATOM 5681 C CA . VAL B 1 58 ? -15.352 36.625 42.25 1 97.31 58 VAL B CA 1
ATOM 5682 C C . VAL B 1 58 ? -15.117 36.969 43.75 1 97.31 58 VAL B C 1
ATOM 5684 O O . VAL B 1 58 ? -15.039 38.156 44.094 1 97.31 58 VAL B O 1
ATOM 5687 N N . ILE B 1 59 ? -15.062 35.938 44.562 1 97.81 59 ILE B N 1
ATOM 5688 C CA . ILE B 1 59 ? -14.969 36.094 46 1 97.81 59 ILE B CA 1
ATOM 5689 C C . ILE B 1 59 ? -13.617 35.562 46.5 1 97.81 59 ILE B C 1
ATOM 5691 O O . ILE B 1 59 ? -13.203 34.469 46.156 1 97.81 59 ILE B O 1
ATOM 5695 N N . ASP B 1 60 ? -12.977 36.438 47.25 1 97.44 60 ASP B N 1
ATOM 5696 C CA . ASP B 1 60 ? -11.688 35.969 47.75 1 97.44 60 ASP B CA 1
ATOM 5697 C C . ASP B 1 60 ? -11.555 36.312 49.25 1 97.44 60 ASP B C 1
ATOM 5699 O O . ASP B 1 60 ? -12.383 37.031 49.812 1 97.44 60 ASP B O 1
ATOM 5703 N N . ASP B 1 61 ? -10.594 35.688 49.906 1 96.44 61 ASP B N 1
ATOM 5704 C CA . ASP B 1 61 ? -10.32 35.906 51.344 1 96.44 61 ASP B CA 1
ATOM 5705 C C . ASP B 1 61 ? -8.984 36.625 51.531 1 96.44 61 ASP B C 1
ATOM 5707 O O . ASP B 1 61 ? -8.25 36.344 52.469 1 96.44 61 ASP B O 1
ATOM 5711 N N . GLY B 1 62 ? -8.648 37.531 50.594 1 95 62 GLY B N 1
ATOM 5712 C CA . GLY B 1 62 ? -7.375 38.219 50.656 1 95 62 GLY B CA 1
ATOM 5713 C C . GLY B 1 62 ? -7.375 39.375 51.688 1 95 62 GLY B C 1
ATOM 5714 O O . GLY B 1 62 ? -8.227 39.406 52.562 1 95 62 GLY B O 1
ATOM 5715 N N . THR B 1 63 ? -6.441 40.281 51.5 1 93 63 THR B N 1
ATOM 5716 C CA . THR B 1 63 ? -6.219 41.344 52.5 1 93 63 THR B CA 1
ATOM 5717 C C . THR B 1 63 ? -7.234 42.469 52.312 1 93 63 THR B C 1
ATOM 5719 O O . THR B 1 63 ? -7.387 43.312 53.188 1 93 63 THR B O 1
ATOM 5722 N N . GLY B 1 64 ? -7.875 42.469 51.188 1 93.06 64 GLY B N 1
ATOM 5723 C CA . GLY B 1 64 ? -8.844 43.5 50.906 1 93.06 64 GLY B CA 1
ATOM 5724 C C . GLY B 1 64 ? -8.203 44.812 50.438 1 93.06 64 GLY B C 1
ATOM 5725 O O . GLY B 1 64 ? -6.988 44.844 50.219 1 93.06 64 GLY B O 1
ATOM 5726 N N . ILE B 1 65 ? -9.023 45.844 50.219 1 90 65 ILE B N 1
ATOM 5727 C CA . ILE B 1 65 ? -8.586 47.156 49.75 1 90 65 ILE B CA 1
ATOM 5728 C C . ILE B 1 65 ? -8.891 48.219 50.812 1 90 65 ILE B C 1
ATOM 5730 O O . ILE B 1 65 ? -10.055 48.469 51.094 1 90 65 ILE B O 1
ATOM 5734 N N . ALA B 1 66 ? -7.812 48.812 51.219 1 87.81 66 ALA B N 1
ATOM 5735 C CA . ALA B 1 66 ? -7.992 49.906 52.156 1 87.81 66 ALA B CA 1
ATOM 5736 C C . ALA B 1 66 ? -8.438 51.188 51.469 1 87.81 66 ALA B C 1
ATOM 5738 O O . ALA B 1 66 ? -8.016 51.438 50.344 1 87.81 66 ALA B O 1
ATOM 5739 N N . ALA B 1 67 ? -9.219 51.969 52.094 1 84.94 67 ALA B N 1
ATOM 5740 C CA . ALA B 1 67 ? -9.766 53.188 51.5 1 84.94 67 ALA B CA 1
ATOM 5741 C C . ALA B 1 67 ? -8.648 54.125 51.031 1 84.94 67 ALA B C 1
ATOM 5743 O O . ALA B 1 67 ? -8.766 54.75 49.969 1 84.94 67 ALA B O 1
ATOM 5744 N N . GLU B 1 68 ? -7.602 54.156 51.781 1 83.94 68 GLU B N 1
ATOM 5745 C CA . GLU B 1 68 ? -6.488 55.031 51.469 1 83.94 68 GLU B CA 1
ATOM 5746 C C . GLU B 1 68 ? -5.734 54.562 50.219 1 83.94 68 GLU B C 1
ATOM 5748 O O . GLU B 1 68 ? -5.031 55.375 49.594 1 83.94 68 GLU B O 1
ATOM 5753 N N . LYS B 1 69 ? -5.922 53.344 49.938 1 84.94 69 LYS B N 1
ATOM 5754 C CA . LYS B 1 69 ? -5.16 52.781 48.812 1 84.94 69 LYS B CA 1
ATOM 5755 C C . LYS B 1 69 ? -5.996 52.75 47.531 1 84.94 69 LYS B C 1
ATOM 5757 O O . LYS B 1 69 ? -5.496 52.375 46.469 1 84.94 69 LYS B O 1
ATOM 5762 N N . CYS B 1 70 ? -7.188 53.094 47.562 1 85.62 70 CYS B N 1
ATOM 5763 C CA . CYS B 1 70 ? -8.078 53.031 46.406 1 85.62 70 CYS B CA 1
ATOM 5764 C C . CYS B 1 70 ? -7.555 53.875 45.281 1 85.62 70 CYS B C 1
ATOM 5766 O O . CYS B 1 70 ? -7.629 53.469 44.094 1 85.62 70 CYS B O 1
ATOM 5768 N N . GLY B 1 71 ? -7.047 55 45.562 1 80.69 71 GLY B N 1
ATOM 5769 C CA . GLY B 1 71 ? -6.488 55.875 44.531 1 80.69 71 GLY B CA 1
ATOM 5770 C C . GLY B 1 71 ? -5.348 55.219 43.781 1 80.69 71 GLY B C 1
ATOM 5771 O O . GLY B 1 71 ? -5.328 55.25 42.531 1 80.69 71 GLY B O 1
ATOM 5772 N N . ASP B 1 72 ? -4.535 54.594 44.5 1 75.88 72 ASP B N 1
ATOM 5773 C CA . ASP B 1 72 ? -3.369 53.969 43.906 1 75.88 72 ASP B CA 1
ATOM 5774 C C . ASP B 1 72 ? -3.789 52.812 43 1 75.88 72 ASP B C 1
ATOM 5776 O O . ASP B 1 72 ? -3.174 52.594 41.938 1 75.88 72 ASP B O 1
ATOM 5780 N N . TYR B 1 73 ? -4.816 52.156 43.406 1 77.31 73 TYR B N 1
ATOM 5781 C CA . TYR B 1 73 ? -5.211 50.969 42.719 1 77.31 73 TYR B CA 1
ATOM 5782 C C . TYR B 1 73 ? -6.098 51.281 41.5 1 77.31 73 TYR B C 1
ATOM 5784 O O . TYR B 1 73 ? -6.094 50.562 40.5 1 77.31 73 TYR B O 1
ATOM 5792 N N . PHE B 1 74 ? -6.789 52.375 41.531 1 81 74 PHE B N 1
ATOM 5793 C CA . PHE B 1 74 ? -7.832 52.594 40.531 1 81 74 PHE B CA 1
ATOM 5794 C C . PHE B 1 74 ? -7.535 53.812 39.656 1 81 74 PHE B C 1
ATOM 5796 O O . PHE B 1 74 ? -8.133 54 38.594 1 81 74 PHE B O 1
ATOM 5803 N N . GLU B 1 75 ? -6.555 54.625 39.969 1 75.5 75 GLU B N 1
ATOM 5804 C CA . GLU B 1 75 ? -6.352 55.844 39.25 1 75.5 75 GLU B CA 1
ATOM 5805 C C . GLU B 1 75 ? -5.328 55.688 38.125 1 75.5 75 GLU B C 1
ATOM 5807 O O . GLU B 1 75 ? -5.371 56.375 37.125 1 75.5 75 GLU B O 1
ATOM 5812 N N . GLN B 1 76 ? -4.391 54.906 38.312 1 67.69 76 GLN B N 1
ATOM 5813 C CA . GLN B 1 76 ? -3.291 54.906 37.375 1 67.69 76 GLN B CA 1
ATOM 5814 C C . GLN B 1 76 ? -3.262 53.594 36.562 1 67.69 76 GLN B C 1
ATOM 5816 O O . GLN B 1 76 ? -3.256 52.5 37.156 1 67.69 76 GLN B O 1
ATOM 5821 N N . ILE B 1 77 ? -3.355 53.812 35.188 1 64.75 77 ILE B N 1
ATOM 5822 C CA . ILE B 1 77 ? -3.145 52.656 34.312 1 64.75 77 ILE B CA 1
ATOM 5823 C C . ILE B 1 77 ? -1.688 52.625 33.844 1 64.75 77 ILE B C 1
ATOM 5825 O O . ILE B 1 77 ? -1.104 53.656 33.531 1 64.75 77 ILE B O 1
ATOM 5829 N N . GLY B 1 78 ? -1.081 51.5 33.719 1 59.5 78 GLY B N 1
ATOM 5830 C CA . GLY B 1 78 ? 0.268 51.344 33.219 1 59.5 78 GLY B CA 1
ATOM 5831 C C . GLY B 1 78 ? 1.338 51.5 34.281 1 59.5 78 GLY B C 1
ATOM 5832 O O . GLY B 1 78 ? 2.516 51.219 34.031 1 59.5 78 GLY B O 1
ATOM 5833 N N . THR B 1 79 ? 1.102 52.125 35.375 1 52.94 79 THR B N 1
ATOM 5834 C CA . THR B 1 79 ? 2.066 52.281 36.469 1 52.94 79 THR B CA 1
ATOM 5835 C C . THR B 1 79 ? 1.662 51.469 37.688 1 52.94 79 THR B C 1
ATOM 5837 O O . THR B 1 79 ? 0.698 51.781 38.375 1 52.94 79 THR B O 1
ATOM 5840 N N . SER B 1 80 ? 1.538 50.281 37.531 1 52.69 80 SER B N 1
ATOM 5841 C CA . SER B 1 80 ? 0.987 49.594 38.688 1 52.69 80 SER B CA 1
ATOM 5842 C C . SER B 1 80 ? 1.877 49.75 39.906 1 52.69 80 SER B C 1
ATOM 5844 O O . SER B 1 80 ? 3.098 49.844 39.812 1 52.69 80 SER B O 1
ATOM 5846 N N . TRP B 1 81 ? 1.286 50.25 41 1 45.59 81 TRP B N 1
ATOM 5847 C CA . TRP B 1 81 ? 1.949 50.219 42.281 1 45.59 81 TRP B CA 1
ATOM 5848 C C . TRP B 1 81 ? 2.707 48.938 42.5 1 45.59 81 TRP B C 1
ATOM 5850 O O . TRP B 1 81 ? 3.656 48.875 43.281 1 45.59 81 TRP B O 1
ATOM 5860 N N . LYS B 1 82 ? 2.355 47.844 41.781 1 55.03 82 LYS B N 1
ATOM 5861 C CA . LYS B 1 82 ? 2.975 46.531 41.906 1 55.03 82 LYS B CA 1
ATOM 5862 C C . LYS B 1 82 ? 4.375 46.531 41.312 1 55.03 82 LYS B C 1
ATOM 5864 O O . LYS B 1 82 ? 5.18 45.656 41.594 1 55.03 82 LYS B O 1
ATOM 5869 N N . LYS B 1 83 ? 4.59 47.5 40.5 1 54.38 83 LYS B N 1
ATOM 5870 C CA . LYS B 1 83 ? 5.93 47.625 39.938 1 54.38 83 LYS B CA 1
ATOM 5871 C C . LYS B 1 83 ? 6.969 47.906 41 1 54.38 83 LYS B C 1
ATOM 5873 O O . LYS B 1 83 ? 8.148 47.594 40.844 1 54.38 83 LYS B O 1
ATOM 5878 N N . ARG B 1 84 ? 6.512 48.312 42.156 1 53.56 84 ARG B N 1
ATOM 5879 C CA . ARG B 1 84 ? 7.438 48.656 43.219 1 53.56 84 ARG B CA 1
ATOM 5880 C C . ARG B 1 84 ? 7.734 47.438 44.094 1 53.56 84 ARG B C 1
ATOM 5882 O O . ARG B 1 84 ? 8.789 47.375 44.75 1 53.56 84 ARG B O 1
ATOM 5889 N N . THR B 1 85 ? 6.734 46.594 44.25 1 60.31 85 THR B N 1
ATOM 5890 C CA . THR B 1 85 ? 6.996 45.406 45.062 1 60.31 85 THR B CA 1
ATOM 5891 C C . THR B 1 85 ? 6.762 44.156 44.25 1 60.31 85 THR B C 1
ATOM 5893 O O . THR B 1 85 ? 5.805 44.062 43.5 1 60.31 85 THR B O 1
ATOM 5896 N N . GLN B 1 86 ? 7.695 43.188 44.5 1 66.62 86 GLN B N 1
ATOM 5897 C CA . GLN B 1 86 ? 7.684 41.969 43.719 1 66.62 86 GLN B CA 1
ATOM 5898 C C . GLN B 1 86 ? 6.922 40.844 44.438 1 66.62 86 GLN B C 1
ATOM 5900 O O . GLN B 1 86 ? 6.598 39.812 43.812 1 66.62 86 GLN B O 1
ATOM 5905 N N . VAL B 1 87 ? 6.609 41.125 45.656 1 76.19 87 VAL B N 1
ATOM 5906 C CA . VAL B 1 87 ? 5.93 40.094 46.406 1 76.19 87 VAL B CA 1
ATOM 5907 C C . VAL B 1 87 ? 4.738 40.688 47.156 1 76.19 87 VAL B C 1
ATOM 5909 O O . VAL B 1 87 ? 4.711 41.875 47.438 1 76.19 87 VAL B O 1
ATOM 5912 N N . SER B 1 88 ? 3.84 39.844 47.5 1 78.94 88 SER B N 1
ATOM 5913 C CA . SER B 1 88 ? 2.633 40.25 48.188 1 78.94 88 SER B CA 1
ATOM 5914 C C . SER B 1 88 ? 2.949 40.688 49.625 1 78.94 88 SER B C 1
ATOM 5916 O O . SER B 1 88 ? 4.043 40.438 50.125 1 78.94 88 SER B O 1
ATOM 5918 N N . GLU B 1 89 ? 2.096 41.281 50.156 1 78 89 GLU B N 1
ATOM 5919 C CA . GLU B 1 89 ? 2.328 42 51.438 1 78 89 GLU B CA 1
ATOM 5920 C C . GLU B 1 89 ? 2.453 41 52.594 1 78 89 GLU B C 1
ATOM 5922 O O . GLU B 1 89 ? 3.354 41.156 53.406 1 78 89 GLU B O 1
ATOM 5927 N N . VAL B 1 90 ? 1.638 40 52.625 1 81.56 90 VAL B N 1
ATOM 5928 C CA . VAL B 1 90 ? 1.554 39.156 53.812 1 81.56 90 VAL B CA 1
ATOM 5929 C C . VAL B 1 90 ? 2.309 37.875 53.562 1 81.56 90 VAL B C 1
ATOM 5931 O O . VAL B 1 90 ? 3.236 37.531 54.312 1 81.56 90 VAL B O 1
ATOM 5934 N N . LYS B 1 91 ? 1.993 37.219 52.562 1 87 91 LYS B N 1
ATOM 5935 C CA . LYS B 1 91 ? 2.52 35.875 52.375 1 87 91 LYS B CA 1
ATOM 5936 C C . LYS B 1 91 ? 3.742 35.906 51.469 1 87 91 LYS B C 1
ATOM 5938 O O . LYS B 1 91 ? 4.352 34.844 51.219 1 87 91 LYS B O 1
ATOM 5943 N N . LYS B 1 92 ? 4.031 37.031 50.906 1 80 92 LYS B N 1
ATOM 5944 C CA . LYS B 1 92 ? 5.227 37.25 50.094 1 80 92 LYS B CA 1
ATOM 5945 C C . LYS B 1 92 ? 5.223 36.375 48.844 1 80 92 LYS B C 1
ATOM 5947 O O . LYS B 1 92 ? 6.238 35.75 48.531 1 80 92 LYS B O 1
ATOM 5952 N N . ARG B 1 93 ? 3.996 36.219 48.375 1 82.06 93 ARG B N 1
ATOM 5953 C CA . ARG B 1 93 ? 3.863 35.5 47.094 1 82.06 93 ARG B CA 1
ATOM 5954 C C . ARG B 1 93 ? 4.203 36.438 45.938 1 82.06 93 ARG B C 1
ATOM 5956 O O . ARG B 1 93 ? 4.129 37.656 46.031 1 82.06 93 ARG B O 1
ATOM 5963 N N . VAL B 1 94 ? 4.617 35.812 44.844 1 76.5 94 VAL B N 1
ATOM 5964 C CA . VAL B 1 94 ? 4.965 36.562 43.656 1 76.5 94 VAL B CA 1
ATOM 5965 C C . VAL B 1 94 ? 3.719 37.25 43.125 1 76.5 94 VAL B C 1
ATOM 5967 O O . VAL B 1 94 ? 2.652 36.656 43 1 76.5 94 VAL B O 1
ATOM 5970 N N . LEU B 1 95 ? 3.832 38.531 42.781 1 75.88 95 LEU B N 1
ATOM 5971 C CA . LEU B 1 95 ? 2.701 39.312 42.312 1 75.88 95 LEU B CA 1
ATOM 5972 C C . LEU B 1 95 ? 2.551 39.188 40.781 1 75.88 95 LEU B C 1
ATOM 5974 O O . LEU B 1 95 ? 3.547 39.156 40.062 1 75.88 95 LEU B O 1
ATOM 5978 N N . HIS B 1 96 ? 1.347 38.906 40.188 1 70 96 HIS B N 1
ATOM 5979 C CA . HIS B 1 96 ? 1.03 38.812 38.75 1 70 96 HIS B CA 1
ATOM 5980 C C . HIS B 1 96 ? 0.905 40.188 38.125 1 70 96 HIS B C 1
ATOM 5982 O O . HIS B 1 96 ? 1.361 40.406 37 1 70 96 HIS B O 1
ATOM 5988 N N . GLY B 1 97 ? 0.051 41.031 38.656 1 61.31 97 GLY B N 1
ATOM 5989 C CA . GLY B 1 97 ? -0.547 42.188 38 1 61.31 97 GLY B CA 1
ATOM 5990 C C . GLY B 1 97 ? 0.335 43.406 38.031 1 61.31 97 GLY B C 1
ATOM 5991 O O . GLY B 1 97 ? 0.734 43.875 39.094 1 61.31 97 GLY B O 1
ATOM 5992 N N . LYS B 1 98 ? 1.1 43.781 36.781 1 57.88 98 LYS B N 1
ATOM 5993 C CA . LYS B 1 98 ? 1.9 45 36.844 1 57.88 98 LYS B CA 1
ATOM 5994 C C . LYS B 1 98 ? 1.265 46.125 36.031 1 57.88 98 LYS B C 1
ATOM 5996 O O . LYS B 1 98 ? 1.743 47.25 36.062 1 57.88 98 LYS B O 1
ATOM 6001 N N . ASN B 1 99 ? 0.185 45.781 35.438 1 58.16 99 ASN B N 1
ATOM 6002 C CA . ASN B 1 99 ? -0.095 46.844 34.469 1 58.16 99 ASN B CA 1
ATOM 6003 C C . ASN B 1 99 ? -1.379 47.594 34.812 1 58.16 99 ASN B C 1
ATOM 6005 O O . ASN B 1 99 ? -1.763 48.531 34.125 1 58.16 99 ASN B O 1
ATOM 6009 N N . GLY B 1 100 ? -1.992 47.25 36 1 61.94 100 GLY B N 1
ATOM 6010 C CA . GLY B 1 100 ? -3.156 47.969 36.469 1 61.94 100 GLY B CA 1
ATOM 6011 C C . GLY B 1 100 ? -4.348 47.906 35.531 1 61.94 100 GLY B C 1
ATOM 6012 O O . GLY B 1 100 ? -5.191 48.781 35.531 1 61.94 100 GLY B O 1
ATOM 6013 N N . ARG B 1 101 ? -4.473 46.875 34.75 1 68.75 101 ARG B N 1
ATOM 6014 C CA . ARG B 1 101 ? -5.547 46.781 33.781 1 68.75 101 ARG B CA 1
ATOM 6015 C C . ARG B 1 101 ? -6.742 46 34.344 1 68.75 101 ARG B C 1
ATOM 6017 O O . ARG B 1 101 ? -7.816 46 33.719 1 68.75 101 ARG B O 1
ATOM 6024 N N . GLY B 1 102 ? -6.652 45.469 35.469 1 74 102 GLY B N 1
ATOM 6025 C CA . GLY B 1 102 ? -7.691 44.594 36.031 1 74 102 GLY B CA 1
ATOM 6026 C C . GLY B 1 102 ? -9 45.312 36.281 1 74 102 GLY B C 1
ATOM 6027 O O . GLY B 1 102 ? -10.078 44.781 36 1 74 102 GLY B O 1
ATOM 6028 N N . ARG B 1 103 ? -8.906 46.531 36.656 1 78.56 103 ARG B N 1
ATOM 6029 C CA . ARG B 1 103 ? -10.117 47.25 37.031 1 78.56 103 ARG B CA 1
ATOM 6030 C C . ARG B 1 103 ? -10.945 47.594 35.781 1 78.56 103 ARG B C 1
ATOM 6032 O O . ARG B 1 103 ? -12.172 47.594 35.844 1 78.56 103 ARG B O 1
ATOM 6039 N N . VAL B 1 104 ? -10.242 47.781 34.75 1 81.88 104 VAL B N 1
ATOM 6040 C CA . VAL B 1 104 ? -10.977 48.125 33.562 1 81.88 104 VAL B CA 1
ATOM 6041 C C . VAL B 1 104 ? -11.484 46.875 32.875 1 81.88 104 VAL B C 1
ATOM 6043 O O . VAL B 1 104 ? -12.555 46.875 32.25 1 81.88 104 VAL B O 1
ATOM 6046 N N . ARG B 1 105 ? -10.797 45.812 33.031 1 85.38 105 ARG B N 1
ATOM 6047 C CA . ARG B 1 105 ? -11.195 44.562 32.438 1 85.38 105 ARG B CA 1
ATOM 6048 C C . ARG B 1 105 ? -12.508 44.062 33.031 1 85.38 105 ARG B C 1
ATOM 6050 O O . ARG B 1 105 ? -13.258 43.312 32.375 1 85.38 105 ARG B O 1
ATOM 6057 N N . ALA B 1 106 ? -12.789 44.469 34.219 1 90 106 ALA B N 1
ATOM 6058 C CA . ALA B 1 106 ? -13.992 44.062 34.938 1 90 106 ALA B CA 1
ATOM 6059 C C . ALA B 1 106 ? -15.25 44.375 34.156 1 90 106 ALA B C 1
ATOM 6061 O O . ALA B 1 106 ? -16.266 43.688 34.281 1 90 106 ALA B O 1
ATOM 6062 N N . PHE B 1 107 ? -15.086 45.344 33.281 1 88.94 107 PHE B N 1
ATOM 6063 C CA . PHE B 1 107 ? -16.266 45.781 32.531 1 88.94 107 PHE B CA 1
ATOM 6064 C C . PHE B 1 107 ? -16.656 44.781 31.469 1 88.94 107 PHE B C 1
ATOM 6066 O O . PHE B 1 107 ? -17.75 44.844 30.922 1 88.94 107 PHE B O 1
ATOM 6073 N N . ALA B 1 108 ? -15.781 43.875 31.203 1 86.81 108 ALA B N 1
ATOM 6074 C CA . ALA B 1 108 ? -16.109 42.781 30.281 1 86.81 108 ALA B CA 1
ATOM 6075 C C . ALA B 1 108 ? -17.141 41.844 30.906 1 86.81 108 ALA B C 1
ATOM 6077 O O . ALA B 1 108 ? -17.781 41.062 30.188 1 86.81 108 ALA B O 1
ATOM 6078 N N . LEU B 1 109 ? -17.344 41.906 32.156 1 92.81 109 LEU B N 1
ATOM 6079 C CA . LEU B 1 109 ? -18.203 40.969 32.875 1 92.81 109 LEU B CA 1
ATOM 6080 C C . LEU B 1 109 ? -19.578 41.594 33.125 1 92.81 109 LEU B C 1
ATOM 6082 O O . LEU B 1 109 ? -20.531 40.906 33.5 1 92.81 109 LEU B O 1
ATOM 6086 N N . GLY B 1 110 ? -19.656 42.875 32.938 1 90.62 110 GLY B N 1
ATOM 6087 C CA . GLY B 1 110 ? -20.938 43.531 33.188 1 90.62 110 GLY B CA 1
ATOM 6088 C C . GLY B 1 110 ? -20.906 45.031 32.969 1 90.62 110 GLY B C 1
ATOM 6089 O O . GLY B 1 110 ? -19.828 45.625 32.969 1 90.62 110 GLY B O 1
ATOM 6090 N N . SER B 1 111 ? -22.109 45.625 32.781 1 90.12 111 SER B N 1
ATOM 6091 C CA . SER B 1 111 ? -22.234 47.094 32.625 1 90.12 111 SER B CA 1
ATOM 6092 C C . SER B 1 111 ? -22.062 47.812 33.938 1 90.12 111 SER B C 1
ATOM 6094 O O . SER B 1 111 ? -21.672 48.969 33.969 1 90.12 111 SER B O 1
ATOM 6096 N N . GLU B 1 112 ? -22.406 47.156 35 1 92.62 112 GLU B N 1
ATOM 6097 C CA . GLU B 1 112 ? -22.188 47.656 36.375 1 92.62 112 GLU B CA 1
ATOM 6098 C C . GLU B 1 112 ? -21.25 46.75 37.156 1 92.62 112 GLU B C 1
ATOM 6100 O O . GLU B 1 112 ? -21.438 45.531 37.156 1 92.62 112 GLU B O 1
ATOM 6105 N N . VAL B 1 113 ? -20.219 47.375 37.719 1 95.06 113 VAL B N 1
ATOM 6106 C CA . VAL B 1 113 ? -19.281 46.562 38.469 1 95.06 113 VAL B CA 1
ATOM 6107 C C . VAL B 1 113 ? -19.141 47.156 39.875 1 95.06 113 VAL B C 1
ATOM 6109 O O . VAL B 1 113 ? -19.297 48.344 40.094 1 95.06 113 VAL B O 1
ATOM 6112 N N . ARG B 1 114 ? -18.938 46.219 40.875 1 95.69 114 ARG B N 1
ATOM 6113 C CA . ARG B 1 114 ? -18.828 46.594 42.25 1 95.69 114 ARG B CA 1
ATOM 6114 C C . ARG B 1 114 ? -17.781 45.781 42.969 1 95.69 114 ARG B C 1
ATOM 6116 O O . ARG B 1 114 ? -17.719 44.562 42.812 1 95.69 114 ARG B O 1
ATOM 6123 N N . TRP B 1 115 ? -16.906 46.438 43.625 1 96.06 115 TRP B N 1
ATOM 6124 C CA . TRP B 1 115 ? -15.992 45.812 44.562 1 96.06 115 TRP B CA 1
ATOM 6125 C C . TRP B 1 115 ? -16.375 46.125 46 1 96.06 115 TRP B C 1
ATOM 6127 O O . TRP B 1 115 ? -16.391 47.281 46.406 1 96.06 115 TRP B O 1
ATOM 6137 N N . THR B 1 116 ? -16.797 45.125 46.781 1 96.56 116 THR B N 1
ATOM 6138 C CA . THR B 1 116 ? -16.969 45.219 48.219 1 96.56 116 THR B CA 1
ATOM 6139 C C . THR B 1 116 ? -15.789 44.594 48.969 1 96.56 116 THR B C 1
ATOM 6141 O O . THR B 1 116 ? -15.586 43.375 48.938 1 96.56 116 THR B O 1
ATOM 6144 N N . SER B 1 117 ? -15.055 45.438 49.562 1 96.5 117 SER B N 1
ATOM 6145 C CA . SER B 1 117 ? -13.797 44.969 50.125 1 96.5 117 SER B CA 1
ATOM 6146 C C . SER B 1 117 ? -13.695 45.281 51.625 1 96.5 117 SER B C 1
ATOM 6148 O O . SER B 1 117 ? -14.133 46.344 52.062 1 96.5 117 SER B O 1
ATOM 6150 N N . VAL B 1 118 ? -13.227 44.344 52.406 1 96.06 118 VAL B N 1
ATOM 6151 C CA . VAL B 1 118 ? -12.961 44.5 53.812 1 96.06 118 VAL B CA 1
ATOM 6152 C C . VAL B 1 118 ? -11.461 44.406 54.094 1 96.06 118 VAL B C 1
ATOM 6154 O O . VAL B 1 118 ? -10.82 43.438 53.656 1 96.06 118 VAL B O 1
ATOM 6157 N N . SER B 1 119 ? -10.93 45.406 54.656 1 94.31 119 SER B N 1
ATOM 6158 C CA . SER B 1 119 ? -9.516 45.406 55 1 94.31 119 SER B CA 1
ATOM 6159 C C . SER B 1 119 ? -9.32 45.625 56.5 1 94.31 119 SER B C 1
ATOM 6161 O O . SER B 1 119 ? -10.172 46.25 57.156 1 94.31 119 SER B O 1
ATOM 6163 N N . GLY B 1 120 ? -8.25 45.031 57 1 86.94 120 GLY B N 1
ATOM 6164 C CA . GLY B 1 120 ? -7.926 45.219 58.406 1 86.94 120 GLY B CA 1
ATOM 6165 C C . GLY B 1 120 ? -6.73 46.125 58.625 1 86.94 120 GLY B C 1
ATOM 6166 O O . GLY B 1 120 ? -5.68 45.938 58 1 86.94 120 GLY B O 1
ATOM 6167 N N . THR B 1 121 ? -6.969 47.312 59.188 1 75.62 121 THR B N 1
ATOM 6168 C CA . THR B 1 121 ? -5.871 48.188 59.562 1 75.62 121 THR B CA 1
ATOM 6169 C C . THR B 1 121 ? -5.879 48.406 61.094 1 75.62 121 THR B C 1
ATOM 6171 O O . THR B 1 121 ? -6.867 48.906 61.625 1 75.62 121 THR B O 1
ATOM 6174 N N . GLN B 1 122 ? -4.727 48.125 61.719 1 72.81 122 GLN B N 1
ATOM 6175 C CA . GLN B 1 122 ? -4.5 48.406 63.125 1 72.81 122 GLN B CA 1
ATOM 6176 C C . GLN B 1 122 ? -5.621 47.812 63.969 1 72.81 122 GLN B C 1
ATOM 6178 O O . GLN B 1 122 ? -6.148 48.5 64.875 1 72.81 122 GLN B O 1
ATOM 6183 N N . GLY B 1 123 ? -6.086 46.594 63.656 1 77.25 123 GLY B N 1
ATOM 6184 C CA . GLY B 1 123 ? -7.027 45.875 64.5 1 77.25 123 GLY B CA 1
ATOM 6185 C C . GLY B 1 123 ? -8.477 46.188 64.188 1 77.25 123 GLY B C 1
ATOM 6186 O O . GLY B 1 123 ? -9.391 45.562 64.75 1 77.25 123 GLY B O 1
ATOM 6187 N N . ILE B 1 124 ? -8.789 47.219 63.344 1 88.38 124 ILE B N 1
ATOM 6188 C CA . ILE B 1 124 ? -10.148 47.562 62.969 1 88.38 124 ILE B CA 1
ATOM 6189 C C . ILE B 1 124 ? -10.398 47.188 61.5 1 88.38 124 ILE B C 1
ATOM 6191 O O . ILE B 1 124 ? -9.609 47.531 60.625 1 88.38 124 ILE B O 1
ATOM 6195 N N . ARG B 1 125 ? -11.453 46.406 61.375 1 93.69 125 ARG B N 1
ATOM 6196 C CA . ARG B 1 125 ? -11.836 46.062 60 1 93.69 125 ARG B CA 1
ATOM 6197 C C . ARG B 1 125 ? -12.805 47.094 59.406 1 93.69 125 ARG B C 1
ATOM 6199 O O . ARG B 1 125 ? -13.719 47.531 60.125 1 93.69 125 ARG B O 1
ATOM 6206 N N . ARG B 1 126 ? -12.531 47.469 58.25 1 94.81 126 ARG B N 1
ATOM 6207 C CA . ARG B 1 126 ? -13.398 48.438 57.562 1 94.81 126 ARG B CA 1
ATOM 6208 C C . ARG B 1 126 ? -13.812 47.938 56.188 1 94.81 126 ARG B C 1
ATOM 6210 O O . ARG B 1 126 ? -13.031 47.281 55.5 1 94.81 126 ARG B O 1
ATOM 6217 N N . ARG B 1 127 ? -15.016 48.25 55.875 1 95.44 127 ARG B N 1
ATOM 6218 C CA . ARG B 1 127 ? -15.57 47.875 54.594 1 95.44 127 ARG B CA 1
ATOM 6219 C C . ARG B 1 127 ? -15.625 49.094 53.656 1 95.44 127 ARG B C 1
ATOM 6221 O O . ARG B 1 127 ? -15.992 50.188 54.062 1 95.44 127 ARG B O 1
ATOM 6228 N N . VAL B 1 128 ? -15.18 48.906 52.469 1 95.31 128 VAL B N 1
ATOM 6229 C CA . VAL B 1 128 ? -15.25 49.938 51.406 1 95.31 128 VAL B CA 1
ATOM 6230 C C . VAL B 1 128 ? -15.953 49.344 50.188 1 95.31 128 VAL B C 1
ATOM 6232 O O . VAL B 1 128 ? -15.742 48.188 49.844 1 95.31 128 VAL B O 1
ATOM 6235 N N . VAL B 1 129 ? -16.797 50.188 49.562 1 95.44 129 VAL B N 1
ATOM 6236 C CA . VAL B 1 129 ? -17.484 49.781 48.344 1 95.44 129 VAL B CA 1
ATOM 6237 C C . VAL B 1 129 ? -17.047 50.688 47.188 1 95.44 129 VAL B C 1
ATOM 6239 O O . VAL B 1 129 ? -17.094 51.906 47.281 1 95.44 129 VAL B O 1
ATOM 6242 N N . ILE B 1 130 ? -16.531 50.094 46.156 1 94.56 130 ILE B N 1
ATOM 6243 C CA . ILE B 1 130 ? -16.141 50.781 44.938 1 94.56 130 ILE B CA 1
ATOM 6244 C C . ILE B 1 130 ? -17.062 50.375 43.812 1 94.56 130 ILE B C 1
ATOM 6246 O O . ILE B 1 130 ? -17.25 49.188 43.531 1 94.56 130 ILE B O 1
ATOM 6250 N N . GLU B 1 131 ? -17.594 51.375 43.125 1 94.12 131 GLU B N 1
ATOM 6251 C CA . GLU B 1 131 ? -18.547 51.094 42.031 1 94.12 131 GLU B CA 1
ATOM 6252 C C . GLU B 1 131 ? -18.203 51.906 40.781 1 94.12 131 GLU B C 1
ATOM 6254 O O . GLU B 1 131 ? -17.594 52.969 40.875 1 94.12 131 GLU B O 1
ATOM 6259 N N . SER B 1 132 ? -18.453 51.312 39.719 1 92.12 132 SER B N 1
ATOM 6260 C CA . SER B 1 132 ? -18.312 52 38.438 1 92.12 132 SER B CA 1
ATOM 6261 C C . SER B 1 132 ? -19.266 51.438 37.406 1 92.12 132 SER B C 1
ATOM 6263 O O . SER B 1 132 ? -19.859 50.375 37.594 1 92.12 132 SER B O 1
ATOM 6265 N N . ASP B 1 133 ? -19.422 52.281 36.344 1 89.5 133 ASP B N 1
ATOM 6266 C CA . ASP B 1 133 ? -20.328 51.938 35.25 1 89.5 133 ASP B CA 1
ATOM 6267 C C . ASP B 1 133 ? -19.609 52 33.906 1 89.5 133 ASP B C 1
ATOM 6269 O O . ASP B 1 133 ? -18.734 52.844 33.719 1 89.5 133 ASP B O 1
ATOM 6273 N N . ARG B 1 134 ? -20.016 51.094 33.031 1 85.81 134 ARG B N 1
ATOM 6274 C CA . ARG B 1 134 ? -19.391 51 31.719 1 85.81 134 ARG B CA 1
ATOM 6275 C C . ARG B 1 134 ? -19.516 52.312 30.953 1 85.81 134 ARG B C 1
ATOM 6277 O O . ARG B 1 134 ? -18.672 52.656 30.125 1 85.81 134 ARG B O 1
ATOM 6284 N N . SER B 1 135 ? -20.531 53.062 31.234 1 81.06 135 SER B N 1
ATOM 6285 C CA . SER B 1 135 ? -20.734 54.344 30.562 1 81.06 135 SER B CA 1
ATOM 6286 C C . SER B 1 135 ? -19.688 55.375 31 1 81.06 135 SER B C 1
ATOM 6288 O O . SER B 1 135 ? -19.422 56.344 30.297 1 81.06 135 SER B O 1
ATOM 6290 N N . SER B 1 136 ? -19.078 55.188 32.125 1 80.31 136 SER B N 1
ATOM 6291 C CA . SER B 1 136 ? -18 56.031 32.688 1 80.31 136 SER B CA 1
ATOM 6292 C C . SER B 1 136 ? -16.844 55.156 33.188 1 80.31 136 SER B C 1
ATOM 6294 O O . SER B 1 136 ? -16.484 55.25 34.375 1 80.31 136 SER B O 1
ATOM 6296 N N . MET B 1 137 ? -16.25 54.5 32.281 1 81.81 137 MET B N 1
ATOM 6297 C CA . MET B 1 137 ? -15.273 53.469 32.656 1 81.81 137 MET B CA 1
ATOM 6298 C C . MET B 1 137 ? -14.016 54.094 33.25 1 81.81 137 MET B C 1
ATOM 6300 O O . MET B 1 137 ? -13.172 53.406 33.812 1 81.81 137 MET B O 1
ATOM 6304 N N . ASP B 1 138 ? -13.906 55.438 33.094 1 78.44 138 ASP B N 1
ATOM 6305 C CA . ASP B 1 138 ? -12.703 56.094 33.594 1 78.44 138 ASP B CA 1
ATOM 6306 C C . ASP B 1 138 ? -12.938 56.688 34.969 1 78.44 138 ASP B C 1
ATOM 6308 O O . ASP B 1 138 ? -12.055 57.344 35.531 1 78.44 138 ASP B O 1
ATOM 6312 N N . GLU B 1 139 ? -14.094 56.469 35.5 1 85.44 139 GLU B N 1
ATOM 6313 C CA . GLU B 1 139 ? -14.414 57.031 36.812 1 85.44 139 GLU B CA 1
ATOM 6314 C C . GLU B 1 139 ? -14.883 55.938 37.781 1 85.44 139 GLU B C 1
ATOM 6316 O O . GLU B 1 139 ? -15.656 55.062 37.375 1 85.44 139 GLU B O 1
ATOM 6321 N N . PHE B 1 140 ? -14.43 56 39 1 89.38 140 PHE B N 1
ATOM 6322 C CA . PHE B 1 140 ? -14.82 55.062 40.031 1 89.38 140 PHE B CA 1
ATOM 6323 C C . PHE B 1 140 ? -15.289 55.812 41.281 1 89.38 140 PHE B C 1
ATOM 6325 O O . PHE B 1 140 ? -14.648 56.75 41.719 1 89.38 140 PHE B O 1
ATOM 6332 N N . ASP B 1 141 ? -16.469 55.375 41.844 1 91.88 141 ASP B N 1
ATOM 6333 C CA . ASP B 1 141 ? -16.984 55.938 43.094 1 91.88 141 ASP B CA 1
ATOM 6334 C C . ASP B 1 141 ? -16.562 55.094 44.281 1 91.88 141 ASP B C 1
ATOM 6336 O O . ASP B 1 141 ? -16.844 53.875 44.344 1 91.88 141 ASP B O 1
ATOM 6340 N N . VAL B 1 142 ? -15.945 55.688 45.219 1 93.75 142 VAL B N 1
ATOM 6341 C CA . VAL B 1 142 ? -15.484 55 46.406 1 93.75 142 VAL B CA 1
ATOM 6342 C C . VAL B 1 142 ? -16.281 55.469 47.625 1 93.75 142 VAL B C 1
ATOM 6344 O O . VAL B 1 142 ? -16.375 56.656 47.875 1 93.75 142 VAL B O 1
ATOM 6347 N N . SER B 1 143 ? -16.844 54.5 48.406 1 93.62 143 SER B N 1
ATOM 6348 C CA . SER B 1 143 ? -17.609 54.844 49.594 1 93.62 143 SER B CA 1
ATOM 6349 C C . SER B 1 143 ? -16.703 55.219 50.75 1 93.62 143 SER B C 1
ATOM 6351 O O . SER B 1 143 ? -15.5 54.969 50.719 1 93.62 143 SER B O 1
ATOM 6353 N N . ASP B 1 144 ? -17.344 55.844 51.781 1 92.5 144 ASP B N 1
ATOM 6354 C CA . ASP B 1 144 ? -16.609 56.031 53.031 1 92.5 144 ASP B CA 1
ATOM 6355 C C . ASP B 1 144 ? -16.422 54.688 53.75 1 92.5 144 ASP B C 1
ATOM 6357 O O . ASP B 1 144 ? -17.297 53.844 53.75 1 92.5 144 ASP B O 1
ATOM 6361 N N . PRO B 1 145 ? -15.227 54.531 54.25 1 92.5 145 PRO B N 1
ATOM 6362 C CA . PRO B 1 145 ? -15 53.281 55 1 92.5 145 PRO B CA 1
ATOM 6363 C C . PRO B 1 145 ? -15.93 53.156 56.188 1 92.5 145 PRO B C 1
ATOM 6365 O O . PRO B 1 145 ? -16.156 54.125 56.906 1 92.5 145 PRO B O 1
ATOM 6368 N N . GLU B 1 146 ? -16.516 51.938 56.406 1 94.06 146 GLU B N 1
ATOM 6369 C CA . GLU B 1 146 ? -17.391 51.625 57.5 1 94.06 146 GLU B CA 1
ATOM 6370 C C . GLU B 1 146 ? -16.844 50.469 58.344 1 94.06 146 GLU B C 1
ATOM 6372 O O . GLU B 1 146 ? -16.422 49.469 57.781 1 94.06 146 GLU B O 1
ATOM 6377 N N . PRO B 1 147 ? -16.891 50.625 59.656 1 93.31 147 PRO B N 1
ATOM 6378 C CA . PRO B 1 147 ? -16.453 49.469 60.469 1 93.31 147 PRO B CA 1
ATOM 6379 C C . PRO B 1 147 ? -17.328 48.25 60.281 1 93.31 147 PRO B C 1
ATOM 6381 O O . PRO B 1 147 ? -18.547 48.375 60.125 1 93.31 147 PRO B O 1
ATOM 6384 N N . THR B 1 148 ? -16.688 47.094 60.219 1 94.75 148 THR B N 1
ATOM 6385 C CA . THR B 1 148 ? -17.422 45.844 60.062 1 94.75 148 THR B CA 1
ATOM 6386 C C . THR B 1 148 ? -16.734 44.688 60.812 1 94.75 148 THR B C 1
ATOM 6388 O O . THR B 1 148 ? -15.586 44.844 61.25 1 94.75 148 THR B O 1
ATOM 6391 N N . ALA B 1 149 ? -17.578 43.594 61.062 1 92.56 149 ALA B N 1
ATOM 6392 C CA . ALA B 1 149 ? -17.031 42.375 61.688 1 92.56 149 ALA B CA 1
ATOM 6393 C C . ALA B 1 149 ? -16.766 41.281 60.656 1 92.56 149 ALA B C 1
ATOM 6395 O O . ALA B 1 149 ? -16.25 40.219 61.031 1 92.56 149 ALA B O 1
ATOM 6396 N N . ASP B 1 150 ? -17.016 41.625 59.5 1 93.12 150 ASP B N 1
ATOM 6397 C CA . ASP B 1 150 ? -16.828 40.625 58.438 1 93.12 150 ASP B CA 1
ATOM 6398 C C . ASP B 1 150 ? -15.352 40.312 58.25 1 93.12 150 ASP B C 1
ATOM 6400 O O . ASP B 1 150 ? -14.477 41.094 58.656 1 93.12 150 ASP B O 1
ATOM 6404 N N . ALA B 1 151 ? -15.039 39.062 57.75 1 93.62 151 ALA B N 1
ATOM 6405 C CA . ALA B 1 151 ? -13.664 38.688 57.5 1 93.62 151 ALA B CA 1
ATOM 6406 C C . ALA B 1 151 ? -13.086 39.469 56.312 1 93.62 151 ALA B C 1
ATOM 6408 O O . ALA B 1 151 ? -13.828 39.969 55.469 1 93.62 151 ALA B O 1
ATOM 6409 N N . THR B 1 152 ? -11.742 39.625 56.312 1 95.12 152 THR B N 1
ATOM 6410 C CA . THR B 1 152 ? -11.102 40.344 55.219 1 95.12 152 THR B CA 1
ATOM 6411 C C . THR B 1 152 ? -11.305 39.625 53.906 1 95.12 152 THR B C 1
ATOM 6413 O O . THR B 1 152 ? -11.516 38.406 53.875 1 95.12 152 THR B O 1
ATOM 6416 N N . GLY B 1 153 ? -11.328 40.344 52.875 1 96.38 153 GLY B N 1
ATOM 6417 C CA . GLY B 1 153 ? -11.523 39.812 51.531 1 96.38 153 GLY B CA 1
ATOM 6418 C C . GLY B 1 153 ? -12.242 40.781 50.594 1 96.38 153 GLY B C 1
ATOM 6419 O O . GLY B 1 153 ? -12.5 41.938 50.969 1 96.38 153 GLY B O 1
ATOM 6420 N N . THR B 1 154 ? -12.359 40.438 49.406 1 96.75 154 THR B N 1
ATOM 6421 C CA . THR B 1 154 ? -13.07 41.25 48.438 1 96.75 154 THR B CA 1
ATOM 6422 C C . THR B 1 154 ? -14.094 40.438 47.656 1 96.75 154 THR B C 1
ATOM 6424 O O . THR B 1 154 ? -13.82 39.312 47.281 1 96.75 154 THR B O 1
ATOM 6427 N N . VAL B 1 155 ? -15.219 41 47.531 1 97.25 155 VAL B N 1
ATOM 6428 C CA . VAL B 1 155 ? -16.25 40.438 46.656 1 97.25 155 VAL B CA 1
ATOM 6429 C C . VAL B 1 155 ? -16.469 41.344 45.438 1 97.25 155 VAL B C 1
ATOM 6431 O O . VAL B 1 155 ? -16.938 42.469 45.594 1 97.25 155 VAL B O 1
ATOM 6434 N N . PHE B 1 156 ? -15.992 40.875 44.312 1 96.5 156 PHE B N 1
ATOM 6435 C CA . PHE B 1 156 ? -16.297 41.531 43.062 1 96.5 156 PHE B CA 1
ATOM 6436 C C . PHE B 1 156 ? -17.609 41.031 42.469 1 96.5 156 PHE B C 1
ATOM 6438 O O . PHE B 1 156 ? -17.844 39.812 42.438 1 96.5 156 PHE B O 1
ATOM 6445 N N . GLU B 1 157 ? -18.391 41.938 42.031 1 96.75 157 GLU B N 1
ATOM 6446 C CA . GLU B 1 157 ? -19.641 41.562 41.375 1 96.75 157 GLU B CA 1
ATOM 6447 C C . GLU B 1 157 ? -19.844 42.375 40.094 1 96.75 157 GLU B C 1
ATOM 6449 O O . GLU B 1 157 ? -19.594 43.594 40.062 1 96.75 157 GLU B O 1
ATOM 6454 N N . ALA B 1 158 ? -20.188 41.75 39.094 1 95.44 158 ALA B N 1
ATOM 6455 C CA . ALA B 1 158 ? -20.578 42.375 37.844 1 95.44 158 ALA B CA 1
ATOM 6456 C C . ALA B 1 158 ? -22 42 37.438 1 95.44 158 ALA B C 1
ATOM 6458 O O . ALA B 1 158 ? -22.406 40.844 37.594 1 95.44 158 ALA B O 1
ATOM 6459 N N . PHE B 1 159 ? -22.703 43.031 37.094 1 91.31 159 PHE B N 1
ATOM 6460 C CA . PHE B 1 159 ? -24.109 42.875 36.719 1 91.31 159 PHE B CA 1
ATOM 6461 C C . PHE B 1 159 ? -24.359 43.344 35.281 1 91.31 159 PHE B C 1
ATOM 6463 O O . PHE B 1 159 ? -23.656 44.219 34.781 1 91.31 159 PHE B O 1
ATOM 6470 N N . GLY B 1 160 ? -25.281 42.656 34.656 1 81.62 160 GLY B N 1
ATOM 6471 C CA . GLY B 1 160 ? -25.719 43.125 33.344 1 81.62 160 GLY B CA 1
ATOM 6472 C C . GLY B 1 160 ? -24.766 42.75 32.219 1 81.62 160 GLY B C 1
ATOM 6473 O O . GLY B 1 160 ? -24.516 43.562 31.328 1 81.62 160 GLY B O 1
ATOM 6474 N N . GLY B 1 161 ? -24.172 41.688 32.469 1 77.5 161 GLY B N 1
ATOM 6475 C CA . GLY B 1 161 ? -23.234 41.25 31.438 1 77.5 161 GLY B CA 1
ATOM 6476 C C . GLY B 1 161 ? -23.922 40.719 30.203 1 77.5 161 GLY B C 1
ATOM 6477 O O . GLY B 1 161 ? -25.031 40.188 30.281 1 77.5 161 GLY B O 1
ATOM 6478 N N . GLU B 1 162 ? -23.328 41.031 29.031 1 73.31 162 GLU B N 1
ATOM 6479 C CA . GLU B 1 162 ? -23.812 40.469 27.781 1 73.31 162 GLU B CA 1
ATOM 6480 C C . GLU B 1 162 ? -22.906 39.344 27.281 1 73.31 162 GLU B C 1
ATOM 6482 O O . GLU B 1 162 ? -21.688 39.406 27.469 1 73.31 162 GLU B O 1
ATOM 6487 N N . ASP B 1 163 ? -23.484 38.25 26.812 1 72.56 163 ASP B N 1
ATOM 6488 C CA . ASP B 1 163 ? -22.766 37.156 26.172 1 72.56 163 ASP B CA 1
ATOM 6489 C C . ASP B 1 163 ? -21.812 36.469 27.156 1 72.56 163 ASP B C 1
ATOM 6491 O O . ASP B 1 163 ? -20.656 36.25 26.828 1 72.56 163 ASP B O 1
ATOM 6495 N N . LEU B 1 164 ? -22.266 36.188 28.359 1 86.5 164 LEU B N 1
ATOM 6496 C CA . LEU B 1 164 ? -21.438 35.594 29.391 1 86.5 164 LEU B CA 1
ATOM 6497 C C . LEU B 1 164 ? -21.547 34.062 29.344 1 86.5 164 LEU B C 1
ATOM 6499 O O . LEU B 1 164 ? -21.016 33.375 30.219 1 86.5 164 LEU B O 1
ATOM 6503 N N . GLN B 1 165 ? -22.172 33.562 28.312 1 81.25 165 GLN B N 1
ATOM 6504 C CA . GLN B 1 165 ? -22.328 32.125 28.188 1 81.25 165 GLN B CA 1
ATOM 6505 C C . GLN B 1 165 ? -20.984 31.438 28 1 81.25 165 GLN B C 1
ATOM 6507 O O . GLN B 1 165 ? -20.812 30.266 28.359 1 81.25 165 GLN B O 1
ATOM 6512 N N . LYS B 1 166 ? -20.016 32.125 27.516 1 80 166 LYS B N 1
ATOM 6513 C CA . LYS B 1 166 ? -18.672 31.609 27.328 1 80 166 LYS B CA 1
ATOM 6514 C C . LYS B 1 166 ? -18.062 31.141 28.641 1 80 166 LYS B C 1
ATOM 6516 O O . LYS B 1 166 ? -17.219 30.25 28.672 1 80 166 LYS B O 1
ATOM 6521 N N . LEU B 1 167 ? -18.5 31.703 29.625 1 90.31 167 LEU B N 1
ATOM 6522 C CA . LEU B 1 167 ? -17.969 31.391 30.938 1 90.31 167 LEU B CA 1
ATOM 6523 C C . LEU B 1 167 ? -18.422 30 31.391 1 90.31 167 LEU B C 1
ATOM 6525 O O . LEU B 1 167 ? -17.812 29.406 32.281 1 90.31 167 LEU B O 1
ATOM 6529 N N . THR B 1 168 ? -19.438 29.531 30.719 1 88.56 168 THR B N 1
ATOM 6530 C CA . THR B 1 168 ? -19.984 28.25 31.156 1 88.56 168 THR B CA 1
ATOM 6531 C C . THR B 1 168 ? -19.391 27.109 30.344 1 88.56 168 THR B C 1
ATOM 6533 O O . THR B 1 168 ? -19.594 25.938 30.672 1 88.56 168 THR B O 1
ATOM 6536 N N . GLU B 1 169 ? -18.766 27.422 29.328 1 83.5 169 GLU B N 1
ATOM 6537 C CA . GLU B 1 169 ? -18.203 26.406 28.438 1 83.5 169 GLU B CA 1
ATOM 6538 C C . GLU B 1 169 ? -16.984 25.75 29.078 1 83.5 169 GLU B C 1
ATOM 6540 O O . GLU B 1 169 ? -16.266 26.359 29.859 1 83.5 169 GLU B O 1
ATOM 6545 N N . ASP B 1 170 ? -16.719 24.484 28.688 1 81.31 170 ASP B N 1
ATOM 6546 C CA . ASP B 1 170 ? -15.562 23.734 29.172 1 81.31 170 ASP B CA 1
ATOM 6547 C C . ASP B 1 170 ? -14.258 24.438 28.781 1 81.31 170 ASP B C 1
ATOM 6549 O O . ASP B 1 170 ? -13.273 24.359 29.516 1 81.31 170 ASP B O 1
ATOM 6553 N N . ALA B 1 171 ? -14.312 25.141 27.719 1 77.81 171 ALA B N 1
ATOM 6554 C CA . ALA B 1 171 ? -13.125 25.844 27.234 1 77.81 171 ALA B CA 1
ATOM 6555 C C . ALA B 1 171 ? -12.664 26.891 28.25 1 77.81 171 ALA B C 1
ATOM 6557 O O . ALA B 1 171 ? -11.469 27.141 28.391 1 77.81 171 ALA B O 1
ATOM 6558 N N . ALA B 1 172 ? -13.609 27.516 28.922 1 86.25 172 ALA B N 1
ATOM 6559 C CA . ALA B 1 172 ? -13.266 28.516 29.922 1 86.25 172 ALA B CA 1
ATOM 6560 C C . ALA B 1 172 ? -12.516 27.891 31.094 1 86.25 172 ALA B C 1
ATOM 6562 O O . ALA B 1 172 ? -11.477 28.391 31.531 1 86.25 172 ALA B O 1
ATOM 6563 N N . ARG B 1 173 ? -12.992 26.781 31.469 1 87 173 ARG B N 1
ATOM 6564 C CA . ARG B 1 173 ? -12.352 26.094 32.594 1 87 173 ARG B CA 1
ATOM 6565 C C . ARG B 1 173 ? -10.953 25.641 32.188 1 87 173 ARG B C 1
ATOM 6567 O O . ARG B 1 173 ? -10.016 25.75 33 1 87 173 ARG B O 1
ATOM 6574 N N . THR B 1 174 ? -10.852 25.109 31.062 1 84.94 174 THR B N 1
ATOM 6575 C CA . THR B 1 174 ? -9.555 24.625 30.609 1 84.94 174 THR B CA 1
ATOM 6576 C C . THR B 1 174 ? -8.555 25.766 30.484 1 84.94 174 THR B C 1
ATOM 6578 O O . THR B 1 174 ? -7.387 25.625 30.844 1 84.94 174 THR B O 1
ATOM 6581 N N . ALA B 1 175 ? -9.031 26.891 29.984 1 81.81 175 ALA B N 1
ATOM 6582 C CA . ALA B 1 175 ? -8.18 28.062 29.844 1 81.81 175 ALA B CA 1
ATOM 6583 C C . ALA B 1 175 ? -7.707 28.547 31.219 1 81.81 175 ALA B C 1
ATOM 6585 O O . ALA B 1 175 ? -6.527 28.859 31.391 1 81.81 175 ALA B O 1
ATOM 6586 N N . LEU B 1 176 ? -8.562 28.609 32.156 1 88.56 176 LEU B N 1
ATOM 6587 C CA . LEU B 1 176 ? -8.219 29.062 33.5 1 88.56 176 LEU B CA 1
ATOM 6588 C C . LEU B 1 176 ? -7.289 28.062 34.188 1 88.56 176 LEU B C 1
ATOM 6590 O O . LEU B 1 176 ? -6.34 28.469 34.844 1 88.56 176 LEU B O 1
ATOM 6594 N N . THR B 1 177 ? -7.609 26.844 33.938 1 87.75 177 THR B N 1
ATOM 6595 C CA . THR B 1 177 ? -6.742 25.828 34.531 1 87.75 177 THR B CA 1
ATOM 6596 C C . THR B 1 177 ? -5.312 25.984 34 1 87.75 177 THR B C 1
ATOM 6598 O O . THR B 1 177 ? -4.359 25.922 34.781 1 87.75 177 THR B O 1
ATOM 6601 N N . ALA B 1 178 ? -5.191 26.156 32.75 1 85 178 ALA B N 1
ATOM 6602 C CA . ALA B 1 178 ? -3.873 26.328 32.156 1 85 178 ALA B CA 1
ATOM 6603 C C . ALA B 1 178 ? -3.203 27.609 32.656 1 85 178 ALA B C 1
ATOM 6605 O O . ALA B 1 178 ? -2.002 27.609 32.938 1 85 178 ALA B O 1
ATOM 6606 N N . ALA B 1 179 ? -3.928 28.656 32.781 1 83.56 179 ALA B N 1
ATOM 6607 C CA . ALA B 1 179 ? -3.4 29.969 33.188 1 83.56 179 ALA B CA 1
ATOM 6608 C C . ALA B 1 179 ? -2.824 29.922 34.594 1 83.56 179 ALA B C 1
ATOM 6610 O O . ALA B 1 179 ? -1.821 30.562 34.875 1 83.56 179 ALA B O 1
ATOM 6611 N N . PHE B 1 180 ? -3.414 29.109 35.438 1 88.94 180 PHE B N 1
ATOM 6612 C CA . PHE B 1 180 ? -3.029 29.141 36.844 1 88.94 180 PHE B CA 1
ATOM 6613 C C . PHE B 1 180 ? -2.229 27.891 37.188 1 88.94 180 PHE B C 1
ATOM 6615 O O . PHE B 1 180 ? -1.858 27.719 38.375 1 88.94 180 PHE B O 1
ATOM 6622 N N . ALA B 1 181 ? -1.939 27.078 36.281 1 87.62 181 ALA B N 1
ATOM 6623 C CA . ALA B 1 181 ? -1.317 25.781 36.531 1 87.62 181 ALA B CA 1
ATOM 6624 C C . ALA B 1 181 ? -0.001 25.953 37.281 1 87.62 181 ALA B C 1
ATOM 6626 O O . ALA B 1 181 ? 0.21 25.328 38.344 1 87.62 181 ALA B O 1
ATOM 6627 N N . LEU B 1 182 ? 0.848 26.844 36.844 1 85.06 182 LEU B N 1
ATOM 6628 C CA . LEU B 1 182 ? 2.154 27 37.469 1 85.06 182 LEU B CA 1
ATOM 6629 C C . LEU B 1 182 ? 2.016 27.609 38.875 1 85.06 182 LEU B C 1
ATOM 6631 O O . LEU B 1 182 ? 2.748 27.234 39.781 1 85.06 182 LEU B O 1
ATOM 6635 N N . HIS B 1 183 ? 1.119 28.531 38.969 1 86.81 183 HIS B N 1
ATOM 6636 C CA . HIS B 1 183 ? 0.908 29.172 40.25 1 86.81 183 HIS B CA 1
ATOM 6637 C C . HIS B 1 183 ? 0.377 28.172 41.281 1 86.81 183 HIS B C 1
ATOM 6639 O O . HIS B 1 183 ? 0.826 28.172 42.438 1 86.81 183 HIS B O 1
ATOM 6645 N N . LEU B 1 184 ? -0.549 27.406 40.875 1 88.25 184 LEU B N 1
ATOM 6646 C CA . LEU B 1 184 ? -1.145 26.422 41.75 1 88.25 184 LEU B CA 1
ATOM 6647 C C . LEU B 1 184 ? -0.136 25.328 42.125 1 88.25 184 LEU B C 1
ATOM 6649 O O . LEU B 1 184 ? -0.215 24.734 43.188 1 88.25 184 LEU B O 1
ATOM 6653 N N . GLU B 1 185 ? 0.736 25.125 41.25 1 86.12 185 GLU B N 1
ATOM 6654 C CA . GLU B 1 185 ? 1.82 24.188 41.562 1 86.12 185 GLU B CA 1
ATOM 6655 C C . GLU B 1 185 ? 2.779 24.781 42.594 1 86.12 185 GLU B C 1
ATOM 6657 O O . GLU B 1 185 ? 3.244 24.062 43.5 1 86.12 185 GLU B O 1
ATOM 6662 N N . ALA B 1 186 ? 3.072 26.016 42.469 1 83.5 186 ALA B N 1
ATOM 6663 C CA . ALA B 1 186 ? 4.004 26.703 43.375 1 83.5 186 ALA B CA 1
ATOM 6664 C C . ALA B 1 186 ? 3.391 26.906 44.75 1 83.5 186 ALA B C 1
ATOM 6666 O O . ALA B 1 186 ? 4.098 26.891 45.75 1 83.5 186 ALA B O 1
ATOM 6667 N N . TYR B 1 187 ? 2.119 27.109 44.781 1 88.31 187 TYR B N 1
ATOM 6668 C CA . TYR B 1 187 ? 1.424 27.391 46.031 1 88.31 187 TYR B CA 1
ATOM 6669 C C . TYR B 1 187 ? 0.256 26.422 46.219 1 88.31 187 TYR B C 1
ATOM 6671 O O . TYR B 1 187 ? -0.896 26.781 45.969 1 88.31 187 TYR B O 1
ATOM 6679 N N . PRO B 1 188 ? 0.493 25.312 46.781 1 88.56 188 PRO B N 1
ATOM 6680 C CA . PRO B 1 188 ? -0.529 24.281 46.875 1 88.56 188 PRO B CA 1
ATOM 6681 C C . PRO B 1 188 ? -1.662 24.656 47.844 1 88.56 188 PRO B C 1
ATOM 6683 O O . PRO B 1 188 ? -2.729 24.047 47.812 1 88.56 188 PRO B O 1
ATOM 6686 N N . ASP B 1 189 ? -1.438 25.641 48.594 1 91.25 189 ASP B N 1
ATOM 6687 C CA . ASP B 1 189 ? -2.447 26.031 49.562 1 91.25 189 ASP B CA 1
ATOM 6688 C C . ASP B 1 189 ? -3.555 26.859 48.906 1 91.25 189 ASP B C 1
ATOM 6690 O O . ASP B 1 189 ? -4.586 27.125 49.531 1 91.25 189 ASP B O 1
ATOM 6694 N N . ILE B 1 190 ? -3.309 27.297 47.719 1 93.88 190 ILE B N 1
ATOM 6695 C CA . ILE B 1 190 ? -4.297 28.109 47 1 93.88 190 ILE B CA 1
ATOM 6696 C C . ILE B 1 190 ? -5.367 27.203 46.406 1 93.88 190 ILE B C 1
ATOM 6698 O O . ILE B 1 190 ? -5.055 26.125 45.844 1 93.88 190 ILE B O 1
ATOM 6702 N N . CYS B 1 191 ? -6.578 27.547 46.625 1 95.88 191 CYS B N 1
ATOM 6703 C CA . CYS B 1 191 ? -7.703 26.828 46.031 1 95.88 191 CYS B CA 1
ATOM 6704 C C . CYS B 1 191 ? -8.555 27.766 45.188 1 95.88 191 CYS B C 1
ATOM 6706 O O . CYS B 1 191 ? -9.055 28.781 45.688 1 95.88 191 CYS B O 1
ATOM 6708 N N . ILE B 1 192 ? -8.664 27.469 43.938 1 96.25 192 ILE B N 1
ATOM 6709 C CA . ILE B 1 192 ? -9.523 28.219 43.031 1 96.25 192 ILE B CA 1
ATOM 6710 C C . ILE B 1 192 ? -10.695 27.359 42.594 1 96.25 192 ILE B C 1
ATOM 6712 O O . ILE B 1 192 ? -10.508 26.266 42.062 1 96.25 192 ILE B O 1
ATOM 6716 N N . THR B 1 193 ? -11.891 27.781 42.875 1 96.88 193 THR B N 1
ATOM 6717 C CA . THR B 1 193 ? -13.109 27.094 42.438 1 96.88 193 THR B CA 1
ATOM 6718 C C . THR B 1 193 ? -13.836 27.906 41.375 1 96.88 193 THR B C 1
ATOM 6720 O O . THR B 1 193 ? -14.148 29.078 41.594 1 96.88 193 THR B O 1
ATOM 6723 N N . TYR B 1 194 ? -14.055 27.281 40.25 1 95.56 194 TYR B N 1
ATOM 6724 C CA . TYR B 1 194 ? -14.742 27.922 39.125 1 95.56 194 TYR B CA 1
ATOM 6725 C C . TYR B 1 194 ? -16.078 27.234 38.844 1 95.56 194 TYR B C 1
ATOM 6727 O O . TYR B 1 194 ? -16.109 26.062 38.438 1 95.56 194 TYR B O 1
ATOM 6735 N N . ASP B 1 195 ? -17.109 27.953 39.062 1 94.94 195 ASP B N 1
ATOM 6736 C CA . ASP B 1 195 ? -18.453 27.469 38.781 1 94.94 195 ASP B CA 1
ATOM 6737 C C . ASP B 1 195 ? -18.688 26.109 39.438 1 94.94 195 ASP B C 1
ATOM 6739 O O . ASP B 1 195 ? -19.125 25.156 38.781 1 94.94 195 ASP B O 1
ATOM 6743 N N . GLY B 1 196 ? -18.25 25.984 40.688 1 92.38 196 GLY B N 1
ATOM 6744 C CA . GLY B 1 196 ? -18.516 24.812 41.531 1 92.38 196 GLY B CA 1
ATOM 6745 C C . GLY B 1 196 ? -17.438 23.734 41.375 1 92.38 196 GLY B C 1
ATOM 6746 O O . GLY B 1 196 ? -17.453 22.75 42.125 1 92.38 196 GLY B O 1
ATOM 6747 N N . THR B 1 197 ? -16.562 23.891 40.531 1 92.81 197 THR B N 1
ATOM 6748 C CA . THR B 1 197 ? -15.547 22.875 40.312 1 92.81 197 THR B CA 1
ATOM 6749 C C . THR B 1 197 ? -14.156 23.406 40.625 1 92.81 197 THR B C 1
ATOM 6751 O O . THR B 1 197 ? -13.766 24.469 40.156 1 92.81 197 THR B O 1
ATOM 6754 N N . ARG B 1 198 ? -13.414 22.688 41.344 1 93.5 198 ARG B N 1
ATOM 6755 C CA . ARG B 1 198 ? -12.047 23.078 41.719 1 93.5 198 ARG B CA 1
ATOM 6756 C C . ARG B 1 198 ? -11.102 22.891 40.531 1 93.5 198 ARG B C 1
ATOM 6758 O O . ARG B 1 198 ? -11.18 21.891 39.812 1 93.5 198 ARG B O 1
ATOM 6765 N N . LEU B 1 199 ? -10.336 23.938 40.188 1 92.19 199 LEU B N 1
ATOM 6766 C CA . LEU B 1 199 ? -9.297 23.812 39.188 1 92.19 199 LEU B CA 1
ATOM 6767 C C . LEU B 1 199 ? -8.148 22.938 39.688 1 92.19 199 LEU B C 1
ATOM 6769 O O . LEU B 1 199 ? -7.527 23.234 40.688 1 92.19 199 LEU B O 1
ATOM 6773 N N . ASP B 1 200 ? -7.879 21.781 39 1 89.12 200 ASP B N 1
ATOM 6774 C CA . ASP B 1 200 ? -6.812 20.859 39.406 1 89.12 200 ASP B CA 1
ATOM 6775 C C . ASP B 1 200 ? -5.926 20.5 38.188 1 89.12 200 ASP B C 1
ATOM 6777 O O . ASP B 1 200 ? -6.066 19.438 37.594 1 89.12 200 ASP B O 1
ATOM 6781 N N . PRO B 1 201 ? -5 21.391 37.906 1 87.81 201 PRO B N 1
ATOM 6782 C CA . PRO B 1 201 ? -4.121 21.125 36.781 1 87.81 201 PRO B CA 1
ATOM 6783 C C . PRO B 1 201 ? -3.342 19.812 36.906 1 87.81 201 PRO B C 1
ATOM 6785 O O . PRO B 1 201 ? -3.107 19.125 35.906 1 87.81 201 PRO B O 1
ATOM 6788 N N . ALA B 1 202 ? -2.988 19.328 38.031 1 87.38 202 ALA B N 1
ATOM 6789 C CA . ALA B 1 202 ? -2.178 18.141 38.25 1 87.38 202 ALA B CA 1
ATOM 6790 C C . ALA B 1 202 ? -2.885 16.891 37.75 1 87.38 202 ALA B C 1
ATOM 6792 O O . ALA B 1 202 ? -2.256 16.016 37.156 1 87.38 202 ALA B O 1
ATOM 6793 N N . SER B 1 203 ? -4.152 16.797 37.906 1 84.75 203 SER B N 1
ATOM 6794 C CA . SER B 1 203 ? -4.91 15.617 37.5 1 84.75 203 SER B CA 1
ATOM 6795 C C . SER B 1 203 ? -5.098 15.562 36 1 84.75 203 SER B C 1
ATOM 6797 O O . SER B 1 203 ? -5.383 14.5 35.438 1 84.75 203 SER B O 1
ATOM 6799 N N . GLU B 1 204 ? -4.879 16.641 35.344 1 86.12 204 GLU B N 1
ATOM 6800 C CA . GLU B 1 204 ? -5.184 16.703 33.938 1 86.12 204 GLU B CA 1
ATOM 6801 C C . GLU B 1 204 ? -3.906 16.672 33.094 1 86.12 204 GLU B C 1
ATOM 6803 O O . GLU B 1 204 ? -3.961 16.734 31.859 1 86.12 204 GLU B O 1
ATOM 6808 N N . GLN B 1 205 ? -2.785 16.609 33.719 1 87.75 205 GLN B N 1
ATOM 6809 C CA . GLN B 1 205 ? -1.501 16.578 33.031 1 87.75 205 GLN B CA 1
ATOM 6810 C C . GLN B 1 205 ? -1.136 15.156 32.625 1 87.75 205 GLN B C 1
ATOM 6812 O O . GLN B 1 205 ? -1.309 14.211 33.375 1 87.75 205 GLN B O 1
ATOM 6817 N N . VAL B 1 206 ? -0.739 14.93 31.375 1 84.88 206 VAL B N 1
ATOM 6818 C CA . VAL B 1 206 ? -0.34 13.633 30.844 1 84.88 206 VAL B CA 1
ATOM 6819 C C . VAL B 1 206 ? 1.184 13.531 30.828 1 84.88 206 VAL B C 1
ATOM 6821 O O . VAL B 1 206 ? 1.746 12.492 31.172 1 84.88 206 VAL B O 1
ATOM 6824 N N . HIS B 1 207 ? 1.838 14.461 30.344 1 88.5 207 HIS B N 1
ATOM 6825 C CA . HIS B 1 207 ? 3.289 14.508 30.219 1 88.5 207 HIS B CA 1
ATOM 6826 C C . HIS B 1 207 ? 3.822 15.914 30.469 1 88.5 207 HIS B C 1
ATOM 6828 O O . HIS B 1 207 ? 3.219 16.906 30.031 1 88.5 207 HIS B O 1
ATOM 6834 N N . VAL B 1 208 ? 4.879 16.078 31.312 1 91.5 208 VAL B N 1
ATOM 6835 C CA . VAL B 1 208 ? 5.477 17.375 31.625 1 91.5 208 VAL B CA 1
ATOM 6836 C C . VAL B 1 208 ? 6.988 17.312 31.422 1 91.5 208 VAL B C 1
ATOM 6838 O O . VAL B 1 208 ? 7.645 16.375 31.906 1 91.5 208 VAL B O 1
ATOM 6841 N N . ASP B 1 209 ? 7.488 18.141 30.641 1 92.88 209 ASP B N 1
ATOM 6842 C CA . ASP B 1 209 ? 8.93 18.266 30.438 1 92.88 209 ASP B CA 1
ATOM 6843 C C . ASP B 1 209 ? 9.383 19.719 30.594 1 92.88 209 ASP B C 1
ATOM 6845 O O . ASP B 1 209 ? 8.617 20.641 30.344 1 92.88 209 ASP B O 1
ATOM 6849 N N . THR B 1 210 ? 10.578 19.906 31.094 1 93.81 210 THR B N 1
ATOM 6850 C CA . THR B 1 210 ? 11.156 21.234 31.266 1 93.81 210 THR B CA 1
ATOM 6851 C C . THR B 1 210 ? 12.508 21.344 30.562 1 93.81 210 THR B C 1
ATOM 6853 O O . THR B 1 210 ? 13.32 20.422 30.656 1 93.81 210 THR B O 1
ATOM 6856 N N . TYR B 1 211 ? 12.688 22.328 29.828 1 94.06 211 TYR B N 1
ATOM 6857 C CA . TYR B 1 211 ? 13.922 22.547 29.094 1 94.06 211 TYR B CA 1
ATOM 6858 C C . TYR B 1 211 ? 14.531 23.906 29.453 1 94.06 211 TYR B C 1
ATOM 6860 O O . TYR B 1 211 ? 13.812 24.844 29.797 1 94.06 211 TYR B O 1
ATOM 6868 N N . GLU B 1 212 ? 15.82 23.938 29.391 1 93.81 212 GLU B N 1
ATOM 6869 C CA . GLU B 1 212 ? 16.5 25.219 29.438 1 93.81 212 GLU B CA 1
ATOM 6870 C C . GLU B 1 212 ? 16.625 25.844 28.047 1 93.81 212 GLU B C 1
ATOM 6872 O O . GLU B 1 212 ? 16.906 25.141 27.078 1 93.81 212 GLU B O 1
ATOM 6877 N N . VAL B 1 213 ? 16.219 27.016 27.938 1 93 213 VAL B N 1
ATOM 6878 C CA . VAL B 1 213 ? 16.297 27.734 26.672 1 93 213 VAL B CA 1
ATOM 6879 C C . VAL B 1 213 ? 17.391 28.781 26.719 1 93 213 VAL B C 1
ATOM 6881 O O . VAL B 1 213 ? 17.422 29.625 27.625 1 93 213 VAL B O 1
ATOM 6884 N N . ALA B 1 214 ? 18.281 28.641 25.75 1 86.75 214 ALA B N 1
ATOM 6885 C CA . ALA B 1 214 ? 19.422 29.562 25.703 1 86.75 214 ALA B CA 1
ATOM 6886 C C . ALA B 1 214 ? 18.953 31 25.453 1 86.75 214 ALA B C 1
ATOM 6888 O O . ALA B 1 214 ? 18 31.219 24.703 1 86.75 214 ALA B O 1
ATOM 6889 N N . THR B 1 215 ? 19.547 31.891 26.109 1 85.5 215 THR B N 1
ATOM 6890 C CA . THR B 1 215 ? 19.281 33.312 25.922 1 85.5 215 THR B CA 1
ATOM 6891 C C . THR B 1 215 ? 20.312 33.938 25 1 85.5 215 THR B C 1
ATOM 6893 O O . THR B 1 215 ? 21.406 33.375 24.812 1 85.5 215 THR B O 1
ATOM 6896 N N . PRO B 1 216 ? 19.906 35 24.25 1 79.44 216 PRO B N 1
ATOM 6897 C CA . PRO B 1 216 ? 20.875 35.625 23.375 1 79.44 216 PRO B CA 1
ATOM 6898 C C . PRO B 1 216 ? 22.188 35.938 24.078 1 79.44 216 PRO B C 1
ATOM 6900 O O . PRO B 1 216 ? 22.203 36.219 25.281 1 79.44 216 PRO B O 1
ATOM 6903 N N . PRO B 1 217 ? 23.359 35.812 23.281 1 76.19 217 PRO B N 1
ATOM 6904 C CA . PRO B 1 217 ? 24.656 36.156 23.875 1 76.19 217 PRO B CA 1
ATOM 6905 C C . PRO B 1 217 ? 24.688 37.594 24.391 1 76.19 217 PRO B C 1
ATOM 6907 O O . PRO B 1 217 ? 24.188 38.5 23.734 1 76.19 217 PRO B O 1
ATOM 6910 N N . GLY B 1 218 ? 25.109 37.875 25.625 1 74.44 218 GLY B N 1
ATOM 6911 C CA . GLY B 1 218 ? 25.219 39.219 26.203 1 74.44 218 GLY B CA 1
ATOM 6912 C C . GLY B 1 218 ? 24.078 39.562 27.125 1 74.44 218 GLY B C 1
ATOM 6913 O O . GLY B 1 218 ? 24.078 40.625 27.75 1 74.44 218 GLY B O 1
ATOM 6914 N N . SER B 1 219 ? 23.141 38.656 27.109 1 77.19 219 SER B N 1
ATOM 6915 C CA . SER B 1 219 ? 22.047 38.938 28.031 1 77.19 219 SER B CA 1
ATOM 6916 C C . SER B 1 219 ? 22.484 38.781 29.484 1 77.19 219 SER B C 1
ATOM 6918 O O . SER B 1 219 ? 23.266 37.906 29.812 1 77.19 219 SER B O 1
ATOM 6920 N N . SER B 1 220 ? 22.141 39.75 30.281 1 80.56 220 SER B N 1
ATOM 6921 C CA . SER B 1 220 ? 22.484 39.719 31.703 1 80.56 220 SER B CA 1
ATOM 6922 C C . SER B 1 220 ? 21.531 38.812 32.469 1 80.56 220 SER B C 1
ATOM 6924 O O . SER B 1 220 ? 21.734 38.562 33.656 1 80.56 220 SER B O 1
ATOM 6926 N N . HIS B 1 221 ? 20.578 38.312 31.797 1 87.75 221 HIS B N 1
ATOM 6927 C CA . HIS B 1 221 ? 19.578 37.469 32.469 1 87.75 221 HIS B CA 1
ATOM 6928 C C . HIS B 1 221 ? 19.938 36 32.375 1 87.75 221 HIS B C 1
ATOM 6930 O O . HIS B 1 221 ? 20.594 35.594 31.406 1 87.75 221 HIS B O 1
ATOM 6936 N N . PRO B 1 222 ? 19.594 35.219 33.438 1 87.31 222 PRO B N 1
ATOM 6937 C CA . PRO B 1 222 ? 19.781 33.781 33.375 1 87.31 222 PRO B CA 1
ATOM 6938 C C . PRO B 1 222 ? 19.016 33.125 32.25 1 87.31 222 PRO B C 1
ATOM 6940 O O . PRO B 1 222 ? 18.109 33.75 31.672 1 87.31 222 PRO B O 1
ATOM 6943 N N . PRO B 1 223 ? 19.438 31.984 31.906 1 90.56 223 PRO B N 1
ATOM 6944 C CA . PRO B 1 223 ? 18.734 31.297 30.828 1 90.56 223 PRO B CA 1
ATOM 6945 C C . PRO B 1 223 ? 17.25 31.109 31.125 1 90.56 223 PRO B C 1
ATOM 6947 O O . PRO B 1 223 ? 16.844 31.031 32.281 1 90.56 223 PRO B O 1
ATOM 6950 N N . ALA B 1 224 ? 16.469 31.125 30.094 1 93.31 224 ALA B N 1
ATOM 6951 C CA . ALA B 1 224 ? 15.031 30.922 30.203 1 93.31 224 ALA B CA 1
ATOM 6952 C C . ALA B 1 224 ? 14.695 29.453 30.422 1 93.31 224 ALA B C 1
ATOM 6954 O O . ALA B 1 224 ? 15.523 28.578 30.188 1 93.31 224 ALA B O 1
ATOM 6955 N N . GLN B 1 225 ? 13.539 29.234 31.031 1 93.94 225 GLN B N 1
ATOM 6956 C CA . GLN B 1 225 ? 13.039 27.891 31.25 1 93.94 225 GLN B CA 1
ATOM 6957 C C . GLN B 1 225 ? 11.727 27.656 30.5 1 93.94 225 GLN B C 1
ATOM 6959 O O . GLN B 1 225 ? 10.805 28.469 30.594 1 93.94 225 GLN B O 1
ATOM 6964 N N . LEU B 1 226 ? 11.719 26.625 29.75 1 94.88 226 LEU B N 1
ATOM 6965 C CA . LEU B 1 226 ? 10.523 26.219 29 1 94.88 226 LEU B CA 1
ATOM 6966 C C . LEU B 1 226 ? 9.891 24.984 29.609 1 94.88 226 LEU B C 1
ATOM 6968 O O . LEU B 1 226 ? 10.508 23.922 29.641 1 94.88 226 LEU B O 1
ATOM 6972 N N . LYS B 1 227 ? 8.734 25.125 30.156 1 93.31 227 LYS B N 1
ATOM 6973 C CA . LYS B 1 227 ? 7.969 24 30.688 1 93.31 227 LYS B CA 1
ATOM 6974 C C . LYS B 1 227 ? 6.801 23.656 29.766 1 93.31 227 LYS B C 1
ATOM 6976 O O . LYS B 1 227 ? 5.984 24.516 29.438 1 93.31 227 LYS B O 1
ATOM 6981 N N . ILE B 1 228 ? 6.734 22.453 29.281 1 93.62 228 ILE B N 1
ATOM 6982 C CA . ILE B 1 228 ? 5.668 22 28.391 1 93.62 228 ILE B CA 1
ATOM 6983 C C . ILE B 1 228 ? 4.766 21.016 29.125 1 93.62 228 ILE B C 1
ATOM 6985 O O . ILE B 1 228 ? 5.234 20 29.656 1 93.62 228 ILE B O 1
ATOM 6989 N N . ILE B 1 229 ? 3.508 21.297 29.203 1 90.31 229 ILE B N 1
ATOM 6990 C CA . ILE B 1 229 ? 2.533 20.422 29.844 1 90.31 229 ILE B CA 1
ATOM 6991 C C . ILE B 1 229 ? 1.564 19.875 28.781 1 90.31 229 ILE B C 1
ATOM 6993 O O . ILE B 1 229 ? 0.882 20.656 28.109 1 90.31 229 ILE B O 1
ATOM 6997 N N . GLU B 1 230 ? 1.533 18.609 28.625 1 89.31 230 GLU B N 1
ATOM 6998 C CA . GLU B 1 230 ? 0.532 17.953 27.781 1 89.31 230 GLU B CA 1
ATOM 6999 C C . GLU B 1 230 ? -0.717 17.609 28.594 1 89.31 230 GLU B C 1
ATOM 7001 O O . GLU B 1 230 ? -0.62 17.125 29.719 1 89.31 230 GLU B O 1
ATOM 7006 N N . TRP B 1 231 ? -1.811 17.891 27.984 1 85.31 231 TRP B N 1
ATOM 7007 C CA . TRP B 1 231 ? -3.07 17.719 28.703 1 85.31 231 TRP B CA 1
ATOM 7008 C C . TRP B 1 231 ? -3.834 16.5 28.172 1 85.31 231 TRP B C 1
ATOM 7010 O O . TRP B 1 231 ? -3.688 16.125 27.016 1 85.31 231 TRP B O 1
ATOM 7020 N N . SER B 1 232 ? -4.621 15.828 29.016 1 78 232 SER B N 1
ATOM 7021 C CA . SER B 1 232 ? -5.441 14.672 28.656 1 78 232 SER B CA 1
ATOM 7022 C C . SER B 1 232 ? -6.668 15.086 27.859 1 78 232 SER B C 1
ATOM 7024 O O . SER B 1 232 ? -7.191 14.297 27.062 1 78 232 SER B O 1
ATOM 7026 N N . ARG B 1 233 ? -7.074 16.359 28.141 1 71.56 233 ARG B N 1
ATOM 7027 C CA . ARG B 1 233 ? -8.258 16.859 27.453 1 71.56 233 ARG B CA 1
ATOM 7028 C C . ARG B 1 233 ? -7.871 17.828 26.344 1 71.56 233 ARG B C 1
ATOM 7030 O O . ARG B 1 233 ? -6.742 18.312 26.297 1 71.56 233 ARG B O 1
ATOM 7037 N N . PRO B 1 234 ? -8.719 17.969 25.391 1 68.62 234 PRO B N 1
ATOM 7038 C CA . PRO B 1 234 ? -8.398 18.859 24.297 1 68.62 234 PRO B CA 1
ATOM 7039 C C . PRO B 1 234 ? -8.297 20.328 24.734 1 68.62 234 PRO B C 1
ATOM 7041 O O . PRO B 1 234 ? -9.305 21.047 24.719 1 68.62 234 PRO B O 1
ATOM 7044 N N . TYR B 1 235 ? -7.18 20.688 25.219 1 67.88 235 TYR B N 1
ATOM 7045 C CA . TYR B 1 235 ? -6.879 22.062 25.578 1 67.88 235 TYR B CA 1
ATOM 7046 C C . TYR B 1 235 ? -6.457 22.875 24.359 1 67.88 235 TYR B C 1
ATOM 7048 O O . TYR B 1 235 ? -5.895 22.328 23.406 1 67.88 235 TYR B O 1
ATOM 7056 N N . SER B 1 236 ? -6.926 24.109 24.344 1 65.56 236 SER B N 1
ATOM 7057 C CA . SER B 1 236 ? -6.352 24.984 23.328 1 65.56 236 SER B CA 1
ATOM 7058 C C . SER B 1 236 ? -4.848 25.156 23.516 1 65.56 236 SER B C 1
ATOM 7060 O O . SER B 1 236 ? -4.379 25.328 24.641 1 65.56 236 SER B O 1
ATOM 7062 N N . ARG B 1 237 ? -4.117 24.906 22.578 1 79.62 237 ARG B N 1
ATOM 7063 C CA . ARG B 1 237 ? -2.664 25.047 22.609 1 79.62 237 ARG B CA 1
ATOM 7064 C C . ARG B 1 237 ? -2.26 26.5 22.844 1 79.62 237 ARG B C 1
ATOM 7066 O O . ARG B 1 237 ? -2.865 27.422 22.297 1 79.62 237 ARG B O 1
ATOM 7073 N N . ALA B 1 238 ? -1.43 26.703 23.844 1 83.06 238 ALA B N 1
ATOM 7074 C CA . ALA B 1 238 ? -1.006 28.078 24.141 1 83.06 238 ALA B CA 1
ATOM 7075 C C . ALA B 1 238 ? 0.459 28.109 24.562 1 83.06 238 ALA B C 1
ATOM 7077 O O . ALA B 1 238 ? 0.997 27.109 25.047 1 83.06 238 ALA B O 1
ATOM 7078 N N . LEU B 1 239 ? 1.091 29.172 24.234 1 87.88 239 LEU B N 1
ATOM 7079 C CA . LEU B 1 239 ? 2.402 29.531 24.75 1 87.88 239 LEU B CA 1
ATOM 7080 C C . LEU B 1 239 ? 2.303 30.719 25.703 1 87.88 239 LEU B C 1
ATOM 7082 O O . LEU B 1 239 ? 1.963 31.828 25.266 1 87.88 239 LEU B O 1
ATOM 7086 N N . ILE B 1 240 ? 2.535 30.469 26.938 1 85.12 240 ILE B N 1
ATOM 7087 C CA . ILE B 1 240 ? 2.406 31.516 27.938 1 85.12 240 ILE B CA 1
ATOM 7088 C C . ILE B 1 240 ? 3.789 32.031 28.328 1 85.12 240 ILE B C 1
ATOM 7090 O O . ILE B 1 240 ? 4.664 31.25 28.703 1 85.12 240 ILE B O 1
ATOM 7094 N N . LEU B 1 241 ? 4 33.281 28.125 1 86.94 241 LEU B N 1
ATOM 7095 C CA . LEU B 1 241 ? 5.242 33.938 28.547 1 86.94 241 LEU B CA 1
ATOM 7096 C C . LEU B 1 241 ? 5.184 34.312 30.031 1 86.94 241 LEU B C 1
ATOM 7098 O O . LEU B 1 241 ? 4.227 34.938 30.469 1 86.94 241 LEU B O 1
ATOM 7102 N N . CYS B 1 242 ? 6.234 33.812 30.719 1 84.06 242 CYS B N 1
ATOM 7103 C CA . CYS B 1 242 ? 6.285 34.062 32.156 1 84.06 242 CYS B CA 1
ATOM 7104 C C . CYS B 1 242 ? 7.551 34.812 32.531 1 84.06 242 CYS B C 1
ATOM 7106 O O . CYS B 1 242 ? 8.57 34.719 31.859 1 84.06 242 CYS B O 1
ATOM 7108 N N . ASP B 1 243 ? 7.5 35.594 33.562 1 81.38 243 ASP B N 1
ATOM 7109 C CA . ASP B 1 243 ? 8.695 36.25 34.062 1 81.38 243 ASP B CA 1
ATOM 7110 C C . ASP B 1 243 ? 9.578 35.281 34.875 1 81.38 243 ASP B C 1
ATOM 7112 O O . ASP B 1 243 ? 9.312 34.094 34.906 1 81.38 243 ASP B O 1
ATOM 7116 N N . GLY B 1 244 ? 10.734 35.75 35.375 1 76.69 244 GLY B N 1
ATOM 7117 C CA . GLY B 1 244 ? 11.695 34.938 36.094 1 76.69 244 GLY B CA 1
ATOM 7118 C C . GLY B 1 244 ? 11.086 34.219 37.281 1 76.69 244 GLY B C 1
ATOM 7119 O O . GLY B 1 244 ? 11.633 33.219 37.781 1 76.69 244 GLY B O 1
ATOM 7120 N N . ARG B 1 245 ? 9.953 34.625 37.719 1 73.75 245 ARG B N 1
ATOM 7121 C CA . ARG B 1 245 ? 9.32 34.031 38.875 1 73.75 245 ARG B CA 1
ATOM 7122 C C . ARG B 1 245 ? 8.141 33.156 38.5 1 73.75 245 ARG B C 1
ATOM 7124 O O . ARG B 1 245 ? 7.398 32.688 39.344 1 73.75 245 ARG B O 1
ATOM 7131 N N . GLY B 1 246 ? 7.906 33.062 37.156 1 74.38 246 GLY B N 1
ATOM 7132 C CA . GLY B 1 246 ? 6.871 32.156 36.688 1 74.38 246 GLY B CA 1
ATOM 7133 C C . GLY B 1 246 ? 5.527 32.844 36.5 1 74.38 246 GLY B C 1
ATOM 7134 O O . GLY B 1 246 ? 4.516 32.156 36.281 1 74.38 246 GLY B O 1
ATOM 7135 N N . MET B 1 247 ? 5.531 34.094 36.531 1 72 247 MET B N 1
ATOM 7136 C CA . MET B 1 247 ? 4.277 34.812 36.344 1 72 247 MET B CA 1
ATOM 7137 C C . MET B 1 247 ? 3.955 35 34.875 1 72 247 MET B C 1
ATOM 7139 O O . MET B 1 247 ? 4.828 35.344 34.094 1 72 247 MET B O 1
ATOM 7143 N N . SER B 1 248 ? 2.645 34.75 34.625 1 75.5 248 SER B N 1
ATOM 7144 C CA . SER B 1 248 ? 2.215 34.875 33.25 1 75.5 248 SER B CA 1
ATOM 7145 C C . SER B 1 248 ? 2.176 36.344 32.781 1 75.5 248 SER B C 1
ATOM 7147 O O . SER B 1 248 ? 1.595 37.188 33.469 1 75.5 248 SER B O 1
ATOM 7149 N N . LEU B 1 249 ? 2.859 36.656 31.766 1 72.81 249 LEU B N 1
ATOM 7150 C CA . LEU B 1 249 ? 2.906 38 31.219 1 72.81 249 LEU B CA 1
ATOM 7151 C C . LEU B 1 249 ? 2.035 38.125 29.969 1 72.81 249 LEU B C 1
ATOM 7153 O O . LEU B 1 249 ? 1.339 39.125 29.781 1 72.81 249 LEU B O 1
ATOM 7157 N N . ALA B 1 250 ? 2.146 37.125 29.172 1 74.25 250 ALA B N 1
ATOM 7158 C CA . ALA B 1 250 ? 1.437 37.156 27.891 1 74.25 250 ALA B CA 1
ATOM 7159 C C . ALA B 1 250 ? 1.183 35.719 27.375 1 74.25 250 ALA B C 1
ATOM 7161 O O . ALA B 1 250 ? 1.916 34.812 27.719 1 74.25 250 ALA B O 1
ATOM 7162 N N . GLN B 1 251 ? 0.089 35.656 26.719 1 75.31 251 GLN B N 1
ATOM 7163 C CA . GLN B 1 251 ? -0.249 34.406 26.078 1 75.31 251 GLN B CA 1
ATOM 7164 C C . GLN B 1 251 ? -0.13 34.5 24.547 1 75.31 251 GLN B C 1
ATOM 7166 O O . GLN B 1 251 ? -0.635 35.469 23.953 1 75.31 251 GLN B O 1
ATOM 7171 N N . LEU B 1 252 ? 0.647 33.562 24.031 1 75.69 252 LEU B N 1
ATOM 7172 C CA . LEU B 1 252 ? 0.852 33.5 22.594 1 75.69 252 LEU B CA 1
ATOM 7173 C C . LEU B 1 252 ? 0.396 32.156 22.031 1 75.69 252 LEU B C 1
ATOM 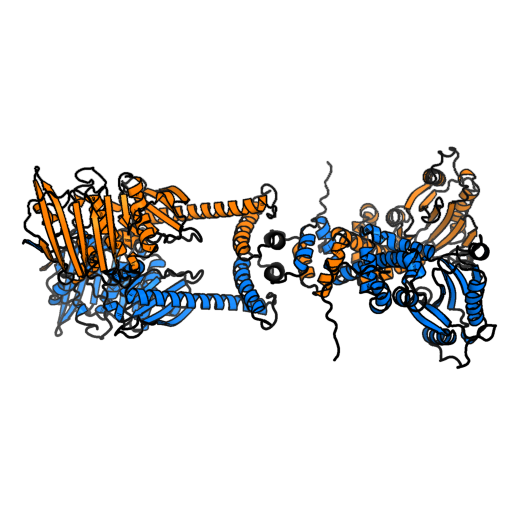7175 O O . LEU B 1 252 ? 0.15 31.219 22.781 1 75.69 252 LEU B O 1
ATOM 7179 N N . LYS B 1 253 ? 0.154 32.156 20.734 1 73.25 253 LYS B N 1
ATOM 7180 C CA . LYS B 1 253 ? 0.017 30.875 20.078 1 73.25 253 LYS B CA 1
ATOM 7181 C C . LYS B 1 253 ? 1.363 30.156 19.969 1 73.25 253 LYS B C 1
ATOM 7183 O O . LYS B 1 253 ? 2.393 30.797 19.75 1 73.25 253 LYS B O 1
ATOM 7188 N N . PRO B 1 254 ? 1.311 28.891 20.203 1 80.25 254 PRO B N 1
ATOM 7189 C CA . PRO B 1 254 ? 2.58 28.156 20.156 1 80.25 254 PRO B CA 1
ATOM 7190 C C . PRO B 1 254 ? 3.25 28.234 18.797 1 80.25 254 PRO B C 1
ATOM 7192 O O . PRO B 1 254 ? 4.48 28.266 18.703 1 80.25 254 PRO B O 1
ATOM 7195 N N . GLU B 1 255 ? 2.545 28.328 17.703 1 72.81 255 GLU B N 1
ATOM 7196 C CA . GLU B 1 255 ? 3.025 28.438 16.328 1 72.81 255 GLU B CA 1
ATOM 7197 C C . GLU B 1 255 ? 3.902 27.234 15.945 1 72.81 255 GLU B C 1
ATOM 7199 O O . GLU B 1 255 ? 4.961 27.406 15.344 1 72.81 255 GLU B O 1
ATOM 7204 N N . ILE B 1 256 ? 3.701 26.031 16.484 1 75.38 256 ILE B N 1
ATOM 7205 C CA . ILE B 1 256 ? 4.352 24.797 16.094 1 75.38 256 ILE B CA 1
ATOM 7206 C C . ILE B 1 256 ? 3.295 23.766 15.68 1 75.38 256 ILE B C 1
ATOM 7208 O O . ILE B 1 256 ? 2.131 23.875 16.078 1 75.38 256 ILE B O 1
ATOM 7212 N N . GLN B 1 257 ? 3.715 22.875 14.773 1 66.31 257 GLN B N 1
ATOM 7213 C CA . GLN B 1 257 ? 2.836 21.781 14.383 1 66.31 257 GLN B CA 1
ATOM 7214 C C . GLN B 1 257 ? 3.029 20.578 15.297 1 66.31 257 GLN B C 1
ATOM 7216 O O . GLN B 1 257 ? 4.125 20.016 15.375 1 66.31 257 GLN B O 1
ATOM 7221 N N . ALA B 1 258 ? 2.113 20.328 16.094 1 73.06 258 ALA B N 1
ATOM 7222 C CA . ALA B 1 258 ? 2.111 19.156 16.969 1 73.06 258 ALA B CA 1
ATOM 7223 C C . ALA B 1 258 ? 0.765 18.438 16.922 1 73.06 258 ALA B C 1
ATOM 7225 O O . ALA B 1 258 ? 0.021 18.438 17.906 1 73.06 258 ALA B O 1
ATOM 7226 N N . PRO B 1 259 ? 0.557 17.844 15.664 1 63.62 259 PRO B N 1
ATOM 7227 C CA . PRO B 1 259 ? -0.76 17.219 15.516 1 63.62 259 PRO B CA 1
ATOM 7228 C C . PRO B 1 259 ? -1.034 16.156 16.578 1 63.62 259 PRO B C 1
ATOM 7230 O O . PRO B 1 259 ? -0.163 15.344 16.891 1 63.62 259 PRO B O 1
ATOM 7233 N N . GLY B 1 260 ? -2.236 16.266 17.219 1 66.56 260 GLY B N 1
ATOM 7234 C CA . GLY B 1 260 ? -2.688 15.258 18.172 1 66.56 260 GLY B CA 1
ATOM 7235 C C . GLY B 1 260 ? -2.297 15.578 19.594 1 66.56 260 GLY B C 1
ATOM 7236 O O . GLY B 1 260 ? -2.688 14.867 20.531 1 66.56 260 GLY B O 1
ATOM 7237 N N . PHE B 1 261 ? -1.459 16.516 19.734 1 79.38 261 PHE B N 1
ATOM 7238 C CA . PHE B 1 261 ? -1.028 16.859 21.078 1 79.38 261 PHE B CA 1
ATOM 7239 C C . PHE B 1 261 ? -1.784 18.078 21.594 1 79.38 261 PHE B C 1
ATOM 7241 O O . PHE B 1 261 ? -1.944 19.062 20.875 1 79.38 261 PHE B O 1
ATOM 7248 N N . HIS B 1 262 ? -2.385 17.984 22.734 1 81.19 262 HIS B N 1
ATOM 7249 C CA . HIS B 1 262 ? -2.932 19.109 23.469 1 81.19 262 HIS B CA 1
ATOM 7250 C C . HIS B 1 262 ? -1.97 19.578 24.562 1 81.19 262 HIS B C 1
ATOM 7252 O O . HIS B 1 262 ? -1.653 18.828 25.484 1 81.19 262 HIS B O 1
ATOM 7258 N N . PHE B 1 263 ? -1.469 20.844 24.422 1 88.06 263 PHE B N 1
ATOM 7259 C CA . PHE B 1 263 ? -0.396 21.234 25.344 1 88.06 263 PHE B CA 1
ATOM 7260 C C . PHE B 1 263 ? -0.438 22.719 25.625 1 88.06 263 PHE B C 1
ATOM 7262 O O . PHE B 1 263 ? -1.069 23.484 24.875 1 88.06 263 PHE B O 1
ATOM 7269 N N . THR B 1 264 ? 0.092 23.141 26.719 1 89.12 264 THR B N 1
ATOM 7270 C CA . THR B 1 264 ? 0.447 24.5 27.062 1 89.12 264 THR B CA 1
ATOM 7271 C C . THR B 1 264 ? 1.932 24.609 27.391 1 89.12 264 THR B C 1
ATOM 7273 O O . THR B 1 264 ? 2.461 23.797 28.156 1 89.12 264 THR B O 1
ATOM 7276 N N . ALA B 1 265 ? 2.543 25.5 26.703 1 92.75 265 ALA B N 1
ATOM 7277 C CA . ALA B 1 265 ? 3.953 25.75 26.984 1 92.75 265 ALA B CA 1
ATOM 7278 C C . ALA B 1 265 ? 4.133 27.031 27.797 1 92.75 265 ALA B C 1
ATOM 7280 O O . ALA B 1 265 ? 3.441 28.031 27.547 1 92.75 265 ALA B O 1
ATOM 7281 N N . TYR B 1 266 ? 4.98 26.922 28.797 1 91.62 266 TYR B N 1
ATOM 7282 C CA . TYR B 1 266 ? 5.289 28.062 29.656 1 91.62 266 TYR B CA 1
ATOM 7283 C C . TYR B 1 266 ? 6.75 28.469 29.5 1 91.62 266 TYR B C 1
ATOM 7285 O O . TYR B 1 266 ? 7.652 27.703 29.859 1 91.62 266 TYR B O 1
ATOM 7293 N N . LEU B 1 267 ? 6.957 29.578 28.969 1 92.75 267 LEU B N 1
ATOM 7294 C CA . LEU B 1 267 ? 8.312 30.109 28.812 1 92.75 267 LEU B CA 1
ATOM 7295 C C . LEU B 1 267 ? 8.602 31.156 29.891 1 92.75 267 LEU B C 1
ATOM 7297 O O . LEU B 1 267 ? 8.094 32.281 29.828 1 92.75 267 LEU B O 1
ATOM 7301 N N . SER B 1 268 ? 9.484 30.781 30.844 1 91.19 268 SER B N 1
ATOM 7302 C CA . SER B 1 268 ? 9.82 31.656 31.953 1 91.19 268 SER B CA 1
ATOM 7303 C C . SER B 1 268 ? 11.195 32.281 31.781 1 91.19 268 SER B C 1
ATOM 7305 O O . SER B 1 268 ? 12.195 31.578 31.609 1 91.19 268 SER B O 1
ATOM 7307 N N . TRP B 1 269 ? 11.203 33.594 31.766 1 90.44 269 TRP B N 1
ATOM 7308 C CA . TRP B 1 269 ? 12.461 34.312 31.594 1 90.44 269 TRP B CA 1
ATOM 7309 C C . TRP B 1 269 ? 12.406 35.688 32.25 1 90.44 269 TRP B C 1
ATOM 7311 O O . TRP B 1 269 ? 11.445 36.438 32.062 1 90.44 269 TRP B O 1
ATOM 7321 N N . SER B 1 270 ? 13.461 35.969 33 1 87.5 270 SER B N 1
ATOM 7322 C CA . SER B 1 270 ? 13.508 37.281 33.688 1 87.5 270 SER B CA 1
ATOM 7323 C C . SER B 1 270 ? 13.656 38.406 32.719 1 87.5 270 SER B C 1
ATOM 7325 O O . SER B 1 270 ? 13.281 39.562 33 1 87.5 270 SER B O 1
ATOM 7327 N N . GLY B 1 271 ? 14.148 38.094 31.547 1 84.44 271 GLY B N 1
ATOM 7328 C CA . GLY B 1 271 ? 14.344 39.125 30.547 1 84.44 271 GLY B CA 1
ATOM 7329 C C . GLY B 1 271 ? 13.039 39.656 29.969 1 84.44 271 GLY B C 1
ATOM 7330 O O . GLY B 1 271 ? 13.016 40.75 29.359 1 84.44 271 GLY B O 1
ATOM 7331 N N . PHE B 1 272 ? 11.969 38.969 30.172 1 83.19 272 PHE B N 1
ATOM 7332 C CA . PHE B 1 272 ? 10.68 39.438 29.672 1 83.19 272 PHE B CA 1
ATOM 7333 C C . PHE B 1 272 ? 10.227 40.688 30.422 1 83.19 272 PHE B C 1
ATOM 7335 O O . PHE B 1 272 ? 9.375 41.438 29.938 1 83.19 272 PHE B O 1
ATOM 7342 N N . GLU B 1 273 ? 10.742 40.844 31.578 1 75 273 GLU B N 1
ATOM 7343 C CA . GLU B 1 273 ? 10.359 42 32.406 1 75 273 GLU B CA 1
ATOM 7344 C C . GLU B 1 273 ? 10.836 43.312 31.781 1 75 273 GLU B C 1
ATOM 7346 O O . GLU B 1 273 ? 10.328 44.375 32.125 1 75 273 GLU B O 1
ATOM 7351 N N . ASP B 1 274 ? 11.82 43.094 30.922 1 68.69 274 ASP B N 1
ATOM 7352 C CA . ASP B 1 274 ? 12.375 44.281 30.281 1 68.69 274 ASP B CA 1
ATOM 7353 C C . ASP B 1 274 ? 11.43 44.781 29.188 1 68.69 274 ASP B C 1
ATOM 7355 O O . ASP B 1 274 ? 11.562 45.938 28.734 1 68.69 274 ASP B O 1
ATOM 7359 N N . ASP B 1 275 ? 10.523 43.906 28.844 1 65.88 275 ASP B N 1
ATOM 7360 C CA . ASP B 1 275 ? 9.609 44.25 27.766 1 65.88 275 ASP B CA 1
ATOM 7361 C C . ASP B 1 275 ? 8.219 44.562 28.297 1 65.88 275 ASP B C 1
ATOM 7363 O O . ASP B 1 275 ? 7.832 44.094 29.359 1 65.88 275 ASP B O 1
ATOM 7367 N N . SER B 1 276 ? 7.559 45.469 27.609 1 60.38 276 SER B N 1
ATOM 7368 C CA . SER B 1 276 ? 6.164 45.688 27.969 1 60.38 276 SER B CA 1
ATOM 7369 C C . SER B 1 276 ? 5.285 44.5 27.609 1 60.38 276 SER B C 1
ATOM 7371 O O . SER B 1 276 ? 5.641 43.719 26.734 1 60.38 276 SER B O 1
ATOM 7373 N N . VAL B 1 277 ? 4.199 44.25 28.359 1 54.53 277 VAL B N 1
ATOM 7374 C CA . VAL B 1 277 ? 3.271 43.156 28.141 1 54.53 277 VAL B CA 1
ATOM 7375 C C . VAL B 1 277 ? 2.725 43.219 26.703 1 54.53 277 VAL B C 1
ATOM 7377 O O . VAL B 1 277 ? 2.539 42.188 26.062 1 54.53 277 VAL B O 1
ATOM 7380 N N . GLY B 1 278 ? 2.508 44.406 26.328 1 56.12 278 GLY B N 1
ATOM 7381 C CA . GLY B 1 278 ? 2.029 44.594 24.969 1 56.12 278 GLY B CA 1
ATOM 7382 C C . GLY B 1 278 ? 3.008 44.094 23.922 1 56.12 278 GLY B C 1
ATOM 7383 O O . GLY B 1 278 ? 2.611 43.406 22.953 1 56.12 278 GLY B O 1
ATOM 7384 N N . ASP B 1 279 ? 4.188 44.281 24.266 1 56.69 279 ASP B N 1
ATOM 7385 C CA . ASP B 1 279 ? 5.223 43.844 23.344 1 56.69 279 ASP B CA 1
ATOM 7386 C C . ASP B 1 279 ? 5.305 42.312 23.281 1 56.69 279 ASP B C 1
ATOM 7388 O O . ASP B 1 279 ? 5.504 41.719 22.219 1 56.69 279 ASP B O 1
ATOM 7392 N N . LEU B 1 280 ? 5.035 41.812 24.406 1 60.66 280 LEU B N 1
ATOM 7393 C CA . LEU B 1 280 ? 5.16 40.375 24.484 1 60.66 280 LEU B CA 1
ATOM 7394 C C . LEU B 1 280 ? 4.004 39.688 23.766 1 60.66 280 LEU B C 1
ATOM 7396 O O . LEU B 1 280 ? 4.184 38.625 23.156 1 60.66 280 LEU B O 1
ATOM 7400 N N . ALA B 1 281 ? 2.873 40.312 23.891 1 59.12 281 ALA B N 1
ATOM 7401 C CA . ALA B 1 281 ? 1.688 39.75 23.25 1 59.12 281 ALA B CA 1
ATOM 7402 C C . ALA B 1 281 ? 1.827 39.75 21.734 1 59.12 281 ALA B C 1
ATOM 7404 O O . ALA B 1 281 ? 1.233 38.906 21.047 1 59.12 281 ALA B O 1
ATOM 7405 N N . PHE B 1 282 ? 2.627 40.656 21.328 1 51.38 282 PHE B N 1
ATOM 7406 C CA . PHE B 1 282 ? 2.809 40.781 19.891 1 51.38 282 PHE B CA 1
ATOM 7407 C C . PHE B 1 282 ? 4.195 40.281 19.484 1 51.38 282 PHE B C 1
ATOM 7409 O O . PHE B 1 282 ? 4.707 40.688 18.422 1 51.38 282 PHE B O 1
ATOM 7416 N N . ALA B 1 283 ? 4.684 39.562 20.422 1 53.81 283 ALA B N 1
ATOM 7417 C CA . ALA B 1 283 ? 6.055 39.125 20.188 1 53.81 283 ALA B CA 1
ATOM 7418 C C . ALA B 1 283 ? 6.184 38.406 18.828 1 53.81 283 ALA B C 1
ATOM 7420 O O . ALA B 1 283 ? 7.23 38.469 18.188 1 53.81 283 ALA B O 1
ATOM 7421 N N . ASP B 1 284 ? 5.047 37.719 18.453 1 55.16 284 ASP B N 1
ATOM 7422 C CA . ASP B 1 284 ? 5.07 37 17.188 1 55.16 284 ASP B CA 1
ATOM 7423 C C . ASP B 1 284 ? 5.207 37.969 16.016 1 55.16 284 ASP B C 1
ATOM 7425 O O . ASP B 1 284 ? 5.633 37.594 14.922 1 55.16 284 ASP B O 1
ATOM 7429 N N . TRP B 1 285 ? 4.77 39.062 16.266 1 44.47 285 TRP B N 1
ATOM 7430 C CA . TRP B 1 285 ? 4.773 40.031 15.18 1 44.47 285 TRP B CA 1
ATOM 7431 C C . TRP B 1 285 ? 6.059 40.844 15.188 1 44.47 285 TRP B C 1
ATOM 7433 O O . TRP B 1 285 ? 6.289 41.656 14.289 1 44.47 285 TRP B O 1
ATOM 7443 N N . THR B 1 286 ? 6.895 40.625 16.391 1 46.47 286 THR B N 1
ATOM 7444 C CA . THR B 1 286 ? 8.188 41.312 16.469 1 46.47 286 THR B CA 1
ATOM 7445 C C . THR B 1 286 ? 9.328 40.312 16.406 1 46.47 286 THR B C 1
ATOM 7447 O O . THR B 1 286 ? 9.797 39.812 17.438 1 46.47 286 THR B O 1
ATOM 7450 N N . PRO B 1 287 ? 9.648 39.812 15.297 1 53.53 287 PRO B N 1
ATOM 7451 C CA . PRO B 1 287 ? 10.578 38.688 15.133 1 53.53 287 PRO B CA 1
ATOM 7452 C C . PRO B 1 287 ? 11.945 38.969 15.742 1 53.53 287 PRO B C 1
ATOM 7454 O O . PRO B 1 287 ? 12.789 38.062 15.812 1 53.53 287 PRO B O 1
ATOM 7457 N N . GLU B 1 288 ? 12.391 40.219 16.219 1 56.91 288 GLU B N 1
ATOM 7458 C CA . GLU B 1 288 ? 13.766 40.438 16.656 1 56.91 288 GLU B CA 1
ATOM 7459 C C . GLU B 1 288 ? 13.828 40.906 18.094 1 56.91 288 GLU B C 1
ATOM 7461 O O . GLU B 1 288 ? 12.867 41.5 18.609 1 56.91 288 GLU B O 1
ATOM 7466 N N . GLY B 1 289 ? 14.906 40.875 18.906 1 69.12 289 GLY B N 1
ATOM 7467 C CA . GLY B 1 289 ? 15.156 41.188 20.312 1 69.12 289 GLY B CA 1
ATOM 7468 C C . GLY B 1 289 ? 15.367 39.938 21.141 1 69.12 289 GLY B C 1
ATOM 7469 O O . GLY B 1 289 ? 15.234 38.812 20.656 1 69.12 289 GLY B O 1
ATOM 7470 N N . PRO B 1 290 ? 15.812 40.344 22.328 1 76.31 290 PRO B N 1
ATOM 7471 C CA . PRO B 1 290 ? 16.109 39.188 23.188 1 76.31 290 PRO B CA 1
ATOM 7472 C C . PRO B 1 290 ? 14.891 38.281 23.391 1 76.31 290 PRO B C 1
ATOM 7474 O O . PRO B 1 290 ? 15.023 37.062 23.359 1 76.31 290 PRO B O 1
ATOM 7477 N N . ALA B 1 291 ? 13.727 38.969 23.484 1 81.19 291 ALA B N 1
ATOM 7478 C CA . ALA B 1 291 ? 12.523 38.188 23.719 1 81.19 291 ALA B CA 1
ATOM 7479 C C . ALA B 1 291 ? 12.172 37.344 22.484 1 81.19 291 ALA B C 1
ATOM 7481 O O . ALA B 1 291 ? 11.789 36.156 22.609 1 81.19 291 ALA B O 1
ATOM 7482 N N . ALA B 1 292 ? 12.297 37.969 21.391 1 79.56 292 ALA B N 1
ATOM 7483 C CA . ALA B 1 292 ? 12.008 37.25 20.156 1 79.56 292 ALA B CA 1
ATOM 7484 C C . ALA B 1 292 ? 12.969 36.062 19.953 1 79.56 292 ALA B C 1
ATOM 7486 O O . ALA B 1 292 ? 12.562 35 19.484 1 79.56 292 ALA B O 1
ATOM 7487 N N . GLU B 1 293 ? 14.164 36.312 20.297 1 82.88 293 GLU B N 1
ATOM 7488 C CA . GLU B 1 293 ? 15.164 35.25 20.156 1 82.88 293 GLU B CA 1
ATOM 7489 C C . GLU B 1 293 ? 14.867 34.062 21.109 1 82.88 293 GLU B C 1
ATOM 7491 O O . GLU B 1 293 ? 14.961 32.906 20.719 1 82.88 293 GLU B O 1
ATOM 7496 N N . VAL B 1 294 ? 14.594 34.469 22.328 1 88.69 294 VAL B N 1
ATOM 7497 C CA . VAL B 1 294 ? 14.258 33.438 23.297 1 88.69 294 VAL B CA 1
ATOM 7498 C C . VAL B 1 294 ? 13.023 32.688 22.844 1 88.69 294 VAL B C 1
ATOM 7500 O O . VAL B 1 294 ? 12.953 31.453 23 1 88.69 294 VAL B O 1
ATOM 7503 N N . LEU B 1 295 ? 12.133 33.438 22.297 1 88.25 295 LEU B N 1
ATOM 7504 C CA . LEU B 1 295 ? 10.906 32.812 21.797 1 88.25 295 LEU B CA 1
ATOM 7505 C C . LEU B 1 295 ? 11.195 31.859 20.641 1 88.25 295 LEU B C 1
ATOM 7507 O O . LEU B 1 295 ? 10.633 30.766 20.578 1 88.25 295 LEU B O 1
ATOM 7511 N N . ALA B 1 296 ? 11.938 32.344 19.766 1 85.88 296 ALA B N 1
ATOM 7512 C CA . ALA B 1 296 ? 12.32 31.5 18.625 1 85.88 296 ALA B CA 1
ATOM 7513 C C . ALA B 1 296 ? 13 30.203 19.094 1 85.88 296 ALA B C 1
ATOM 7515 O O . ALA B 1 296 ? 12.703 29.125 18.594 1 85.88 296 ALA B O 1
ATOM 7516 N N . GLU B 1 297 ? 13.898 30.375 20.062 1 89.81 297 GLU B N 1
ATOM 7517 C CA . GLU B 1 297 ? 14.578 29.203 20.609 1 89.81 297 GLU B CA 1
ATOM 7518 C C . GLU B 1 297 ? 13.594 28.266 21.312 1 89.81 297 GLU B C 1
ATOM 7520 O O . GLU B 1 297 ? 13.727 27.047 21.234 1 89.81 297 GLU B O 1
ATOM 7525 N N . ALA B 1 298 ? 12.734 28.891 22.016 1 92.62 298 ALA B N 1
ATOM 7526 C CA . ALA B 1 298 ? 11.719 28.094 22.703 1 92.62 298 ALA B CA 1
ATOM 7527 C C . ALA B 1 298 ? 10.875 27.297 21.703 1 92.62 298 ALA B C 1
ATOM 7529 O O . ALA B 1 298 ? 10.586 26.109 21.922 1 92.62 298 ALA B O 1
ATOM 7530 N N . ARG B 1 299 ? 10.484 27.969 20.688 1 89.25 299 ARG B N 1
ATOM 7531 C CA . ARG B 1 299 ? 9.68 27.297 19.672 1 89.25 299 ARG B CA 1
ATOM 7532 C C . ARG B 1 299 ? 10.461 26.172 19.016 1 89.25 299 ARG B C 1
ATOM 7534 O O . ARG B 1 299 ? 9.906 25.109 18.703 1 89.25 299 ARG B O 1
ATOM 7541 N N . GLU B 1 300 ? 11.664 26.375 18.781 1 89.81 300 GLU B N 1
ATOM 7542 C CA . GLU B 1 300 ? 12.508 25.297 18.25 1 89.81 300 GLU B CA 1
ATOM 7543 C C . GLU B 1 300 ? 12.562 24.109 19.219 1 89.81 300 GLU B C 1
ATOM 7545 O O . GLU B 1 300 ? 12.5 22.953 18.797 1 89.81 300 GLU B O 1
ATOM 7550 N N . ARG B 1 301 ? 12.742 24.484 20.453 1 91.75 301 ARG B N 1
ATOM 7551 C CA . ARG B 1 301 ? 12.75 23.422 21.469 1 91.75 301 ARG B CA 1
ATOM 7552 C C . ARG B 1 301 ? 11.422 22.688 21.5 1 91.75 301 ARG B C 1
ATOM 7554 O O . ARG B 1 301 ? 11.383 21.469 21.703 1 91.75 301 ARG B O 1
ATOM 7561 N N . MET B 1 302 ? 10.43 23.422 21.422 1 92.88 302 MET B N 1
ATOM 7562 C CA . MET B 1 302 ? 9.102 22.812 21.375 1 92.88 302 MET B CA 1
ATOM 7563 C C . MET B 1 302 ? 8.969 21.875 20.188 1 92.88 302 MET B C 1
ATOM 7565 O O . MET B 1 302 ? 8.453 20.766 20.312 1 92.88 302 MET B O 1
ATOM 7569 N N . ARG B 1 303 ? 9.375 22.375 19.047 1 87.31 303 ARG B N 1
ATOM 7570 C CA . ARG B 1 303 ? 9.352 21.516 17.859 1 87.31 303 ARG B CA 1
ATOM 7571 C C . ARG B 1 303 ? 10.109 20.219 18.109 1 87.31 303 ARG B C 1
ATOM 7573 O O . ARG B 1 303 ? 9.625 19.141 17.797 1 87.31 303 ARG B O 1
ATOM 7580 N N . GLU B 1 304 ? 11.273 20.344 18.688 1 88.75 304 GLU B N 1
ATOM 7581 C CA . GLU B 1 304 ? 12.086 19.172 19 1 88.75 304 GLU B CA 1
ATOM 7582 C C . GLU B 1 304 ? 11.367 18.25 19.969 1 88.75 304 GLU B C 1
ATOM 7584 O O . GLU B 1 304 ? 11.398 17.016 19.812 1 88.75 304 GLU B O 1
ATOM 7589 N N . HIS B 1 305 ? 10.828 18.906 20.922 1 91.5 305 HIS B N 1
ATOM 7590 C CA . HIS B 1 305 ? 10.094 18.141 21.938 1 91.5 305 HIS B CA 1
ATOM 7591 C C . HIS B 1 305 ? 8.969 17.328 21.297 1 91.5 305 HIS B C 1
ATOM 7593 O O . HIS B 1 305 ? 8.859 16.109 21.531 1 91.5 305 HIS B O 1
ATOM 7599 N N . PHE B 1 306 ? 8.203 17.953 20.547 1 86.69 306 PHE B N 1
ATOM 7600 C CA . PHE B 1 306 ? 7.035 17.266 20.016 1 86.69 306 PHE B CA 1
ATOM 7601 C C . PHE B 1 306 ? 7.426 16.312 18.891 1 86.69 306 PHE B C 1
ATOM 7603 O O . PHE B 1 306 ? 6.734 15.328 18.641 1 86.69 306 PHE B O 1
ATOM 7610 N N . ARG B 1 307 ? 8.508 16.688 18.188 1 80.31 307 ARG B N 1
ATOM 7611 C CA . ARG B 1 307 ? 9.062 15.688 17.281 1 80.31 307 ARG B CA 1
ATOM 7612 C C . ARG B 1 307 ? 9.453 14.414 18.031 1 80.31 307 ARG B C 1
ATOM 7614 O O . ARG B 1 307 ? 9.141 13.305 17.594 1 80.31 307 ARG B O 1
ATOM 7621 N N . SER B 1 308 ? 10.125 14.695 19.156 1 83.62 308 SER B N 1
ATOM 7622 C CA . SER B 1 308 ? 10.531 13.578 19.984 1 83.62 308 SER B CA 1
ATOM 7623 C C . SER B 1 308 ? 9.32 12.82 20.531 1 83.62 308 SER B C 1
ATOM 7625 O O . SER B 1 308 ? 9.312 11.586 20.547 1 83.62 308 SER B O 1
ATOM 7627 N N . ARG B 1 309 ? 8.414 13.633 20.953 1 84.38 309 ARG B N 1
ATOM 7628 C CA . ARG B 1 309 ? 7.199 13.023 21.5 1 84.38 309 ARG B CA 1
ATOM 7629 C C . ARG B 1 309 ? 6.457 12.242 20.422 1 84.38 309 ARG B C 1
ATOM 7631 O O . ARG B 1 309 ? 5.922 11.156 20.672 1 84.38 309 ARG B O 1
ATOM 7638 N N . ALA B 1 310 ? 6.367 12.867 19.266 1 74.5 310 ALA B N 1
ATOM 7639 C CA . ALA B 1 310 ? 5.762 12.164 18.125 1 74.5 310 ALA B CA 1
ATOM 7640 C C . ALA B 1 310 ? 6.512 10.875 17.812 1 74.5 310 ALA B C 1
ATOM 7642 O O . ALA B 1 310 ? 5.895 9.844 17.547 1 74.5 310 ALA B O 1
ATOM 7643 N N . ASP B 1 311 ? 7.781 10.992 17.812 1 74.62 311 ASP B N 1
ATOM 7644 C CA . ASP B 1 311 ? 8.625 9.82 17.594 1 74.62 311 ASP B CA 1
ATOM 7645 C C . ASP B 1 311 ? 8.375 8.758 18.656 1 74.62 311 ASP B C 1
ATOM 7647 O O . ASP B 1 311 ? 8.328 7.562 18.359 1 74.62 311 ASP B O 1
ATOM 7651 N N . GLU B 1 312 ? 8.258 9.406 19.875 1 78.38 312 GLU B N 1
ATOM 7652 C CA . GLU B 1 312 ? 7.977 8.484 20.969 1 78.38 312 GLU B CA 1
ATOM 7653 C C . GLU B 1 312 ? 6.648 7.762 20.75 1 78.38 312 GLU B C 1
ATOM 7655 O O . GLU B 1 312 ? 6.555 6.551 20.953 1 78.38 312 GLU B O 1
ATOM 7660 N N . ARG B 1 313 ? 5.723 8.555 20.438 1 73.69 313 ARG B N 1
ATOM 7661 C CA . ARG B 1 313 ? 4.422 7.961 20.156 1 73.69 313 ARG B CA 1
ATOM 7662 C C . ARG B 1 313 ? 4.508 6.977 19 1 73.69 313 ARG B C 1
ATOM 7664 O O . ARG B 1 313 ? 3.865 5.926 19.016 1 73.69 313 ARG B O 1
ATOM 7671 N N . ARG B 1 314 ? 5.184 7.465 17.969 1 73.94 314 ARG B N 1
ATOM 7672 C CA . ARG B 1 314 ? 5.422 6.57 16.828 1 73.94 314 ARG B CA 1
ATOM 7673 C C . ARG B 1 314 ? 6.137 5.301 17.281 1 73.94 314 ARG B C 1
ATOM 7675 O O . ARG B 1 314 ? 5.773 4.199 16.859 1 73.94 314 ARG B O 1
ATOM 7682 N N . ARG B 1 315 ? 7.105 5.574 18.141 1 76.19 315 ARG B N 1
ATOM 7683 C CA . ARG B 1 315 ? 7.852 4.426 18.641 1 76.19 315 ARG B CA 1
ATOM 7684 C C . ARG B 1 315 ? 6.941 3.479 19.422 1 76.19 315 ARG B C 1
ATOM 7686 O O . ARG B 1 315 ? 7.062 2.258 19.297 1 76.19 315 ARG B O 1
ATOM 7693 N N . GLU B 1 316 ? 6.066 4.188 20.141 1 77.56 316 GLU B N 1
ATOM 7694 C CA . GLU B 1 316 ? 5.121 3.352 20.875 1 77.56 316 GLU B CA 1
ATOM 7695 C C . GLU B 1 316 ? 4.246 2.541 19.922 1 77.56 316 GLU B C 1
ATOM 7697 O O . GLU B 1 316 ? 3.977 1.364 20.172 1 77.56 316 GLU B O 1
ATOM 7702 N N . LEU B 1 317 ? 3.768 3.209 18.953 1 77.06 317 LEU B N 1
ATOM 7703 C CA . LEU B 1 317 ? 2.959 2.527 17.953 1 77.06 317 LEU B CA 1
ATOM 7704 C C . LEU B 1 317 ? 3.766 1.438 17.25 1 77.06 317 LEU B C 1
ATOM 7706 O O . LEU B 1 317 ? 3.275 0.323 17.062 1 77.06 317 LEU B O 1
ATOM 7710 N N . VAL B 1 318 ? 4.957 1.805 16.859 1 81.38 318 VAL B N 1
ATOM 7711 C CA . VAL B 1 318 ? 5.832 0.849 16.188 1 81.38 318 VAL B CA 1
ATOM 7712 C C . VAL B 1 318 ? 6.113 -0.331 17.125 1 81.38 318 VAL B C 1
ATOM 7714 O O . VAL B 1 318 ? 6.129 -1.483 16.672 1 81.38 318 VAL B O 1
ATOM 7717 N N . ASP B 1 319 ? 6.242 -0.012 18.375 1 81.94 319 ASP B N 1
ATOM 7718 C CA . ASP B 1 319 ? 6.477 -1.067 19.359 1 81.94 319 ASP B CA 1
ATOM 7719 C C . ASP B 1 319 ? 5.266 -1.993 19.469 1 81.94 319 ASP B C 1
ATOM 7721 O O . ASP B 1 319 ? 5.422 -3.205 19.625 1 81.94 319 ASP B O 1
ATOM 7725 N N . SER B 1 320 ? 4.191 -1.371 19.391 1 82.25 320 SER B N 1
ATOM 7726 C CA . SER B 1 320 ? 2.988 -2.193 19.422 1 82.25 320 SER B CA 1
ATOM 7727 C C . SER B 1 320 ? 2.914 -3.1 18.188 1 82.25 320 SER B C 1
ATOM 7729 O O . SER B 1 320 ? 2.486 -4.25 18.297 1 82.25 320 SER B O 1
ATOM 7731 N N . TRP B 1 321 ? 3.287 -2.51 17.031 1 82.06 321 TRP B N 1
ATOM 7732 C CA . TRP B 1 321 ? 3.303 -3.312 15.812 1 82.06 321 TRP B CA 1
ATOM 7733 C C . TRP B 1 321 ? 4.293 -4.469 15.93 1 82.06 321 TRP B C 1
ATOM 7735 O O . TRP B 1 321 ? 4.027 -5.574 15.453 1 82.06 321 TRP B O 1
ATOM 7745 N N . ARG B 1 322 ? 5.375 -4.238 16.531 1 84.5 322 ARG B N 1
ATOM 7746 C CA . ARG B 1 322 ? 6.395 -5.262 16.734 1 84.5 322 ARG B CA 1
ATOM 7747 C C . ARG B 1 322 ? 5.891 -6.363 17.672 1 84.5 322 ARG B C 1
ATOM 7749 O O . ARG B 1 322 ? 6.105 -7.547 17.406 1 84.5 322 ARG B O 1
ATOM 7756 N N . ALA B 1 323 ? 5.25 -5.879 18.672 1 81.88 323 ALA B N 1
ATOM 7757 C CA . ALA B 1 323 ? 4.719 -6.828 19.656 1 81.88 323 ALA B CA 1
ATOM 7758 C C . ALA B 1 323 ? 3.65 -7.719 19.016 1 81.88 323 ALA B C 1
ATOM 7760 O O . ALA B 1 323 ? 3.562 -8.906 19.328 1 81.88 323 ALA B O 1
ATOM 7761 N N . GLU B 1 324 ? 2.941 -7.133 18.125 1 80.81 324 GLU B N 1
ATOM 7762 C CA . GLU B 1 324 ? 1.856 -7.871 17.5 1 80.81 324 GLU B CA 1
ATOM 7763 C C . GLU B 1 324 ? 2.352 -8.633 16.266 1 80.81 324 GLU B C 1
ATOM 7765 O O . GLU B 1 324 ? 1.616 -9.438 15.688 1 80.81 324 GLU B O 1
ATOM 7770 N N . GLY B 1 325 ? 3.51 -8.281 15.875 1 77.31 325 GLY B N 1
ATOM 7771 C CA . GLY B 1 325 ? 4.117 -9.039 14.789 1 77.31 325 GLY B CA 1
ATOM 7772 C C . GLY B 1 325 ? 3.803 -8.461 13.422 1 77.31 325 GLY B C 1
ATOM 7773 O O . GLY B 1 325 ? 3.855 -9.172 12.414 1 77.31 325 GLY B O 1
ATOM 7774 N N . PHE B 1 326 ? 3.361 -7.133 13.414 1 76.06 326 PHE B N 1
ATOM 7775 C CA . PHE B 1 326 ? 2.98 -6.465 12.18 1 76.06 326 PHE B CA 1
ATOM 7776 C C . PHE B 1 326 ? 4.18 -5.758 11.555 1 76.06 326 PHE B C 1
ATOM 7778 O O . PHE B 1 326 ? 4.18 -5.469 10.359 1 76.06 326 PHE B O 1
ATOM 7785 N N . TYR B 1 327 ? 5.176 -5.453 12.344 1 85.44 327 TYR B N 1
ATOM 7786 C CA . TYR B 1 327 ? 6.293 -4.637 11.875 1 85.44 327 TYR B CA 1
ATOM 7787 C C . TYR B 1 327 ? 7.203 -5.434 10.945 1 85.44 327 TYR B C 1
ATOM 7789 O O . TYR B 1 327 ? 7.648 -6.531 11.297 1 85.44 327 TYR B O 1
ATOM 7797 N N . PRO B 1 328 ? 7.441 -4.965 9.734 1 81.62 328 PRO B N 1
ATOM 7798 C CA . PRO B 1 328 ? 8.07 -5.781 8.695 1 81.62 328 PRO B CA 1
ATOM 7799 C C . PRO B 1 328 ? 9.586 -5.891 8.867 1 81.62 328 PRO B C 1
ATOM 7801 O O . PRO B 1 328 ? 10.234 -6.652 8.148 1 81.62 328 PRO B O 1
ATOM 7804 N N . TYR B 1 329 ? 10.211 -5.129 9.719 1 85.56 329 TYR B N 1
ATOM 7805 C CA . TYR B 1 329 ? 11.656 -5.16 9.891 1 85.56 329 TYR B CA 1
ATOM 7806 C C . TYR B 1 329 ? 12.039 -5.914 11.164 1 85.56 329 TYR B C 1
ATOM 7808 O O . TYR B 1 329 ? 11.328 -5.848 12.164 1 85.56 329 TYR B O 1
ATOM 7816 N N . THR B 1 330 ? 12.992 -6.75 10.992 1 81.06 330 THR B N 1
ATOM 7817 C CA . THR B 1 330 ? 13.469 -7.496 12.156 1 81.06 330 THR B CA 1
ATOM 7818 C C . THR B 1 330 ? 14.867 -7.039 12.555 1 81.06 330 THR B C 1
ATOM 7820 O O . THR B 1 330 ? 15.672 -6.645 11.703 1 81.06 330 THR B O 1
ATOM 7823 N N . GLY B 1 331 ? 15.07 -6.984 13.875 1 79.94 331 GLY B N 1
ATOM 7824 C CA . GLY B 1 331 ? 16.406 -6.691 14.383 1 79.94 331 GLY B CA 1
ATOM 7825 C C . GLY B 1 331 ? 16.797 -5.234 14.219 1 79.94 331 GLY B C 1
ATOM 7826 O O . GLY B 1 331 ? 15.93 -4.367 14.07 1 79.94 331 GLY B O 1
ATOM 7827 N N . GLU B 1 332 ? 18.078 -4.879 14.398 1 83.88 332 GLU B N 1
ATOM 7828 C CA . GLU B 1 332 ? 18.625 -3.531 14.242 1 83.88 332 GLU B CA 1
ATOM 7829 C C . GLU B 1 332 ? 18.984 -3.248 12.789 1 83.88 332 GLU B C 1
ATOM 7831 O O . GLU B 1 332 ? 19.312 -4.168 12.039 1 83.88 332 GLU B O 1
ATOM 7836 N N . PRO B 1 333 ? 18.844 -2.021 12.414 1 85.75 333 PRO B N 1
ATOM 7837 C CA . PRO B 1 333 ? 19.219 -1.697 11.031 1 85.75 333 PRO B CA 1
ATOM 7838 C C . PRO B 1 333 ? 20.672 -2.055 10.711 1 85.75 333 PRO B C 1
ATOM 7840 O O . PRO B 1 333 ? 21.562 -1.791 11.516 1 85.75 333 PRO B O 1
ATOM 7843 N N . ALA B 1 334 ? 20.859 -2.787 9.586 1 80.5 334 ALA B N 1
ATOM 7844 C CA . ALA B 1 334 ? 22.172 -3.275 9.172 1 80.5 334 ALA B CA 1
ATOM 7845 C C . ALA B 1 334 ? 23.078 -2.119 8.773 1 80.5 334 ALA B C 1
ATOM 7847 O O . ALA B 1 334 ? 24.297 -2.184 8.969 1 80.5 334 ALA B O 1
ATOM 7848 N N . ASN B 1 335 ? 22.531 -1.077 8.164 1 82.94 335 ASN B N 1
ATOM 7849 C CA . ASN B 1 335 ? 23.281 0.08 7.684 1 82.94 335 ASN B CA 1
ATOM 7850 C C . ASN B 1 335 ? 22.453 1.357 7.762 1 82.94 335 ASN B C 1
ATOM 7852 O O . ASN B 1 335 ? 21.328 1.341 8.266 1 82.94 335 ASN B O 1
ATOM 7856 N N . ASP B 1 336 ? 23.078 2.473 7.48 1 83 336 ASP B N 1
ATOM 7857 C CA . ASP B 1 336 ? 22.438 3.779 7.559 1 83 336 ASP B CA 1
ATOM 7858 C C . ASP B 1 336 ? 21.297 3.895 6.551 1 83 336 ASP B C 1
ATOM 7860 O O . ASP B 1 336 ? 20.312 4.59 6.801 1 83 336 ASP B O 1
ATOM 7864 N N . GLN B 1 337 ? 21.516 3.232 5.531 1 80.31 337 GLN B N 1
ATOM 7865 C CA . GLN B 1 337 ? 20.484 3.26 4.512 1 80.31 337 GLN B CA 1
ATOM 7866 C C . GLN B 1 337 ? 19.203 2.596 5.012 1 80.31 337 GLN B C 1
ATOM 7868 O O . GLN B 1 337 ? 18.109 3.107 4.793 1 80.31 337 GLN B O 1
ATOM 7873 N N . GLU B 1 338 ? 19.359 1.477 5.664 1 85.81 338 GLU B N 1
ATOM 7874 C CA . GLU B 1 338 ? 18.188 0.783 6.207 1 85.81 338 GLU B CA 1
ATOM 7875 C C . GLU B 1 338 ? 17.547 1.588 7.328 1 85.81 338 GLU B C 1
ATOM 7877 O O . GLU B 1 338 ? 16.312 1.556 7.496 1 85.81 338 GLU B O 1
ATOM 7882 N N . ARG B 1 339 ? 18.406 2.256 8.102 1 85.88 339 ARG B N 1
ATOM 7883 C CA . ARG B 1 339 ? 17.875 3.1 9.164 1 85.88 339 ARG B CA 1
ATOM 7884 C C . ARG B 1 339 ? 16.969 4.191 8.594 1 85.88 339 ARG B C 1
ATOM 7886 O O . ARG B 1 339 ? 15.883 4.441 9.117 1 85.88 339 ARG B O 1
ATOM 7893 N N . ALA B 1 340 ? 17.484 4.824 7.555 1 81 340 ALA B N 1
ATOM 7894 C CA . ALA B 1 340 ? 16.703 5.867 6.902 1 81 340 ALA B CA 1
ATOM 7895 C C . ALA B 1 340 ? 15.398 5.301 6.34 1 81 340 ALA B C 1
ATOM 7897 O O . ALA B 1 340 ? 14.352 5.953 6.406 1 81 340 ALA B O 1
ATOM 7898 N N . GLU B 1 341 ? 15.508 4.113 5.758 1 81.94 341 GLU B N 1
ATOM 7899 C CA . GLU B 1 341 ? 14.336 3.438 5.211 1 81.94 341 GLU B CA 1
ATOM 7900 C C . GLU B 1 341 ? 13.289 3.178 6.293 1 81.94 341 GLU B C 1
ATOM 7902 O O . GLU B 1 341 ? 12.102 3.42 6.086 1 81.94 341 GLU B O 1
ATOM 7907 N N . ARG B 1 342 ? 13.734 2.688 7.438 1 85.19 342 ARG B N 1
ATOM 7908 C CA . ARG B 1 342 ? 12.828 2.357 8.531 1 85.19 342 ARG B CA 1
ATOM 7909 C C . ARG B 1 342 ? 12.148 3.611 9.078 1 85.19 342 ARG B C 1
ATOM 7911 O O . ARG B 1 342 ? 10.969 3.58 9.43 1 85.19 342 ARG B O 1
ATOM 7918 N N . GLU B 1 343 ? 12.938 4.656 9.109 1 80.38 343 GLU B N 1
ATOM 7919 C CA . GLU B 1 343 ? 12.375 5.918 9.586 1 80.38 343 GLU B CA 1
ATOM 7920 C C . GLU B 1 343 ? 11.266 6.406 8.656 1 80.38 343 GLU B C 1
ATOM 7922 O O . GLU B 1 343 ? 10.219 6.867 9.125 1 80.38 343 GLU B O 1
ATOM 7927 N N . THR B 1 344 ? 11.602 6.336 7.391 1 76.62 344 THR B N 1
ATOM 7928 C CA . THR B 1 344 ? 10.594 6.719 6.406 1 76.62 344 THR B CA 1
ATOM 7929 C C . THR B 1 344 ? 9.367 5.816 6.508 1 76.62 344 THR B C 1
ATOM 7931 O O . THR B 1 344 ? 8.234 6.289 6.426 1 76.62 344 THR B O 1
ATOM 7934 N N . PHE B 1 345 ? 9.586 4.543 6.605 1 84.75 345 PHE B N 1
ATOM 7935 C CA . PHE B 1 345 ? 8.492 3.594 6.758 1 84.75 345 PHE B CA 1
ATOM 7936 C C . PHE B 1 345 ? 7.621 3.961 7.957 1 84.75 345 PHE B C 1
ATOM 7938 O O . PHE B 1 345 ? 6.395 3.996 7.855 1 84.75 345 PHE B O 1
ATOM 7945 N N . ASP B 1 346 ? 8.289 4.152 9.109 1 80.62 346 ASP B N 1
ATOM 7946 C CA . ASP B 1 346 ? 7.559 4.457 10.336 1 80.62 346 ASP B CA 1
ATOM 7947 C C . ASP B 1 346 ? 6.672 5.688 10.148 1 80.62 346 ASP B C 1
ATOM 7949 O O . ASP B 1 346 ? 5.527 5.711 10.609 1 80.62 346 ASP B O 1
ATOM 7953 N N . ALA B 1 347 ? 7.266 6.676 9.492 1 73.06 347 ALA B N 1
ATOM 7954 C CA . ALA B 1 347 ? 6.531 7.918 9.266 1 73.06 347 ALA B CA 1
ATOM 7955 C C . ALA B 1 347 ? 5.301 7.676 8.398 1 73.06 347 ALA B C 1
ATOM 7957 O O . ALA B 1 347 ? 4.203 8.133 8.719 1 73.06 347 ALA B O 1
ATOM 7958 N N . VAL B 1 348 ? 5.441 6.953 7.297 1 73.25 348 VAL B N 1
ATOM 7959 C CA . VAL B 1 348 ? 4.367 6.707 6.344 1 73.25 348 VAL B CA 1
ATOM 7960 C C . VAL B 1 348 ? 3.338 5.762 6.953 1 73.25 348 VAL B C 1
ATOM 7962 O O . VAL B 1 348 ? 2.131 5.984 6.836 1 73.25 348 VAL B O 1
ATOM 7965 N N . ALA B 1 349 ? 3.838 4.715 7.551 1 78.81 349 ALA B N 1
ATOM 7966 C CA . ALA B 1 349 ? 2.955 3.711 8.141 1 78.81 349 ALA B CA 1
ATOM 7967 C C . ALA B 1 349 ? 2.025 4.34 9.18 1 78.81 349 ALA B C 1
ATOM 7969 O O . ALA B 1 349 ? 0.845 3.992 9.25 1 78.81 349 ALA B O 1
ATOM 7970 N N . THR B 1 350 ? 2.553 5.238 9.992 1 74.19 350 THR B N 1
ATOM 7971 C CA . THR B 1 350 ? 1.755 5.898 11.016 1 74.19 350 THR B CA 1
ATOM 7972 C C . THR B 1 350 ? 0.671 6.766 10.383 1 74.19 350 THR B C 1
ATOM 7974 O O . THR B 1 350 ? -0.439 6.867 10.906 1 74.19 350 THR B O 1
ATOM 7977 N N . ALA B 1 351 ? 1.062 7.367 9.281 1 65.31 351 ALA B N 1
ATOM 7978 C CA . ALA B 1 351 ? 0.101 8.219 8.578 1 65.31 351 ALA B CA 1
ATOM 7979 C C . ALA B 1 351 ? -1.006 7.379 7.945 1 65.31 351 ALA B C 1
ATOM 7981 O O . ALA B 1 351 ? -2.172 7.781 7.941 1 65.31 351 ALA B O 1
ATOM 7982 N N . VAL B 1 352 ? -0.685 6.195 7.449 1 70.06 352 VAL B N 1
ATOM 7983 C CA . VAL B 1 352 ? -1.592 5.375 6.656 1 70.06 352 VAL B CA 1
ATOM 7984 C C . VAL B 1 352 ? -2.473 4.535 7.578 1 70.06 352 VAL B C 1
ATOM 7986 O O . VAL B 1 352 ? -3.645 4.297 7.277 1 70.06 352 VAL B O 1
ATOM 7989 N N . VAL B 1 353 ? -1.933 4.16 8.695 1 72.75 353 VAL B N 1
ATOM 7990 C CA . VAL B 1 353 ? -2.578 3.17 9.555 1 72.75 353 VAL B CA 1
ATOM 7991 C C . VAL B 1 353 ? -3.936 3.693 10.016 1 72.75 353 VAL B C 1
ATOM 7993 O O . VAL B 1 353 ? -4.863 2.912 10.242 1 72.75 353 VAL B O 1
ATOM 7996 N N . ARG B 1 354 ? -4.074 5.031 10.102 1 65.12 354 ARG B N 1
ATOM 7997 C CA . ARG B 1 354 ? -5.312 5.637 10.586 1 65.12 354 ARG B CA 1
ATOM 7998 C C . ARG B 1 354 ? -6.449 5.426 9.594 1 65.12 354 ARG B C 1
ATOM 8000 O O . ARG B 1 354 ? -7.621 5.512 9.961 1 65.12 354 ARG B O 1
ATOM 8007 N N . HIS B 1 355 ? -6.016 5.152 8.383 1 66.31 355 HIS B N 1
ATOM 8008 C CA . HIS B 1 355 ? -7.008 5.012 7.32 1 66.31 355 HIS B CA 1
ATOM 8009 C C . HIS B 1 355 ? -7.184 3.549 6.926 1 66.31 355 HIS B C 1
ATOM 8011 O O . HIS B 1 355 ? -7.977 3.234 6.035 1 66.31 355 HIS B O 1
ATOM 8017 N N . LEU B 1 356 ? -6.383 2.666 7.562 1 70 356 LEU B N 1
ATOM 8018 C CA . LEU B 1 356 ? -6.449 1.25 7.227 1 70 356 LEU B CA 1
ATOM 8019 C C . LEU B 1 356 ? -7.52 0.542 8.055 1 70 356 LEU B C 1
ATOM 8021 O O . LEU B 1 356 ? -7.809 0.95 9.18 1 70 356 LEU B O 1
ATOM 8025 N N . PRO B 1 357 ? -8.164 -0.504 7.363 1 64.5 357 PRO B N 1
ATOM 8026 C CA . PRO B 1 357 ? -9.094 -1.314 8.156 1 64.5 357 PRO B CA 1
ATOM 8027 C C . PRO B 1 357 ? -8.422 -1.969 9.359 1 64.5 357 PRO B C 1
ATOM 8029 O O . PRO B 1 357 ? -7.203 -2.186 9.352 1 64.5 357 PRO B O 1
ATOM 8032 N N . ALA B 1 358 ? -9.156 -2.188 10.391 1 68.69 358 ALA B N 1
ATOM 8033 C CA . ALA B 1 358 ? -8.648 -2.736 11.648 1 68.69 358 ALA B CA 1
ATOM 8034 C C . ALA B 1 358 ? -8.234 -4.191 11.477 1 68.69 358 ALA B C 1
ATOM 8036 O O . ALA B 1 358 ? -7.582 -4.766 12.352 1 68.69 358 ALA B O 1
ATOM 8037 N N . SER B 1 359 ? -8.461 -4.754 10.359 1 73.81 359 SER B N 1
ATOM 8038 C CA . SER B 1 359 ? -8.07 -6.141 10.117 1 73.81 359 SER B CA 1
ATOM 8039 C C . SER B 1 359 ? -6.555 -6.305 10.164 1 73.81 359 SER B C 1
ATOM 8041 O O . SER B 1 359 ? -5.828 -5.539 9.531 1 73.81 359 SER B O 1
ATOM 8043 N N . LYS B 1 360 ? -6.09 -7.254 11.039 1 75.31 360 LYS B N 1
ATOM 8044 C CA . LYS B 1 360 ? -4.668 -7.535 11.195 1 75.31 360 LYS B CA 1
ATOM 8045 C C . LYS B 1 360 ? -4.031 -7.914 9.859 1 75.31 360 LYS B C 1
ATOM 8047 O O . LYS B 1 360 ? -2.912 -7.5 9.555 1 75.31 360 LYS B O 1
ATOM 8052 N N . ARG B 1 361 ? -4.793 -8.641 9.109 1 76.69 361 ARG B N 1
ATOM 8053 C CA . ARG B 1 361 ? -4.27 -9.078 7.82 1 76.69 361 ARG B CA 1
ATOM 8054 C C . ARG B 1 361 ? -4.051 -7.895 6.883 1 76.69 361 ARG B C 1
ATOM 8056 O O . ARG B 1 361 ? -3.023 -7.809 6.211 1 76.69 361 ARG B O 1
ATOM 8063 N N . ALA B 1 362 ? -5.008 -7.047 6.836 1 75.56 362 ALA B N 1
ATOM 8064 C CA . ALA B 1 362 ? -4.91 -5.867 5.977 1 75.56 362 ALA B CA 1
ATOM 8065 C C . ALA B 1 362 ? -3.715 -5 6.367 1 75.56 362 ALA B C 1
ATOM 8067 O O . ALA B 1 362 ? -2.998 -4.496 5.5 1 75.56 362 ALA B O 1
ATOM 8068 N N . GLN B 1 363 ? -3.486 -4.914 7.629 1 78.88 363 GLN B N 1
ATOM 8069 C CA . GLN B 1 363 ? -2.373 -4.098 8.109 1 78.88 363 GLN B CA 1
ATOM 8070 C C . GLN B 1 363 ? -1.033 -4.738 7.754 1 78.88 363 GLN B C 1
ATOM 8072 O O . GLN B 1 363 ? -0.119 -4.059 7.285 1 78.88 363 GLN B O 1
ATOM 8077 N N . LYS B 1 364 ? -0.974 -6.062 7.988 1 79.12 364 LYS B N 1
ATOM 8078 C CA . LYS B 1 364 ? 0.259 -6.793 7.699 1 79.12 364 LYS B CA 1
ATOM 8079 C C . LYS B 1 364 ? 0.634 -6.676 6.227 1 79.12 364 LYS B C 1
ATOM 8081 O O . LYS B 1 364 ? 1.788 -6.402 5.895 1 79.12 364 LYS B O 1
ATOM 8086 N N . VAL B 1 365 ? -0.322 -6.859 5.379 1 79.31 365 VAL B N 1
ATOM 8087 C CA . VAL B 1 365 ? -0.086 -6.82 3.941 1 79.31 365 VAL B CA 1
ATOM 8088 C C . VAL B 1 365 ? 0.278 -5.398 3.518 1 79.31 365 VAL B C 1
ATOM 8090 O O . VAL B 1 365 ? 1.163 -5.199 2.682 1 79.31 365 VAL B O 1
ATOM 8093 N N . SER B 1 366 ? -0.382 -4.477 4.09 1 79.62 366 SER B N 1
ATOM 8094 C CA . SER B 1 366 ? -0.109 -3.082 3.76 1 79.62 366 SER B CA 1
ATOM 8095 C C . SER B 1 366 ? 1.312 -2.689 4.152 1 79.62 366 SER B C 1
ATOM 8097 O O . SER B 1 366 ? 2.004 -2.006 3.395 1 79.62 366 SER B O 1
ATOM 8099 N N . PHE B 1 367 ? 1.706 -3.158 5.324 1 82.62 367 PHE B N 1
ATOM 8100 C CA . PHE B 1 367 ? 3.041 -2.818 5.805 1 82.62 367 PHE B CA 1
ATOM 8101 C C . PHE B 1 367 ? 4.109 -3.504 4.957 1 82.62 367 PHE B C 1
ATOM 8103 O O . PHE B 1 367 ? 5.152 -2.916 4.672 1 82.62 367 PHE B O 1
ATOM 8110 N N . ALA B 1 368 ? 3.791 -4.715 4.602 1 79.06 368 ALA B N 1
ATOM 8111 C CA . ALA B 1 368 ? 4.73 -5.438 3.748 1 79.06 368 ALA B CA 1
ATOM 8112 C C . ALA B 1 368 ? 4.906 -4.734 2.406 1 79.06 368 ALA B C 1
ATOM 8114 O O . ALA B 1 368 ? 6.02 -4.641 1.888 1 79.06 368 ALA B O 1
ATOM 8115 N N . LEU B 1 369 ? 3.906 -4.297 1.93 1 77.06 369 LEU B N 1
ATOM 8116 C CA . LEU B 1 369 ? 3.963 -3.57 0.666 1 77.06 369 LEU B CA 1
ATOM 8117 C C . LEU B 1 369 ? 4.734 -2.266 0.824 1 77.06 369 LEU B C 1
ATOM 8119 O O . LEU B 1 369 ? 5.566 -1.925 -0.023 1 77.06 369 LEU B O 1
ATOM 8123 N N . LEU B 1 370 ? 4.305 -1.556 1.858 1 77.25 370 LEU B N 1
ATOM 8124 C CA . LEU B 1 370 ? 4.973 -0.282 2.109 1 77.25 370 LEU B CA 1
ATOM 8125 C C . LEU B 1 370 ? 6.484 -0.468 2.203 1 77.25 370 LEU B C 1
ATOM 8127 O O . LEU B 1 370 ? 7.246 0.338 1.667 1 77.25 370 LEU B O 1
ATOM 8131 N N . ARG B 1 371 ? 6.82 -1.52 2.875 1 81.81 371 ARG B N 1
ATOM 8132 C CA . ARG B 1 371 ? 8.242 -1.828 2.982 1 81.81 371 ARG B CA 1
ATOM 8133 C C . ARG B 1 371 ? 8.852 -2.076 1.606 1 81.81 371 ARG B C 1
ATOM 8135 O O . ARG B 1 371 ? 9.945 -1.592 1.312 1 81.81 371 ARG B O 1
ATOM 8142 N N . SER B 1 372 ? 8.133 -2.807 0.794 1 76.62 372 SER B N 1
ATOM 8143 C CA . SER B 1 372 ? 8.633 -3.176 -0.527 1 76.62 372 SER B CA 1
ATOM 8144 C C . SER B 1 372 ? 8.781 -1.951 -1.425 1 76.62 372 SER B C 1
ATOM 8146 O O . SER B 1 372 ? 9.664 -1.902 -2.279 1 76.62 372 SER B O 1
ATOM 8148 N N . VAL B 1 373 ? 7.922 -0.993 -1.282 1 74.5 373 VAL B N 1
ATOM 8149 C CA . VAL B 1 373 ? 7.914 0.198 -2.125 1 74.5 373 VAL B CA 1
ATOM 8150 C C . VAL B 1 373 ? 9 1.166 -1.663 1 74.5 373 VAL B C 1
ATOM 8152 O O . VAL B 1 373 ? 9.625 1.843 -2.48 1 74.5 373 VAL B O 1
ATOM 8155 N N . LEU B 1 374 ? 9.203 1.189 -0.365 1 73.75 374 LEU B N 1
ATOM 8156 C CA . LEU B 1 374 ? 10.102 2.191 0.203 1 73.75 374 LEU B CA 1
ATOM 8157 C C . LEU B 1 374 ? 11.539 1.691 0.209 1 73.75 374 LEU B C 1
ATOM 8159 O O . LEU B 1 374 ? 12.469 2.473 0.42 1 73.75 374 LEU B O 1
ATOM 8163 N N . THR B 1 375 ? 11.633 0.33 -0.072 1 76.06 375 THR B N 1
ATOM 8164 C CA . THR B 1 375 ? 12.977 -0.234 -0.077 1 76.06 375 THR B CA 1
ATOM 8165 C C . THR B 1 375 ? 13.773 0.267 -1.281 1 76.06 375 THR B C 1
ATOM 8167 O O . THR B 1 375 ? 13.203 0.497 -2.352 1 76.06 375 THR B O 1
ATOM 8170 N N . HIS B 1 376 ? 14.938 0.645 -1.104 1 61.41 376 HIS B N 1
ATOM 8171 C CA . HIS B 1 376 ? 15.82 1.18 -2.133 1 61.41 376 HIS B CA 1
ATOM 8172 C C . HIS B 1 376 ? 15.883 0.252 -3.34 1 61.41 376 HIS B C 1
ATOM 8174 O O . HIS B 1 376 ? 15.945 0.715 -4.48 1 61.41 376 HIS B O 1
ATOM 8180 N N . GLU B 1 377 ? 15.812 -1.051 -3.1 1 62.44 377 GLU B N 1
ATOM 8181 C CA . GLU B 1 377 ? 15.82 -2.021 -4.188 1 62.44 377 GLU B CA 1
ATOM 8182 C C . GLU B 1 377 ? 14.586 -2.922 -4.133 1 62.44 377 GLU B C 1
ATOM 8184 O O . GLU B 1 377 ? 14.609 -3.979 -3.496 1 62.44 377 GLU B O 1
ATOM 8189 N N . PRO B 1 378 ? 13.422 -2.285 -4.539 1 62.44 378 PRO B N 1
ATOM 8190 C CA . PRO B 1 378 ? 12.172 -3.029 -4.34 1 62.44 378 PRO B CA 1
ATOM 8191 C C . PRO B 1 378 ? 12.234 -4.445 -4.906 1 62.44 378 PRO B C 1
ATOM 8193 O O . PRO B 1 378 ? 11.469 -5.316 -4.488 1 62.44 378 PRO B O 1
ATOM 8196 N N . GLY B 1 379 ? 13.328 -4.949 -5.285 1 66.81 379 GLY B N 1
ATOM 8197 C CA . GLY B 1 379 ? 13.461 -6.289 -5.836 1 66.81 379 GLY B CA 1
ATOM 8198 C C . GLY B 1 379 ? 12.391 -6.621 -6.859 1 66.81 379 GLY B C 1
ATOM 8199 O O . GLY B 1 379 ? 11.859 -5.73 -7.523 1 66.81 379 GLY B O 1
ATOM 8200 N N . GLU B 1 380 ? 12.055 -7.945 -7.137 1 79.94 380 GLU B N 1
ATOM 8201 C CA . GLU B 1 380 ? 11.133 -8.477 -8.133 1 79.94 380 GLU B CA 1
ATOM 8202 C C . GLU B 1 380 ? 9.695 -8.445 -7.629 1 79.94 380 GLU B C 1
ATOM 8204 O O . GLU B 1 380 ? 8.758 -8.734 -8.383 1 79.94 380 GLU B O 1
ATOM 8209 N N . VAL B 1 381 ? 9.609 -7.934 -6.332 1 79.88 381 VAL B N 1
ATOM 8210 C CA . VAL B 1 381 ? 8.312 -8.094 -5.68 1 79.88 381 VAL B CA 1
ATOM 8211 C C . VAL B 1 381 ? 7.297 -7.148 -6.32 1 79.88 381 VAL B C 1
ATOM 8213 O O . VAL B 1 381 ? 6.125 -7.508 -6.477 1 79.88 381 VAL B O 1
ATOM 8216 N N . LEU B 1 382 ? 7.711 -5.977 -6.719 1 77.75 382 LEU B N 1
ATOM 8217 C CA . LEU B 1 382 ? 6.789 -5.012 -7.309 1 77.75 382 LEU B CA 1
ATOM 8218 C C . LEU B 1 382 ? 6.281 -5.5 -8.656 1 77.75 382 LEU B C 1
ATOM 8220 O O . LEU B 1 382 ? 5.113 -5.301 -9 1 77.75 382 LEU B O 1
ATOM 8224 N N . ARG B 1 383 ? 7.188 -6.129 -9.336 1 82.88 383 ARG B N 1
ATOM 8225 C CA . ARG B 1 383 ? 6.797 -6.688 -10.625 1 82.88 383 ARG B CA 1
ATOM 8226 C C . ARG B 1 383 ? 5.766 -7.797 -10.453 1 82.88 383 ARG B C 1
ATOM 8228 O O . ARG B 1 383 ? 4.777 -7.855 -11.188 1 82.88 383 ARG B O 1
ATOM 8235 N N . ILE B 1 384 ? 5.965 -8.633 -9.492 1 86.69 384 ILE B N 1
ATOM 8236 C CA . ILE B 1 384 ? 5.07 -9.758 -9.219 1 86.69 384 ILE B CA 1
ATOM 8237 C C . ILE B 1 384 ? 3.711 -9.234 -8.758 1 86.69 384 ILE B C 1
ATOM 8239 O O . ILE B 1 384 ? 2.67 -9.734 -9.195 1 86.69 384 ILE B O 1
ATOM 8243 N N . ALA B 1 385 ? 3.795 -8.273 -7.918 1 83.25 385 ALA B N 1
ATOM 8244 C CA . ALA B 1 385 ? 2.559 -7.691 -7.398 1 83.25 385 ALA B CA 1
ATOM 8245 C C . ALA B 1 385 ? 1.737 -7.059 -8.516 1 83.25 385 ALA B C 1
ATOM 8247 O O . ALA B 1 385 ? 0.507 -7.145 -8.516 1 83.25 385 ALA B O 1
ATOM 8248 N N . GLU B 1 386 ? 2.412 -6.414 -9.43 1 82.56 386 GLU B N 1
ATOM 8249 C CA . GLU B 1 386 ? 1.724 -5.82 -10.57 1 82.56 386 GLU B CA 1
ATOM 8250 C C . GLU B 1 386 ? 0.929 -6.867 -11.344 1 82.56 386 GLU B C 1
ATOM 8252 O O . GLU B 1 386 ? -0.208 -6.617 -11.75 1 82.56 386 GLU B O 1
ATOM 8257 N N . GLU B 1 387 ? 1.516 -8.023 -11.57 1 85.44 387 GLU B N 1
ATOM 8258 C CA . GLU B 1 387 ? 0.844 -9.109 -12.273 1 85.44 387 GLU B CA 1
ATOM 8259 C C . GLU B 1 387 ? -0.335 -9.648 -11.469 1 85.44 387 GLU B C 1
ATOM 8261 O O . GLU B 1 387 ? -1.357 -10.039 -12.031 1 85.44 387 GLU B O 1
ATOM 8266 N N . LEU B 1 388 ? -0.155 -9.672 -10.188 1 85.56 388 LEU B N 1
ATOM 8267 C CA . LEU B 1 388 ? -1.203 -10.164 -9.305 1 85.56 388 LEU B CA 1
ATOM 8268 C C . LEU B 1 388 ? -2.434 -9.258 -9.359 1 85.56 388 LEU B C 1
ATOM 8270 O O . LEU B 1 388 ? -3.562 -9.75 -9.438 1 85.56 388 LEU B O 1
ATOM 8274 N N . PHE B 1 389 ? -2.186 -7.98 -9.352 1 80.19 389 PHE B N 1
ATOM 8275 C CA . PHE B 1 389 ? -3.299 -7.039 -9.305 1 80.19 389 PHE B CA 1
ATOM 8276 C C . PHE B 1 389 ? -3.955 -6.91 -10.672 1 80.19 389 PHE B C 1
ATOM 8278 O O . PHE B 1 389 ? -5.066 -6.391 -10.781 1 80.19 389 PHE B O 1
ATOM 8285 N N . ALA B 1 390 ? -3.277 -7.414 -11.688 1 81.69 390 ALA B N 1
ATOM 8286 C CA . ALA B 1 390 ? -3.834 -7.387 -13.031 1 81.69 390 ALA B CA 1
ATOM 8287 C C . ALA B 1 390 ? -4.746 -8.586 -13.273 1 81.69 390 ALA B C 1
ATOM 8289 O O . ALA B 1 390 ? -5.48 -8.625 -14.266 1 81.69 390 ALA B O 1
ATOM 8290 N N . LEU B 1 391 ? -4.762 -9.508 -12.344 1 87.19 391 LEU B N 1
ATOM 8291 C CA . LEU B 1 391 ? -5.602 -10.695 -12.469 1 87.19 391 LEU B CA 1
ATOM 8292 C C . LEU B 1 391 ? -7.078 -10.328 -12.359 1 87.19 391 LEU B C 1
ATOM 8294 O O . LEU B 1 391 ? -7.441 -9.422 -11.609 1 87.19 391 LEU B O 1
ATOM 8298 N N . SER B 1 392 ? -7.957 -10.992 -13.125 1 87.31 392 SER B N 1
ATOM 8299 C CA . SER B 1 392 ? -9.398 -10.828 -12.992 1 87.31 392 SER B CA 1
ATOM 8300 C C . SER B 1 392 ? -9.906 -11.391 -11.672 1 87.31 392 SER B C 1
ATOM 8302 O O . SER B 1 392 ? -9.18 -12.109 -10.977 1 87.31 392 SER B O 1
ATOM 8304 N N . LYS B 1 393 ? -11.117 -11.062 -11.258 1 85.81 393 LYS B N 1
ATOM 8305 C CA . LYS B 1 393 ? -11.703 -11.555 -10.016 1 85.81 393 LYS B CA 1
ATOM 8306 C C . LYS B 1 393 ? -11.805 -13.078 -10.016 1 85.81 393 LYS B C 1
ATOM 8308 O O . LYS B 1 393 ? -11.586 -13.727 -8.992 1 85.81 393 LYS B O 1
ATOM 8313 N N . GLN B 1 394 ? -12.133 -13.594 -11.195 1 88.44 394 GLN B N 1
ATOM 8314 C CA . GLN B 1 394 ? -12.25 -15.047 -11.336 1 88.44 394 GLN B CA 1
ATOM 8315 C C . GLN B 1 394 ? -10.906 -15.727 -11.141 1 88.44 394 GLN B C 1
ATOM 8317 O O . GLN B 1 394 ? -10.812 -16.75 -10.461 1 88.44 394 GLN B O 1
ATOM 8322 N N . GLU B 1 395 ? -9.93 -15.125 -11.711 1 90.38 395 GLU B N 1
ATOM 8323 C CA . GLU B 1 395 ? -8.586 -15.688 -11.594 1 90.38 395 GLU B CA 1
ATOM 8324 C C . GLU B 1 395 ? -8.07 -15.586 -10.156 1 90.38 395 GLU B C 1
ATOM 8326 O O . GLU B 1 395 ? -7.383 -16.484 -9.68 1 90.38 395 GLU B O 1
ATOM 8331 N N . GLN B 1 396 ? -8.383 -14.523 -9.523 1 89 396 GLN B N 1
ATOM 8332 C CA . GLN B 1 396 ? -7.992 -14.367 -8.125 1 89 396 GLN B CA 1
ATOM 8333 C C . GLN B 1 396 ? -8.656 -15.43 -7.25 1 89 396 GLN B C 1
ATOM 8335 O O . GLN B 1 396 ? -8.023 -15.977 -6.344 1 89 396 GLN B O 1
ATOM 8340 N N . ALA B 1 397 ? -9.914 -15.641 -7.516 1 88.31 397 ALA B N 1
ATOM 8341 C CA . ALA B 1 397 ? -10.641 -16.672 -6.762 1 88.31 397 ALA B CA 1
ATOM 8342 C C . ALA B 1 397 ? -10.023 -18.047 -6.984 1 88.31 397 ALA B C 1
ATOM 8344 O O . ALA B 1 397 ? -9.922 -18.844 -6.047 1 88.31 397 ALA B O 1
ATOM 8345 N N . GLU B 1 398 ? -9.672 -18.266 -8.25 1 90.5 398 GLU B N 1
ATOM 8346 C CA . GLU B 1 398 ? -9.039 -19.531 -8.578 1 90.5 398 GLU B CA 1
ATOM 8347 C C . GLU B 1 398 ? -7.699 -19.688 -7.863 1 90.5 398 GLU B C 1
ATOM 8349 O O . GLU B 1 398 ? -7.391 -20.766 -7.34 1 90.5 398 GLU B O 1
ATOM 8354 N N . LEU B 1 399 ? -6.934 -18.656 -7.891 1 91.31 399 LEU B N 1
ATOM 8355 C CA . LEU B 1 399 ? -5.641 -18.703 -7.211 1 91.31 399 LEU B CA 1
ATOM 8356 C C . LEU B 1 399 ? -5.82 -18.875 -5.707 1 91.31 399 LEU B C 1
ATOM 8358 O O . LEU B 1 399 ? -5.062 -19.609 -5.07 1 91.31 399 LEU B O 1
ATOM 8362 N N . SER B 1 400 ? -6.797 -18.234 -5.156 1 89.12 400 SER B N 1
ATOM 8363 C CA . SER B 1 400 ? -7.07 -18.375 -3.729 1 89.12 400 SER B CA 1
ATOM 8364 C C . SER B 1 400 ? -7.426 -19.812 -3.381 1 89.12 400 SER B C 1
ATOM 8366 O O . SER B 1 400 ? -6.969 -20.344 -2.367 1 89.12 400 SER B O 1
ATOM 8368 N N . ARG B 1 401 ? -8.25 -20.422 -4.203 1 88.25 401 ARG B N 1
ATOM 8369 C CA . ARG B 1 401 ? -8.609 -21.828 -3.996 1 88.25 401 ARG B CA 1
ATOM 8370 C C . ARG B 1 401 ? -7.387 -22.734 -4.074 1 88.25 401 ARG B C 1
ATOM 8372 O O . ARG B 1 401 ? -7.27 -23.688 -3.314 1 88.25 401 ARG B O 1
ATOM 8379 N N . LEU B 1 402 ? -6.574 -22.422 -5.031 1 90.5 402 LEU B N 1
ATOM 8380 C CA . LEU B 1 402 ? -5.34 -23.188 -5.18 1 90.5 402 LEU B CA 1
ATOM 8381 C C . LEU B 1 402 ? -4.48 -23.078 -3.924 1 90.5 402 LEU B C 1
ATOM 8383 O O . LEU B 1 402 ? -3.879 -24.062 -3.492 1 90.5 402 LEU B O 1
ATOM 8387 N N . LEU B 1 403 ? -4.512 -21.922 -3.361 1 90.19 403 LEU B N 1
ATOM 8388 C CA . LEU B 1 403 ? -3.656 -21.672 -2.207 1 90.19 403 LEU B CA 1
ATOM 8389 C C . LEU B 1 403 ? -4.207 -22.344 -0.958 1 90.19 403 LEU B C 1
ATOM 8391 O O . LEU B 1 403 ? -3.49 -22.516 0.029 1 90.19 403 LEU B O 1
ATOM 8395 N N . ASP B 1 404 ? -5.445 -22.75 -1.005 1 87.25 404 ASP B N 1
ATOM 8396 C CA . ASP B 1 404 ? -6.016 -23.562 0.06 1 87.25 404 ASP B CA 1
ATOM 8397 C C . ASP B 1 404 ? -5.5 -25 -0.015 1 87.25 404 ASP B C 1
ATOM 8399 O O . ASP B 1 404 ? -5.488 -25.719 0.99 1 87.25 404 ASP B O 1
ATOM 8403 N N . ARG B 1 405 ? -5.086 -25.328 -1.291 1 86.12 405 ARG B N 1
ATOM 8404 C CA . ARG B 1 405 ? -4.695 -26.719 -1.552 1 86.12 405 ARG B CA 1
ATOM 8405 C C . ARG B 1 405 ? -3.186 -26.891 -1.43 1 86.12 405 ARG B C 1
ATOM 8407 O O . ARG B 1 405 ? -2.707 -27.953 -1.043 1 86.12 405 ARG B O 1
ATOM 8414 N N . THR B 1 406 ? -2.463 -25.859 -1.86 1 89.94 406 THR B N 1
ATOM 8415 C CA . THR B 1 406 ? -1.008 -25.953 -1.897 1 89.94 406 THR B CA 1
ATOM 8416 C C . THR B 1 406 ? -0.373 -24.578 -1.697 1 89.94 406 THR B C 1
ATOM 8418 O O . THR B 1 406 ? -0.938 -23.562 -2.107 1 89.94 406 THR B O 1
ATOM 8421 N N . PRO B 1 407 ? 0.778 -24.547 -0.967 1 90 407 PRO B N 1
ATOM 8422 C CA . PRO B 1 407 ? 1.432 -23.25 -0.78 1 90 407 PRO B CA 1
ATOM 8423 C C . PRO B 1 407 ? 1.93 -22.641 -2.09 1 90 407 PRO B C 1
ATOM 8425 O O . PRO B 1 407 ? 2.189 -23.375 -3.051 1 90 407 PRO B O 1
ATOM 8428 N N . LEU B 1 408 ? 2.068 -21.344 -2.107 1 89.12 408 LEU B N 1
ATOM 8429 C CA . LEU B 1 408 ? 2.52 -20.641 -3.297 1 89.12 408 LEU B CA 1
ATOM 8430 C C . LEU B 1 408 ? 3.918 -21.094 -3.703 1 89.12 408 LEU B C 1
ATOM 8432 O O . LEU B 1 408 ? 4.23 -21.156 -4.895 1 89.12 408 LEU B O 1
ATOM 8436 N N . SER B 1 409 ? 4.754 -21.359 -2.721 1 90.81 409 SER B N 1
ATOM 8437 C CA . SER B 1 409 ? 6.109 -21.828 -2.992 1 90.81 409 SER B CA 1
ATOM 8438 C C . SER B 1 409 ? 6.094 -23.109 -3.809 1 90.81 409 SER B C 1
ATOM 8440 O O . SER B 1 409 ? 6.914 -23.297 -4.715 1 90.81 409 SER B O 1
ATOM 8442 N N . ALA B 1 410 ? 5.172 -23.984 -3.5 1 91.5 410 ALA B N 1
ATOM 8443 C CA . ALA B 1 410 ? 5.055 -25.25 -4.219 1 91.5 410 ALA B CA 1
ATOM 8444 C C . ALA B 1 410 ? 4.559 -25.031 -5.645 1 91.5 410 ALA B C 1
ATOM 8446 O O . ALA B 1 410 ? 4.984 -25.734 -6.57 1 91.5 410 ALA B O 1
ATOM 8447 N N . LEU B 1 411 ? 3.67 -24.109 -5.77 1 90.44 411 LEU B N 1
ATOM 8448 C CA . LEU B 1 411 ? 3.189 -23.766 -7.102 1 90.44 411 LEU B CA 1
ATOM 8449 C C . LEU B 1 411 ? 4.336 -23.266 -7.98 1 90.44 411 LEU B C 1
ATOM 8451 O O . LEU B 1 411 ? 4.438 -23.641 -9.148 1 90.44 411 LEU B O 1
ATOM 8455 N N . ILE B 1 412 ? 5.152 -22.453 -7.418 1 91.06 412 ILE B N 1
ATOM 8456 C CA . ILE B 1 412 ? 6.301 -21.906 -8.133 1 91.06 412 ILE B CA 1
ATOM 8457 C C . ILE B 1 412 ? 7.262 -23.031 -8.508 1 91.06 412 ILE B C 1
ATOM 8459 O O . ILE B 1 412 ? 7.742 -23.094 -9.641 1 91.06 412 ILE B O 1
ATOM 8463 N N . LYS B 1 413 ? 7.512 -23.891 -7.566 1 90.38 413 LYS B N 1
ATOM 8464 C CA . LYS B 1 413 ? 8.414 -25.016 -7.785 1 90.38 413 LYS B CA 1
ATOM 8465 C C . LYS B 1 413 ? 7.922 -25.922 -8.914 1 90.38 413 LYS B C 1
ATOM 8467 O O . LYS B 1 413 ? 8.703 -26.312 -9.789 1 90.38 413 LYS B O 1
ATOM 8472 N N . ALA B 1 414 ? 6.645 -26.219 -8.883 1 91.06 414 ALA B N 1
ATOM 8473 C CA . ALA B 1 414 ? 6.051 -27.094 -9.898 1 91.06 414 ALA B CA 1
ATOM 8474 C C . ALA B 1 414 ? 6.129 -26.469 -11.281 1 91.06 414 ALA B C 1
ATOM 8476 O O . ALA B 1 414 ? 6.492 -27.125 -12.258 1 91.06 414 ALA B O 1
ATOM 8477 N N . SER B 1 415 ? 5.793 -25.234 -11.344 1 91.94 415 SER B N 1
ATOM 8478 C CA . SER B 1 415 ? 5.801 -24.531 -12.633 1 91.94 415 SER B CA 1
ATOM 8479 C C . SER B 1 415 ? 7.223 -24.359 -13.148 1 91.94 415 SER B C 1
ATOM 8481 O O . SER B 1 415 ? 7.477 -24.469 -14.352 1 91.94 415 SER B O 1
ATOM 8483 N N . THR B 1 416 ? 8.109 -24.078 -12.242 1 91.44 416 THR B N 1
ATOM 8484 C CA . THR B 1 416 ? 9.508 -23.938 -12.625 1 91.44 416 THR B CA 1
ATOM 8485 C C . THR B 1 416 ? 10.07 -25.25 -13.148 1 91.44 416 THR B C 1
ATOM 8487 O O . THR B 1 416 ? 10.773 -25.281 -14.156 1 91.44 416 THR B O 1
ATOM 8490 N N . ALA B 1 417 ? 9.773 -26.281 -12.43 1 90.69 417 ALA B N 1
ATOM 8491 C CA . ALA B 1 417 ? 10.234 -27.594 -12.859 1 90.69 417 ALA B CA 1
ATOM 8492 C C . ALA B 1 417 ? 9.68 -27.953 -14.234 1 90.69 417 ALA B C 1
ATOM 8494 O O . ALA B 1 417 ? 10.398 -28.5 -15.078 1 90.69 417 ALA B O 1
ATOM 8495 N N . THR B 1 418 ? 8.453 -27.641 -14.492 1 90.88 418 THR B N 1
ATOM 8496 C CA . THR B 1 418 ? 7.809 -27.969 -15.766 1 90.88 418 THR B CA 1
ATOM 8497 C C . THR B 1 418 ? 8.406 -27.141 -16.906 1 90.88 418 THR B C 1
ATOM 8499 O O . THR B 1 418 ? 8.734 -27.688 -17.953 1 90.88 418 THR B O 1
ATOM 8502 N N . THR B 1 419 ? 8.508 -25.859 -16.688 1 92.25 419 THR B N 1
ATOM 8503 C CA . THR B 1 419 ? 9.102 -25.016 -17.703 1 92.25 419 THR B CA 1
ATOM 8504 C C . THR B 1 419 ? 10.562 -25.391 -17.938 1 92.25 419 THR B C 1
ATOM 8506 O O . THR B 1 419 ? 11.062 -25.312 -19.062 1 92.25 419 THR B O 1
ATOM 8509 N N . GLY B 1 420 ? 11.203 -25.719 -16.875 1 92.56 420 GLY B N 1
ATOM 8510 C CA . GLY B 1 420 ? 12.57 -26.203 -17 1 92.56 420 GLY B CA 1
ATOM 8511 C C . GLY B 1 420 ? 12.695 -27.422 -17.891 1 92.56 420 GLY B C 1
ATOM 8512 O O . GLY B 1 420 ? 13.609 -27.5 -18.719 1 92.56 420 GLY B O 1
ATOM 8513 N N . ARG B 1 421 ? 11.805 -28.391 -17.734 1 92.69 421 ARG B N 1
ATOM 8514 C CA . ARG B 1 421 ? 11.812 -29.594 -18.562 1 92.69 421 ARG B CA 1
ATOM 8515 C C . ARG B 1 421 ? 11.578 -29.25 -20.031 1 92.69 421 ARG B C 1
ATOM 8517 O O . ARG B 1 421 ? 12.203 -29.844 -20.922 1 92.69 421 ARG B O 1
ATOM 8524 N N . LEU B 1 422 ? 10.688 -28.281 -20.25 1 92.94 422 LEU B N 1
ATOM 8525 C CA . LEU B 1 422 ? 10.43 -27.859 -21.625 1 92.94 422 LEU B CA 1
ATOM 8526 C C . LEU B 1 422 ? 11.656 -27.172 -22.219 1 92.94 422 LEU B C 1
ATOM 8528 O O . LEU B 1 422 ? 12.008 -27.422 -23.375 1 92.94 422 LEU B O 1
ATOM 8532 N N . ASP B 1 423 ? 12.242 -26.391 -21.406 1 93.75 423 ASP B N 1
ATOM 8533 C CA . ASP B 1 423 ? 13.469 -25.734 -21.859 1 93.75 423 ASP B CA 1
ATOM 8534 C C . ASP B 1 423 ? 14.57 -26.75 -22.125 1 93.75 423 ASP B C 1
ATOM 8536 O O . ASP B 1 423 ? 15.328 -26.609 -23.094 1 93.75 423 ASP B O 1
ATOM 8540 N N . PHE B 1 424 ? 14.664 -27.75 -21.297 1 94.19 424 PHE B N 1
ATOM 8541 C CA . PHE B 1 424 ? 15.688 -28.766 -21.5 1 94.19 424 PHE B CA 1
ATOM 8542 C C . PHE B 1 424 ? 15.477 -29.516 -22.812 1 94.19 424 PHE B C 1
ATOM 8544 O O . PHE B 1 424 ? 16.438 -29.812 -23.516 1 94.19 424 PHE B O 1
ATOM 8551 N N . LEU B 1 425 ? 14.258 -29.875 -23.078 1 94.5 425 LEU B N 1
ATOM 8552 C CA . LEU B 1 425 ? 13.969 -30.578 -24.328 1 94.5 425 LEU B CA 1
ATOM 8553 C C . LEU B 1 425 ? 14.422 -29.766 -25.531 1 94.5 425 LEU B C 1
ATOM 8555 O O . LEU B 1 425 ? 15.016 -30.312 -26.469 1 94.5 425 LEU B O 1
ATOM 8559 N N . SER B 1 426 ? 14.164 -28.469 -25.484 1 93.5 426 SER B N 1
ATOM 8560 C CA . SER B 1 426 ? 14.617 -27.594 -26.562 1 93.5 426 SER B CA 1
ATOM 8561 C C . SER B 1 426 ? 16.141 -27.516 -26.594 1 93.5 426 SER B C 1
ATOM 8563 O O . SER B 1 426 ? 16.734 -27.469 -27.672 1 93.5 426 SER B O 1
ATOM 8565 N N . ALA B 1 427 ? 16.719 -27.453 -25.469 1 93.31 427 ALA B N 1
ATOM 8566 C CA . ALA B 1 427 ? 18.172 -27.422 -25.375 1 93.31 427 ALA B CA 1
ATOM 8567 C C . ALA B 1 427 ? 18.781 -28.719 -25.938 1 93.31 427 ALA B C 1
ATOM 8569 O O . ALA B 1 427 ? 19.766 -28.688 -26.656 1 93.31 427 ALA B O 1
ATOM 8570 N N . LEU B 1 428 ? 18.203 -29.859 -25.531 1 93.25 428 LEU B N 1
ATOM 8571 C CA . LEU B 1 428 ? 18.688 -31.156 -25.984 1 93.25 428 LEU B CA 1
ATOM 8572 C C . LEU B 1 428 ? 18.562 -31.266 -27.5 1 93.25 428 LEU B C 1
ATOM 8574 O O . LEU B 1 428 ? 19.453 -31.781 -28.172 1 93.25 428 LEU B O 1
ATOM 8578 N N . GLU B 1 429 ? 17.453 -30.812 -28.031 1 92.31 429 GLU B N 1
ATOM 8579 C CA . GLU B 1 429 ? 17.266 -30.797 -29.484 1 92.31 429 GLU B CA 1
ATOM 8580 C C . GLU B 1 429 ? 18.375 -30.016 -30.172 1 92.31 429 GLU B C 1
ATOM 8582 O O . GLU B 1 429 ? 18.875 -30.438 -31.219 1 92.31 429 GLU B O 1
ATOM 8587 N N . HIS B 1 430 ? 18.688 -28.922 -29.609 1 90.06 430 HIS B N 1
ATOM 8588 C CA . HIS B 1 430 ? 19.75 -28.094 -30.172 1 90.06 430 HIS B CA 1
ATOM 8589 C C . HIS B 1 430 ? 21.109 -28.812 -30.078 1 90.06 430 HIS B C 1
ATOM 8591 O O . HIS B 1 430 ? 21.875 -28.797 -31.047 1 90.06 430 HIS B O 1
ATOM 8597 N N . LEU B 1 431 ? 21.391 -29.391 -29 1 90.69 431 LEU B N 1
ATOM 8598 C CA . LEU B 1 431 ? 22.688 -30.031 -28.766 1 90.69 431 LEU B CA 1
ATOM 8599 C C . LEU B 1 431 ? 22.875 -31.203 -29.719 1 90.69 431 LEU B C 1
ATOM 8601 O O . LEU B 1 431 ? 24 -31.453 -30.188 1 90.69 431 LEU B O 1
ATOM 8605 N N . VAL B 1 432 ? 21.797 -31.969 -30.078 1 91.88 432 VAL B N 1
ATOM 8606 C CA . VAL B 1 432 ? 21.953 -33.219 -30.781 1 91.88 432 VAL B CA 1
ATOM 8607 C C . VAL B 1 432 ? 21.703 -33.031 -32.281 1 91.88 432 VAL B C 1
ATOM 8609 O O . VAL B 1 432 ? 22.188 -33.781 -33.125 1 91.88 432 VAL B O 1
ATOM 8612 N N . PHE B 1 433 ? 20.969 -31.969 -32.656 1 90.62 433 PHE B N 1
ATOM 8613 C CA . PHE B 1 433 ? 20.578 -31.875 -34.062 1 90.62 433 PHE B CA 1
ATOM 8614 C C . PHE B 1 433 ? 21.219 -30.672 -34.75 1 90.62 433 PHE B C 1
ATOM 8616 O O . PHE B 1 433 ? 21.406 -30.641 -35.969 1 90.62 433 PHE B O 1
ATOM 8623 N N . ASP B 1 434 ? 21.5 -29.641 -34 1 88.06 434 ASP B N 1
ATOM 8624 C CA . ASP B 1 434 ? 22.125 -28.469 -34.625 1 88.06 434 ASP B CA 1
ATOM 8625 C C . ASP B 1 434 ? 23.453 -28.828 -35.25 1 88.06 434 ASP B C 1
ATOM 8627 O O . ASP B 1 434 ? 24.281 -29.5 -34.656 1 88.06 434 ASP B O 1
ATOM 8631 N N . PRO B 1 435 ? 23.672 -28.422 -36.406 1 86.94 435 PRO B N 1
ATOM 8632 C CA . PRO B 1 435 ? 24.844 -28.844 -37.156 1 86.94 435 PRO B CA 1
ATOM 8633 C C . PRO B 1 435 ? 26.156 -28.5 -36.438 1 86.94 435 PRO B C 1
ATOM 8635 O O . PRO B 1 435 ? 27.094 -29.297 -36.469 1 86.94 435 PRO B O 1
ATOM 8638 N N . VAL B 1 436 ? 26.266 -27.391 -35.906 1 86.12 436 VAL B N 1
ATOM 8639 C CA . VAL B 1 436 ? 27.484 -26.969 -35.219 1 86.12 436 VAL B CA 1
ATOM 8640 C C . VAL B 1 436 ? 27.625 -27.719 -33.906 1 86.12 436 VAL B C 1
ATOM 8642 O O . VAL B 1 436 ? 28.688 -28.266 -33.594 1 86.12 436 VAL B O 1
ATOM 8645 N N . ALA B 1 437 ? 26.594 -27.734 -33.156 1 87.38 437 ALA B N 1
ATOM 8646 C CA . ALA B 1 437 ? 26.625 -28.359 -31.844 1 87.38 437 ALA B CA 1
ATOM 8647 C C . ALA B 1 437 ? 26.828 -29.875 -31.969 1 87.38 437 ALA B C 1
ATOM 8649 O O . ALA B 1 437 ? 27.547 -30.484 -31.172 1 87.38 437 ALA B O 1
ATOM 8650 N N . LYS B 1 438 ? 26.125 -30.438 -32.906 1 87.19 438 LYS B N 1
ATOM 8651 C CA . LYS B 1 438 ? 26.172 -31.891 -33.125 1 87.19 438 LYS B CA 1
ATOM 8652 C C . LYS B 1 438 ? 27.609 -32.375 -33.281 1 87.19 438 LYS B C 1
ATOM 8654 O O . LYS B 1 438 ? 27.969 -33.438 -32.781 1 87.19 438 LYS B O 1
ATOM 8659 N N . GLY B 1 439 ? 28.453 -31.578 -33.906 1 84.62 439 GLY B N 1
ATOM 8660 C CA . GLY B 1 439 ? 29.844 -31.953 -34.156 1 84.62 439 GLY B CA 1
ATOM 8661 C C . GLY B 1 439 ? 30.734 -31.656 -32.969 1 84.62 439 GLY B C 1
ATOM 8662 O O . GLY B 1 439 ? 31.797 -32.281 -32.812 1 84.62 439 GLY B O 1
ATOM 8663 N N . ARG B 1 440 ? 30.328 -30.891 -32.156 1 86 440 ARG B N 1
ATOM 8664 C CA . ARG B 1 440 ? 31.219 -30.406 -31.094 1 86 440 ARG B CA 1
ATOM 8665 C C . ARG B 1 440 ? 30.922 -31.094 -29.766 1 86 440 ARG B C 1
ATOM 8667 O O . ARG B 1 440 ? 31.812 -31.297 -28.953 1 86 440 ARG B O 1
ATOM 8674 N N . VAL B 1 441 ? 29.656 -31.359 -29.453 1 87.81 441 VAL B N 1
ATOM 8675 C CA . VAL B 1 441 ? 29.234 -31.875 -28.156 1 87.81 441 VAL B CA 1
ATOM 8676 C C . VAL B 1 441 ? 29.812 -33.281 -27.953 1 87.81 441 VAL B C 1
ATOM 8678 O O . VAL B 1 441 ? 29.609 -34.156 -28.797 1 87.81 441 VAL B O 1
ATOM 8681 N N . LYS B 1 442 ? 30.484 -33.406 -26.875 1 84.62 442 LYS B N 1
ATOM 8682 C CA . LYS B 1 442 ? 31.062 -34.719 -26.531 1 84.62 442 LYS B CA 1
ATOM 8683 C C . LYS B 1 442 ? 30.031 -35.625 -25.844 1 84.62 442 LYS B C 1
ATOM 8685 O O . LYS B 1 442 ? 29.203 -35.125 -25.078 1 84.62 442 LYS B O 1
ATOM 8690 N N . GLU B 1 443 ? 30.109 -36.875 -26.172 1 84.38 443 GLU B N 1
ATOM 8691 C CA . GLU B 1 443 ? 29.156 -37.844 -25.641 1 84.38 443 GLU B CA 1
ATOM 8692 C C . GLU B 1 443 ? 29.375 -38.062 -24.141 1 84.38 443 GLU B C 1
ATOM 8694 O O . GLU B 1 443 ? 28.484 -37.844 -23.328 1 84.38 443 GLU B O 1
ATOM 8699 N N . ARG B 1 444 ? 30.578 -38.406 -23.703 1 77.19 444 ARG B N 1
ATOM 8700 C CA . ARG B 1 444 ? 30.844 -38.875 -22.359 1 77.19 444 ARG B CA 1
ATOM 8701 C C . ARG B 1 444 ? 30.953 -37.719 -21.359 1 77.19 444 ARG B C 1
ATOM 8703 O O . ARG B 1 444 ? 30.391 -37.781 -20.266 1 77.19 444 ARG B O 1
ATOM 8710 N N . THR B 1 445 ? 31.547 -36.656 -21.75 1 78.38 445 THR B N 1
ATOM 8711 C CA . THR B 1 445 ? 31.875 -35.625 -20.781 1 78.38 445 THR B CA 1
ATOM 8712 C C . THR B 1 445 ? 30.797 -34.531 -20.766 1 78.38 445 THR B C 1
ATOM 8714 O O . THR B 1 445 ? 30.75 -33.719 -19.828 1 78.38 445 THR B O 1
ATOM 8717 N N . GLU B 1 446 ? 29.984 -34.562 -21.75 1 87.62 446 GLU B N 1
ATOM 8718 C CA . GLU B 1 446 ? 29.016 -33.469 -21.797 1 87.62 446 GLU B CA 1
ATOM 8719 C C . GLU B 1 446 ? 27.594 -34 -21.844 1 87.62 446 GLU B C 1
ATOM 8721 O O . GLU B 1 446 ? 26.875 -33.969 -20.828 1 87.62 446 GLU B O 1
ATOM 8726 N N . LEU B 1 447 ? 27.219 -34.688 -22.922 1 87.25 447 LEU B N 1
ATOM 8727 C CA . LEU B 1 447 ? 25.844 -35.156 -23.078 1 87.25 447 LEU B CA 1
ATOM 8728 C C . LEU B 1 447 ? 25.469 -36.125 -21.969 1 87.25 447 LEU B C 1
ATOM 8730 O O . LEU B 1 447 ? 24.391 -36 -21.359 1 87.25 447 LEU B O 1
ATOM 8734 N N . HIS B 1 448 ? 26.344 -37.031 -21.688 1 87.75 448 HIS B N 1
ATOM 8735 C CA . HIS B 1 448 ? 26.141 -38 -20.641 1 87.75 448 HIS B CA 1
ATOM 8736 C C . HIS B 1 448 ? 25.969 -37.344 -19.281 1 87.75 448 HIS B C 1
ATOM 8738 O O . HIS B 1 448 ? 25.047 -37.688 -18.531 1 87.75 448 HIS B O 1
ATOM 8744 N N . ARG B 1 449 ? 26.75 -36.469 -19 1 86.81 449 ARG B N 1
ATOM 8745 C CA . ARG B 1 449 ? 26.734 -35.781 -17.703 1 86.81 449 ARG B CA 1
ATOM 8746 C C . ARG B 1 449 ? 25.469 -34.969 -17.547 1 86.81 449 ARG B C 1
ATOM 8748 O O . ARG B 1 449 ? 24.906 -34.906 -16.453 1 86.81 449 ARG B O 1
ATOM 8755 N N . ILE B 1 450 ? 25.047 -34.312 -18.594 1 89.56 450 ILE B N 1
ATOM 8756 C CA . ILE B 1 450 ? 23.812 -33.531 -18.562 1 89.56 450 ILE B CA 1
ATOM 8757 C C . ILE B 1 450 ? 22.641 -34.469 -18.281 1 89.56 450 ILE B C 1
ATOM 8759 O O . ILE B 1 450 ? 21.781 -34.156 -17.438 1 89.56 450 ILE B O 1
ATOM 8763 N N . LEU B 1 451 ? 22.641 -35.656 -18.844 1 90.12 451 LEU B N 1
ATOM 8764 C CA . LEU B 1 451 ? 21.5 -36.562 -18.781 1 90.12 451 LEU B CA 1
ATOM 8765 C C . LEU B 1 451 ? 21.438 -37.25 -17.406 1 90.12 451 LEU B C 1
ATOM 8767 O O . LEU B 1 451 ? 20.375 -37.719 -17 1 90.12 451 LEU B O 1
ATOM 8771 N N . GLU B 1 452 ? 22.547 -37.281 -16.688 1 87.31 452 GLU B N 1
ATOM 8772 C CA . GLU B 1 452 ? 22.562 -37.812 -15.328 1 87.31 452 GLU B CA 1
ATOM 8773 C C . GLU B 1 452 ? 21.547 -37.094 -14.445 1 87.31 452 GLU B C 1
ATOM 8775 O O . GLU B 1 452 ? 20.969 -37.688 -13.531 1 87.31 452 GLU B O 1
ATOM 8780 N N . ASN B 1 453 ? 21.328 -35.875 -14.836 1 87.12 453 ASN B N 1
ATOM 8781 C CA . ASN B 1 453 ? 20.422 -35.062 -14.031 1 87.12 453 ASN B CA 1
ATOM 8782 C C . ASN B 1 453 ? 19.078 -34.875 -14.742 1 87.12 453 ASN B C 1
ATOM 8784 O O . ASN B 1 453 ? 18.25 -34.094 -14.281 1 87.12 453 ASN B O 1
ATOM 8788 N N . GLU B 1 454 ? 18.906 -35.438 -15.891 1 92.31 454 GLU B N 1
ATOM 8789 C CA . GLU B 1 454 ? 17.688 -35.281 -16.688 1 92.31 454 GLU B CA 1
ATOM 8790 C C . GLU B 1 454 ? 17.141 -36.656 -17.125 1 92.31 454 GLU B C 1
ATOM 8792 O O . GLU B 1 454 ? 16.719 -36.812 -18.266 1 92.31 454 GLU B O 1
ATOM 8797 N N . CYS B 1 455 ? 17.203 -37.625 -16.203 1 89.56 455 CYS B N 1
ATOM 8798 C CA . CYS B 1 455 ? 16.859 -39 -16.547 1 89.56 455 CYS B CA 1
ATOM 8799 C C . CYS B 1 455 ? 15.359 -39.156 -16.828 1 89.56 455 CYS B C 1
ATOM 8801 O O . CYS B 1 455 ? 14.922 -40.125 -17.422 1 89.56 455 CYS B O 1
ATOM 8803 N N . TRP B 1 456 ? 14.586 -38.125 -16.5 1 88.31 456 TRP B N 1
ATOM 8804 C CA . TRP B 1 456 ? 13.141 -38.156 -16.688 1 88.31 456 TRP B CA 1
ATOM 8805 C C . TRP B 1 456 ? 12.797 -38.281 -18.172 1 88.31 456 TRP B C 1
ATOM 8807 O O . TRP B 1 456 ? 11.695 -38.719 -18.531 1 88.31 456 TRP B O 1
ATOM 8817 N N . ILE B 1 457 ? 13.711 -37.906 -19.062 1 91 457 ILE B N 1
ATOM 8818 C CA . ILE B 1 457 ? 13.453 -37.969 -20.5 1 91 457 ILE B CA 1
ATOM 8819 C C . ILE B 1 457 ? 13.211 -39.406 -20.938 1 91 457 ILE B C 1
ATOM 8821 O O . ILE B 1 457 ? 12.539 -39.625 -21.953 1 91 457 ILE B O 1
ATOM 8825 N N . PHE B 1 458 ? 13.789 -40.375 -20.203 1 88.81 458 PHE B N 1
ATOM 8826 C CA . PHE B 1 458 ? 13.648 -41.781 -20.547 1 88.81 458 PHE B CA 1
ATOM 8827 C C . PHE B 1 458 ? 12.422 -42.406 -19.859 1 88.81 458 PHE B C 1
ATOM 8829 O O . PHE B 1 458 ? 12.031 -43.531 -20.172 1 88.81 458 PHE B O 1
ATOM 8836 N N . GLY B 1 459 ? 11.836 -41.688 -18.984 1 82.44 459 GLY B N 1
ATOM 8837 C CA . GLY B 1 459 ? 10.68 -42.094 -18.219 1 82.44 459 GLY B CA 1
ATOM 8838 C C . GLY B 1 459 ? 10.602 -41.438 -16.844 1 82.44 459 GLY B C 1
ATOM 8839 O O . GLY B 1 459 ? 11.609 -41.312 -16.156 1 82.44 459 GLY B O 1
ATOM 8840 N N . GLU B 1 460 ? 9.422 -41.094 -16.484 1 74.62 460 GLU B N 1
ATOM 8841 C CA . GLU B 1 460 ? 9.211 -40.375 -15.234 1 74.62 460 GLU B CA 1
ATOM 8842 C C . GLU B 1 460 ? 9.516 -41.219 -14.016 1 74.62 460 GLU B C 1
ATOM 8844 O O . GLU B 1 460 ? 9.922 -40.719 -12.969 1 74.62 460 GLU B O 1
ATOM 8849 N N . GLU B 1 461 ? 9.43 -42.469 -14.141 1 70.62 461 GLU B N 1
ATOM 8850 C CA . GLU B 1 461 ? 9.438 -43.375 -13 1 70.62 461 GLU B CA 1
ATOM 8851 C C . GLU B 1 461 ? 10.852 -43.844 -12.68 1 70.62 461 GLU B C 1
ATOM 8853 O O . GLU B 1 461 ? 11.086 -44.5 -11.664 1 70.62 461 GLU B O 1
ATOM 8858 N N . TYR B 1 462 ? 11.742 -43.375 -13.547 1 73.25 462 TYR B N 1
ATOM 8859 C CA . TYR B 1 462 ? 13.062 -43.969 -13.375 1 73.25 462 TYR B CA 1
ATOM 8860 C C . TYR B 1 462 ? 13.938 -43.125 -12.477 1 73.25 462 TYR B C 1
ATOM 8862 O O . TYR B 1 462 ? 13.852 -41.906 -12.508 1 73.25 462 TYR B O 1
ATOM 8870 N N . GLY B 1 463 ? 14.703 -43.75 -11.555 1 72.56 463 GLY B N 1
ATOM 8871 C CA . GLY B 1 463 ? 15.789 -43.156 -10.805 1 72.56 463 GLY B CA 1
ATOM 8872 C C . GLY B 1 463 ? 17.156 -43.594 -11.273 1 72.56 463 GLY B C 1
ATOM 8873 O O . GLY B 1 463 ? 17.328 -44.719 -11.727 1 72.56 463 GLY B O 1
ATOM 8874 N N . LEU B 1 464 ? 18.094 -42.688 -11.148 1 62.62 464 LEU B N 1
ATOM 8875 C CA . LEU B 1 464 ? 19.453 -43 -11.562 1 62.62 464 LEU B CA 1
ATOM 8876 C C . LEU B 1 464 ? 20.172 -43.812 -10.5 1 62.62 464 LEU B C 1
ATOM 8878 O O . LEU B 1 464 ? 20.156 -43.469 -9.32 1 62.62 464 LEU B O 1
ATOM 8882 N N . HIS B 1 465 ? 20.844 -44.875 -10.984 1 66.88 465 HIS B N 1
ATOM 8883 C CA . HIS B 1 465 ? 21.547 -45.719 -10.023 1 66.88 465 HIS B CA 1
ATOM 8884 C C . HIS B 1 465 ? 23 -45.938 -10.445 1 66.88 465 HIS B C 1
ATOM 8886 O O . HIS B 1 465 ? 23.875 -46.094 -9.594 1 66.88 465 HIS B O 1
ATOM 8892 N N . VAL B 1 466 ? 23.297 -46.031 -11.82 1 71.88 466 VAL B N 1
ATOM 8893 C CA . VAL B 1 466 ? 24.656 -46.25 -12.312 1 71.88 466 VAL B CA 1
ATOM 8894 C C . VAL B 1 466 ? 24.938 -45.281 -13.469 1 71.88 466 VAL B C 1
ATOM 8896 O O . VAL B 1 466 ? 24.078 -45.031 -14.297 1 71.88 466 VAL B O 1
ATOM 8899 N N . SER B 1 467 ? 26.156 -44.688 -13.359 1 80.25 467 SER B N 1
ATOM 8900 C CA . SER B 1 467 ? 26.609 -43.812 -14.438 1 80.25 467 SER B CA 1
ATOM 8901 C C . SER B 1 467 ? 28.062 -44.062 -14.797 1 80.25 467 SER B C 1
ATOM 8903 O O . SER B 1 467 ? 28.953 -43.906 -13.953 1 80.25 467 SER B O 1
ATOM 8905 N N . ASP B 1 468 ? 28.219 -44.469 -16.031 1 78.75 468 ASP B N 1
ATOM 8906 C CA . ASP B 1 468 ? 29.562 -44.688 -16.578 1 78.75 468 ASP B CA 1
ATOM 8907 C C . ASP B 1 468 ? 30.359 -45.656 -15.734 1 78.75 468 ASP B C 1
ATOM 8909 O O . ASP B 1 468 ? 31.469 -45.375 -15.312 1 78.75 468 ASP B O 1
ATOM 8913 N N . ARG B 1 469 ? 29.797 -46.781 -15.477 1 81.75 469 ARG B N 1
ATOM 8914 C CA . ARG B 1 469 ? 30.453 -47.812 -14.672 1 81.75 469 ARG B CA 1
ATOM 8915 C C . ARG B 1 469 ? 30.25 -49.188 -15.305 1 81.75 469 ARG B C 1
ATOM 8917 O O . ARG B 1 469 ? 29.5 -49.344 -16.266 1 81.75 469 ARG B O 1
ATOM 8924 N N . SER B 1 470 ? 30.969 -50.125 -14.727 1 87.56 470 SER B N 1
ATOM 8925 C CA . SER B 1 470 ? 31.016 -51.469 -15.297 1 87.56 470 SER B CA 1
ATOM 8926 C C . SER B 1 470 ? 29.75 -52.25 -14.984 1 87.56 470 SER B C 1
ATOM 8928 O O . SER B 1 470 ? 28.969 -51.844 -14.117 1 87.56 470 SER B O 1
ATOM 8930 N N . LEU B 1 471 ? 29.531 -53.312 -15.703 1 90 471 LEU B N 1
ATOM 8931 C CA . LEU B 1 471 ? 28.406 -54.219 -15.461 1 90 471 LEU B CA 1
ATOM 8932 C C . LEU B 1 471 ? 28.484 -54.812 -14.062 1 90 471 LEU B C 1
ATOM 8934 O O . LEU B 1 471 ? 27.469 -55.188 -13.492 1 90 471 LEU B O 1
ATOM 8938 N N . THR B 1 472 ? 29.734 -54.844 -13.656 1 89 472 THR B N 1
ATOM 8939 C CA . THR B 1 472 ? 29.906 -55.312 -12.281 1 89 472 THR B CA 1
ATOM 8940 C C . THR B 1 472 ? 29.219 -54.375 -11.305 1 89 472 THR B C 1
ATOM 8942 O O . THR B 1 472 ? 28.609 -54.812 -10.328 1 89 472 THR B O 1
ATOM 8945 N N . GLU B 1 473 ? 29.406 -53.156 -11.586 1 89.5 473 GLU B N 1
ATOM 8946 C CA . GLU B 1 473 ? 28.734 -52.156 -10.758 1 89.5 473 GLU B CA 1
ATOM 8947 C C . GLU B 1 473 ? 27.219 -52.25 -10.906 1 89.5 473 GLU B C 1
ATOM 8949 O O . GLU B 1 473 ? 26.484 -52.031 -9.953 1 89.5 473 GLU B O 1
ATOM 8954 N N . VAL B 1 474 ? 26.75 -52.5 -12.07 1 88.25 474 VAL B N 1
ATOM 8955 C CA . VAL B 1 474 ? 25.328 -52.719 -12.32 1 88.25 474 VAL B CA 1
ATOM 8956 C C . VAL B 1 474 ? 24.812 -53.844 -11.438 1 88.25 474 VAL B C 1
ATOM 8958 O O . VAL B 1 474 ? 23.734 -53.719 -10.844 1 88.25 474 VAL B O 1
ATOM 8961 N N . LEU B 1 475 ? 25.594 -54.844 -11.383 1 90 475 LEU B N 1
ATOM 8962 C CA . LEU B 1 475 ? 25.234 -56 -10.547 1 90 475 LEU B CA 1
ATOM 8963 C C . LEU B 1 475 ? 25.156 -55.562 -9.078 1 90 475 LEU B C 1
ATOM 8965 O O . LEU B 1 475 ? 24.203 -55.969 -8.383 1 90 475 LEU B O 1
ATOM 8969 N N . ARG B 1 476 ? 26.141 -54.875 -8.672 1 89 476 ARG B N 1
ATOM 8970 C CA . ARG B 1 476 ? 26.156 -54.438 -7.285 1 89 476 ARG B CA 1
ATOM 8971 C C . ARG B 1 476 ? 24.906 -53.625 -6.953 1 89 476 ARG B C 1
ATOM 8973 O O . ARG B 1 476 ? 24.297 -53.812 -5.902 1 89 476 ARG B O 1
ATOM 8980 N N . GLN B 1 477 ? 24.578 -52.688 -7.805 1 89.25 477 GLN B N 1
ATOM 8981 C CA . GLN B 1 477 ? 23.406 -51.844 -7.59 1 89.25 477 GLN B CA 1
ATOM 8982 C C . GLN B 1 477 ? 22.125 -52.688 -7.637 1 89.25 477 GLN B C 1
ATOM 8984 O O . GLN B 1 477 ? 21.188 -52.406 -6.883 1 89.25 477 GLN B O 1
ATOM 8989 N N . HIS B 1 478 ? 22.062 -53.594 -8.555 1 89.5 478 HIS B N 1
ATOM 8990 C CA . HIS B 1 478 ? 20.938 -54.531 -8.664 1 89.5 478 HIS B CA 1
ATOM 8991 C C . HIS B 1 478 ? 20.688 -55.25 -7.355 1 89.5 478 HIS B C 1
ATOM 8993 O O . HIS B 1 478 ? 19.562 -55.312 -6.863 1 89.5 478 HIS B O 1
ATOM 8999 N N . CYS B 1 479 ? 21.734 -55.75 -6.848 1 89.25 479 CYS B N 1
ATOM 9000 C CA . CYS B 1 479 ? 21.625 -56.5 -5.594 1 89.25 479 CYS B CA 1
ATOM 9001 C C . CYS B 1 479 ? 21.203 -55.562 -4.453 1 89.25 479 CYS B C 1
ATOM 9003 O O . CYS B 1 479 ? 20.375 -55.938 -3.621 1 89.25 479 CYS B O 1
ATOM 9005 N N . ARG B 1 480 ? 21.766 -54.469 -4.414 1 87.75 480 ARG B N 1
ATOM 9006 C CA . ARG B 1 480 ? 21.438 -53.5 -3.377 1 87.75 480 ARG B CA 1
ATOM 9007 C C . ARG B 1 480 ? 19.969 -53.125 -3.432 1 87.75 480 ARG B C 1
ATOM 9009 O O . ARG B 1 480 ? 19.297 -53.062 -2.398 1 87.75 480 ARG B O 1
ATOM 9016 N N . LEU B 1 481 ? 19.406 -52.812 -4.613 1 85.38 481 LEU B N 1
ATOM 9017 C CA . LEU B 1 481 ? 18.016 -52.406 -4.809 1 85.38 481 LEU B CA 1
ATOM 9018 C C . LEU B 1 481 ? 17.047 -53.5 -4.402 1 85.38 481 LEU B C 1
ATOM 9020 O O . LEU B 1 481 ? 15.898 -53.219 -4.039 1 85.38 481 LEU B O 1
ATOM 9024 N N . LEU B 1 482 ? 17.516 -54.719 -4.434 1 85.44 482 LEU B N 1
ATOM 9025 C CA . LEU B 1 482 ? 16.672 -55.844 -4.066 1 85.44 482 LEU B CA 1
ATOM 9026 C C . LEU B 1 482 ? 16.938 -56.281 -2.633 1 85.44 482 LEU B C 1
ATOM 9028 O O . LEU B 1 482 ? 16.406 -57.281 -2.18 1 85.44 482 LEU B O 1
ATOM 9032 N N . ASP B 1 483 ? 17.859 -55.562 -1.956 1 85 483 ASP B N 1
ATOM 9033 C CA . ASP B 1 483 ? 18.234 -55.844 -0.577 1 85 483 ASP B CA 1
ATOM 9034 C C . ASP B 1 483 ? 18.875 -57.219 -0.459 1 85 483 ASP B C 1
ATOM 9036 O O . ASP B 1 483 ? 18.547 -58 0.45 1 85 483 ASP B O 1
ATOM 9040 N N . ARG B 1 484 ? 19.641 -57.562 -1.466 1 86.56 484 ARG B N 1
ATOM 9041 C CA . ARG B 1 484 ? 20.406 -58.812 -1.458 1 86.56 484 ARG B CA 1
ATOM 9042 C C . ARG B 1 484 ? 21.828 -58.594 -0.979 1 86.56 484 ARG B C 1
ATOM 9044 O O . ARG B 1 484 ? 22.312 -57.438 -0.942 1 86.56 484 ARG B O 1
ATOM 9051 N N . ASP B 1 485 ? 22.453 -59.656 -0.578 1 83.06 485 ASP B N 1
ATOM 9052 C CA . ASP B 1 485 ? 23.844 -59.594 -0.129 1 83.06 485 ASP B CA 1
ATOM 9053 C C . ASP B 1 485 ? 24.766 -59.188 -1.27 1 83.06 485 ASP B C 1
ATOM 9055 O O . ASP B 1 485 ? 24.422 -59.344 -2.443 1 83.06 485 ASP B O 1
ATOM 9059 N N . THR B 1 486 ? 25.875 -58.594 -0.902 1 84.62 486 THR B N 1
ATOM 9060 C CA . THR B 1 486 ? 26.891 -58.25 -1.888 1 84.62 486 THR B CA 1
ATOM 9061 C C . THR B 1 486 ? 27.297 -59.469 -2.713 1 84.62 486 THR B C 1
ATOM 9063 O O . THR B 1 486 ? 27.609 -60.531 -2.16 1 84.62 486 THR B O 1
ATOM 9066 N N . PRO B 1 487 ? 27.172 -59.281 -4.023 1 84.31 487 PRO B N 1
ATOM 9067 C CA . PRO B 1 487 ? 27.469 -60.438 -4.879 1 84.31 487 PRO B CA 1
ATOM 9068 C C . PRO B 1 487 ? 28.938 -60.812 -4.844 1 84.31 487 PRO B C 1
ATOM 9070 O O . PRO B 1 487 ? 29.781 -60.031 -4.406 1 84.31 487 PRO B O 1
ATOM 9073 N N . ALA B 1 488 ? 29.266 -61.969 -5.312 1 79.69 488 ALA B N 1
ATOM 9074 C CA . ALA B 1 488 ? 30.625 -62.5 -5.414 1 79.69 488 ALA B CA 1
ATOM 9075 C C . ALA B 1 488 ? 31.5 -61.562 -6.23 1 79.69 488 ALA B C 1
ATOM 9077 O O . ALA B 1 488 ? 31.047 -60.969 -7.211 1 79.69 488 ALA B O 1
ATOM 9078 N N . PRO B 1 489 ? 32.688 -61.375 -5.91 1 82.88 489 PRO B N 1
ATOM 9079 C CA . PRO B 1 489 ? 33.594 -60.344 -6.449 1 82.88 489 PRO B CA 1
ATOM 9080 C C . PRO B 1 489 ? 33.969 -60.594 -7.902 1 82.88 489 PRO B C 1
ATOM 9082 O O . PRO B 1 489 ? 34.5 -59.688 -8.57 1 82.88 489 PRO B O 1
ATOM 9085 N N . ALA B 1 490 ? 33.625 -61.75 -8.531 1 88.56 490 ALA B N 1
ATOM 9086 C CA . ALA B 1 490 ? 34 -62 -9.922 1 88.56 490 ALA B CA 1
ATOM 9087 C C . ALA B 1 490 ? 33.375 -60.969 -10.859 1 88.56 490 ALA B C 1
ATOM 9089 O O . ALA B 1 490 ? 32.219 -60.625 -10.727 1 88.56 490 ALA B O 1
ATOM 9090 N N . PRO B 1 491 ? 34.25 -60.438 -11.703 1 92.06 491 PRO B N 1
ATOM 9091 C CA . PRO B 1 491 ? 33.719 -59.438 -12.609 1 92.06 491 PRO B CA 1
ATOM 9092 C C . PRO B 1 491 ? 32.688 -59.969 -13.594 1 92.06 491 PRO B C 1
ATOM 9094 O O . PRO B 1 491 ? 32.75 -61.156 -13.945 1 92.06 491 PRO B O 1
ATOM 9097 N N . VAL B 1 492 ? 31.688 -59.156 -13.898 1 92.69 492 VAL B N 1
ATOM 9098 C CA . VAL B 1 492 ? 30.734 -59.5 -14.961 1 92.69 492 VAL B CA 1
ATOM 9099 C C . VAL B 1 492 ? 31.359 -59.188 -16.312 1 92.69 492 VAL B C 1
ATOM 9101 O O . VAL B 1 492 ? 31.688 -58.031 -16.609 1 92.69 492 VAL B O 1
ATOM 9104 N N . LEU B 1 493 ? 31.531 -60.188 -17.062 1 92.19 493 LEU B N 1
ATOM 9105 C CA . LEU B 1 493 ? 32.219 -60 -18.344 1 92.19 493 LEU B CA 1
ATOM 9106 C C . LEU B 1 493 ? 31.25 -60.25 -19.5 1 92.19 493 LEU B C 1
ATOM 9108 O O . LEU B 1 493 ? 30.312 -61.031 -19.375 1 92.19 493 LEU B O 1
ATOM 9112 N N . ARG B 1 494 ? 31.547 -59.656 -20.609 1 92.44 494 ARG B N 1
ATOM 9113 C CA . ARG B 1 494 ? 30.828 -59.906 -21.859 1 92.44 494 ARG B CA 1
ATOM 9114 C C . ARG B 1 494 ? 31.25 -61.25 -22.453 1 92.44 494 ARG B C 1
ATOM 9116 O O . ARG B 1 494 ? 32.156 -61.906 -21.938 1 92.44 494 ARG B O 1
ATOM 9123 N N . GLU B 1 495 ? 30.562 -61.625 -23.469 1 86.5 495 GLU B N 1
ATOM 9124 C CA . GLU B 1 495 ? 30.828 -62.938 -24.094 1 86.5 495 GLU B CA 1
ATOM 9125 C C . GLU B 1 495 ? 32.281 -63 -24.625 1 86.5 495 GLU B C 1
ATOM 9127 O O . GLU B 1 495 ? 32.875 -64.062 -24.609 1 86.5 495 GLU B O 1
ATOM 9132 N N . ASP B 1 496 ? 32.781 -61.844 -24.984 1 88.81 496 ASP B N 1
ATOM 9133 C CA . ASP B 1 496 ? 34.125 -61.781 -25.531 1 88.81 496 ASP B CA 1
ATOM 9134 C C . ASP B 1 496 ? 35.156 -61.656 -24.438 1 88.81 496 ASP B C 1
ATOM 9136 O O . ASP B 1 496 ? 36.344 -61.5 -24.719 1 88.81 496 ASP B O 1
ATOM 9140 N N . GLY B 1 497 ? 34.812 -61.625 -23.25 1 89.06 497 GLY B N 1
ATOM 9141 C CA . GLY B 1 497 ? 35.719 -61.562 -22.109 1 89.06 497 GLY B CA 1
ATOM 9142 C C . GLY B 1 497 ? 36.031 -60.125 -21.672 1 89.06 497 GLY B C 1
ATOM 9143 O O . GLY B 1 497 ? 36.688 -59.938 -20.656 1 89.06 497 GLY B O 1
ATOM 9144 N N . SER B 1 498 ? 35.562 -59.188 -22.359 1 91.38 498 SER B N 1
ATOM 9145 C CA . SER B 1 498 ? 35.844 -57.812 -22.016 1 91.38 498 SER B CA 1
ATOM 9146 C C . SER B 1 498 ? 34.875 -57.281 -20.984 1 91.38 498 SER B C 1
ATOM 9148 O O . SER B 1 498 ? 33.812 -57.875 -20.75 1 91.38 498 SER B O 1
ATOM 9150 N N . ARG B 1 499 ? 35.375 -56.219 -20.344 1 90 499 ARG B N 1
ATOM 9151 C CA . ARG B 1 499 ? 34.5 -55.531 -19.391 1 90 499 ARG B CA 1
ATOM 9152 C C . ARG B 1 499 ? 33.531 -54.594 -20.109 1 90 499 ARG B C 1
ATOM 9154 O O . ARG B 1 499 ? 33.938 -53.938 -21.094 1 90 499 ARG B O 1
ATOM 9161 N N . GLY B 1 500 ? 32.281 -54.688 -19.797 1 89.5 500 GLY B N 1
ATOM 9162 C CA . GLY B 1 500 ? 31.328 -53.75 -20.359 1 89.5 500 GLY B CA 1
ATOM 9163 C C . GLY B 1 500 ? 31.078 -52.531 -19.469 1 89.5 500 GLY B C 1
ATOM 9164 O O . GLY B 1 500 ? 30.875 -52.656 -18.266 1 89.5 500 GLY B O 1
ATOM 9165 N N . ILE B 1 501 ? 31.281 -51.344 -20.031 1 89.12 501 ILE B N 1
ATOM 9166 C CA . ILE B 1 501 ? 31.016 -50.094 -19.312 1 89.12 501 ILE B CA 1
ATOM 9167 C C . ILE B 1 501 ? 29.703 -49.469 -19.812 1 89.12 501 ILE B C 1
ATOM 9169 O O . ILE B 1 501 ? 29.609 -49.062 -20.969 1 89.12 501 ILE B O 1
ATOM 9173 N N . VAL B 1 502 ? 28.75 -49.469 -18.906 1 88.44 502 VAL B N 1
ATOM 9174 C CA . VAL B 1 502 ? 27.438 -48.938 -19.266 1 88.44 502 VAL B CA 1
ATOM 9175 C C . VAL B 1 502 ? 27.391 -47.438 -19.047 1 88.44 502 VAL B C 1
ATOM 9177 O O . VAL B 1 502 ? 27.984 -46.938 -18.094 1 88.44 502 VAL B O 1
ATOM 9180 N N . ASP B 1 503 ? 26.672 -46.75 -19.938 1 88.94 503 ASP B N 1
ATOM 9181 C CA . ASP B 1 503 ? 26.562 -45.312 -19.797 1 88.94 503 ASP B CA 1
ATOM 9182 C C . ASP B 1 503 ? 25.656 -44.938 -18.641 1 88.94 503 ASP B C 1
ATOM 9184 O O . ASP B 1 503 ? 26.047 -44.156 -17.75 1 88.94 503 ASP B O 1
ATOM 9188 N N . LEU B 1 504 ? 24.406 -45.406 -18.672 1 90.62 504 LEU B N 1
ATOM 9189 C CA . LEU B 1 504 ? 23.453 -45.125 -17.594 1 90.62 504 LEU B CA 1
ATOM 9190 C C . LEU B 1 504 ? 22.688 -46.406 -17.219 1 90.62 504 LEU B C 1
ATOM 9192 O O . LEU B 1 504 ? 22.406 -47.25 -18.078 1 90.62 504 LEU B O 1
ATOM 9196 N N . MET B 1 505 ? 22.391 -46.594 -16 1 91.06 505 MET B N 1
ATOM 9197 C CA . MET B 1 505 ? 21.422 -47.594 -15.523 1 91.06 505 MET B CA 1
ATOM 9198 C C . MET B 1 505 ? 20.359 -46.906 -14.664 1 91.06 505 MET B C 1
ATOM 9200 O O . MET B 1 505 ? 20.688 -46.25 -13.672 1 91.06 505 MET B O 1
ATOM 9204 N N . LEU B 1 506 ? 19.188 -47.031 -15.047 1 88 506 LEU B N 1
ATOM 9205 C CA . LEU B 1 506 ? 18.047 -46.5 -14.305 1 88 506 LEU B CA 1
ATOM 9206 C C . LEU B 1 506 ? 17.188 -47.625 -13.766 1 88 506 LEU B C 1
ATOM 9208 O O . LEU B 1 506 ? 17.25 -48.75 -14.25 1 88 506 LEU B O 1
ATOM 9212 N N . SER B 1 507 ? 16.5 -47.344 -12.703 1 87.06 507 SER B N 1
ATOM 9213 C CA . SER B 1 507 ? 15.625 -48.344 -12.125 1 87.06 507 SER B CA 1
ATOM 9214 C C . SER B 1 507 ? 14.328 -47.719 -11.602 1 87.06 507 SER B C 1
ATOM 9216 O O . SER B 1 507 ? 14.297 -46.562 -11.234 1 87.06 507 SER B O 1
ATOM 9218 N N . ARG B 1 508 ? 13.258 -48.531 -11.75 1 81.56 508 ARG B N 1
ATOM 9219 C CA . ARG B 1 508 ? 11.977 -48.125 -11.188 1 81.56 508 ARG B CA 1
ATOM 9220 C C . ARG B 1 508 ? 11.305 -49.25 -10.445 1 81.56 508 ARG B C 1
ATOM 9222 O O . ARG B 1 508 ? 11.445 -50.438 -10.82 1 81.56 508 ARG B O 1
ATOM 9229 N N . ALA B 1 509 ? 10.688 -48.938 -9.297 1 74.12 509 ALA B N 1
ATOM 9230 C CA . ALA B 1 509 ? 9.898 -49.906 -8.555 1 74.12 509 ALA B CA 1
ATOM 9231 C C . ALA B 1 509 ? 8.43 -49.875 -8.984 1 74.12 509 ALA B C 1
ATOM 9233 O O . ALA B 1 509 ? 7.887 -48.812 -9.258 1 74.12 509 ALA B O 1
ATOM 9234 N N . ALA B 1 510 ? 7.867 -51.094 -9.305 1 63.16 510 ALA B N 1
ATOM 9235 C CA . ALA B 1 510 ? 6.438 -51.156 -9.617 1 63.16 510 ALA B CA 1
ATOM 9236 C C . ALA B 1 510 ? 5.602 -50.844 -8.383 1 63.16 510 ALA B C 1
ATOM 9238 O O . ALA B 1 510 ? 5.922 -51.281 -7.273 1 63.16 510 ALA B O 1
ATOM 9239 N N . ARG B 1 511 ? 4.68 -49.938 -8.367 1 57.56 511 ARG B N 1
ATOM 9240 C CA . ARG B 1 511 ? 3.898 -49.562 -7.191 1 57.56 511 ARG B CA 1
ATOM 9241 C C . ARG B 1 511 ? 2.818 -50.594 -6.898 1 57.56 511 ARG B C 1
ATOM 9243 O O . ARG B 1 511 ? 2.557 -50.906 -5.738 1 57.56 511 ARG B O 1
ATOM 9250 N N . GLN B 1 512 ? 2.082 -51.062 -8 1 53.69 512 GLN B N 1
ATOM 9251 C CA . GLN B 1 512 ? 0.947 -51.969 -7.754 1 53.69 512 GLN B CA 1
ATOM 9252 C C . GLN B 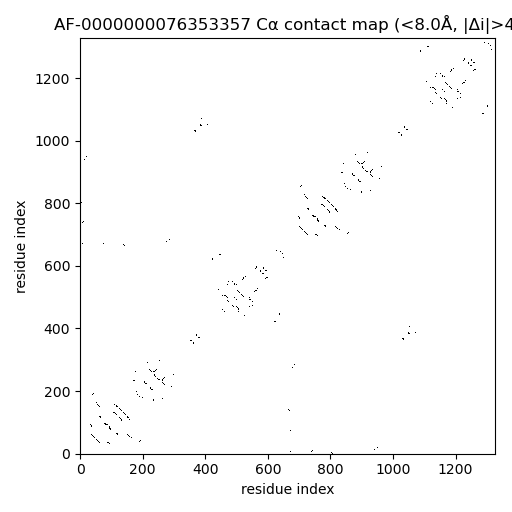1 512 ? 1.412 -53.375 -7.457 1 53.69 512 GLN B C 1
ATOM 9254 O O . GLN B 1 512 ? 0.709 -54.125 -6.789 1 53.69 512 GLN B O 1
ATOM 9259 N N . ARG B 1 513 ? 2.502 -53.719 -8.125 1 57.75 513 ARG B N 1
ATOM 9260 C CA . ARG B 1 513 ? 2.98 -55.062 -7.879 1 57.75 513 ARG B CA 1
ATOM 9261 C C . ARG B 1 513 ? 4.172 -55.062 -6.926 1 57.75 513 ARG B C 1
ATOM 9263 O O . ARG B 1 513 ? 5.293 -54.75 -7.328 1 57.75 513 ARG B O 1
ATOM 9270 N N . LYS B 1 514 ? 3.777 -55.25 -5.703 1 60.19 514 LYS B N 1
ATOM 9271 C CA . LYS B 1 514 ? 4.773 -55.219 -4.637 1 60.19 514 LYS B CA 1
ATOM 9272 C C . LYS B 1 514 ? 5.973 -56.094 -4.988 1 60.19 514 LYS B C 1
ATOM 9274 O O . LYS B 1 514 ? 5.809 -57.25 -5.383 1 60.19 514 LYS B O 1
ATOM 9279 N N . GLY B 1 515 ? 7.188 -55.5 -5.113 1 66 515 GLY B N 1
ATOM 9280 C CA . GLY B 1 515 ? 8.438 -56.25 -5.242 1 66 515 GLY B CA 1
ATOM 9281 C C . GLY B 1 515 ? 8.969 -56.281 -6.66 1 66 515 GLY B C 1
ATOM 9282 O O . GLY B 1 515 ? 10.117 -56.656 -6.891 1 66 515 GLY B O 1
ATOM 9283 N N . GLU B 1 516 ? 8.117 -55.844 -7.664 1 77.62 516 GLU B N 1
ATOM 9284 C CA . GLU B 1 516 ? 8.594 -55.875 -9.047 1 77.62 516 GLU B CA 1
ATOM 9285 C C . GLU B 1 516 ? 9.422 -54.656 -9.383 1 77.62 516 GLU B C 1
ATOM 9287 O O . GLU B 1 516 ? 9.117 -53.531 -8.922 1 77.62 516 GLU B O 1
ATOM 9292 N N . ARG B 1 517 ? 10.523 -54.875 -10.055 1 85.38 517 ARG B N 1
ATOM 9293 C CA . ARG B 1 517 ? 11.43 -53.781 -10.438 1 85.38 517 ARG B CA 1
ATOM 9294 C C . ARG B 1 517 ? 11.781 -53.844 -11.922 1 85.38 517 ARG B C 1
ATOM 9296 O O . ARG B 1 517 ? 11.773 -54.938 -12.508 1 85.38 517 ARG B O 1
ATOM 9303 N N . HIS B 1 518 ? 11.914 -52.75 -12.461 1 86.38 518 HIS B N 1
ATOM 9304 C CA . HIS B 1 518 ? 12.312 -52.625 -13.859 1 86.38 518 HIS B CA 1
ATOM 9305 C C . HIS B 1 518 ? 13.594 -51.812 -14.016 1 86.38 518 HIS B C 1
ATOM 9307 O O . HIS B 1 518 ? 13.664 -50.688 -13.57 1 86.38 518 HIS B O 1
ATOM 9313 N N . HIS B 1 519 ? 14.625 -52.438 -14.57 1 91.31 519 HIS B N 1
ATOM 9314 C CA . HIS B 1 519 ? 15.898 -51.75 -14.812 1 91.31 519 HIS B CA 1
ATOM 9315 C C . HIS B 1 519 ? 16.016 -51.312 -16.266 1 91.31 519 HIS B C 1
ATOM 9317 O O . HIS B 1 519 ? 15.539 -52 -17.172 1 91.31 519 HIS B O 1
ATOM 9323 N N . LEU B 1 520 ? 16.562 -50.156 -16.469 1 92 520 LEU B N 1
ATOM 9324 C CA . LEU B 1 520 ? 16.844 -49.625 -17.812 1 92 520 LEU B CA 1
ATOM 9325 C C . LEU B 1 520 ? 18.328 -49.312 -17.969 1 92 520 LEU B C 1
ATOM 9327 O O . LEU B 1 520 ? 18.875 -48.5 -17.219 1 92 520 LEU B O 1
ATOM 9331 N N . VAL B 1 521 ? 19 -50.031 -18.812 1 93.44 521 VAL B N 1
ATOM 9332 C CA . VAL B 1 521 ? 20.391 -49.75 -19.156 1 93.44 521 VAL B CA 1
ATOM 9333 C C . VAL B 1 521 ? 20.469 -49 -20.484 1 93.44 521 VAL B C 1
ATOM 9335 O O . VAL B 1 521 ? 19.859 -49.438 -21.469 1 93.44 521 VAL B O 1
ATOM 9338 N N . ILE B 1 522 ? 21.219 -47.938 -20.516 1 93.75 522 ILE B N 1
ATOM 9339 C CA . ILE B 1 522 ? 21.25 -47.062 -21.703 1 93.75 522 ILE B CA 1
ATOM 9340 C C . ILE B 1 522 ? 22.672 -46.969 -22.25 1 93.75 522 ILE B C 1
ATOM 9342 O O . ILE B 1 522 ? 23.609 -46.781 -21.484 1 93.75 522 ILE B O 1
ATOM 9346 N N . GLU B 1 523 ? 22.828 -47.219 -23.469 1 93.69 523 GLU B N 1
ATOM 9347 C CA . GLU B 1 523 ? 24.047 -46.969 -24.219 1 93.69 523 GLU B CA 1
ATOM 9348 C C . GLU B 1 523 ? 23.891 -45.812 -25.188 1 93.69 523 GLU B C 1
ATOM 9350 O O . GLU B 1 523 ? 23.047 -45.875 -26.094 1 93.69 523 GLU B O 1
ATOM 9355 N N . LEU B 1 524 ? 24.672 -44.781 -24.984 1 93.19 524 LEU B N 1
ATOM 9356 C CA . LEU B 1 524 ? 24.594 -43.594 -25.781 1 93.19 524 LEU B CA 1
ATOM 9357 C C . LEU B 1 524 ? 25.719 -43.531 -26.828 1 93.19 524 LEU B C 1
ATOM 9359 O O . LEU B 1 524 ? 26.844 -43.938 -26.547 1 93.19 524 LEU B O 1
ATOM 9363 N N . LYS B 1 525 ? 25.359 -43.094 -27.922 1 92.44 525 LYS B N 1
ATOM 9364 C CA . LYS B 1 525 ? 26.375 -42.875 -28.938 1 92.44 525 LYS B CA 1
ATOM 9365 C C . LYS B 1 525 ? 26.438 -41.406 -29.328 1 92.44 525 LYS B C 1
ATOM 9367 O O . LYS B 1 525 ? 25.453 -40.688 -29.172 1 92.44 525 LYS B O 1
ATOM 9372 N N . ARG B 1 526 ? 27.531 -41 -29.859 1 87.94 526 ARG B N 1
ATOM 9373 C CA . ARG B 1 526 ? 27.719 -39.625 -30.328 1 87.94 526 ARG B CA 1
ATOM 9374 C C . ARG B 1 526 ? 26.719 -39.281 -31.438 1 87.94 526 ARG B C 1
ATOM 9376 O O . ARG B 1 526 ? 26.344 -40.156 -32.219 1 87.94 526 ARG B O 1
ATOM 9383 N N . SER B 1 527 ? 26.422 -38.031 -31.5 1 86.31 527 SER B N 1
ATOM 9384 C CA . SER B 1 527 ? 25.375 -37.562 -32.406 1 86.31 527 SER B CA 1
ATOM 9385 C C . SER B 1 527 ? 25.797 -37.75 -33.875 1 86.31 527 SER B C 1
ATOM 9387 O O . SER B 1 527 ? 24.953 -37.875 -34.75 1 86.31 527 SER B O 1
ATOM 9389 N N . SER B 1 528 ? 27.047 -37.875 -34.094 1 84.44 528 SER B N 1
ATOM 9390 C CA . SER B 1 528 ? 27.547 -38 -35.438 1 84.44 528 SER B CA 1
ATOM 9391 C C . SER B 1 528 ? 27.516 -39.438 -35.906 1 84.44 528 SER B C 1
ATOM 9393 O O . SER B 1 528 ? 27.641 -39.719 -37.125 1 84.44 528 SER B O 1
ATOM 9395 N N . VAL B 1 529 ? 27.281 -40.344 -35.031 1 88.75 529 VAL B N 1
ATOM 9396 C CA . VAL B 1 529 ? 27.344 -41.781 -35.375 1 88.75 529 VAL B CA 1
ATOM 9397 C C . VAL B 1 529 ? 25.953 -42.25 -35.812 1 88.75 529 VAL B C 1
ATOM 9399 O O . VAL B 1 529 ? 24.953 -42 -35.125 1 88.75 529 VAL B O 1
ATOM 9402 N N . THR B 1 530 ? 25.938 -42.875 -37 1 92.88 530 THR B N 1
ATOM 9403 C CA . THR B 1 530 ? 24.734 -43.562 -37.406 1 92.88 530 THR B CA 1
ATOM 9404 C C . THR B 1 530 ? 24.703 -44.969 -36.844 1 92.88 530 THR B C 1
ATOM 9406 O O . THR B 1 530 ? 25.609 -45.781 -37.062 1 92.88 530 THR B O 1
ATOM 9409 N N . LEU B 1 531 ? 23.688 -45.281 -36.031 1 95.56 531 LEU B N 1
ATOM 9410 C CA . LEU B 1 531 ? 23.578 -46.562 -35.375 1 95.56 531 LEU B CA 1
ATOM 9411 C C . LEU B 1 531 ? 23.438 -47.688 -36.406 1 95.56 531 LEU B C 1
ATOM 9413 O O . LEU B 1 531 ? 22.609 -47.594 -37.344 1 95.56 531 LEU B O 1
ATOM 9417 N N . GLY B 1 532 ? 24.297 -48.688 -36.312 1 94.81 532 GLY B N 1
ATOM 9418 C CA . GLY B 1 532 ? 24.234 -49.875 -37.125 1 94.81 532 GLY B CA 1
ATOM 9419 C C . GLY B 1 532 ? 24.344 -51.156 -36.312 1 94.81 532 GLY B C 1
ATOM 9420 O O . GLY B 1 532 ? 24.141 -51.156 -35.094 1 94.81 532 GLY B O 1
ATOM 9421 N N . MET B 1 533 ? 24.594 -52.25 -37 1 93.75 533 MET B N 1
ATOM 9422 C CA . MET B 1 533 ? 24.625 -53.562 -36.375 1 93.75 533 MET B CA 1
ATOM 9423 C C . MET B 1 533 ? 25.781 -53.656 -35.375 1 93.75 533 MET B C 1
ATOM 9425 O O . MET B 1 533 ? 25.688 -54.375 -34.375 1 93.75 533 MET B O 1
ATOM 9429 N N . SER B 1 534 ? 26.844 -52.938 -35.625 1 93.06 534 SER B N 1
ATOM 9430 C CA . SER B 1 534 ? 27.969 -52.938 -34.719 1 93.06 534 SER B CA 1
ATOM 9431 C C . SER B 1 534 ? 27.562 -52.375 -33.344 1 93.06 534 SER B C 1
ATOM 9433 O O . SER B 1 534 ? 27.891 -52.938 -32.312 1 93.06 534 SER B O 1
ATOM 9435 N N . GLU B 1 535 ? 26.938 -51.219 -33.406 1 94.12 535 GLU B N 1
ATOM 9436 C CA . GLU B 1 535 ? 26.453 -50.625 -32.188 1 94.12 535 GLU B CA 1
ATOM 9437 C C . GLU B 1 535 ? 25.422 -51.5 -31.484 1 94.12 535 GLU B C 1
ATOM 9439 O O . GLU B 1 535 ? 25.406 -51.594 -30.25 1 94.12 535 GLU B O 1
ATOM 9444 N N . PHE B 1 536 ? 24.562 -52.125 -32.25 1 95.44 536 PHE B N 1
ATOM 9445 C CA . PHE B 1 536 ? 23.562 -53.031 -31.719 1 95.44 536 PHE B CA 1
ATOM 9446 C C . PHE B 1 536 ? 24.219 -54.219 -31.016 1 95.44 536 PHE B C 1
ATOM 9448 O O . PHE B 1 536 ? 23.734 -54.688 -29.984 1 95.44 536 PHE B O 1
ATOM 9455 N N . THR B 1 537 ? 25.281 -54.719 -31.656 1 93.69 537 THR B N 1
ATOM 9456 C CA . THR B 1 537 ? 26.016 -55.844 -31.078 1 93.69 537 THR B CA 1
ATOM 9457 C C . THR B 1 537 ? 26.516 -55.5 -29.688 1 93.69 537 THR B C 1
ATOM 9459 O O . THR B 1 537 ? 26.516 -56.344 -28.781 1 93.69 537 THR B O 1
ATOM 9462 N N . GLN B 1 538 ? 26.859 -54.312 -29.516 1 92.25 538 GLN B N 1
ATOM 9463 C CA . GLN B 1 538 ? 27.375 -53.906 -28.219 1 92.25 538 GLN B CA 1
ATOM 9464 C C . GLN B 1 538 ? 26.281 -53.969 -27.156 1 92.25 538 GLN B C 1
ATOM 9466 O O . GLN B 1 538 ? 26.484 -54.594 -26.109 1 92.25 538 GLN B O 1
ATOM 9471 N N . ILE B 1 539 ? 25.125 -53.312 -27.375 1 94.69 539 ILE B N 1
ATOM 9472 C CA . ILE B 1 539 ? 24.047 -53.312 -26.391 1 94.69 539 ILE B CA 1
ATOM 9473 C C . ILE B 1 539 ? 23.531 -54.719 -26.188 1 94.69 539 ILE B C 1
ATOM 9475 O O . ILE B 1 539 ? 23.141 -55.094 -25.078 1 94.69 539 ILE B O 1
ATOM 9479 N N . ASN B 1 540 ? 23.531 -55.469 -27.266 1 94.62 540 ASN B N 1
ATOM 9480 C CA . ASN B 1 540 ? 23.141 -56.875 -27.156 1 94.62 540 ASN B CA 1
ATOM 9481 C C . ASN B 1 540 ? 24.109 -57.656 -26.266 1 94.62 540 ASN B C 1
ATOM 9483 O O . ASN B 1 540 ? 23.688 -58.531 -25.516 1 94.62 540 ASN B O 1
ATOM 9487 N N . SER B 1 541 ? 25.375 -57.375 -26.438 1 94.5 541 SER B N 1
ATOM 9488 C CA . SER B 1 541 ? 26.375 -58.031 -25.625 1 94.5 541 SER B CA 1
ATOM 9489 C C . SER B 1 541 ? 26.172 -57.719 -24.141 1 94.5 541 SER B C 1
ATOM 9491 O O . SER B 1 541 ? 26.422 -58.594 -23.281 1 94.5 541 SER B O 1
ATOM 9493 N N . TYR B 1 542 ? 25.734 -56.5 -23.828 1 94.62 542 TYR B N 1
ATOM 9494 C CA . TYR B 1 542 ? 25.438 -56.156 -22.438 1 94.62 542 TYR B CA 1
ATOM 9495 C C . TYR B 1 542 ? 24.25 -56.969 -21.922 1 94.62 542 TYR B C 1
ATOM 9497 O O . TYR B 1 542 ? 24.281 -57.469 -20.812 1 94.62 542 TYR B O 1
ATOM 9505 N N . ALA B 1 543 ? 23.234 -57 -22.719 1 95.12 543 ALA B N 1
ATOM 9506 C CA . ALA B 1 543 ? 22.031 -57.75 -22.344 1 95.12 543 ALA B CA 1
ATOM 9507 C C . ALA B 1 543 ? 22.359 -59.219 -22.078 1 95.12 543 ALA B C 1
ATOM 9509 O O . ALA B 1 543 ? 21.906 -59.781 -21.094 1 95.12 543 ALA B O 1
ATOM 9510 N N . GLN B 1 544 ? 23.172 -59.781 -22.922 1 93.56 544 GLN B N 1
ATOM 9511 C CA . GLN B 1 544 ? 23.547 -61.188 -22.781 1 93.56 544 GLN B CA 1
ATOM 9512 C C . GLN B 1 544 ? 24.391 -61.406 -21.547 1 93.56 544 GLN B C 1
ATOM 9514 O O . GLN B 1 544 ? 24.219 -62.406 -20.844 1 93.56 544 GLN B O 1
ATOM 9519 N N . ALA B 1 545 ? 25.266 -60.5 -21.344 1 93.81 545 ALA B N 1
ATOM 9520 C CA . ALA B 1 545 ? 26.094 -60.625 -20.156 1 93.81 545 ALA B CA 1
ATOM 9521 C C . ALA B 1 545 ? 25.25 -60.656 -18.891 1 93.81 545 ALA B C 1
ATOM 9523 O O . ALA B 1 545 ? 25.516 -61.438 -17.969 1 93.81 545 ALA B O 1
ATOM 9524 N N . VAL B 1 546 ? 24.266 -59.812 -18.859 1 93.38 546 VAL B N 1
ATOM 9525 C CA . VAL B 1 546 ? 23.375 -59.688 -17.703 1 93.38 546 VAL B CA 1
ATOM 9526 C C . VAL B 1 546 ? 22.5 -60.938 -17.594 1 93.38 546 VAL B C 1
ATOM 9528 O O . VAL B 1 546 ? 22.344 -61.5 -16.516 1 93.38 546 VAL B O 1
ATOM 9531 N N . MET B 1 547 ? 21.969 -61.406 -18.703 1 91.31 547 MET B N 1
ATOM 9532 C CA . MET B 1 547 ? 21.016 -62.5 -18.719 1 91.31 547 MET B CA 1
ATOM 9533 C C . MET B 1 547 ? 21.719 -63.812 -18.453 1 91.31 547 MET B C 1
ATOM 9535 O O . MET B 1 547 ? 21.125 -64.75 -17.906 1 91.31 547 MET B O 1
ATOM 9539 N N . ASN B 1 548 ? 22.984 -63.906 -18.828 1 91 548 ASN B N 1
ATOM 9540 C CA . ASN B 1 548 ? 23.703 -65.188 -18.703 1 91 548 ASN B CA 1
ATOM 9541 C C . ASN B 1 548 ? 24.391 -65.25 -17.344 1 91 548 ASN B C 1
ATOM 9543 O O . ASN B 1 548 ? 24.938 -66.312 -17 1 91 548 ASN B O 1
ATOM 9547 N N . ASP B 1 549 ? 24.406 -64.25 -16.641 1 92.06 549 ASP B N 1
ATOM 9548 C CA . ASP B 1 549 ? 24.984 -64.312 -15.297 1 92.06 549 ASP B CA 1
ATOM 9549 C C . ASP B 1 549 ? 23.922 -64.562 -14.242 1 92.06 549 ASP B C 1
ATOM 9551 O O . ASP B 1 549 ? 23.047 -63.75 -13.992 1 92.06 549 ASP B O 1
ATOM 9555 N N . ASP B 1 550 ? 24.016 -65.625 -13.586 1 89.38 550 ASP B N 1
ATOM 9556 C CA . ASP B 1 550 ? 23.016 -66.125 -12.648 1 89.38 550 ASP B CA 1
ATOM 9557 C C . ASP B 1 550 ? 22.828 -65.125 -11.492 1 89.38 550 ASP B C 1
ATOM 9559 O O . ASP B 1 550 ? 21.781 -65.125 -10.844 1 89.38 550 ASP B O 1
ATOM 9563 N N . ARG B 1 551 ? 23.75 -64.375 -11.188 1 90.75 551 ARG B N 1
ATOM 9564 C CA . ARG B 1 551 ? 23.688 -63.406 -10.07 1 90.75 551 ARG B CA 1
ATOM 9565 C C . ARG B 1 551 ? 22.641 -62.344 -10.32 1 90.75 551 ARG B C 1
ATOM 9567 O O . ARG B 1 551 ? 22.188 -61.688 -9.383 1 90.75 551 ARG B O 1
ATOM 9574 N N . PHE B 1 552 ? 22.25 -62.094 -11.625 1 92.31 552 PHE B N 1
ATOM 9575 C CA . PHE B 1 552 ? 21.25 -61.094 -11.984 1 92.31 552 PHE B CA 1
ATOM 9576 C C . PHE B 1 552 ? 19.844 -61.688 -11.938 1 92.31 552 PHE B C 1
ATOM 9578 O O . PHE B 1 552 ? 18.859 -60.969 -11.961 1 92.31 552 PHE B O 1
ATOM 9585 N N . ARG B 1 553 ? 19.734 -62.969 -11.875 1 87.69 553 ARG B N 1
ATOM 9586 C CA . ARG B 1 553 ? 18.453 -63.625 -12.078 1 87.69 553 ARG B CA 1
ATOM 9587 C C . ARG B 1 553 ? 17.484 -63.312 -10.938 1 87.69 553 ARG B C 1
ATOM 9589 O O . ARG B 1 553 ? 17.812 -63.531 -9.766 1 87.69 553 ARG B O 1
ATOM 9596 N N . ASP B 1 554 ? 16.359 -62.844 -11.234 1 87.12 554 ASP B N 1
ATOM 9597 C CA . ASP B 1 554 ? 15.242 -62.594 -10.344 1 87.12 554 ASP B CA 1
ATOM 9598 C C . ASP B 1 554 ? 13.93 -62.531 -11.109 1 87.12 554 ASP B C 1
ATOM 9600 O O . ASP B 1 554 ? 13.773 -61.719 -12.031 1 87.12 554 ASP B O 1
ATOM 9604 N N . PRO B 1 555 ? 12.953 -63.312 -10.766 1 79.88 555 PRO B N 1
ATOM 9605 C CA . PRO B 1 555 ? 11.695 -63.375 -11.523 1 79.88 555 PRO B CA 1
ATOM 9606 C C . PRO B 1 555 ? 10.891 -62.062 -11.43 1 79.88 555 PRO B C 1
ATOM 9608 O O . PRO B 1 555 ? 10.008 -61.812 -12.258 1 79.88 555 PRO B O 1
ATOM 9611 N N . LYS B 1 556 ? 11.188 -61.25 -10.516 1 82.12 556 LYS B N 1
ATOM 9612 C CA . LYS B 1 556 ? 10.414 -60.031 -10.32 1 82.12 556 LYS B CA 1
ATOM 9613 C C . LYS B 1 556 ? 11.094 -58.844 -10.992 1 82.12 556 LYS B C 1
ATOM 9615 O O . LYS B 1 556 ? 10.633 -57.719 -10.867 1 82.12 556 LYS B O 1
ATOM 9620 N N . VAL B 1 557 ? 12.164 -59.125 -11.664 1 88.56 557 VAL B N 1
ATOM 9621 C CA . VAL B 1 557 ? 12.922 -58.031 -12.266 1 88.56 557 VAL B CA 1
ATOM 9622 C C . VAL B 1 557 ? 12.914 -58.156 -13.781 1 88.56 557 VAL B C 1
ATOM 9624 O O . VAL B 1 557 ? 13.125 -59.25 -14.312 1 88.56 557 VAL B O 1
ATOM 9627 N N . THR B 1 558 ? 12.594 -57.094 -14.438 1 88 558 THR B N 1
ATOM 9628 C CA . THR B 1 558 ? 12.68 -57.062 -15.891 1 88 558 THR B CA 1
ATOM 9629 C C . THR B 1 558 ? 13.695 -56 -16.328 1 88 558 THR B C 1
ATOM 9631 O O . THR B 1 558 ? 14 -55.062 -15.586 1 88 558 THR B O 1
ATOM 9634 N N . TRP B 1 559 ? 14.281 -56.219 -17.531 1 91.69 559 TRP B N 1
ATOM 9635 C CA . TRP B 1 559 ? 15.352 -55.375 -18 1 91.69 559 TRP B CA 1
ATOM 9636 C C . TRP B 1 559 ? 15.008 -54.781 -19.375 1 91.69 559 TRP B C 1
ATOM 9638 O O . TRP B 1 559 ? 14.453 -55.469 -20.219 1 91.69 559 TRP B O 1
ATOM 9648 N N . ASP B 1 560 ? 15.219 -53.562 -19.5 1 92.81 560 ASP B N 1
ATOM 9649 C CA . ASP B 1 560 ? 15.266 -52.938 -20.828 1 92.81 560 ASP B CA 1
ATOM 9650 C C . ASP B 1 560 ? 16.672 -52.406 -21.141 1 92.81 560 ASP B C 1
ATOM 9652 O O . ASP B 1 560 ? 17.344 -51.875 -20.25 1 92.81 560 ASP B O 1
ATOM 9656 N N . PHE B 1 561 ? 17.125 -52.688 -22.312 1 95.5 561 PHE B N 1
ATOM 9657 C CA . PHE B 1 561 ? 18.406 -52.188 -22.812 1 95.5 561 PHE B CA 1
ATOM 9658 C C . PHE B 1 561 ? 18.188 -51.25 -24 1 95.5 561 PHE B C 1
ATOM 9660 O O . PHE B 1 561 ? 17.672 -51.656 -25.031 1 95.5 561 PHE B O 1
ATOM 9667 N N . TRP B 1 562 ? 18.578 -50 -23.859 1 96 562 TRP B N 1
ATOM 9668 C CA . TRP B 1 562 ? 18.328 -48.969 -24.875 1 96 562 TRP B CA 1
ATOM 9669 C C . TRP B 1 562 ? 19.625 -48.594 -25.578 1 96 562 TRP B C 1
ATOM 9671 O O . TRP B 1 562 ? 20.609 -48.219 -24.922 1 96 562 TRP B O 1
ATOM 9681 N N . LEU B 1 563 ? 19.656 -48.719 -26.812 1 96.31 563 LEU B N 1
ATOM 9682 C CA . LEU B 1 563 ? 20.672 -48.094 -27.656 1 96.31 563 LEU B CA 1
ATOM 9683 C C . LEU B 1 563 ? 20.125 -46.781 -28.234 1 96.31 563 LEU B C 1
ATOM 9685 O O . LEU B 1 563 ? 19.094 -46.75 -28.906 1 96.31 563 LEU B O 1
ATOM 9689 N N . VAL B 1 564 ? 20.844 -45.625 -27.938 1 95.06 564 VAL B N 1
ATOM 9690 C CA . VAL B 1 564 ? 20.297 -44.312 -28.281 1 95.06 564 VAL B CA 1
ATOM 9691 C C . VAL B 1 564 ? 21.281 -43.594 -29.203 1 95.06 564 VAL B C 1
ATOM 9693 O O . VAL B 1 564 ? 22.484 -43.562 -28.938 1 95.06 564 VAL B O 1
ATOM 9696 N N . GLY B 1 565 ? 20.812 -43.031 -30.266 1 93.62 565 GLY B N 1
ATOM 9697 C CA . GLY B 1 565 ? 21.562 -42.188 -31.203 1 93.62 565 GLY B CA 1
ATOM 9698 C C . GLY B 1 565 ? 20.688 -41.281 -32.031 1 93.62 565 GLY B C 1
ATOM 9699 O O . GLY B 1 565 ? 19.484 -41.156 -31.781 1 93.62 565 GLY B O 1
ATOM 9700 N N . ASN B 1 566 ? 21.281 -40.625 -33.062 1 92.25 566 ASN B N 1
ATOM 9701 C CA . ASN B 1 566 ? 20.531 -39.625 -33.844 1 92.25 566 ASN B CA 1
ATOM 9702 C C . ASN B 1 566 ? 19.859 -40.312 -35.031 1 92.25 566 ASN B C 1
ATOM 9704 O O . ASN B 1 566 ? 18.797 -39.844 -35.469 1 92.25 566 ASN B O 1
ATOM 9708 N N . ALA B 1 567 ? 20.578 -41.25 -35.562 1 91.25 567 ALA B N 1
ATOM 9709 C CA . ALA B 1 567 ? 20.094 -41.906 -36.75 1 91.25 567 ALA B CA 1
ATOM 9710 C C . ALA B 1 567 ? 20.438 -43.406 -36.75 1 91.25 567 ALA B C 1
ATOM 9712 O O . ALA B 1 567 ? 21.312 -43.844 -36 1 91.25 567 ALA B O 1
ATOM 9713 N N . MET B 1 568 ? 19.625 -44.156 -37.5 1 93.31 568 MET B N 1
ATOM 9714 C CA . MET B 1 568 ? 19.875 -45.594 -37.656 1 93.31 568 MET B CA 1
ATOM 9715 C C . MET B 1 568 ? 19.922 -45.969 -39.156 1 93.31 568 MET B C 1
ATOM 9717 O O . MET B 1 568 ? 19.219 -45.375 -39.969 1 93.31 568 MET B O 1
ATOM 9721 N N . ASP B 1 569 ? 20.859 -46.906 -39.438 1 92.69 569 ASP B N 1
ATOM 9722 C CA . ASP B 1 569 ? 20.906 -47.375 -40.812 1 92.69 569 ASP B CA 1
ATOM 9723 C C . ASP B 1 569 ? 19.734 -48.312 -41.125 1 92.69 569 ASP B C 1
ATOM 9725 O O . ASP B 1 569 ? 18.953 -48.656 -40.25 1 92.69 569 ASP B O 1
ATOM 9729 N N . ASP B 1 570 ? 19.594 -48.688 -42.344 1 90.62 570 ASP B N 1
ATOM 9730 C CA . ASP B 1 570 ? 18.422 -49.406 -42.812 1 90.62 570 ASP B CA 1
ATOM 9731 C C . ASP B 1 570 ? 18.359 -50.812 -42.188 1 90.62 570 ASP B C 1
ATOM 9733 O O . ASP B 1 570 ? 17.266 -51.281 -41.875 1 90.62 570 ASP B O 1
ATOM 9737 N N . GLY B 1 571 ? 19.469 -51.406 -42.094 1 91.19 571 GLY B N 1
ATOM 9738 C CA . GLY B 1 571 ? 19.484 -52.75 -41.531 1 91.19 571 GLY B CA 1
ATOM 9739 C C . GLY B 1 571 ? 18.984 -52.781 -40.094 1 91.19 571 GLY B C 1
ATOM 9740 O O . GLY B 1 571 ? 18.156 -53.594 -39.719 1 91.19 571 GLY B O 1
ATOM 9741 N N . LEU B 1 572 ? 19.5 -51.906 -39.344 1 92.88 572 LEU B N 1
ATOM 9742 C CA . LEU B 1 572 ? 19.109 -51.844 -37.938 1 92.88 572 LEU B CA 1
ATOM 9743 C C . LEU B 1 572 ? 17.656 -51.375 -37.812 1 92.88 572 LEU B C 1
ATOM 9745 O O . LEU B 1 572 ? 16.922 -51.812 -36.906 1 92.88 572 LEU B O 1
ATOM 9749 N N . ARG B 1 573 ? 17.234 -50.5 -38.656 1 90.69 573 ARG B N 1
ATOM 9750 C CA . ARG B 1 573 ? 15.867 -50 -38.656 1 90.69 573 ARG B CA 1
ATOM 9751 C C . ARG B 1 573 ? 14.867 -51.125 -38.844 1 90.69 573 ARG B C 1
ATOM 9753 O O . ARG B 1 573 ? 13.812 -51.156 -38.219 1 90.69 573 ARG B O 1
ATOM 9760 N N . GLN B 1 574 ? 15.188 -51.969 -39.719 1 85.88 574 GLN B N 1
ATOM 9761 C CA . GLN B 1 574 ? 14.32 -53.125 -39.969 1 85.88 574 GLN B CA 1
ATOM 9762 C C . GLN B 1 574 ? 14.195 -54 -38.75 1 85.88 574 GLN B C 1
ATOM 9764 O O . GLN B 1 574 ? 13.117 -54.562 -38.5 1 85.88 574 GLN B O 1
ATOM 9769 N N . LEU B 1 575 ? 15.281 -54.094 -38.094 1 87.62 575 LEU B N 1
ATOM 9770 C CA . LEU B 1 575 ? 15.273 -54.906 -36.875 1 87.62 575 LEU B CA 1
ATOM 9771 C C . LEU B 1 575 ? 14.461 -54.25 -35.781 1 87.62 575 LEU B C 1
ATOM 9773 O O . LEU B 1 575 ? 13.734 -54.938 -35.031 1 87.62 575 LEU B O 1
ATOM 9777 N N . ALA B 1 576 ? 14.617 -53 -35.656 1 88.19 576 ALA B N 1
ATOM 9778 C CA . ALA B 1 576 ? 14.016 -52.219 -34.562 1 88.19 576 ALA B CA 1
ATOM 9779 C C . ALA B 1 576 ? 12.539 -51.938 -34.844 1 88.19 576 ALA B C 1
ATOM 9781 O O . ALA B 1 576 ? 11.766 -51.688 -33.906 1 88.19 576 ALA B O 1
ATOM 9782 N N . HIS B 1 577 ? 12.148 -51.938 -36.094 1 80.88 577 HIS B N 1
ATOM 9783 C CA . HIS B 1 577 ? 10.773 -51.594 -36.406 1 80.88 577 HIS B CA 1
ATOM 9784 C C . HIS B 1 577 ? 10.078 -52.75 -37.125 1 80.88 577 HIS B C 1
ATOM 9786 O O . HIS B 1 577 ? 9.523 -52.594 -38.219 1 80.88 577 HIS B O 1
ATOM 9792 N N . GLN B 1 578 ? 10.102 -53.781 -36.375 1 74.62 578 GLN B N 1
ATOM 9793 C CA . GLN B 1 578 ? 9.383 -54.938 -36.875 1 74.62 578 GLN B CA 1
ATOM 9794 C C . GLN B 1 578 ? 7.887 -54.844 -36.625 1 74.62 578 GLN B C 1
ATOM 9796 O O . GLN B 1 578 ? 7.465 -54.188 -35.656 1 74.62 578 GLN B O 1
ATOM 9801 N N . GLN B 1 579 ? 7.094 -55.312 -37.469 1 62.72 579 GLN B N 1
ATOM 9802 C CA . GLN B 1 579 ? 5.648 -55.125 -37.469 1 62.72 579 GLN B CA 1
ATOM 9803 C C . GLN B 1 579 ? 5.016 -55.719 -36.219 1 62.72 579 GLN B C 1
ATOM 9805 O O . GLN B 1 579 ? 4.004 -55.219 -35.719 1 62.72 579 GLN B O 1
ATOM 9810 N N . ASP B 1 580 ? 5.582 -56.75 -35.656 1 61.88 580 ASP B N 1
ATOM 9811 C CA . ASP B 1 580 ? 4.93 -57.438 -34.562 1 61.88 580 ASP B CA 1
ATOM 9812 C C . ASP B 1 580 ? 5.441 -56.938 -33.219 1 61.88 580 ASP B C 1
ATOM 9814 O O . ASP B 1 580 ? 5.098 -57.5 -32.156 1 61.88 580 ASP B O 1
ATOM 9818 N N . ARG B 1 581 ? 6.262 -55.875 -33.312 1 72.75 581 ARG B N 1
ATOM 9819 C CA . ARG B 1 581 ? 6.836 -55.406 -32.062 1 72.75 581 ARG B CA 1
ATOM 9820 C C . ARG B 1 581 ? 6.602 -53.906 -31.922 1 72.75 581 ARG B C 1
ATOM 9822 O O . ARG B 1 581 ? 6.211 -53.219 -32.875 1 72.75 581 ARG B O 1
ATOM 9829 N N . MET B 1 582 ? 6.629 -53.469 -30.719 1 71.5 582 MET B N 1
ATOM 9830 C CA . MET B 1 582 ? 6.562 -52.031 -30.469 1 71.5 582 MET B CA 1
ATOM 9831 C C . MET B 1 582 ? 7.664 -51.312 -31.234 1 71.5 582 MET B C 1
ATOM 9833 O O . MET B 1 582 ? 8.789 -51.812 -31.344 1 71.5 582 MET B O 1
ATOM 9837 N N . PRO B 1 583 ? 7.289 -50.219 -31.734 1 75.12 583 PRO B N 1
ATOM 9838 C CA . PRO B 1 583 ? 8.328 -49.469 -32.438 1 75.12 583 PRO B CA 1
ATOM 9839 C C . PRO B 1 583 ? 9.57 -49.219 -31.594 1 75.12 583 PRO B C 1
ATOM 9841 O O . PRO B 1 583 ? 9.461 -48.75 -30.469 1 75.12 583 PRO B O 1
ATOM 9844 N N . GLY B 1 584 ? 10.734 -49.594 -32.156 1 86.06 584 GLY B N 1
ATOM 9845 C CA . GLY B 1 584 ? 12.008 -49.406 -31.5 1 86.06 584 GLY B CA 1
ATOM 9846 C C . GLY B 1 584 ? 12.5 -50.625 -30.766 1 86.06 584 GLY B C 1
ATOM 9847 O O . GLY B 1 584 ? 13.656 -50.688 -30.344 1 86.06 584 GLY B O 1
ATOM 9848 N N . CYS B 1 585 ? 11.57 -51.594 -30.578 1 88.56 585 CYS B N 1
ATOM 9849 C CA . CYS B 1 585 ? 11.938 -52.781 -29.859 1 88.56 585 CYS B CA 1
ATOM 9850 C C . CYS B 1 585 ? 12.531 -53.844 -30.797 1 88.56 585 CYS B C 1
ATOM 9852 O O . CYS B 1 585 ? 11.805 -54.5 -31.531 1 88.56 585 CYS B O 1
ATOM 9854 N N . ALA B 1 586 ? 13.781 -54.062 -30.734 1 90.38 586 ALA B N 1
ATOM 9855 C CA . ALA B 1 586 ? 14.477 -54.969 -31.625 1 90.38 586 ALA B CA 1
ATOM 9856 C C . ALA B 1 586 ? 14.383 -56.406 -31.109 1 90.38 586 ALA B C 1
ATOM 9858 O O . ALA B 1 586 ? 14.375 -57.344 -31.891 1 90.38 586 ALA B O 1
ATOM 9859 N N . VAL B 1 587 ? 14.469 -56.562 -29.828 1 89.31 587 VAL B N 1
ATOM 9860 C CA . VAL B 1 587 ? 14.359 -57.875 -29.188 1 89.31 587 VAL B CA 1
ATOM 9861 C C . VAL B 1 587 ? 13.328 -57.812 -28.062 1 89.31 587 VAL B C 1
ATOM 9863 O O . VAL B 1 587 ? 13.312 -56.875 -27.266 1 89.31 587 VAL B O 1
ATOM 9866 N N . ASN B 1 588 ? 12.391 -58.75 -28.109 1 87.06 588 ASN B N 1
ATOM 9867 C CA . ASN B 1 588 ? 11.336 -58.812 -27.094 1 87.06 588 ASN B CA 1
ATOM 9868 C C . ASN B 1 588 ? 11.289 -60.188 -26.422 1 87.06 588 ASN B C 1
ATOM 9870 O O . ASN B 1 588 ? 10.727 -61.125 -26.953 1 87.06 588 ASN B O 1
ATOM 9874 N N . GLN B 1 589 ? 11.875 -60.25 -25.266 1 82.44 589 GLN B N 1
ATOM 9875 C CA . GLN B 1 589 ? 11.859 -61.438 -24.438 1 82.44 589 GLN B CA 1
ATOM 9876 C C . GLN B 1 589 ? 11.102 -61.219 -23.125 1 82.44 589 GLN B C 1
ATOM 9878 O O . GLN B 1 589 ? 10.906 -60.062 -22.719 1 82.44 589 GLN B O 1
ATOM 9883 N N . PRO B 1 590 ? 10.648 -62.219 -22.484 1 77.62 590 PRO B N 1
ATOM 9884 C CA . PRO B 1 590 ? 9.844 -62.062 -21.266 1 77.62 590 PRO B CA 1
ATOM 9885 C C . PRO B 1 590 ? 10.594 -61.344 -20.156 1 77.62 590 PRO B C 1
ATOM 9887 O O . PRO B 1 590 ? 10 -60.531 -19.438 1 77.62 590 PRO B O 1
ATOM 9890 N N . THR B 1 591 ? 11.883 -61.562 -20.078 1 86.81 591 THR B N 1
ATOM 9891 C CA . THR B 1 591 ? 12.625 -61.031 -18.953 1 86.81 591 THR B CA 1
ATOM 9892 C C . THR B 1 591 ? 13.406 -59.781 -19.359 1 86.81 591 THR B C 1
ATOM 9894 O O . THR B 1 591 ? 13.867 -59.031 -18.5 1 86.81 591 THR B O 1
ATOM 9897 N N . TYR B 1 592 ? 13.625 -59.594 -20.625 1 90.94 592 TYR B N 1
ATOM 9898 C CA . TYR B 1 592 ? 14.375 -58.438 -21.047 1 90.94 592 TYR B CA 1
ATOM 9899 C C . TYR B 1 592 ? 14 -58.031 -22.469 1 90.94 592 TYR B C 1
ATOM 9901 O O . TYR B 1 592 ? 13.531 -58.844 -23.25 1 90.94 592 TYR B O 1
ATOM 9909 N N . ARG B 1 593 ? 14.172 -56.75 -22.781 1 93.06 593 ARG B N 1
ATOM 9910 C CA . ARG B 1 593 ? 13.961 -56.219 -24.109 1 93.06 593 ARG B CA 1
ATOM 9911 C C . ARG B 1 593 ? 15.133 -55.312 -24.531 1 93.06 593 ARG B C 1
ATOM 9913 O O . ARG B 1 593 ? 15.805 -54.719 -23.672 1 93.06 593 ARG B O 1
ATOM 9920 N N . ILE B 1 594 ? 15.406 -55.344 -25.828 1 94.69 594 ILE B N 1
ATOM 9921 C CA . ILE B 1 594 ? 16.406 -54.438 -26.375 1 94.69 594 ILE B CA 1
ATOM 9922 C C . ILE B 1 594 ? 15.742 -53.438 -27.312 1 94.69 594 ILE B C 1
ATOM 9924 O O . ILE B 1 594 ? 15.055 -53.844 -28.25 1 94.69 594 ILE B O 1
ATOM 9928 N N . TRP B 1 595 ? 15.953 -52.219 -26.984 1 94.06 595 TRP B N 1
ATOM 9929 C CA . TRP B 1 595 ? 15.344 -51.125 -27.75 1 94.06 595 TRP B CA 1
ATOM 9930 C C . TRP B 1 595 ? 16.406 -50.312 -28.484 1 94.06 595 TRP B C 1
ATOM 9932 O O . TRP B 1 595 ? 17.516 -50.125 -27.969 1 94.06 595 TRP B O 1
ATOM 9942 N N . VAL B 1 596 ? 16.094 -49.906 -29.672 1 95.06 596 VAL B N 1
ATOM 9943 C CA . VAL B 1 596 ? 16.859 -48.906 -30.391 1 95.06 596 VAL B CA 1
ATOM 9944 C C . VAL B 1 596 ? 16.016 -47.656 -30.594 1 95.06 596 VAL B C 1
ATOM 9946 O O . VAL B 1 596 ? 14.961 -47.719 -31.219 1 95.06 596 VAL B O 1
ATOM 9949 N N . ARG B 1 597 ? 16.453 -46.562 -30.016 1 92.69 597 ARG B N 1
ATOM 9950 C CA . ARG B 1 597 ? 15.688 -45.344 -30.047 1 92.69 597 ARG B CA 1
ATOM 9951 C C . ARG B 1 597 ? 16.531 -44.188 -30.547 1 92.69 597 ARG B C 1
ATOM 9953 O O . ARG B 1 597 ? 17.734 -44.094 -30.234 1 92.69 597 ARG B O 1
ATOM 9960 N N . THR B 1 598 ? 15.922 -43.344 -31.344 1 92.69 598 THR B N 1
ATOM 9961 C CA . THR B 1 598 ? 16.609 -42.125 -31.766 1 92.69 598 THR B CA 1
ATOM 9962 C C . THR B 1 598 ? 16.297 -40.969 -30.812 1 92.69 598 THR B C 1
ATOM 9964 O O . THR B 1 598 ? 15.273 -40.969 -30.125 1 92.69 598 THR B O 1
ATOM 9967 N N . TRP B 1 599 ? 17.203 -40.031 -30.781 1 93.12 599 TRP B N 1
ATOM 9968 C CA . TRP B 1 599 ? 16.953 -38.844 -29.984 1 93.12 599 TRP B CA 1
ATOM 9969 C C . TRP B 1 599 ? 15.648 -38.156 -30.406 1 93.12 599 TRP B C 1
ATOM 9971 O O . TRP B 1 599 ? 14.914 -37.625 -29.562 1 93.12 599 TRP B O 1
ATOM 9981 N N . GLY B 1 600 ? 15.383 -38.094 -31.688 1 91 600 GLY B N 1
ATOM 9982 C CA . GLY B 1 600 ? 14.125 -37.531 -32.156 1 91 600 GLY B CA 1
ATOM 9983 C C . GLY B 1 600 ? 12.906 -38.188 -31.531 1 91 600 GLY B C 1
ATOM 9984 O O . GLY B 1 600 ? 11.969 -37.5 -31.125 1 91 600 GLY B O 1
ATOM 9985 N N . GLU B 1 601 ? 12.93 -39.531 -31.453 1 87.81 601 GLU B N 1
ATOM 9986 C CA . GLU B 1 601 ? 11.82 -40.25 -30.859 1 87.81 601 GLU B CA 1
ATOM 9987 C C . GLU B 1 601 ? 11.711 -40 -29.359 1 87.81 601 GLU B C 1
ATOM 9989 O O . GLU B 1 601 ? 10.609 -39.812 -28.828 1 87.81 601 GLU B O 1
ATOM 9994 N N . ILE B 1 602 ? 12.828 -39.969 -28.703 1 91.44 602 ILE B N 1
ATOM 9995 C CA . ILE B 1 602 ? 12.867 -39.781 -27.266 1 91.44 602 ILE B CA 1
ATOM 9996 C C . ILE B 1 602 ? 12.336 -38.375 -26.922 1 91.44 602 ILE B C 1
ATOM 9998 O O . ILE B 1 602 ? 11.516 -38.219 -26.016 1 91.44 602 ILE B O 1
ATOM 10002 N N . ILE B 1 603 ? 12.828 -37.375 -27.641 1 92.12 603 ILE B N 1
ATOM 10003 C CA . ILE B 1 603 ? 12.422 -35.969 -27.422 1 92.12 603 ILE B CA 1
ATOM 10004 C C . ILE B 1 603 ? 10.93 -35.812 -27.719 1 92.12 603 ILE B C 1
ATOM 10006 O O . ILE B 1 603 ? 10.203 -35.156 -26.969 1 92.12 603 ILE B O 1
ATOM 10010 N N . GLU B 1 604 ? 10.5 -36.438 -28.734 1 87.06 604 GLU B N 1
ATOM 10011 C CA . GLU B 1 604 ? 9.086 -36.375 -29.094 1 87.06 604 GLU B CA 1
ATOM 10012 C C . GLU B 1 604 ? 8.211 -37 -28.016 1 87.06 604 GLU B C 1
ATOM 10014 O O . GLU B 1 604 ? 7.156 -36.469 -27.672 1 87.06 604 GLU B O 1
ATOM 10019 N N . ASP B 1 605 ? 8.617 -38.156 -27.562 1 85 605 ASP B N 1
ATOM 10020 C CA . ASP B 1 605 ? 7.883 -38.812 -26.484 1 85 605 ASP B CA 1
ATOM 10021 C C . ASP B 1 605 ? 7.785 -37.906 -25.25 1 85 605 ASP B C 1
ATOM 10023 O O . ASP B 1 605 ? 6.727 -37.844 -24.625 1 85 605 ASP B O 1
ATOM 10027 N N . ALA B 1 606 ? 8.898 -37.312 -24.891 1 89.69 606 ALA B N 1
ATOM 10028 C CA . ALA B 1 606 ? 8.938 -36.438 -23.719 1 89.69 606 ALA B CA 1
ATOM 10029 C C . ALA B 1 606 ? 8.055 -35.219 -23.953 1 89.69 606 ALA B C 1
ATOM 10031 O O . ALA B 1 606 ? 7.363 -34.75 -23.031 1 89.69 606 ALA B O 1
ATOM 10032 N N . GLN B 1 607 ? 8.117 -34.625 -25.125 1 88.69 607 GLN B N 1
ATOM 10033 C CA . GLN B 1 607 ? 7.289 -33.469 -25.469 1 88.69 607 GLN B CA 1
ATOM 10034 C C . GLN B 1 607 ? 5.805 -33.812 -25.375 1 88.69 607 GLN B C 1
ATOM 10036 O O . GLN B 1 607 ? 5.004 -33 -24.922 1 88.69 607 GLN B O 1
ATOM 10041 N N . GLU B 1 608 ? 5.484 -34.969 -25.781 1 82.75 608 GLU B N 1
ATOM 10042 C CA . GLU B 1 608 ? 4.094 -35.406 -25.719 1 82.75 608 GLU B CA 1
ATOM 10043 C C . GLU B 1 608 ? 3.621 -35.531 -24.266 1 82.75 608 GLU B C 1
ATOM 10045 O O . GLU B 1 608 ? 2.467 -35.219 -23.969 1 82.75 608 GLU B O 1
ATOM 10050 N N . ARG B 1 609 ? 4.465 -36.031 -23.453 1 82.19 609 ARG B N 1
ATOM 10051 C CA . ARG B 1 609 ? 4.129 -36.156 -22.031 1 82.19 609 ARG B CA 1
ATOM 10052 C C . ARG B 1 609 ? 3.904 -34.812 -21.391 1 82.19 609 ARG B C 1
ATOM 10054 O O . ARG B 1 609 ? 3.105 -34.656 -20.469 1 82.19 609 ARG B O 1
ATOM 10061 N N . LEU B 1 610 ? 4.617 -33.812 -21.922 1 87.88 610 LEU B N 1
ATOM 10062 C CA . LEU B 1 610 ? 4.559 -32.469 -21.312 1 87.88 610 LEU B CA 1
ATOM 10063 C C . LEU B 1 610 ? 3.6 -31.578 -22.062 1 87.88 610 LEU B C 1
ATOM 10065 O O . LEU B 1 610 ? 3.426 -30.406 -21.703 1 87.88 610 LEU B O 1
ATOM 10069 N N . ARG B 1 611 ? 2.969 -32.062 -23.062 1 85.62 611 ARG B N 1
ATOM 10070 C CA . ARG B 1 611 ? 2.168 -31.25 -23.984 1 85.62 611 ARG B CA 1
ATOM 10071 C C . ARG B 1 611 ? 1.038 -30.547 -23.234 1 85.62 611 ARG B C 1
ATOM 10073 O O . ARG B 1 611 ? 0.803 -29.359 -23.438 1 85.62 611 ARG B O 1
ATOM 10080 N N . PHE B 1 612 ? 0.27 -31.312 -22.469 1 85.31 612 PHE B N 1
ATOM 10081 C CA . PHE B 1 612 ? -0.839 -30.75 -21.703 1 85.31 612 PHE B CA 1
ATOM 10082 C C . PHE B 1 612 ? -0.384 -29.531 -20.906 1 85.31 612 PHE B C 1
ATOM 10084 O O . PHE B 1 612 ? -1.041 -28.484 -20.922 1 85.31 612 PHE B O 1
ATOM 10091 N N . TYR B 1 613 ? 0.713 -29.625 -20.266 1 87.25 613 TYR B N 1
ATOM 10092 C CA . TYR B 1 613 ? 1.215 -28.562 -19.406 1 87.25 613 TYR B CA 1
ATOM 10093 C C . TYR B 1 613 ? 1.721 -27.391 -20.219 1 87.25 613 TYR B C 1
ATOM 10095 O O . TYR B 1 613 ? 1.513 -26.219 -19.859 1 87.25 613 TYR B O 1
ATOM 10103 N N . SER B 1 614 ? 2.461 -27.719 -21.281 1 90.06 614 SER B N 1
ATOM 10104 C CA . SER B 1 614 ? 2.945 -26.672 -22.156 1 90.06 614 SER B CA 1
ATOM 10105 C C . SER B 1 614 ? 1.793 -25.812 -22.703 1 90.06 614 SER B C 1
ATOM 10107 O O . SER B 1 614 ? 1.899 -24.594 -22.766 1 90.06 614 SER B O 1
ATOM 10109 N N . GLU B 1 615 ? 0.711 -26.516 -23.016 1 88.56 615 GLU B N 1
ATOM 10110 C CA . GLU B 1 615 ? -0.457 -25.812 -23.547 1 88.56 615 GLU B CA 1
ATOM 10111 C C . GLU B 1 615 ? -1.121 -24.953 -22.469 1 88.56 615 GLU B C 1
ATOM 10113 O O . GLU B 1 615 ? -1.483 -23.812 -22.719 1 88.56 615 GLU B O 1
ATOM 10118 N N . GLN B 1 616 ? -1.246 -25.531 -21.297 1 89.25 616 GLN B N 1
ATOM 10119 C CA . GLN B 1 616 ? -1.888 -24.797 -20.219 1 89.25 616 GLN B CA 1
ATOM 10120 C C . GLN B 1 616 ? -1.049 -23.594 -19.797 1 89.25 616 GLN B C 1
ATOM 10122 O O . GLN B 1 616 ? -1.592 -22.531 -19.469 1 89.25 616 GLN B O 1
ATOM 10127 N N . LEU B 1 617 ? 0.253 -23.766 -19.781 1 90.06 617 LEU B N 1
ATOM 10128 C CA . LEU B 1 617 ? 1.172 -22.703 -19.391 1 90.06 617 LEU B CA 1
ATOM 10129 C C . LEU B 1 617 ? 1.344 -21.688 -20.531 1 90.06 617 LEU B C 1
ATOM 10131 O O . LEU B 1 617 ? 1.942 -20.625 -20.328 1 90.06 617 LEU B O 1
ATOM 10135 N N . GLU B 1 618 ? 0.785 -22.031 -21.688 1 89.94 618 GLU B N 1
ATOM 10136 C CA . GLU B 1 618 ? 0.99 -21.188 -22.859 1 89.94 618 GLU B CA 1
ATOM 10137 C C . GLU B 1 618 ? 2.467 -20.859 -23.047 1 89.94 618 GLU B C 1
ATOM 10139 O O . GLU B 1 618 ? 2.828 -19.688 -23.219 1 89.94 618 GLU B O 1
ATOM 10144 N N . TYR B 1 619 ? 3.262 -21.844 -22.875 1 89.5 619 TYR B N 1
ATOM 10145 C CA . TYR B 1 619 ? 4.699 -21.609 -22.891 1 89.5 619 TYR B CA 1
ATOM 10146 C C . TYR B 1 619 ? 5.363 -22.344 -24.047 1 89.5 619 TYR B C 1
ATOM 10148 O O . TYR B 1 619 ? 5.102 -23.531 -24.266 1 89.5 619 TYR B O 1
ATOM 10156 N N . GLN B 1 620 ? 6.094 -21.656 -24.812 1 86.88 620 GLN B N 1
ATOM 10157 C CA . GLN B 1 620 ? 6.984 -22.203 -25.828 1 86.88 620 GLN B CA 1
ATOM 10158 C C . GLN B 1 620 ? 8.43 -21.781 -25.578 1 86.88 620 GLN B C 1
ATOM 10160 O O . GLN B 1 620 ? 8.734 -20.594 -25.484 1 86.88 620 GLN B O 1
ATOM 10165 N N . SER B 1 621 ? 9.227 -22.781 -25.453 1 90 621 SER B N 1
ATOM 10166 C CA . SER B 1 621 ? 10.625 -22.516 -25.094 1 90 621 SER B CA 1
ATOM 10167 C C . SER B 1 621 ? 11.367 -21.891 -26.266 1 90 621 SER B C 1
ATOM 10169 O O . SER B 1 621 ? 11.305 -22.375 -27.391 1 90 621 SER B O 1
ATOM 10171 N N . SER B 1 622 ? 12 -20.781 -26 1 87.62 622 SER B N 1
ATOM 10172 C CA . SER B 1 622 ? 12.883 -20.156 -26.984 1 87.62 622 SER B CA 1
ATOM 10173 C C . SER B 1 622 ? 14.312 -20.656 -26.828 1 87.62 622 SER B C 1
ATOM 10175 O O . SER B 1 622 ? 14.656 -21.297 -25.828 1 87.62 622 SER B O 1
ATOM 10177 N N . THR B 1 623 ? 15.086 -20.469 -27.891 1 86.75 623 THR B N 1
ATOM 10178 C CA . THR B 1 623 ? 16.484 -20.859 -27.812 1 86.75 623 THR B CA 1
ATOM 10179 C C . THR B 1 623 ? 17.188 -20.172 -26.641 1 86.75 623 THR B C 1
ATOM 10181 O O . THR B 1 623 ? 18.016 -20.797 -25.969 1 86.75 623 THR B O 1
ATOM 10184 N N . GLU B 1 624 ? 16.812 -18.969 -26.438 1 86.69 624 GLU B N 1
ATOM 10185 C CA . GLU B 1 624 ? 17.391 -18.203 -25.328 1 86.69 624 GLU B CA 1
ATOM 10186 C C . GLU B 1 624 ? 17.047 -18.844 -23.984 1 86.69 624 GLU B C 1
ATOM 10188 O O . GLU B 1 624 ? 17.922 -19 -23.125 1 86.69 624 GLU B O 1
ATOM 10193 N N . HIS B 1 625 ? 15.844 -19.172 -23.844 1 90.19 625 HIS B N 1
ATOM 10194 C CA . HIS B 1 625 ? 15.398 -19.781 -22.609 1 90.19 625 HIS B CA 1
ATOM 10195 C C . HIS B 1 625 ? 16.062 -21.141 -22.406 1 90.19 625 HIS B C 1
ATOM 10197 O O . HIS B 1 625 ? 16.453 -21.484 -21.281 1 90.19 625 HIS B O 1
ATOM 10203 N N . ALA B 1 626 ? 16.172 -21.859 -23.469 1 91.88 626 ALA B N 1
ATOM 10204 C CA . ALA B 1 626 ? 16.766 -23.188 -23.422 1 91.88 626 ALA B CA 1
ATOM 10205 C C . ALA B 1 626 ? 18.234 -23.125 -22.984 1 91.88 626 ALA B C 1
ATOM 10207 O O . ALA B 1 626 ? 18.672 -23.906 -22.141 1 91.88 626 ALA B O 1
ATOM 10208 N N . MET B 1 627 ? 18.906 -22.156 -23.531 1 90.56 627 MET B N 1
ATOM 10209 C CA . MET B 1 627 ? 20.328 -22.016 -23.203 1 90.56 627 MET B CA 1
ATOM 10210 C C . MET B 1 627 ? 20.5 -21.531 -21.766 1 90.56 627 MET B C 1
ATOM 10212 O O . MET B 1 627 ? 21.422 -21.984 -21.078 1 90.56 627 MET B O 1
ATOM 10216 N N . ASP B 1 628 ? 19.672 -20.625 -21.422 1 88.75 628 ASP B N 1
ATOM 10217 C CA . ASP B 1 628 ? 19.719 -20.141 -20.047 1 88.75 628 ASP B CA 1
ATOM 10218 C C . ASP B 1 628 ? 19.531 -21.281 -19.062 1 88.75 628 ASP B C 1
ATOM 10220 O O . ASP B 1 628 ? 20.219 -21.344 -18.047 1 88.75 628 ASP B O 1
ATOM 10224 N N . TYR B 1 629 ? 18.609 -22.141 -19.344 1 91.06 629 TYR B N 1
ATOM 10225 C CA . TYR B 1 629 ? 18.375 -23.297 -18.484 1 91.06 629 TYR B CA 1
ATOM 10226 C C . TYR B 1 629 ? 19.609 -24.188 -18.406 1 91.06 629 TYR B C 1
ATOM 10228 O O . TYR B 1 629 ? 20.016 -24.609 -17.328 1 91.06 629 TYR B O 1
ATOM 10236 N N . LEU B 1 630 ? 20.125 -24.484 -19.578 1 90.62 630 LEU B N 1
ATOM 10237 C CA . LEU B 1 630 ? 21.281 -25.359 -19.672 1 90.62 630 LEU B CA 1
ATOM 10238 C C . LEU B 1 630 ? 22.438 -24.812 -18.859 1 90.62 630 LEU B C 1
ATOM 10240 O O . LEU B 1 630 ? 23.109 -25.547 -18.125 1 90.62 630 LEU B O 1
ATOM 10244 N N . ILE B 1 631 ? 22.656 -23.547 -18.953 1 90.06 631 ILE B N 1
ATOM 10245 C CA . ILE B 1 631 ? 23.766 -22.891 -18.266 1 90.06 631 ILE B CA 1
ATOM 10246 C C . ILE B 1 631 ? 23.516 -22.875 -16.766 1 90.06 631 ILE B C 1
ATOM 10248 O O . ILE B 1 631 ? 24.406 -23.156 -15.969 1 90.06 631 ILE B O 1
ATOM 10252 N N . ARG B 1 632 ? 22.344 -22.609 -16.375 1 88.12 632 ARG B N 1
ATOM 10253 C CA . ARG B 1 632 ? 22 -22.469 -14.969 1 88.12 632 ARG B CA 1
ATOM 10254 C C . ARG B 1 632 ? 22.016 -23.812 -14.266 1 88.12 632 ARG B C 1
ATOM 10256 O O . ARG B 1 632 ? 22.516 -23.938 -13.148 1 88.12 632 ARG B O 1
ATOM 10263 N N . GLU B 1 633 ? 21.453 -24.844 -14.891 1 88.75 633 GLU B N 1
ATOM 10264 C CA . GLU B 1 633 ? 21.25 -26.125 -14.227 1 88.75 633 GLU B CA 1
ATOM 10265 C C . GLU B 1 633 ? 22.453 -27.047 -14.43 1 88.75 633 GLU B C 1
ATOM 10267 O O . GLU B 1 633 ? 22.672 -27.969 -13.641 1 88.75 633 GLU B O 1
ATOM 10272 N N . HIS B 1 634 ? 23.234 -26.781 -15.477 1 90.25 634 HIS B N 1
ATOM 10273 C CA . HIS B 1 634 ? 24.344 -27.656 -15.797 1 90.25 634 HIS B CA 1
ATOM 10274 C C . HIS B 1 634 ? 25.641 -26.875 -16.031 1 90.25 634 HIS B C 1
ATOM 10276 O O . HIS B 1 634 ? 26.391 -27.156 -16.953 1 90.25 634 HIS B O 1
ATOM 10282 N N . THR B 1 635 ? 25.781 -25.922 -15.219 1 85.06 635 THR B N 1
ATOM 10283 C CA . THR B 1 635 ? 26.875 -24.969 -15.375 1 85.06 635 THR B CA 1
ATOM 10284 C C . THR B 1 635 ? 28.219 -25.672 -15.523 1 85.06 635 THR B C 1
ATOM 10286 O O . THR B 1 635 ? 28.969 -25.391 -16.453 1 85.06 635 THR B O 1
ATOM 10289 N N . ASP B 1 636 ? 28.516 -26.609 -14.648 1 84.62 636 ASP B N 1
ATOM 10290 C CA . ASP B 1 636 ? 29.812 -27.266 -14.625 1 84.62 636 ASP B CA 1
ATOM 10291 C C . ASP B 1 636 ? 30.047 -28.078 -15.898 1 84.62 636 ASP B C 1
ATOM 10293 O O . ASP B 1 636 ? 31.172 -28.141 -16.406 1 84.62 636 ASP B O 1
ATOM 10297 N N . THR B 1 637 ? 29 -28.578 -16.531 1 86.88 637 THR B N 1
ATOM 10298 C CA . THR B 1 637 ? 29.109 -29.484 -17.672 1 86.88 637 THR B CA 1
ATOM 10299 C C . THR B 1 637 ? 29.141 -28.703 -18.984 1 86.88 637 THR B C 1
ATOM 10301 O O . THR B 1 637 ? 29.75 -29.156 -19.953 1 86.88 637 THR B O 1
ATOM 10304 N N . VAL B 1 638 ? 28.578 -27.484 -18.969 1 88 638 VAL B N 1
ATOM 10305 C CA . VAL B 1 638 ? 28.391 -26.828 -20.25 1 88 638 VAL B CA 1
ATOM 10306 C C . VAL B 1 638 ? 29.344 -25.641 -20.375 1 88 638 VAL B C 1
ATOM 10308 O O . VAL B 1 638 ? 29.328 -24.922 -21.375 1 88 638 VAL B O 1
ATOM 10311 N N . MET B 1 639 ? 30.188 -25.438 -19.469 1 86.19 639 MET B N 1
ATOM 10312 C CA . MET B 1 639 ? 31.078 -24.281 -19.469 1 86.19 639 MET B CA 1
ATOM 10313 C C . MET B 1 639 ? 31.938 -24.25 -20.719 1 86.19 639 MET B C 1
ATOM 10315 O O . MET B 1 639 ? 32.188 -23.172 -21.281 1 86.19 639 MET B O 1
ATOM 10319 N N . ASP B 1 640 ? 32.469 -25.359 -21.078 1 84.25 640 ASP B N 1
ATOM 10320 C CA . ASP B 1 640 ? 33.312 -25.438 -22.266 1 84.25 640 ASP B CA 1
ATOM 10321 C C . ASP B 1 640 ? 32.5 -25.109 -23.531 1 84.25 640 ASP B C 1
ATOM 10323 O O . ASP B 1 640 ? 33.031 -24.469 -24.453 1 84.25 640 ASP B O 1
ATOM 10327 N N . LEU B 1 641 ? 31.297 -25.562 -23.562 1 87 641 LEU B N 1
ATOM 10328 C CA . LEU B 1 641 ? 30.438 -25.328 -24.719 1 87 641 LEU B CA 1
ATOM 10329 C C . LEU B 1 641 ? 30.047 -23.859 -24.812 1 87 641 LEU B C 1
ATOM 10331 O O . LEU B 1 641 ? 29.828 -23.328 -25.906 1 87 641 LEU B O 1
ATOM 10335 N N . VAL B 1 642 ? 29.906 -23.25 -23.688 1 86.75 642 VAL B N 1
ATOM 10336 C CA . VAL B 1 642 ? 29.578 -21.828 -23.625 1 86.75 642 VAL B CA 1
ATOM 10337 C C . VAL B 1 642 ? 30.781 -21 -24.094 1 86.75 642 VAL B C 1
ATOM 10339 O O . VAL B 1 642 ? 30.625 -20.047 -24.859 1 86.75 642 VAL B O 1
ATOM 10342 N N . SER B 1 643 ? 31.953 -21.391 -23.641 1 83.19 643 SER B N 1
ATOM 10343 C CA . SER B 1 643 ? 33.188 -20.688 -23.953 1 83.19 643 SER B CA 1
ATOM 10344 C C . SER B 1 643 ? 33.469 -20.734 -25.453 1 83.19 643 SER B C 1
ATOM 10346 O O . SER B 1 643 ? 34 -19.766 -26.016 1 83.19 643 SER B O 1
ATOM 10348 N N . ASP B 1 644 ? 33.188 -21.812 -26.062 1 83.56 644 ASP B N 1
ATOM 10349 C CA . ASP B 1 644 ? 33.562 -21.938 -27.469 1 83.56 644 ASP B CA 1
ATOM 10350 C C . ASP B 1 644 ? 32.406 -21.5 -28.375 1 83.56 644 ASP B C 1
ATOM 10352 O O . ASP B 1 644 ? 32.469 -21.609 -29.594 1 83.56 644 ASP B O 1
ATOM 10356 N N . GLY B 1 645 ? 31.156 -21.078 -27.766 1 80.38 645 GLY B N 1
ATOM 10357 C CA . GLY B 1 645 ? 30.062 -20.453 -28.5 1 80.38 645 GLY B CA 1
ATOM 10358 C C . GLY B 1 645 ? 29 -21.453 -28.938 1 80.38 645 GLY B C 1
ATOM 10359 O O . GLY B 1 645 ? 28.016 -21.078 -29.562 1 80.38 645 GLY B O 1
ATOM 10360 N N . THR B 1 646 ? 29.266 -22.781 -28.734 1 82.81 646 THR B N 1
ATOM 10361 C CA . THR B 1 646 ? 28.281 -23.812 -29.094 1 82.81 646 THR B CA 1
ATOM 10362 C C . THR B 1 646 ? 26.953 -23.562 -28.391 1 82.81 646 THR B C 1
ATOM 10364 O O . THR B 1 646 ? 25.891 -23.75 -28.984 1 82.81 646 THR B O 1
ATOM 10367 N N . VAL B 1 647 ? 27.109 -23.141 -27.125 1 82.94 647 VAL B N 1
ATOM 10368 C CA . VAL B 1 647 ? 25.969 -22.688 -26.344 1 82.94 647 VAL B CA 1
ATOM 10369 C C . VAL B 1 647 ? 26.031 -21.172 -26.156 1 82.94 647 VAL B C 1
ATOM 10371 O O . VAL B 1 647 ? 26.922 -20.656 -25.484 1 82.94 647 VAL B O 1
ATOM 10374 N N . PRO B 1 648 ? 25.125 -20.531 -26.844 1 77.06 648 PRO B N 1
ATOM 10375 C CA . PRO B 1 648 ? 25.188 -19.078 -26.734 1 77.06 648 PRO B CA 1
ATOM 10376 C C . PRO B 1 648 ? 24.984 -18.578 -25.312 1 77.06 648 PRO B C 1
ATOM 10378 O O . PRO B 1 648 ? 24.188 -19.141 -24.562 1 77.06 648 PRO B O 1
ATOM 10381 N N . ALA B 1 649 ? 25.906 -17.703 -24.906 1 67.06 649 ALA B N 1
ATOM 10382 C CA . ALA B 1 649 ? 25.859 -17.141 -23.562 1 67.06 649 ALA B CA 1
ATOM 10383 C C . ALA B 1 649 ? 24.594 -16.312 -23.359 1 67.06 649 ALA B C 1
ATOM 10385 O O . ALA B 1 649 ? 24.078 -15.727 -24.312 1 67.06 649 ALA B O 1
ATOM 10386 N N . ALA B 1 650 ? 23.953 -16.562 -22.328 1 55.94 650 ALA B N 1
ATOM 10387 C CA . ALA B 1 650 ? 22.797 -15.773 -21.938 1 55.94 650 ALA B CA 1
ATOM 10388 C C . ALA B 1 650 ? 23.094 -14.281 -22.047 1 55.94 650 ALA B C 1
ATOM 10390 O O . ALA B 1 650 ? 24.203 -13.836 -21.734 1 55.94 650 ALA B O 1
ATOM 10391 N N . ARG B 1 651 ? 22.562 -13.547 -22.719 1 48.38 651 ARG B N 1
ATOM 10392 C CA . ARG B 1 651 ? 22.766 -12.102 -22.703 1 48.38 651 ARG B CA 1
ATOM 10393 C C . ARG B 1 651 ? 22.734 -11.562 -21.281 1 48.38 651 ARG B C 1
ATOM 10395 O O . ARG B 1 651 ? 22 -12.086 -20.438 1 48.38 651 ARG B O 1
ATOM 10402 N N . ALA B 1 652 ? 23.797 -10.781 -20.812 1 44.03 652 ALA B N 1
ATOM 10403 C CA . ALA B 1 652 ? 24.078 -10.109 -19.547 1 44.03 652 ALA B CA 1
ATOM 10404 C C . ALA B 1 652 ? 22.797 -9.523 -18.953 1 44.03 652 ALA B C 1
ATOM 10406 O O . ALA B 1 652 ? 22.828 -8.891 -17.906 1 44.03 652 ALA B O 1
ATOM 10407 N N . GLY B 1 653 ? 21.734 -9.211 -19.562 1 37.53 653 GLY B N 1
ATOM 10408 C CA . GLY B 1 653 ? 20.812 -8.422 -18.766 1 37.53 653 GLY B CA 1
ATOM 10409 C C . GLY B 1 653 ? 20.328 -9.141 -17.516 1 37.53 653 GLY B C 1
ATOM 10410 O O . GLY B 1 653 ? 19.828 -8.516 -16.594 1 37.53 653 GLY B O 1
ATOM 10411 N N . ASP B 1 654 ? 20.047 -10.461 -17.562 1 35.53 654 ASP B N 1
ATOM 10412 C CA . ASP B 1 654 ? 19.375 -11.062 -16.422 1 35.53 654 ASP B CA 1
ATOM 10413 C C . ASP B 1 654 ? 20.375 -11.68 -15.453 1 35.53 654 ASP B C 1
ATOM 10415 O O . ASP B 1 654 ? 20.016 -12.5 -14.609 1 35.53 654 ASP B O 1
ATOM 10419 N N . SER B 1 655 ? 21.656 -11.68 -15.641 1 32.72 655 SER B N 1
ATOM 10420 C CA . SER B 1 655 ? 22.562 -12.422 -14.773 1 32.72 655 SER B CA 1
ATOM 10421 C C . SER B 1 655 ? 22.719 -11.75 -13.414 1 32.72 655 SER B C 1
ATOM 10423 O O . SER B 1 655 ? 23.25 -10.641 -13.32 1 32.72 655 SER B O 1
ATOM 10425 N N . GLY B 1 656 ? 21.844 -11.938 -12.438 1 29.73 656 GLY B N 1
ATOM 10426 C CA . GLY B 1 656 ? 22.266 -11.641 -11.086 1 29.73 656 GLY B CA 1
ATOM 10427 C C . GLY B 1 656 ? 23.625 -12.234 -10.75 1 29.73 656 GLY B C 1
ATOM 10428 O O . GLY B 1 656 ? 24.062 -13.195 -11.383 1 29.73 656 GLY B O 1
ATOM 10429 N N . SER B 1 657 ? 24.5 -11.43 -10.102 1 29.25 657 SER B N 1
ATOM 10430 C CA . SER B 1 657 ? 25.875 -11.508 -9.594 1 29.25 657 SER B CA 1
ATOM 10431 C C . SER B 1 657 ? 26.094 -12.797 -8.805 1 29.25 657 SER B C 1
ATOM 10433 O O . SER B 1 657 ? 25.594 -12.945 -7.691 1 29.25 657 SER B O 1
ATOM 10435 N N . ILE B 1 658 ? 26.047 -14.023 -9.344 1 29.17 658 ILE B N 1
ATOM 10436 C CA . ILE B 1 658 ? 26.594 -15.117 -8.539 1 29.17 658 ILE B CA 1
ATOM 10437 C C . ILE B 1 658 ? 28.078 -14.875 -8.266 1 29.17 658 ILE B C 1
ATOM 10439 O O . ILE B 1 658 ? 28.891 -14.812 -9.195 1 29.17 658 ILE B O 1
ATOM 10443 N N . GLY B 1 659 ? 28.438 -14.055 -7.191 1 25.17 659 GLY B N 1
ATOM 10444 C CA . GLY B 1 659 ? 29.781 -13.945 -6.629 1 25.17 659 GLY B CA 1
ATOM 10445 C C . GLY B 1 659 ? 30.438 -15.289 -6.395 1 25.17 659 GLY B C 1
ATOM 10446 O O . GLY B 1 659 ? 29.812 -16.219 -5.887 1 25.17 659 GLY B O 1
ATOM 10447 N N . ALA B 1 660 ? 31.531 -15.609 -7.102 1 24.34 660 ALA B N 1
ATOM 10448 C CA . ALA B 1 660 ? 32.562 -16.594 -6.852 1 24.34 660 ALA B CA 1
ATOM 10449 C C . ALA B 1 660 ? 33.188 -16.422 -5.461 1 24.34 660 ALA B C 1
ATOM 10451 O O . ALA B 1 660 ? 33.719 -15.359 -5.145 1 24.34 660 ALA B O 1
ATOM 10452 N N . ALA B 1 661 ? 32.719 -17.047 -4.379 1 27.36 661 ALA B N 1
ATOM 10453 C CA . ALA B 1 661 ? 33.531 -17.281 -3.195 1 27.36 661 ALA B CA 1
ATOM 10454 C C . ALA B 1 661 ? 34.844 -17.984 -3.562 1 27.36 661 ALA B C 1
ATOM 10456 O O . ALA B 1 661 ? 34.844 -19.125 -4 1 27.36 661 ALA B O 1
ATOM 10457 N N . THR B 1 662 ? 35.875 -17.172 -4.055 1 19.83 662 THR B N 1
ATOM 10458 C CA . THR B 1 662 ? 37.25 -17.594 -4.078 1 19.83 662 THR B CA 1
ATOM 10459 C C . THR B 1 662 ? 37.688 -18.141 -2.717 1 19.83 662 THR B C 1
ATOM 10461 O O . THR B 1 662 ? 37.656 -17.422 -1.716 1 19.83 662 THR B O 1
ATOM 10464 N N . THR B 1 663 ? 37.406 -19.406 -2.408 1 22.12 663 THR B N 1
ATOM 10465 C CA . THR B 1 663 ? 38.219 -20.141 -1.447 1 22.12 663 THR B CA 1
ATOM 10466 C C . THR B 1 663 ? 39.688 -20 -1.765 1 22.12 663 THR B C 1
ATOM 10468 O O . THR B 1 663 ? 40.156 -20.375 -2.85 1 22.12 663 THR B O 1
ATOM 10471 N N . SER B 1 664 ? 40.25 -18.797 -1.356 1 19.36 664 SER B N 1
ATOM 10472 C CA . SER B 1 664 ? 41.531 -18.984 -0.705 1 19.36 664 SER B CA 1
ATOM 10473 C C . SER B 1 664 ? 41.406 -19.734 0.611 1 19.36 664 SER B C 1
ATOM 10475 O O . SER B 1 664 ? 40.406 -19.547 1.335 1 19.36 664 SER B O 1
#

Secondary structure (DSSP, 8-state):
-EEEE-EE-HHHHHHHHTTT-HHHHHHHHHHHHHHTT-SEEEEEEEE-TTS-EEEEEEEE-S----GGGHHHHHSEES--GGGT-SB-SSS-PBP---S--HHHHGGGS-SEEEEEEEEEETTEEEEEEEEEEGGGTTEEEEPPPEE--SPSEEEEEEES-SSGGGGGSHHHHHHHHHHHHHHHHH-TT-EEEETTEE--HHHHEEEEEEEEEPPPTT-SSPPEEEEEEEESS-PPPEEEEE-TT--EEEEE---S--TT--EEEEEE-GGGGGS-HHHHHTGGG---SHHHHHHHHHHHHHHHHHHHHHHHHHHHHHHHHHHHT-----SS-SSHHHHHHHHHHHHHHHHHHTTS-S-HHHHHHHHHHHHHHHSSS-TTHHHHHHHHHTS-HHHHHHHHHHHHHS-HHHHHHHHHHHHHHHHHHHHHHHHHHSHHHHHH--IIIIIHHHHHT-GGGG-TT-EEEEEEEEHHHHHHHHHHHTTPPPPPSPPPB-TTSPBPEEEEEEEEE-SSSTT-EEEEEEEE--TTPEE-HHHHHHHHHHHHHHHH-GGG--TTEEEEEEEEESEE-HHHHHHHT-TTS-TTEEEE-SSEEEEEEEHHHHHHHHHHHHHHHHHHTT----HHHHHHHHHHHSHHHHHHHHHTTSS----TTS----------/-EEEE-EE-HHHHHHHHTTT-HHHHHHHHHHHHHHTT-SEEEEEEEE-TTS-EEEEEEEE-S----GGGHHHHHSEES--GGGT-SB-SSS-PBP---S--HHHHGGGS-SEEEEEEEEEETTEEEEEEEEEEGGGTTEEEEPPPEE--SPSEEEEEEES-SSGGGGGSHHHHHHHHHHHHHHHHH-TT-EEEETTEE--HHHHEEEEEEEEEPPPTT-SSPPEEEEEEEESS-PPPEEEEE-TT--EEEEE---S--TT--EEEEEE-GGGGGS-HHHHHTGGG---SHHHHHHHHHHHHHHHHHHHHHHHHHHHHHHHHHHHT-----SS-SSHHHHHHHHHHHHHHHHHHTTS-S-HHHHHHHHHHHHHHHSSS-TTHHHHHHHHHTS-HHHHHHHHHHHHHS-HHHHHHHHHHHHHHHHHHHHHHHHHHSHHHHHH--IIIIIHHHHHT-GGGG-TT-EEEEEEEEHHHHHHHHHHHTTPPPPPSPPPB-TTSPBPEEEEEEEEE-SSSTT-EEEEEEEE--TTPEE-HHHHHHHHHHHHHHHH-GGG--TTEEEEEEEEESEE-HHHHHHHT-TTS-TTEEEE-SSEEEEEEEHHHHHHHHHHHHHHHHHHTT----HHHHHHHHHHHSHHHHHHHHHTTSSPPPPGGG----------

Nearest PDB structures (foldseek):
  4z1i-assembly1_C  TM=5.308E-01  e=2.229E-11  Homo sapiens
  4z1i-assembly2_D  TM=5.426E-01  e=1.070E-10  Homo sapiens
  6mw7-assembly1_B  TM=6.432E-01  e=2.882E-07  Homo sapiens
  6mw7-assembly2_D  TM=6.242E-01  e=1.771E-07  Homo sapiens
  1qzr-assembly1_B  TM=5.283E-01  e=1.506E-07  Saccharomyces cerevisiae

Solvent-accessible surface area (backbone atoms only — not comparable to full-atom values): 69941 Å² total; per-residue (Å²): 110,51,78,41,59,58,45,79,37,73,59,42,52,52,32,63,15,32,54,51,21,42,60,59,26,50,50,39,51,50,44,53,31,46,40,36,55,25,42,44,38,39,36,43,67,41,55,46,98,85,67,46,42,48,34,41,33,44,37,30,51,13,51,40,50,49,73,86,46,44,56,61,64,63,18,34,34,38,50,21,72,42,70,77,43,69,42,23,88,82,76,55,41,76,50,58,71,46,45,41,50,50,74,44,14,44,46,14,43,7,45,37,37,36,41,44,16,20,16,71,57,96,90,43,33,30,33,27,44,36,35,38,37,58,91,43,70,54,40,39,42,31,48,70,70,38,80,50,86,67,73,48,9,34,40,37,38,18,35,65,32,69,83,47,58,59,64,71,37,70,64,38,52,49,50,51,29,62,73,40,33,64,56,45,66,76,37,70,76,47,43,47,30,52,67,88,38,69,63,57,48,76,82,42,53,69,48,75,51,75,45,80,30,69,56,55,90,86,57,90,52,70,63,24,38,37,38,40,38,28,38,77,52,92,44,77,61,30,24,31,34,15,28,65,86,57,35,69,60,28,66,36,72,54,89,66,90,49,89,92,61,22,33,41,34,37,39,24,20,50,61,50,69,77,46,48,54,55,38,54,49,40,29,84,70,13,74,54,56,63,63,25,46,33,47,52,46,42,42,50,49,47,46,51,46,45,48,49,47,48,46,46,50,46,45,50,50,49,47,49,28,50,73,72,66,43,49,79,74,74,86,73,65,90,46,69,66,49,43,54,41,50,52,52,46,54,55,50,49,61,65,46,53,78,72,47,57,86,48,66,65,55,45,35,42,50,40,46,46,50,49,40,54,58,35,93,69,42,67,53,54,59,61,51,48,42,56,57,72,66,47,52,73,68,54,40,50,51,46,46,54,46,51,74,61,24,56,67,68,24,50,46,48,31,51,49,53,52,52,48,51,50,14,44,52,54,33,50,50,42,44,53,62,34,74,69,26,22,74,63,58,44,46,72,72,29,55,47,54,57,39,70,78,47,49,51,58,83,34,78,70,46,42,82,77,43,68,66,37,39,46,42,53,51,48,49,51,53,28,52,78,68,72,45,71,85,67,75,85,70,75,48,42,30,91,86,65,44,77,44,72,39,45,35,29,31,38,30,74,44,81,87,47,81,81,29,33,40,38,37,38,36,43,76,50,42,46,79,43,65,39,34,64,68,57,48,48,51,56,48,37,52,52,46,32,48,72,71,33,71,90,65,68,49,96,50,45,36,39,37,36,36,40,38,25,57,40,64,37,70,71,40,44,54,46,14,53,32,81,92,39,60,82,23,34,50,39,87,52,89,54,37,34,35,32,45,46,34,49,67,56,42,50,49,52,40,47,59,73,41,38,68,52,34,60,39,28,63,45,77,72,44,73,65,52,8,36,41,46,47,46,70,79,35,38,88,56,40,48,68,40,36,74,74,53,67,35,60,70,65,69,74,85,74,64,73,82,77,78,78,82,72,79,122,110,50,78,40,59,57,45,76,38,73,58,42,52,53,32,63,15,32,54,50,22,41,61,59,24,51,51,39,51,52,46,53,32,47,41,37,56,25,42,42,37,39,35,44,68,41,57,45,98,84,69,45,43,49,34,42,33,43,38,30,50,13,51,39,51,48,75,86,47,46,56,61,63,62,18,34,33,37,51,19,69,41,69,77,42,69,44,24,87,83,76,55,42,75,50,58,71,45,46,41,50,51,76,45,14,45,46,13,43,8,44,36,38,36,38,44,15,20,13,71,57,96,90,44,34,30,33,27,42,36,37,36,37,58,92,42,69,53,41,38,43,32,48,67,71,37,81,48,88,68,73,45,10,34,39,36,38,18,35,66,32,70,82,46,58,60,64,72,38,71,65,40,53,49,51,52,28,61,72,41,34,63,55,44,65,74,37,70,73,47,42,48,30,52,68,88,39,70,64,57,49,76,81,41,52,71,46,75,51,73,43,81,31,70,54,54,91,85,56,89,50,70,65,25,38,36,37,39,39,28,38,75,52,92,44,78,60,32,24,31,35,15,26,66,84,57,35,69,60,28,68,38,73,55,88,67,91,48,90,92,63,21,33,39,33,37,40,25,21,50,60,50,68,78,45,47,52,55,39,53,51,39,29,84,72,13,76,51,55,63,63,24,46,31,46,52,45,42,43,50,49,48,46,49,48,44,49,48,46,47,45,46,50,46,46,48,51,49,46,49,29,48,72,71,63,45,47,80,72,75,85,73,67,89,45,71,66,51,43,53,41,50,51,51,46,53,56,50,49,61,64,46,54,78,71,46,58,86,48,65,66,55,45,35,41,49,40,47,45,51,50,40,55,57,36,91,70,42,66,52,54,58,61,51,48,42,57,57,71,66,48,50,73,68,54,41,50,51,45,45,54,46,50,75,61,26,54,67,68,24,50,45,48,30,51,47,52,51,52,47,52,49,13,43,52,53,34,50,49,43,46,52,61,33,75,70,26,21,74,64,59,45,45,74,72,28,53,47,54,56,39,69,78,47,50,51,58,83,33,80,68,44,40,82,78,45,66,67,38,40,47,43,53,50,48,48,52,51,28,51,78,69,71,44,71,86,68,75,86,70,76,48,43,30,89,86,67,44,78,43,71,40,45,36,30,30,38,28,72,45,80,89,47,81,80,29,34,40,38,38,37,36,42,75,50,42,46,79,44,64,38,35,64,69,60,48,49,50,56,49,37,52,53,48,31,50,72,70,33,72,88,66,68,48,94,48,46,35,39,37,35,36,39,37,24,57,41,65,37,70,71,41,42,54,46,14,52,32,83,93,41,59,81,24,34,50,40,86,50,89,54,36,34,34,31,46,44,35,50,66,57,41,51,49,53,41,49,58,73,42,39,68,52,36,58,39,27,63,46,76,70,44,72,65,52,7,36,41,46,46,46,70,78,34,39,89,58,39,47,67,39,35,73,73,52,68,36,60,69,63,69,74,85,76,66,74,83,78,76,78,79,74,81,121

Foldseek 3Di:
DDDDDDDDDPVVLLVLLPLQCVLVLVLLVVLVQVLLVFQEWEWAFDADPVRHGFKIKIWTQGQWDDPVCCCQLQQDFQARPCVVPQAHDPPGHGHFDGGSSNLSNLCSFAQKKKKWFWHDDPNWIWIKIKIDGPVCSNDIDIDDIDTDPDGGIMMMMHGHHDPCVVLVDPQSLLVSLLQCVVVCVVPVSHWYHRNNRTRDNPVFFDDKDKDWFAFPPPDPWDTKMKIKTWGPDQHQEWEFEAEQSQHGLEIDHLPEDQPPTRMYMYIYINCCVVDHSVCLNCLVVVCDDRSNRSSVRNSVVVNVVSVVVVVVVLVVVLVVCVVVVLAPDDDDDPDPLVVVLSVVLSVVLVVCVVVFDPDSVRSSVVSVVSSLVSDPPSDCVVVVVVVVVVDDPVVVVVVVVVCVVDPPVVVCVVLCVLVLLLLQLVLVCLCQPPPVNLVPADDQQFVLVLCLVVVCLVPVQKHWDDAFAWVLSVLQSLCVVLVHDGDDPDGQAFPVRHIDTFGTKIKGDDPVDPRAMEIETEDEDRSVDADEPVLVVNLVRSVCSLVVDCSNDDPRYAYEYEYEYAHYDPVVLCQQCPPVDDRQWNDDDPRYTYGYYYSVRSSVVSCVVSVVVCVVVVDHHDLLNSLVSCCVVVVVNCVVVCVVCSRPDRPPPPDDPPDDPPDD/DDDDDDDDDPVVLVVLLVLQCVLVLVLLVVLVQVLLVFQEWEWAFDADPVRHGFKIKIWTQGQWDDPVCCCQLQQDFQARPCVVPQAHDPPGHGHFDGGSSNLSNLCSRAQKKKKWFWHDDPNWIWIKMKIDGPVCSNDIDIDDTDTDPDGGIMMMMHGHHDPCVVLVDPQSLLVSLLQCVVVCVVPVSHWYHRNNRTRDNPVFFDDKDKDWFAFPPPDPWDTKMKIKTWGPDQHQEWEFEAEQSQHGLEIDHLPEDQPPTRMYMYIYINCCVVDHSVCLNCLVVVCDDRSNNSSVRNSVVVNVVSVVVVVVVLVVVLVVCVVVPLAPDDDDDPDPLVVVLSVVLSVVLVVCVVVFDPDSVRSSVVSVVSSLVSDPPSDCVVVVVVVVVVDDPVVVVVVVVVCVVDPPVVVCVVLVVLVLLLLQLVLVCLCQPPPVNLVPADDQQFVLVLCLVVVCLVPVQKHWDDAFAWVLSVLQSLCVVLVHDGDDPDGQAFPVRHIDTFGTKIKGDDPVDPRAMEIETEDEDRSPDADEPVLVVNLVRSVCSLVVDPSNDDPRYAYEYEYEYAHYDPVVLCQQQPPVDPRQWNDDDPRYTYGYYYSVRSSVVSCVVSVVVCVVVVDHHDLLNSLVSCCVVVVVNCVVVCVVCSRPDRPPPPDDPPDDPPPD

Sequence (1328 aa):
MAKLRLTVGRGHVEELARLRHPVGAVEELIWNSLDADAETVTVVLERNDFGGVDRVAVIDDGTGIAAEKCGDYFEQIGTSWKKRTQVSEVKKRVLHGKNGRGRVRAFALGSEVRWTSVSGTQGIRRRVVIESDRSSMDEFDVSDPEPTADATGTVFEAFGGEDLQKLTEDAARTALTAAFALHLEAYPDICITYDGTRLDPASEQVHVDTYEVATPPGSSHPPAQLKIIEWSRPYSRALILCDGRGMSLAQLKPEIQAPGFHFTAYLSWSGFEDDSVGDLAFADWTPEGPAAEVLAEARERMREHFRSRADERRRELVDSWRAEGFYPYTGEPANDQERAERETFDAVATAVVRHLPASKRAQKVSFALLRSVLTHEPGEVLRIAEELFALSKQEQAELSRLLDRTPLSALIKASTATTGRLDFLSALEHLVFDPVAKGRVKERTELHRILENECWIFGEEYGLHVSDRSLTEVLRQHCRLLDRDTPAPAPVLREDGSRGIVDLMLSRAARQRKGERHHLVIELKRSSVTLGMSEFTQINSYAQAVMNDDRFRDPKVTWDFWLVGNAMDDGLRQLAHQQDRMPGCAVNQPTYRIWVRTWGEIIEDAQERLRFYSEQLEYQSSTEHAMDYLIREHTDTVMDLVSDGTVPAARAGDSGSIGAATTSMAKLRLTVGRGHVEELARLRHPVGAVEELIWNSLDADAETVTVVLERNDFGGVDRVAVIDDGTGIAAEKCGDYFEQIGTSWKKRTQVSEVKKRVLHGKNGRGRVRAFALGSEVRWTSVSGTQGIRRRVVIESDRSSMDEFDVSDPEPTADATGTVFEAFGGEDLQKLTEDAARTALTAAFALHLEAYPDICITYDGTRLDPASEQVHVDTYEVATPPGSSHPPAQLKIIEWSRPYSRALILCDGRGMSLAQLKPEIQAPGFHFTAYLSWSGFEDDSVGDLAFADWTPEGPAAEVLAEARERMREHFRSRADERRRELVDSWRAEGFYPYTGEPANDQERAERETFDAVATAVVRHLPASKRAQKVSFALLRSVLTHEPGEVLRIAEELFALSKQEQAELSRLLDRTPLSALIKASTATTGRLDFLSALEHLVFDPVAKGRVKERTELHRILENECWIFGEEYGLHVSDRSLTEVLRQHCRLLDRDTPAPAPVLREDGSRGIVDLMLSRAARQRKGERHHLVIELKRSSVTLGMSEFTQINSYAQAVMNDDRFRDPKVTWDFWLVGNAMDDGLRQLAHQQDRMPGCAVNQPTYRIWVRTWGEIIEDAQERLRFYSEQLEYQSSTEHAMDYLIREHTDTVMDLVSDGTVPAARAGDSGSIGAATTS